Protein AF-A0A080WRQ9-F1 (afdb_monomer)

Radius of gyration: 44.51 Å; Cα contacts (8 Å, |Δi|>4): 758; chains: 1; bounding box: 118×125×126 Å

Mean predicted aligned error: 22.69 Å

Solvent-accessible surface area (backbone atoms only — not comparable to full-atom values): 68304 Å² total; per-residue (Å²): 140,79,86,86,85,89,83,88,90,82,88,86,89,88,89,89,88,82,85,90,79,91,79,90,80,87,90,83,82,89,80,86,91,87,88,89,84,88,87,89,84,90,87,89,88,88,89,77,93,72,87,77,78,77,75,82,75,71,57,71,76,83,90,91,85,88,91,85,85,83,87,82,91,84,86,85,83,87,85,88,84,89,88,87,90,87,88,72,85,83,75,80,85,82,83,87,87,83,85,89,82,91,80,91,83,88,85,82,88,82,83,91,81,89,83,85,88,80,84,86,80,88,85,86,77,90,75,75,84,78,48,72,66,52,53,64,72,72,66,78,92,77,78,93,78,82,87,83,91,79,86,76,79,85,72,81,74,74,77,70,76,75,76,79,74,75,72,73,89,63,84,69,71,79,78,73,95,69,80,88,74,80,81,74,82,76,85,72,78,91,69,92,74,78,66,94,84,64,57,63,49,99,86,68,48,50,68,97,60,84,78,90,78,85,78,47,83,76,65,51,81,44,76,61,36,70,75,71,52,72,74,89,78,73,87,64,68,103,52,81,90,56,77,65,57,74,74,48,48,61,46,68,72,34,81,61,45,60,53,51,55,50,49,54,51,51,50,51,52,53,54,49,53,61,71,72,48,89,77,79,78,85,84,83,71,76,54,49,72,38,90,58,58,66,73,58,41,54,49,50,51,52,46,60,26,40,84,85,56,57,62,81,69,52,53,66,53,39,64,50,89,67,47,61,37,60,39,52,53,55,29,56,82,51,66,31,46,61,73,55,44,52,50,49,50,54,45,49,50,57,49,50,53,56,48,57,63,64,67,82,52,57,70,72,59,40,49,54,52,45,57,45,48,37,47,57,44,34,52,22,53,49,60,40,50,52,50,46,71,67,46,77,86,51,91,61,32,69,59,53,34,54,49,49,54,52,46,52,52,47,39,53,75,70,63,69,39,48,62,68,64,50,51,56,46,51,56,46,51,62,58,69,45,53,80,78,55,39,56,62,51,64,64,51,44,69,84,45,39,72,76,36,56,72,40,60,72,49,23,26,54,48,47,50,43,53,33,50,53,44,42,50,48,66,74,64,50,84,75,61,80,50,47,70,59,46,52,52,48,26,52,51,50,43,53,43,43,74,76,43,52,77,25,70,64,40,41,87,55,40,87,74,37,48,64,40,56,56,71,39,59,65,91,84,41,71,69,59,49,50,54,50,49,54,50,52,52,52,30,55,60,46,29,75,69,49,80,82,75,79,83,83,72,101,80,73,87,74,75,61,48,70,62,51,46,51,60,59,67,76,42,87,79,52,72,86,41,55,69,61,49,49,52,56,57,67,71,40,90,60,56,71,61,57,52,48,48,53,50,49,49,65,39,28,41,82,95,57,81,75,68,28,47,30,38,36,48,41,51,41,52,48,55,40,42,74,65,75,44,69,57,56,65,46,53,53,48,50,29,60,71,48,35,86,53,71,58,90,58,39,61,47,46,38,48,30,50,28,56,23,44,68,65,72,63,41,62,63,65,62,50,56,53,52,41,58,75,66,64,68,68,49,53,66,96,49,97,85,66,77,68,39,44,64,60,47,44,70,55,19,47,48,65,74,92,56,57,66,72,60,52,54,48,52,51,55,47,36,48,48,39,68,43,63,62,71,54,55,62,43,52,52,46,54,53,55,51,49,51,36,69,79,33,59,89,64,40,83,82,87,77,82,94,68,91,79,82,81,79,93,64,86,80,63,51,71,80,53,43,45,22,55,44,45,60,46,48,52,48,53,48,51,32,52,53,50,45,53,51,52,43,58,56,57,78,71,60,94,73,94,76,90,83,71,66,72,80,69,57,60,89,47,58,70,59,52,53,52,55,49,49,53,36,61,52,57,62,43,61,71,58,45,50,50,48,49,54,64,50,35,74,60,88,50,48,69,45,50,18,55,50,37,44,50,50,50,77,44,37,65,36,36,31,30,53,43,38,45,62,66,43,52,52,41,43,50,55,42,46,72,51,47,72,77,78,57,91,77,50,62,64,33,45,50,29,50,39,64,42,32,71,76,39,84,87,34,58,66,60,38,52,50,42,54,54,49,51,64,43,51,62,47,52,46,52,57,66,33,73,44,93,74,57,81,61,52,76,80,68,69,51,65,74,42,82,57,40,66,63,54,47,53,52,55,69,45,39,73,64,88,75,50,74,65,62,49,48,55,54,48,53,53,40,49,44,35,44,66,63,67,71,49,74,45,89,68,54,60,54,56,37,26,50,52,51,42,55,54,33,72,78,42,53,65,64,43,45,52,50,50,53,53,49,56,52,49,53,55,48,40,77,86,56,69,68,49,55,69,44,46,48,26,28,39,35,56,60,71,42,52,68,72,46,54,56,48,50,55,52,47,56,51,60,50,27,74,73,70,74,51,80,73,51,58,59,60,68,57,52,54,52,41,57,38,40,60,67,66,76,48,91,69,66,94,87,58,82,75,64,62,52,84,78,85,85,132

Foldseek 3Di:
DDDDDDDDDDDDDDDDDDDDDDDDDDDDDDDDDDDDDDDDDDDDDDDDDDPCLDAQDQLQDDDDDDDDDDDDDDDDDDDDDDDDDDDPPPPPPDDDDDDDDDDDDDDDDDDDDDDDDDDDDDDDDDDDPDDLLNVVVPDDPDDDDDDDDDDDDDDDDDDDPPPPPPPVPDPPPPDDPDDDDDPDDPPDDDDDDDPPPFDADPVRDGPPDDDDDCPDPQNPPDPCCVVPNDDDPPPDPPQPVPDCCVVCVVLVVDPVSVVVVVVVVVVVVVVVVVVPDDPDDDPDDFQDEDADDVVVLVVLLLLQQDPVNDVVVSRNYHYPPCDQLNLVVSCLVNVGPLVSSVSNHVRVLSVVLVVLVPPPDDPVVSVVVNVVSQASNQVSLVVNLVVLLPPPPDDPSVVSNVSSLVNVLVCVVVVSHPVVVNLVVLLVCCLVDDLVSVVSSLVSCVSCVCVQQVDLVSLLSNLVSLLVSLLVLVVPCPHCPCVVVNLSSLVVNLVSCVVRVSSLLDLPCCVVRVVSNVVSDDPPDPVSVVSNVVSNVNSVVSNVVDPPPPPDDPDDDDDPQLVVLLVLLPDQFALVCLVVSLVVLVPTPDDPLRSLLSLQCSQLPPVDDDLLSLLLSLSSLQVVVVVVDPSQVSLLVNLVVCQPPDQNSRQRVLVSVQSCVSVVNYDLPVLLVVCVVVVQLAADPDPPDDRGSSLCSLLQHAPVPDDPVSVVSSCVSCVRNVHDPVVLVVLLLLVVVVCCVLCVLQADDDDPDDDDDDDPDDDQLQPHHNRSLNSNLSRSLVSNLVLLVVLVVVVPDDDDDPDPVNVSSAQDQVNVVVSLVSCVSNVPVSSLLSSLLSCLQGLDLSNLLVSLLSCLVSVSNCSSNSSNVVSLVSNLVSCVVNVVPDLPNLSVLVSSLSSLVVNVVNVVVNVVSVVVNVVSLVVLLVLLPDPVLPCLLVVQDQLDQCNLVSLSNNLSNPDQDDLVSLVVLLVLLLCCQQPVPPNHNADNLSSLVSLLSSCVNPVVSSSVVVLVVLVVQQQDPVHRQVLRRPQSNCLSVVDPPVSSVVSVVVVVVVCVVVVDPSGPPVVVVVVSNCVNVVVDDDDSNDDHPNNDDDDD

Structure (mmCIF, N/CA/C/O backbone):
data_AF-A0A080WRQ9-F1
#
_entry.id   AF-A0A080WRQ9-F1
#
loop_
_atom_site.group_PDB
_atom_site.id
_atom_site.type_symbol
_atom_site.label_atom_id
_atom_site.label_alt_id
_atom_site.label_comp_id
_atom_site.label_asym_id
_atom_site.label_entity_id
_atom_site.label_seq_id
_atom_site.pdbx_PDB_ins_code
_atom_site.Cartn_x
_atom_site.Cartn_y
_atom_site.Cartn_z
_atom_site.occupancy
_atom_site.B_iso_or_equiv
_atom_site.auth_seq_id
_atom_site.auth_comp_id
_atom_site.auth_asym_id
_atom_site.auth_atom_id
_atom_site.pdbx_PDB_model_num
ATOM 1 N N . MET A 1 1 ? -80.165 30.671 9.902 1.00 39.06 1 MET A N 1
ATOM 2 C CA . MET A 1 1 ? -79.116 30.221 10.841 1.00 39.06 1 MET A CA 1
ATOM 3 C C . MET A 1 1 ? -77.771 30.527 10.184 1.00 39.06 1 MET A C 1
ATOM 5 O O . MET A 1 1 ? -77.217 29.658 9.538 1.00 39.06 1 MET A O 1
ATOM 9 N N . SER A 1 2 ? -77.324 31.779 10.054 1.00 28.44 2 SER A N 1
ATOM 10 C CA . SER A 1 2 ? -77.250 32.904 11.016 1.00 28.44 2 SER A CA 1
ATOM 11 C C . SER A 1 2 ? -75.979 32.864 11.882 1.00 28.44 2 SER A C 1
ATOM 13 O O . SER A 1 2 ? -75.999 32.276 12.953 1.00 28.44 2 SER A O 1
ATOM 15 N N . ASN A 1 3 ? -74.897 33.466 11.361 1.00 25.62 3 ASN A N 1
ATOM 16 C CA . ASN A 1 3 ? -74.064 34.539 11.953 1.00 25.62 3 ASN A CA 1
ATOM 17 C C . ASN A 1 3 ? -74.148 34.849 13.476 1.00 25.62 3 ASN A C 1
ATOM 19 O O . ASN A 1 3 ? -75.252 34.818 14.016 1.00 25.62 3 ASN A O 1
ATOM 23 N N . PRO A 1 4 ? -73.115 35.510 14.068 1.00 55.19 4 PRO A N 1
ATOM 24 C CA . PRO A 1 4 ? -71.668 35.488 13.764 1.00 55.19 4 PRO A CA 1
ATOM 25 C C . PRO A 1 4 ? -70.787 35.523 15.064 1.00 55.19 4 PRO A C 1
ATOM 27 O O . PRO A 1 4 ? -70.920 34.629 15.890 1.00 55.19 4 PRO A O 1
ATOM 30 N N . TYR A 1 5 ? -69.956 36.574 15.244 1.00 29.72 5 TYR A N 1
ATOM 31 C CA . TYR A 1 5 ? -68.952 36.901 16.294 1.00 29.72 5 TYR A CA 1
ATOM 32 C C . TYR A 1 5 ? -67.557 36.243 16.124 1.00 29.72 5 TYR A C 1
ATOM 34 O O . TYR A 1 5 ? -67.466 35.022 16.114 1.00 29.72 5 TYR A O 1
ATOM 42 N N . SER A 1 6 ? -66.410 36.918 15.874 1.00 27.83 6 SER A N 1
ATOM 43 C CA . SER A 1 6 ? -65.862 38.287 16.141 1.00 27.83 6 SER A CA 1
ATOM 44 C C . SER A 1 6 ? -65.365 38.516 17.583 1.00 27.83 6 SER A C 1
ATOM 46 O O . SER A 1 6 ? -66.062 38.115 18.503 1.00 27.83 6 SER A O 1
ATOM 48 N N . GLN A 1 7 ? -64.253 39.211 17.894 1.00 28.53 7 GLN A N 1
ATOM 49 C CA . GLN A 1 7 ? -63.151 39.857 17.129 1.00 28.53 7 GLN A CA 1
ATOM 50 C C . GLN A 1 7 ? -61.988 40.207 18.124 1.00 28.53 7 GLN A C 1
ATOM 52 O O . GLN A 1 7 ? -62.226 40.153 19.330 1.00 28.53 7 GLN A O 1
ATOM 57 N N . PRO A 1 8 ? -60.761 40.589 17.689 1.00 55.78 8 PRO A N 1
ATOM 58 C CA . PRO A 1 8 ? -59.715 41.180 18.550 1.00 55.78 8 PRO A CA 1
ATOM 59 C C . PRO A 1 8 ? -59.870 42.716 18.680 1.00 55.78 8 PRO A C 1
ATOM 61 O O . PRO A 1 8 ? -60.610 43.312 17.893 1.00 55.78 8 PRO A O 1
ATOM 64 N N . PRO A 1 9 ? -59.207 43.380 19.653 1.00 45.25 9 PRO A N 1
ATOM 65 C CA . PRO A 1 9 ? -57.966 44.158 19.391 1.00 45.25 9 PRO A CA 1
ATOM 66 C C . PRO A 1 9 ? -56.971 44.060 20.594 1.00 45.25 9 PRO A C 1
ATOM 68 O O . PRO A 1 9 ? -57.134 43.145 21.393 1.00 45.25 9 PRO A O 1
ATOM 71 N N . THR A 1 10 ? -55.893 44.835 20.832 1.00 28.78 10 THR A N 1
ATOM 72 C CA . THR A 1 10 ? -55.289 46.123 20.364 1.00 28.78 10 THR A CA 1
ATOM 73 C C . THR A 1 10 ? -53.756 45.946 20.183 1.00 28.78 10 THR A C 1
ATOM 75 O O . THR A 1 10 ? -53.215 44.975 20.698 1.00 28.78 10 THR A O 1
ATOM 78 N N . GLY A 1 11 ? -52.969 46.742 19.434 1.00 30.08 11 GLY A N 1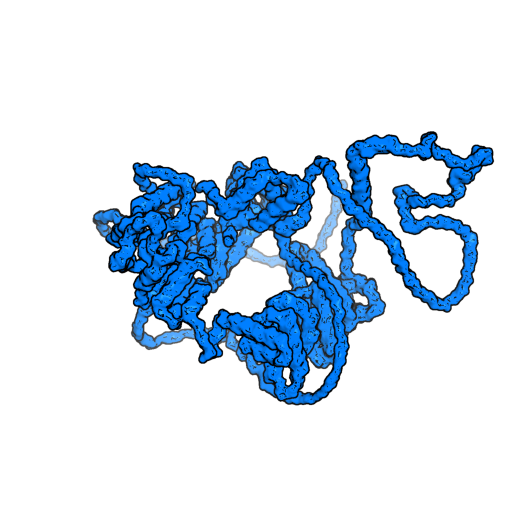
ATOM 79 C CA . GLY A 1 11 ? -52.784 48.215 19.454 1.00 30.08 11 GLY A CA 1
ATOM 80 C C . GLY A 1 11 ? -51.753 48.610 20.539 1.00 30.08 11 GLY A C 1
ATOM 81 O O . GLY A 1 11 ? -51.745 47.964 21.580 1.00 30.08 11 GLY A O 1
ATOM 82 N N . LEU A 1 12 ? -50.853 49.599 20.418 1.00 29.33 12 LEU A N 1
ATOM 83 C CA . LEU A 1 12 ? -50.520 50.668 19.439 1.00 29.33 12 LEU A CA 1
ATOM 84 C C . LEU A 1 12 ? -49.008 51.012 19.618 1.00 29.33 12 LEU A C 1
ATOM 86 O O . LEU A 1 12 ? -48.436 50.580 20.616 1.00 29.33 12 LEU A O 1
ATOM 90 N N . SER A 1 13 ? -48.277 51.775 18.791 1.00 29.11 13 SER A N 1
ATOM 91 C CA . SER A 1 13 ? -48.475 52.455 17.481 1.00 29.11 13 SER A CA 1
ATOM 92 C C . SER A 1 13 ? -47.164 52.258 16.649 1.00 29.11 13 SER A C 1
ATOM 94 O O . SER A 1 13 ? -46.719 51.115 16.628 1.00 29.11 13 SER A O 1
ATOM 96 N N . ASP A 1 14 ? -46.434 53.141 15.936 1.00 28.08 14 ASP A N 1
ATOM 97 C CA . ASP A 1 14 ? -46.464 54.545 15.429 1.00 28.08 14 ASP A CA 1
ATOM 98 C C . ASP A 1 14 ? -45.323 54.664 14.356 1.00 28.08 14 ASP A C 1
ATOM 100 O O . ASP A 1 14 ? -44.474 53.776 14.303 1.00 28.08 14 ASP A O 1
ATOM 104 N N . GLN A 1 15 ? -45.139 55.664 13.474 1.00 27.88 15 GLN A N 1
ATOM 105 C CA . GLN A 1 15 ? -45.910 56.865 13.100 1.00 27.88 15 GLN A CA 1
ATOM 106 C C . GLN A 1 15 ? -45.834 57.097 11.560 1.00 27.88 15 GLN A C 1
ATOM 108 O O . GLN A 1 15 ? -46.294 56.245 10.802 1.00 27.88 15 GLN A O 1
ATOM 113 N N . GLN A 1 16 ? -45.290 58.225 11.058 1.00 27.83 16 GLN A N 1
ATOM 114 C CA . GLN A 1 16 ? -45.298 58.619 9.630 1.00 27.83 16 GLN A CA 1
ATOM 115 C C . GLN A 1 16 ? -44.142 59.567 9.237 1.00 27.83 16 GLN A C 1
ATOM 117 O O . GLN A 1 16 ? -43.731 60.379 10.059 1.00 27.83 16 GLN A O 1
ATOM 122 N N . THR A 1 17 ? -43.700 59.525 7.963 1.00 27.78 17 THR A N 1
ATOM 123 C CA . THR A 1 17 ? -43.349 60.646 7.024 1.00 27.78 17 THR A CA 1
ATOM 124 C C . THR A 1 17 ? -42.394 60.158 5.903 1.00 27.78 17 THR A C 1
ATOM 126 O O . THR A 1 17 ? -41.741 59.138 6.077 1.00 27.78 17 THR A O 1
ATOM 129 N N . ALA A 1 18 ? -42.201 60.816 4.744 1.00 28.33 18 ALA A N 1
ATOM 130 C CA . ALA A 1 18 ? -43.126 61.521 3.834 1.00 28.33 18 ALA A CA 1
ATOM 131 C C . ALA A 1 18 ? -42.429 61.879 2.484 1.00 28.33 18 ALA A C 1
ATOM 133 O O . ALA A 1 18 ? -41.249 62.200 2.481 1.00 28.33 18 ALA A O 1
ATOM 134 N N . ARG A 1 19 ? -43.217 61.971 1.392 1.00 26.62 19 ARG A N 1
ATOM 135 C CA . ARG A 1 19 ? -42.998 62.759 0.140 1.00 26.62 19 ARG A CA 1
ATOM 136 C C . ARG A 1 19 ? -41.860 62.428 -0.870 1.00 26.62 19 ARG A C 1
ATOM 138 O O . ARG A 1 19 ? -40.691 62.610 -0.583 1.00 26.62 19 ARG A O 1
ATOM 145 N N . MET A 1 20 ? -42.309 62.284 -2.133 1.00 26.91 20 MET A N 1
ATOM 146 C CA . MET A 1 20 ? -41.792 62.922 -3.379 1.00 26.91 20 MET A CA 1
ATOM 147 C C . MET A 1 20 ? -40.433 62.490 -3.991 1.00 26.91 20 MET A C 1
ATOM 149 O O . MET A 1 20 ? -39.583 61.961 -3.295 1.00 26.91 20 MET A O 1
ATOM 153 N N . ALA A 1 21 ? -40.119 62.771 -5.273 1.00 27.70 21 ALA A N 1
ATOM 154 C CA . ALA A 1 21 ? -40.893 62.833 -6.543 1.00 27.70 21 ALA A CA 1
ATOM 155 C C . ALA A 1 21 ? -39.954 63.231 -7.720 1.00 27.70 21 ALA A C 1
ATOM 157 O O . ALA A 1 21 ? -39.051 64.021 -7.480 1.00 27.70 21 ALA A O 1
ATOM 158 N N . LEU A 1 22 ? -40.290 62.842 -8.973 1.00 26.38 22 LEU A N 1
ATOM 159 C CA . LEU A 1 22 ? -39.860 63.483 -10.254 1.00 26.38 22 LEU A CA 1
ATOM 160 C C . LEU A 1 22 ? -38.332 63.447 -10.583 1.00 26.38 22 LEU A C 1
ATOM 162 O O . LEU A 1 22 ? -37.514 63.288 -9.692 1.00 26.38 22 LEU A O 1
ATOM 166 N N . GLN A 1 23 ? -37.828 63.603 -11.822 1.00 26.77 23 GLN A N 1
ATOM 167 C CA . GLN A 1 23 ? -38.275 63.288 -13.203 1.00 26.77 23 GLN A CA 1
ATOM 168 C C . GLN A 1 23 ? -37.042 63.433 -14.151 1.00 26.77 23 GLN A C 1
ATOM 170 O O . GLN A 1 23 ? -36.026 63.952 -13.706 1.00 26.77 23 GLN A O 1
ATOM 175 N N . GLN A 1 24 ? -37.180 63.125 -15.459 1.00 27.77 24 GLN A N 1
ATOM 176 C CA . GLN A 1 24 ? -36.337 63.647 -16.576 1.00 27.77 24 GLN A CA 1
ATOM 177 C C . GLN A 1 24 ? -34.848 63.189 -16.634 1.00 27.77 24 GLN A C 1
ATOM 179 O O . GLN A 1 24 ? -34.302 62.723 -15.646 1.00 27.77 24 GLN A O 1
ATOM 184 N N . GLN A 1 25 ? -34.102 63.278 -17.753 1.00 27.67 25 GLN A N 1
ATOM 185 C CA . GLN A 1 25 ? -34.411 63.091 -19.193 1.00 27.67 25 GLN A CA 1
ATOM 186 C C . GLN A 1 25 ? -33.097 62.902 -20.001 1.00 27.67 25 GLN A C 1
ATOM 188 O O . GLN A 1 25 ? -32.136 63.603 -19.728 1.00 27.67 25 GLN A O 1
ATOM 193 N N . ALA A 1 26 ? -33.134 62.061 -21.050 1.00 25.92 26 ALA A N 1
ATOM 194 C CA . ALA A 1 26 ? -32.474 62.187 -22.375 1.00 25.92 26 ALA A CA 1
ATOM 195 C C . ALA A 1 26 ? -30.954 62.514 -22.566 1.00 25.92 26 ALA A C 1
ATOM 197 O O . ALA A 1 26 ? -30.270 63.061 -21.714 1.00 25.92 26 ALA A O 1
ATOM 198 N N . ARG A 1 27 ? -30.502 62.284 -23.820 1.00 25.47 27 ARG A N 1
ATOM 199 C CA . ARG A 1 27 ? -29.218 62.661 -24.482 1.00 25.47 27 ARG A CA 1
ATOM 200 C C . ARG A 1 27 ? -27.948 61.827 -24.185 1.00 25.47 27 ARG A C 1
ATOM 202 O O . ARG A 1 27 ? -27.846 61.218 -23.132 1.00 25.47 27 ARG A O 1
ATOM 209 N N . SER A 1 28 ? -26.887 61.874 -25.016 1.00 25.03 28 SER A N 1
ATOM 210 C CA . SER A 1 28 ? -26.746 61.466 -26.449 1.00 25.03 28 SER A CA 1
ATOM 211 C C . SER A 1 28 ? -25.374 61.881 -27.054 1.00 25.03 28 SER A C 1
ATOM 213 O O . SER A 1 28 ? -25.221 63.044 -27.424 1.00 25.03 28 SER A O 1
ATOM 215 N N . GLY A 1 29 ? -24.440 60.934 -27.260 1.00 25.92 29 GLY A N 1
ATOM 216 C CA . GLY A 1 29 ? -23.197 61.098 -28.064 1.00 25.92 29 GLY A CA 1
ATOM 217 C C . GLY A 1 29 ? -22.174 62.146 -27.567 1.00 25.92 29 GLY A C 1
ATOM 218 O O . GLY A 1 29 ? -22.387 62.720 -26.497 1.00 25.92 29 GLY A O 1
ATOM 219 N N . PRO A 1 30 ? -21.083 62.446 -28.322 1.00 42.56 30 PRO A N 1
ATOM 220 C CA . PRO A 1 30 ? -20.556 61.822 -29.558 1.00 42.56 30 PRO A CA 1
ATOM 221 C C . PRO A 1 30 ? -19.424 60.798 -29.205 1.00 42.56 30 PRO A C 1
ATOM 223 O O . PRO A 1 30 ? -19.633 60.073 -28.240 1.00 42.56 30 PRO A O 1
ATOM 226 N N . GLY A 1 31 ? -18.262 60.593 -29.867 1.00 27.52 31 GLY A N 1
ATOM 227 C CA . GLY A 1 31 ? -17.621 61.147 -31.082 1.00 27.52 31 GLY A CA 1
ATOM 228 C C . GLY A 1 31 ? -16.151 60.687 -31.268 1.00 27.52 31 GLY A C 1
ATOM 229 O O . GLY A 1 31 ? -15.573 60.157 -30.324 1.00 27.52 31 GLY A O 1
ATOM 230 N N . SER A 1 32 ? -15.553 60.977 -32.442 1.00 29.20 32 SER A N 1
ATOM 231 C CA . SER A 1 32 ? -14.121 60.833 -32.857 1.00 29.20 32 SER A CA 1
ATOM 232 C C . SER A 1 32 ? -13.502 59.408 -32.867 1.00 29.20 32 SER A C 1
ATOM 234 O O . SER A 1 32 ? -13.667 58.679 -31.898 1.00 29.20 32 SER A O 1
ATOM 236 N N . ASP A 1 33 ? -12.871 58.856 -33.925 1.00 28.33 33 ASP A N 1
ATOM 237 C CA . ASP A 1 33 ? -11.854 59.303 -34.934 1.00 28.33 33 ASP A CA 1
ATOM 238 C C . ASP A 1 33 ? -10.393 59.016 -34.483 1.00 28.33 33 ASP A C 1
ATOM 240 O O . ASP A 1 33 ? -10.115 59.102 -33.293 1.00 28.33 33 ASP A O 1
ATOM 244 N N . LEU A 1 34 ? -9.369 58.705 -35.308 1.00 30.78 34 LEU A N 1
ATOM 245 C CA . LEU A 1 34 ? -9.203 58.299 -36.730 1.00 30.78 34 LEU A CA 1
ATOM 246 C C . LEU A 1 34 ? -7.760 57.726 -36.915 1.00 30.78 34 LEU A C 1
ATOM 248 O O . LEU A 1 34 ? -6.870 58.092 -36.151 1.00 30.78 34 LEU A O 1
ATOM 252 N N . GLY A 1 35 ? -7.464 56.906 -37.943 1.00 27.98 35 GLY A N 1
ATOM 253 C CA . GLY A 1 35 ? -6.071 56.486 -38.252 1.00 27.98 35 GLY A CA 1
ATOM 254 C C . GLY A 1 35 ? -5.893 55.544 -39.464 1.00 27.98 35 GLY A C 1
ATOM 255 O O . GLY A 1 35 ? -6.737 54.686 -39.702 1.00 27.98 35 GLY A O 1
ATOM 256 N N . ARG A 1 36 ? -4.811 55.699 -40.256 1.00 29.94 36 ARG A N 1
ATOM 257 C CA . ARG A 1 36 ? -4.549 54.990 -41.542 1.00 29.94 36 ARG A CA 1
ATOM 258 C C . ARG A 1 36 ? -3.066 54.609 -41.761 1.00 29.94 36 ARG A C 1
ATOM 260 O O . ARG A 1 36 ? -2.188 55.359 -41.355 1.00 29.94 36 ARG A O 1
ATOM 267 N N . GLY A 1 37 ? -2.830 53.557 -42.563 1.00 26.06 37 GLY A N 1
ATOM 268 C CA . GLY A 1 37 ? -1.570 53.221 -43.276 1.00 26.06 37 GLY A CA 1
ATOM 269 C C . GLY A 1 37 ? -1.463 51.697 -43.507 1.00 26.06 37 GLY A C 1
ATOM 270 O O . GLY A 1 37 ? -1.531 50.971 -42.527 1.00 26.06 37 GLY A O 1
ATOM 271 N N . LEU A 1 38 ? -1.536 51.088 -44.707 1.00 29.30 38 LEU A N 1
ATOM 272 C CA . LEU A 1 38 ? -0.832 51.210 -46.014 1.00 29.30 38 LEU A CA 1
ATOM 273 C C . LEU A 1 38 ? 0.533 50.463 -46.084 1.00 29.30 38 LEU A C 1
ATOM 275 O O . LEU A 1 38 ? 1.377 50.655 -45.220 1.00 29.30 38 LEU A O 1
ATOM 279 N N . GLY A 1 39 ? 0.702 49.591 -47.104 1.00 26.23 39 GLY A N 1
ATOM 280 C CA . GLY A 1 39 ? 1.879 48.714 -47.378 1.00 26.23 39 GLY A CA 1
ATOM 281 C C . GLY A 1 39 ? 2.922 49.339 -48.337 1.00 26.23 39 GLY A C 1
ATOM 282 O O . GLY A 1 39 ? 3.039 50.564 -48.279 1.00 26.23 39 GLY A O 1
ATOM 283 N N . PRO A 1 40 ? 3.646 48.614 -49.248 1.00 45.97 40 PRO A N 1
ATOM 284 C CA . PRO A 1 40 ? 3.605 47.193 -49.712 1.00 45.97 40 PRO A CA 1
ATOM 285 C C . PRO A 1 40 ? 4.931 46.414 -49.391 1.00 45.97 40 PRO A C 1
ATOM 287 O O . PRO A 1 40 ? 5.686 46.891 -48.556 1.00 45.97 40 PRO A O 1
ATOM 290 N N . GLY A 1 41 ? 5.352 45.258 -49.960 1.00 29.48 41 GLY A N 1
ATOM 291 C CA . GLY A 1 41 ? 4.774 44.219 -50.858 1.00 29.48 41 GLY A CA 1
ATOM 292 C C . GLY A 1 41 ? 5.728 43.717 -51.991 1.00 29.48 41 GLY A C 1
ATOM 293 O O . GLY A 1 41 ? 6.581 44.481 -52.431 1.00 29.48 41 GLY A O 1
ATOM 294 N N . ARG A 1 42 ? 5.515 42.483 -52.522 1.00 30.88 42 ARG A N 1
ATOM 295 C CA . ARG A 1 42 ? 6.347 41.685 -53.503 1.00 30.88 42 ARG A CA 1
ATOM 296 C C . ARG A 1 42 ? 7.591 40.983 -52.893 1.00 30.88 42 ARG A C 1
ATOM 298 O O . ARG A 1 42 ? 8.006 41.382 -51.816 1.00 30.88 42 ARG A O 1
ATOM 305 N N . HIS A 1 43 ? 8.232 39.939 -53.460 1.00 29.47 43 HIS A N 1
ATOM 306 C CA . HIS A 1 43 ? 8.140 39.165 -54.735 1.00 29.47 43 HIS A CA 1
ATOM 307 C C . HIS A 1 43 ? 8.203 37.625 -54.445 1.00 29.47 43 HIS A C 1
ATOM 309 O O . HIS A 1 43 ? 8.252 37.246 -53.279 1.00 29.47 43 HIS A O 1
ATOM 315 N N . GLY A 1 44 ? 8.219 36.725 -55.452 1.00 26.81 44 GLY A N 1
ATOM 316 C CA . GLY A 1 44 ? 8.337 35.257 -55.247 1.00 26.81 44 GLY A CA 1
ATOM 317 C C . GLY A 1 44 ? 8.939 34.459 -56.427 1.00 26.81 44 GLY A C 1
ATOM 318 O O . GLY A 1 44 ? 9.104 35.017 -57.511 1.00 26.81 44 GLY A O 1
ATOM 319 N N . GLY A 1 45 ? 9.253 33.168 -56.207 1.00 27.94 45 GLY A N 1
ATOM 320 C CA . GLY A 1 45 ? 9.835 32.202 -57.170 1.00 27.94 45 GLY A CA 1
ATOM 321 C C . GLY A 1 45 ? 9.863 30.742 -56.627 1.00 27.94 45 GLY A C 1
ATOM 322 O O . GLY A 1 45 ? 9.559 30.579 -55.445 1.00 27.94 45 GLY A O 1
ATOM 323 N N . PRO A 1 46 ? 10.145 29.688 -57.441 1.00 40.34 46 PRO A N 1
ATOM 324 C CA . PRO A 1 46 ? 9.680 28.307 -57.161 1.00 40.34 46 PRO A CA 1
ATOM 325 C C . PRO A 1 46 ? 10.749 27.175 -57.081 1.00 40.34 46 PRO A C 1
ATOM 327 O O . PRO A 1 46 ? 11.885 27.356 -57.508 1.00 40.34 46 PRO A O 1
ATOM 330 N N . GLY A 1 47 ? 10.322 25.974 -56.633 1.00 23.94 47 GLY A N 1
ATOM 331 C CA . GLY A 1 47 ? 11.102 24.710 -56.524 1.00 23.94 47 GLY A CA 1
ATOM 332 C C . GLY A 1 47 ? 11.577 24.416 -55.085 1.00 23.94 47 GLY A C 1
ATOM 333 O O . GLY A 1 47 ? 11.843 25.359 -54.351 1.00 23.94 47 GLY A O 1
ATOM 334 N N . GLU A 1 48 ? 11.669 23.188 -54.552 1.00 26.02 48 GLU A N 1
ATOM 335 C CA . GLU A 1 48 ? 11.403 21.803 -55.017 1.00 26.02 48 GLU A CA 1
ATOM 336 C C . GLU A 1 48 ? 10.873 20.936 -53.830 1.00 26.02 48 GLU A C 1
ATOM 338 O O . GLU A 1 48 ? 10.968 21.370 -52.676 1.00 26.02 48 GLU A O 1
ATOM 343 N N . PRO A 1 49 ? 10.300 19.726 -54.040 1.00 29.52 49 PRO A N 1
ATOM 344 C CA . PRO A 1 49 ? 9.675 18.938 -52.967 1.00 29.52 49 PRO A CA 1
ATOM 345 C C . PRO A 1 49 ? 10.677 18.139 -52.104 1.00 29.52 49 PRO A C 1
ATOM 347 O O . PRO A 1 49 ? 10.856 16.934 -52.278 1.00 29.52 49 PRO A O 1
ATOM 350 N N . GLY A 1 50 ? 11.290 18.791 -51.113 1.00 25.61 50 GLY A N 1
ATOM 351 C CA . GLY A 1 50 ? 12.099 18.115 -50.089 1.00 25.61 50 GLY A CA 1
ATOM 352 C C . GLY A 1 50 ? 11.267 17.242 -49.133 1.00 25.61 50 GLY A C 1
ATOM 353 O O . GLY A 1 50 ? 10.248 17.682 -48.592 1.00 25.61 50 GLY A O 1
ATOM 354 N N . THR A 1 51 ? 11.715 16.009 -48.873 1.00 29.72 51 THR A N 1
ATOM 355 C CA . THR A 1 51 ? 11.072 15.063 -47.941 1.00 29.72 51 THR A CA 1
ATOM 356 C C . THR A 1 51 ? 11.280 15.471 -46.478 1.00 29.72 51 THR A C 1
ATOM 358 O O . THR A 1 51 ? 12.173 14.973 -45.791 1.00 29.72 51 THR A O 1
ATOM 361 N N . ASN A 1 52 ? 10.438 16.383 -45.993 1.00 26.84 52 ASN A N 1
ATOM 362 C CA . ASN A 1 52 ? 10.479 16.916 -44.628 1.00 26.84 52 ASN A CA 1
ATOM 363 C C . ASN A 1 52 ? 10.002 15.902 -43.564 1.00 26.84 52 ASN A C 1
ATOM 365 O O . ASN A 1 52 ? 8.909 16.037 -43.007 1.00 26.84 52 ASN A O 1
ATOM 369 N N . ALA A 1 53 ? 10.842 14.915 -43.240 1.00 30.56 53 ALA A N 1
ATOM 370 C CA . ALA A 1 53 ? 10.685 14.069 -42.055 1.00 30.56 53 ALA A CA 1
ATOM 371 C C . ALA A 1 53 ? 10.707 14.950 -40.789 1.00 30.56 53 ALA A C 1
ATOM 373 O O . ALA A 1 53 ? 11.746 15.494 -40.406 1.00 30.56 53 ALA A O 1
ATOM 374 N N . SER A 1 54 ? 9.547 15.161 -40.158 1.00 33.81 54 SER A N 1
ATOM 375 C CA . SER A 1 54 ? 9.441 16.151 -39.078 1.00 33.81 54 SER A CA 1
ATOM 376 C C . SER A 1 54 ? 10.082 15.624 -37.786 1.00 33.81 54 SER A C 1
ATOM 378 O O . SER A 1 54 ? 9.662 14.565 -37.305 1.00 33.81 54 SER A O 1
ATOM 380 N N . PRO A 1 55 ? 11.057 16.341 -37.194 1.00 40.78 55 PRO A N 1
ATOM 381 C CA . PRO A 1 55 ? 11.934 15.791 -36.165 1.00 40.78 55 PRO A CA 1
ATOM 382 C C . PRO A 1 55 ? 11.161 15.264 -34.954 1.00 40.78 55 PRO A C 1
ATOM 384 O O . PRO A 1 55 ? 10.206 15.891 -34.492 1.00 40.78 55 PRO A O 1
ATOM 387 N N . VAL A 1 56 ? 11.602 14.113 -34.428 1.00 43.75 56 VAL A N 1
ATOM 388 C CA . VAL A 1 56 ? 11.357 13.694 -33.031 1.00 43.75 56 VAL A CA 1
ATOM 389 C C . VAL A 1 56 ? 11.662 14.873 -32.106 1.00 43.75 56 VAL A C 1
ATOM 391 O O . VAL A 1 56 ? 12.711 15.503 -32.277 1.00 43.75 56 VAL A O 1
ATOM 394 N N . ILE A 1 57 ? 10.746 15.193 -31.188 1.00 45.47 57 ILE A N 1
ATOM 395 C CA . ILE A 1 57 ? 10.916 16.308 -30.253 1.00 45.47 57 ILE A CA 1
ATOM 396 C C . ILE A 1 57 ? 12.019 15.905 -29.273 1.00 45.47 57 ILE A C 1
ATOM 398 O O . ILE A 1 57 ? 11.959 14.836 -28.668 1.00 45.47 57 ILE A O 1
ATOM 402 N N . ASP A 1 58 ? 13.045 16.740 -29.106 1.00 43.41 58 ASP A N 1
ATOM 403 C CA . ASP A 1 58 ? 14.087 16.462 -28.116 1.00 43.41 58 ASP A CA 1
ATOM 404 C C . ASP A 1 58 ? 13.598 16.834 -26.708 1.00 43.41 58 ASP A C 1
ATOM 406 O O . ASP A 1 58 ? 13.978 17.851 -26.131 1.00 43.41 58 ASP A O 1
ATOM 410 N N . LEU A 1 59 ? 12.751 15.968 -26.140 1.00 41.09 59 LEU A N 1
ATOM 411 C CA . LEU A 1 59 ? 12.246 16.026 -24.760 1.00 41.09 59 LEU A CA 1
ATOM 412 C C . LEU A 1 59 ? 13.347 15.757 -23.705 1.00 41.09 59 LEU A C 1
ATOM 414 O O . LEU A 1 59 ? 13.066 15.260 -22.612 1.00 41.09 59 LEU A O 1
ATOM 418 N N . THR A 1 60 ? 14.618 16.003 -24.044 1.00 42.22 60 THR A N 1
ATOM 419 C CA . THR A 1 60 ? 15.782 15.704 -23.202 1.00 42.22 60 THR A CA 1
ATOM 420 C C . THR A 1 60 ? 16.787 16.860 -23.088 1.00 42.22 60 THR A C 1
ATOM 422 O O . THR A 1 60 ? 17.767 16.723 -22.349 1.00 42.22 60 THR A O 1
ATOM 425 N N . GLY A 1 61 ? 16.532 17.997 -23.754 1.00 39.22 61 GLY A N 1
ATOM 426 C CA . GLY A 1 61 ? 17.395 19.184 -23.776 1.00 39.22 61 GLY A CA 1
ATOM 427 C C . GLY A 1 61 ? 16.697 20.483 -23.355 1.00 39.22 61 GLY A C 1
ATOM 428 O O . GLY A 1 61 ? 16.402 21.323 -24.199 1.00 39.22 61 GLY A O 1
ATOM 429 N N . SER A 1 62 ? 16.485 20.673 -22.051 1.00 32.50 62 SER A N 1
ATOM 430 C CA . SER A 1 62 ? 16.096 21.962 -21.455 1.00 32.50 62 SER A CA 1
ATOM 431 C C . SER A 1 62 ? 16.642 22.098 -20.026 1.00 32.50 62 SER A C 1
ATOM 433 O O . SER A 1 62 ? 16.677 21.111 -19.286 1.00 32.50 62 SER A O 1
ATOM 435 N N . ASN A 1 63 ? 17.025 23.328 -19.659 1.00 35.69 63 ASN A N 1
ATOM 436 C CA . ASN A 1 63 ? 17.785 23.774 -18.471 1.00 35.69 63 ASN A CA 1
ATOM 437 C C . ASN A 1 63 ? 19.310 23.872 -18.672 1.00 35.69 63 ASN A C 1
ATOM 439 O O . ASN A 1 63 ? 20.077 23.281 -17.912 1.00 35.69 63 ASN A O 1
ATOM 443 N N . ASP A 1 64 ? 19.721 24.665 -19.664 1.00 32.06 64 ASP A N 1
ATOM 444 C CA . ASP A 1 64 ? 21.060 25.254 -19.764 1.00 32.06 64 ASP A CA 1
ATOM 445 C C . ASP A 1 64 ? 20.887 26.802 -19.726 1.00 32.06 64 ASP A C 1
ATOM 447 O O . ASP A 1 64 ? 20.759 27.443 -20.765 1.00 32.06 64 ASP A O 1
ATOM 451 N N . GLU A 1 65 ? 20.806 27.384 -18.521 1.00 34.78 65 GLU A N 1
ATOM 452 C CA . GLU A 1 65 ? 20.969 28.825 -18.230 1.00 34.78 65 GLU A CA 1
ATOM 453 C C . GLU A 1 65 ? 21.964 28.939 -17.062 1.00 34.78 65 GLU A C 1
ATOM 455 O O . GLU A 1 65 ? 21.615 28.543 -15.953 1.00 34.78 65 GLU A O 1
ATOM 460 N N . ASP A 1 66 ? 23.197 29.375 -17.351 1.00 33.38 66 ASP A N 1
ATOM 461 C CA . ASP A 1 66 ? 24.233 29.948 -16.459 1.00 33.38 66 ASP A CA 1
ATOM 462 C C . ASP A 1 66 ? 25.591 29.857 -17.202 1.00 33.38 66 ASP A C 1
ATOM 464 O O . ASP A 1 66 ? 26.041 28.743 -17.467 1.00 33.38 66 ASP A O 1
ATOM 468 N N . ASP A 1 67 ? 26.176 31.009 -17.583 1.00 29.12 67 ASP A N 1
ATOM 469 C CA . ASP A 1 67 ? 27.616 31.300 -17.849 1.00 29.12 67 ASP A CA 1
ATOM 470 C C . ASP A 1 67 ? 27.798 32.424 -18.911 1.00 29.12 67 ASP A C 1
ATOM 472 O O . ASP A 1 67 ? 27.989 32.152 -20.094 1.00 29.12 67 ASP A O 1
ATOM 476 N N . GLU A 1 68 ? 27.797 33.699 -18.489 1.00 32.09 68 GLU A N 1
ATOM 477 C CA . GLU A 1 68 ? 28.573 34.798 -19.114 1.00 32.09 68 GLU A CA 1
ATOM 478 C C . GLU A 1 68 ? 29.028 35.794 -18.021 1.00 32.09 68 GLU A C 1
ATOM 480 O O . GLU A 1 68 ? 28.418 35.885 -16.953 1.00 32.09 68 GLU A O 1
ATOM 485 N N . ASP A 1 69 ? 30.140 36.500 -18.259 1.00 31.03 69 ASP A N 1
ATOM 486 C CA . ASP A 1 69 ? 31.050 36.968 -17.200 1.00 31.03 69 ASP A CA 1
ATOM 487 C C . ASP A 1 69 ? 31.087 38.495 -16.936 1.00 31.03 69 ASP A C 1
ATOM 489 O O . ASP A 1 69 ? 31.028 39.314 -17.848 1.00 31.03 69 ASP A O 1
ATOM 493 N N . LEU A 1 70 ? 31.350 38.823 -15.661 1.00 29.77 70 LEU A N 1
ATOM 494 C CA . LEU A 1 70 ? 32.113 39.971 -15.116 1.00 29.77 70 LEU A CA 1
ATOM 495 C C . LEU A 1 70 ? 31.710 41.465 -15.322 1.00 29.77 70 LEU A C 1
ATOM 497 O O . LEU A 1 70 ? 31.470 41.975 -16.405 1.00 29.77 70 LEU A O 1
ATOM 501 N N . GLU A 1 71 ? 31.826 42.189 -14.192 1.00 26.06 71 GLU A N 1
ATOM 502 C CA . GLU A 1 71 ? 32.081 43.639 -13.992 1.00 26.06 71 GLU A CA 1
ATOM 503 C C . GLU A 1 71 ? 31.176 44.690 -14.692 1.00 26.06 71 GLU A C 1
ATOM 505 O O . GLU A 1 71 ? 31.291 45.005 -15.869 1.00 26.06 71 GLU A O 1
ATOM 510 N N . SER A 1 72 ? 30.395 45.498 -13.958 1.00 26.59 72 SER A N 1
ATOM 511 C CA . SER A 1 72 ? 30.964 46.552 -13.093 1.00 26.59 72 SER A CA 1
ATOM 512 C C . SER A 1 72 ? 29.897 47.440 -12.401 1.00 26.59 72 SER A C 1
ATOM 514 O O . SER A 1 72 ? 28.730 47.484 -12.781 1.00 26.59 72 SER A O 1
ATOM 516 N N . SER A 1 73 ? 30.355 48.253 -11.437 1.00 25.02 73 SER A N 1
ATOM 517 C CA . SER A 1 73 ? 29.668 49.405 -10.806 1.00 25.02 73 SER A CA 1
ATOM 518 C C . SER A 1 73 ? 28.551 49.164 -9.759 1.00 25.02 73 SER A C 1
ATOM 520 O O . SER A 1 73 ? 27.736 48.251 -9.806 1.00 25.02 73 SER A O 1
ATOM 522 N N . ARG A 1 74 ? 28.538 50.063 -8.766 1.00 25.81 74 ARG A N 1
ATOM 523 C CA . ARG A 1 74 ? 27.551 50.274 -7.685 1.00 25.81 74 ARG A CA 1
ATOM 524 C C . ARG A 1 74 ? 27.194 51.780 -7.694 1.00 25.81 74 ARG A C 1
ATOM 526 O O . ARG A 1 74 ? 27.996 52.554 -8.213 1.00 25.81 74 ARG A O 1
ATOM 533 N N . PRO A 1 75 ? 26.220 52.272 -6.901 1.00 44.28 75 PRO A N 1
ATOM 534 C CA . PRO A 1 75 ? 24.864 51.773 -6.623 1.00 44.28 75 PRO A CA 1
ATOM 535 C C . PRO A 1 75 ? 23.813 52.918 -6.706 1.00 44.28 75 PRO A C 1
ATOM 537 O O . PRO A 1 75 ? 24.176 54.093 -6.768 1.00 44.28 75 PRO A O 1
ATOM 540 N N . SER A 1 76 ? 22.510 52.646 -6.520 1.00 24.22 76 SER A N 1
ATOM 541 C CA . SER A 1 76 ? 21.590 53.711 -6.065 1.00 24.22 76 SER A CA 1
ATOM 542 C C . SER A 1 76 ? 20.405 53.262 -5.180 1.00 24.22 76 SER A C 1
ATOM 544 O O . SER A 1 76 ? 19.625 52.381 -5.504 1.00 24.22 76 SER A O 1
ATOM 546 N N . LYS A 1 77 ? 20.329 53.933 -4.019 1.00 26.44 77 LYS A N 1
ATOM 547 C CA . LYS A 1 77 ? 19.181 54.285 -3.150 1.00 26.44 77 LYS A CA 1
ATOM 548 C C . LYS A 1 77 ? 18.012 53.294 -2.924 1.00 26.44 77 LYS A C 1
ATOM 550 O O . LYS A 1 77 ? 17.172 53.049 -3.777 1.00 26.44 77 LYS A O 1
ATOM 555 N N . ARG A 1 78 ? 17.868 52.925 -1.641 1.00 25.81 78 ARG A N 1
ATOM 556 C CA . ARG A 1 78 ? 16.660 52.374 -0.989 1.00 25.81 78 ARG A CA 1
ATOM 557 C C . ARG A 1 78 ? 15.394 53.211 -1.235 1.00 25.81 78 ARG A C 1
ATOM 559 O O . ARG A 1 78 ? 15.470 54.438 -1.222 1.00 25.81 78 ARG A O 1
ATOM 566 N N . LEU A 1 79 ? 14.239 52.556 -1.096 1.00 26.05 79 LEU A N 1
ATOM 567 C CA . LEU A 1 79 ? 13.139 53.062 -0.260 1.00 26.05 79 LEU A CA 1
ATOM 568 C C . LEU A 1 79 ? 12.687 51.975 0.739 1.00 26.05 79 LEU A C 1
ATOM 570 O O . LEU A 1 79 ? 12.980 50.796 0.553 1.00 26.05 79 LEU A O 1
ATOM 574 N N . ARG A 1 80 ? 12.068 52.390 1.852 1.00 25.53 80 ARG A N 1
ATOM 575 C CA . ARG A 1 80 ? 11.589 51.529 2.957 1.00 25.53 80 ARG A CA 1
ATOM 576 C C . ARG A 1 80 ? 10.095 51.233 2.816 1.00 25.53 80 ARG A C 1
ATOM 578 O O . ARG A 1 80 ? 9.374 52.081 2.307 1.00 25.53 80 ARG A O 1
ATOM 585 N N . ILE A 1 81 ? 9.652 50.141 3.441 1.00 26.14 81 ILE A N 1
ATOM 586 C CA . ILE A 1 81 ? 8.449 50.070 4.296 1.00 26.14 81 ILE A CA 1
ATOM 587 C C . ILE A 1 81 ? 8.700 48.979 5.363 1.00 26.14 81 ILE A C 1
ATOM 589 O O . ILE A 1 81 ? 9.578 48.134 5.179 1.00 26.14 81 ILE A O 1
ATOM 593 N N . ASP A 1 82 ? 8.053 49.087 6.526 1.00 26.98 82 ASP A N 1
ATOM 594 C CA . ASP A 1 82 ? 8.549 48.507 7.785 1.00 26.98 82 ASP A CA 1
ATOM 595 C C . ASP A 1 82 ? 8.147 47.053 8.089 1.00 26.98 82 ASP A C 1
ATOM 597 O O . ASP A 1 82 ? 7.102 46.552 7.679 1.00 26.98 82 ASP A O 1
ATOM 601 N N . THR A 1 83 ? 8.969 46.409 8.925 1.00 27.62 83 THR A N 1
ATOM 602 C CA . THR A 1 83 ? 8.708 45.115 9.565 1.00 27.62 83 THR A CA 1
ATOM 603 C C . THR A 1 83 ? 8.358 45.289 11.048 1.00 27.62 83 THR A C 1
ATOM 605 O O . THR A 1 83 ? 9.063 45.974 11.789 1.00 27.62 83 THR A O 1
ATOM 608 N N . LYS A 1 84 ? 7.306 44.609 11.525 1.00 28.84 84 LYS A N 1
ATOM 609 C CA . LYS A 1 84 ? 7.057 44.352 12.958 1.00 28.84 84 LYS A CA 1
ATOM 610 C C . LYS A 1 84 ? 6.388 42.988 13.150 1.00 28.84 84 LYS A C 1
ATOM 612 O O . LYS A 1 84 ? 5.519 42.628 12.364 1.00 28.84 84 LYS A O 1
ATOM 617 N N . GLY A 1 85 ? 6.746 42.282 14.228 1.00 27.16 85 GLY A N 1
ATOM 618 C CA . GLY A 1 85 ? 6.006 41.107 14.715 1.00 27.16 85 GLY A CA 1
ATOM 619 C C . GLY A 1 85 ? 6.663 39.736 14.503 1.00 27.16 85 GLY A C 1
ATOM 620 O O . GLY A 1 85 ? 6.010 38.843 13.975 1.00 27.16 85 GLY A O 1
ATOM 621 N N . HIS A 1 86 ? 7.917 39.547 14.930 1.00 29.47 86 HIS A N 1
ATOM 622 C CA . HIS A 1 86 ? 8.570 38.231 15.076 1.00 29.47 86 HIS A CA 1
ATOM 623 C C . HIS A 1 86 ? 9.563 38.278 16.256 1.00 29.47 86 HIS A C 1
ATOM 625 O O . HIS A 1 86 ? 10.743 38.539 16.048 1.00 29.47 86 HIS A O 1
ATOM 631 N N . ASP A 1 87 ? 9.086 38.099 17.498 1.00 33.09 87 ASP A N 1
ATOM 632 C CA . ASP A 1 87 ? 9.944 38.262 18.696 1.00 33.09 87 ASP A CA 1
ATOM 633 C C . ASP A 1 87 ? 9.511 37.427 19.930 1.00 33.09 87 ASP A C 1
ATOM 635 O O . ASP A 1 87 ? 9.790 37.776 21.076 1.00 33.09 87 ASP A O 1
ATOM 639 N N . GLU A 1 88 ? 8.788 36.316 19.720 1.00 30.88 88 GLU A N 1
ATOM 640 C CA . GLU A 1 88 ? 8.206 35.513 20.821 1.00 30.88 88 GLU A CA 1
ATOM 641 C C . GLU A 1 88 ? 8.668 34.041 20.855 1.00 30.88 88 GLU A C 1
ATOM 643 O O . GLU A 1 88 ? 8.655 33.401 21.904 1.00 30.88 88 GLU A O 1
ATOM 648 N N . ILE A 1 89 ? 9.185 33.504 19.743 1.00 31.97 89 ILE A N 1
ATOM 649 C CA . ILE A 1 89 ? 9.603 32.089 19.638 1.00 31.97 89 ILE A CA 1
ATOM 650 C C . ILE A 1 89 ? 10.980 31.831 20.298 1.00 31.97 89 ILE A C 1
ATOM 652 O O . ILE A 1 89 ? 11.306 30.701 20.657 1.00 31.97 89 ILE A O 1
ATOM 656 N N . ALA A 1 90 ? 11.786 32.873 20.531 1.00 30.38 90 ALA A N 1
ATOM 657 C CA . ALA A 1 90 ? 13.172 32.744 20.994 1.00 30.38 90 ALA A CA 1
ATOM 658 C C . ALA A 1 90 ? 13.358 32.498 22.512 1.00 30.38 90 ALA A C 1
ATOM 660 O O . ALA A 1 90 ? 14.480 32.229 22.940 1.00 30.38 90 ALA A O 1
ATOM 661 N N . ARG A 1 91 ? 12.308 32.593 23.348 1.00 32.41 91 ARG A N 1
ATOM 662 C CA . ARG A 1 91 ? 12.456 32.595 24.826 1.00 32.41 91 ARG A CA 1
ATOM 663 C C . ARG A 1 91 ? 12.305 31.249 25.544 1.00 32.41 91 ARG A C 1
ATOM 665 O O . ARG A 1 91 ? 12.680 31.165 26.707 1.00 32.41 91 ARG A O 1
ATOM 672 N N . ILE A 1 92 ? 11.773 30.207 24.903 1.00 30.75 92 ILE A N 1
ATOM 673 C CA . ILE A 1 92 ? 11.350 28.977 25.613 1.00 30.75 92 ILE A CA 1
ATOM 674 C C . ILE A 1 92 ? 12.460 27.900 25.690 1.00 30.75 92 ILE A C 1
ATOM 676 O O . ILE A 1 92 ? 12.372 26.974 26.488 1.00 30.75 92 ILE A O 1
ATOM 680 N N . LEU A 1 93 ? 13.539 28.018 24.906 1.00 29.42 93 LEU A N 1
ATOM 681 C CA . LEU A 1 93 ? 14.485 26.912 24.667 1.00 29.42 93 LEU A CA 1
ATOM 682 C C . LEU A 1 93 ? 15.744 26.841 25.563 1.00 29.42 93 LEU A C 1
ATOM 684 O O . LEU A 1 93 ? 16.571 25.966 25.323 1.00 29.42 93 LEU A O 1
ATOM 688 N N . ASN A 1 94 ? 15.932 27.707 26.572 1.00 28.36 94 ASN A N 1
ATOM 689 C CA . ASN A 1 94 ? 17.183 27.738 27.363 1.00 28.36 94 ASN A CA 1
ATOM 690 C C . ASN A 1 94 ? 17.017 28.030 28.875 1.00 28.36 94 ASN A C 1
ATOM 692 O O . ASN A 1 94 ? 17.387 29.101 29.351 1.00 28.36 94 ASN A O 1
ATOM 696 N N . ALA A 1 95 ? 16.544 27.041 29.642 1.00 25.52 95 ALA A N 1
ATOM 697 C CA . ALA A 1 95 ? 16.840 26.849 31.074 1.00 25.52 95 ALA A CA 1
ATOM 698 C C . ALA A 1 95 ? 16.429 25.417 31.493 1.00 25.52 95 ALA A C 1
ATOM 700 O O . ALA A 1 95 ? 15.389 24.943 31.055 1.00 25.52 95 ALA A O 1
ATOM 701 N N . GLY A 1 96 ? 17.163 24.665 32.321 1.00 25.80 96 GLY A N 1
ATOM 702 C CA . GLY A 1 96 ? 18.500 24.876 32.887 1.00 25.80 96 GLY A CA 1
ATOM 703 C C . GLY A 1 96 ? 19.004 23.591 33.580 1.00 25.80 96 GLY A C 1
ATOM 704 O O . GLY A 1 96 ? 18.219 22.692 33.861 1.00 25.80 96 GLY A O 1
ATOM 705 N N . VAL A 1 97 ? 20.312 23.480 33.849 1.00 26.69 97 VAL A N 1
ATOM 706 C CA . VAL A 1 97 ? 20.950 22.284 34.452 1.00 26.69 97 VAL A CA 1
ATOM 707 C C . VAL A 1 97 ? 21.663 22.656 35.753 1.00 26.69 97 VAL A C 1
ATOM 709 O O . VAL A 1 97 ? 22.487 23.570 35.707 1.00 26.69 97 VAL A O 1
ATOM 712 N N . ARG A 1 98 ? 21.443 21.917 36.864 1.00 24.28 98 ARG A N 1
ATOM 713 C CA . ARG A 1 98 ? 22.397 21.771 37.999 1.00 24.28 98 ARG A CA 1
ATOM 714 C C . ARG A 1 98 ? 21.943 20.801 39.115 1.00 24.28 98 ARG A C 1
ATOM 716 O O . ARG A 1 98 ? 20.787 20.838 39.499 1.00 24.28 98 ARG A O 1
ATOM 723 N N . LEU A 1 99 ? 22.937 20.090 39.682 1.00 25.83 99 LEU A N 1
ATOM 724 C CA . LEU A 1 99 ? 23.022 19.434 41.018 1.00 25.83 99 LEU A CA 1
ATOM 725 C C . LEU A 1 99 ? 22.084 18.209 41.287 1.00 25.83 99 LEU A C 1
ATOM 727 O O . LEU A 1 99 ? 20.982 18.192 40.763 1.00 25.83 99 LEU A O 1
ATOM 731 N N . VAL A 1 100 ? 22.435 17.073 41.943 1.00 23.69 100 VAL A N 1
ATOM 732 C CA . VAL A 1 100 ? 23.461 16.655 42.962 1.00 23.69 100 VAL A CA 1
ATOM 733 C C . VAL A 1 100 ? 22.975 16.949 44.411 1.00 23.69 100 VAL A C 1
ATOM 735 O O . VAL A 1 100 ? 22.528 18.066 44.628 1.00 23.69 100 VAL A O 1
ATOM 738 N N . GLN A 1 101 ? 22.956 16.052 45.431 1.00 23.22 101 GLN A N 1
ATOM 739 C CA . GLN A 1 101 ? 23.803 14.877 45.792 1.00 23.22 101 GLN A CA 1
ATOM 740 C C . GLN A 1 101 ? 23.140 13.878 46.807 1.00 23.22 101 GLN A C 1
ATOM 742 O O . GLN A 1 101 ? 22.336 14.319 47.617 1.00 23.22 101 GLN A O 1
ATOM 747 N N . GLY A 1 102 ? 23.597 12.604 46.871 1.00 22.45 102 GLY A N 1
ATOM 748 C CA . GLY A 1 102 ? 23.450 11.652 48.022 1.00 22.45 102 GLY A CA 1
ATOM 749 C C . GLY A 1 102 ? 22.088 10.936 48.226 1.00 22.45 102 GLY A C 1
ATOM 750 O O . GLY A 1 102 ? 21.100 11.378 47.656 1.00 22.45 102 GLY A O 1
ATOM 751 N N . ALA A 1 103 ? 21.944 9.840 49.001 1.00 24.03 103 ALA A N 1
ATOM 752 C CA . ALA A 1 103 ? 22.881 8.825 49.550 1.00 24.03 103 ALA A CA 1
ATOM 753 C C . ALA A 1 103 ? 22.094 7.574 50.084 1.00 24.03 103 ALA A C 1
ATOM 755 O O . ALA A 1 103 ? 20.876 7.667 50.174 1.00 24.03 103 ALA A O 1
ATOM 756 N N . SER A 1 104 ? 22.786 6.452 50.390 1.00 23.20 104 SER A N 1
ATOM 757 C CA . SER A 1 104 ? 22.520 5.370 51.405 1.00 23.20 104 SER A CA 1
ATOM 758 C C . SER A 1 104 ? 21.085 5.037 51.910 1.00 23.20 104 SER A C 1
ATOM 760 O O . SER A 1 104 ? 20.354 5.950 52.275 1.00 23.20 104 SER A O 1
ATOM 762 N N . ASP A 1 105 ? 20.650 3.783 52.148 1.00 24.41 105 ASP A N 1
ATOM 763 C CA . ASP A 1 105 ? 21.295 2.445 52.080 1.00 24.41 105 ASP A CA 1
ATOM 764 C C . ASP A 1 105 ? 20.255 1.272 52.141 1.00 24.41 105 ASP A C 1
ATOM 766 O O . ASP A 1 105 ? 19.058 1.500 52.298 1.00 24.41 105 ASP A O 1
ATOM 770 N N . ASP A 1 106 ? 20.764 0.031 52.050 1.00 25.69 106 ASP A N 1
ATOM 771 C CA . ASP A 1 106 ? 20.298 -1.241 52.665 1.00 25.69 106 ASP A CA 1
ATOM 772 C C . ASP A 1 106 ? 19.142 -2.162 52.145 1.00 25.69 106 ASP A C 1
ATOM 774 O O . ASP A 1 106 ? 17.949 -1.889 52.216 1.00 25.69 106 ASP A O 1
ATOM 778 N N . VAL A 1 107 ? 19.585 -3.379 51.757 1.00 26.19 107 VAL A N 1
ATOM 779 C CA . VAL A 1 107 ? 19.207 -4.731 52.270 1.00 26.19 107 VAL A CA 1
ATOM 780 C C . VAL A 1 107 ? 17.806 -5.352 51.996 1.00 26.19 107 VAL A C 1
ATOM 782 O O . VAL A 1 107 ? 16.902 -5.331 52.819 1.00 26.19 107 VAL A O 1
ATOM 785 N N . ASN A 1 108 ? 17.765 -6.097 50.877 1.00 26.03 108 ASN A N 1
ATOM 786 C CA . ASN A 1 108 ? 17.625 -7.578 50.778 1.00 26.03 108 ASN A CA 1
ATOM 787 C C . ASN A 1 108 ? 16.282 -8.348 50.999 1.00 26.03 108 ASN A C 1
ATOM 789 O O . ASN A 1 108 ? 15.402 -7.940 51.740 1.00 26.03 108 ASN A O 1
ATOM 793 N N . ASP A 1 109 ? 16.238 -9.543 50.371 1.00 25.23 109 ASP A N 1
ATOM 794 C CA . ASP A 1 109 ? 15.281 -10.676 50.463 1.00 25.23 109 ASP A CA 1
ATOM 795 C C . ASP A 1 109 ? 13.786 -10.451 50.093 1.00 25.23 109 ASP A C 1
ATOM 797 O O . ASP A 1 109 ? 13.204 -9.398 50.306 1.00 25.23 109 ASP A O 1
ATOM 801 N N . GLY A 1 110 ? 13.069 -11.430 49.513 1.00 24.81 110 GLY A N 1
ATOM 802 C CA . GLY A 1 110 ? 13.534 -12.705 48.947 1.00 24.81 110 GLY A CA 1
ATOM 803 C C . GLY A 1 110 ? 12.413 -13.682 48.516 1.00 24.81 110 GLY A C 1
ATOM 804 O O . GLY A 1 110 ? 11.412 -13.825 49.204 1.00 24.81 110 GLY A O 1
ATOM 805 N N . LYS A 1 111 ? 12.656 -14.421 47.417 1.00 25.11 111 LYS A N 1
ATOM 806 C CA . LYS A 1 111 ? 12.042 -15.714 46.995 1.00 25.11 111 LYS A CA 1
ATOM 807 C C . LYS A 1 111 ? 10.547 -15.802 46.582 1.00 25.11 111 LYS A C 1
ATOM 809 O O . LYS A 1 111 ? 9.642 -15.905 47.395 1.00 25.11 111 LYS A O 1
ATOM 814 N N . ASN A 1 112 ? 10.367 -15.976 45.269 1.00 22.83 112 ASN A N 1
ATOM 815 C CA . ASN A 1 112 ? 9.749 -17.132 44.582 1.00 22.83 112 ASN A CA 1
ATOM 816 C C . ASN A 1 112 ? 8.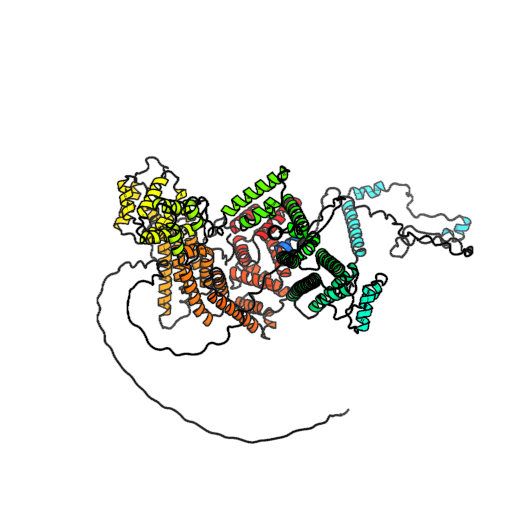432 -17.783 45.085 1.00 22.83 112 ASN A C 1
ATOM 818 O O . ASN A 1 112 ? 8.443 -18.551 46.041 1.00 22.83 112 ASN A O 1
ATOM 822 N N . ALA A 1 113 ? 7.396 -17.703 44.239 1.00 22.94 113 ALA A N 1
ATOM 823 C CA . ALA A 1 113 ? 6.577 -18.836 43.760 1.00 22.94 113 ALA A CA 1
ATOM 824 C C . ALA A 1 113 ? 5.995 -18.416 42.389 1.00 22.94 113 ALA A C 1
ATOM 826 O O . ALA A 1 113 ? 5.354 -17.375 42.291 1.00 22.94 113 ALA A O 1
ATOM 827 N N . GLU A 1 114 ? 6.510 -18.932 41.271 1.00 24.38 114 GLU A N 1
ATOM 828 C CA . GLU A 1 114 ? 6.042 -20.124 40.531 1.00 24.38 114 GLU A CA 1
ATOM 829 C C . GLU A 1 114 ? 4.667 -19.989 39.850 1.00 24.38 114 GLU A C 1
ATOM 831 O O . GLU A 1 114 ? 3.716 -19.428 40.385 1.00 24.38 114 GLU A O 1
ATOM 836 N N . VAL A 1 115 ? 4.604 -20.462 38.600 1.00 23.22 115 VAL A N 1
ATOM 837 C CA . VAL A 1 115 ? 3.551 -20.151 37.622 1.00 23.22 115 VAL A CA 1
ATOM 838 C C . VAL A 1 115 ? 2.817 -21.426 37.226 1.00 23.22 115 VAL A C 1
ATOM 840 O O . VAL A 1 115 ? 3.444 -22.384 36.781 1.00 23.22 115 VAL A O 1
ATOM 843 N N . THR A 1 116 ? 1.487 -21.412 37.304 1.00 23.25 116 THR A N 1
ATOM 844 C CA . THR A 1 116 ? 0.633 -22.406 36.643 1.00 23.25 116 THR A CA 1
ATOM 845 C C . THR A 1 116 ? 0.159 -21.889 35.287 1.00 23.25 116 THR A C 1
ATOM 847 O O . THR A 1 116 ? -0.332 -20.768 35.157 1.00 23.25 116 THR A O 1
ATOM 850 N N . ASP A 1 117 ? 0.349 -22.718 34.263 1.00 22.02 117 ASP A N 1
ATOM 851 C CA . ASP A 1 117 ? 0.103 -22.383 32.860 1.00 22.02 117 ASP A CA 1
ATOM 852 C C . ASP A 1 117 ? -1.394 -22.467 32.504 1.00 22.02 117 ASP A C 1
ATOM 854 O O . ASP A 1 117 ? -2.101 -23.355 32.991 1.00 22.02 117 ASP A O 1
ATOM 858 N N . GLN A 1 118 ? -1.893 -21.566 31.647 1.00 23.33 118 GLN A N 1
ATOM 859 C CA . GLN A 1 118 ? -3.269 -21.626 31.134 1.00 23.33 118 GLN A CA 1
ATOM 860 C C . GLN A 1 118 ? -3.400 -21.216 29.662 1.00 23.33 118 GLN A C 1
ATOM 862 O O . GLN A 1 118 ? -2.896 -20.194 29.197 1.00 23.33 118 GLN A O 1
ATOM 867 N N . ASN A 1 119 ? -4.159 -22.053 28.951 1.00 24.69 119 ASN A N 1
ATOM 868 C CA . ASN A 1 119 ? -4.308 -22.082 27.501 1.00 24.69 119 ASN A CA 1
ATOM 869 C C . ASN A 1 119 ? -4.818 -20.783 26.852 1.00 24.69 119 ASN A C 1
ATOM 871 O O . ASN A 1 119 ? -5.604 -20.019 27.407 1.00 24.69 119 ASN A O 1
ATOM 875 N N . ILE A 1 120 ? -4.409 -20.607 25.595 1.00 26.00 120 ILE A N 1
ATOM 876 C CA . ILE A 1 120 ? -4.721 -19.471 24.723 1.00 26.00 120 ILE A CA 1
ATOM 877 C C . ILE A 1 120 ? -6.150 -19.580 24.150 1.00 26.00 120 ILE A C 1
ATOM 879 O O . ILE A 1 120 ? -6.447 -20.562 23.470 1.00 26.00 120 ILE A O 1
ATOM 883 N N . PRO A 1 121 ? -6.999 -18.543 24.287 1.00 24.92 121 PRO A N 1
ATOM 884 C CA . PRO A 1 121 ? -8.161 -18.341 23.422 1.00 24.92 121 PRO A CA 1
ATOM 885 C C . PRO A 1 121 ? -7.778 -17.618 22.121 1.00 24.92 121 PRO A C 1
ATOM 887 O O . PRO A 1 121 ? -6.872 -16.779 22.096 1.00 24.92 121 PRO A O 1
ATOM 890 N N . PHE A 1 122 ? -8.499 -17.934 21.046 1.00 23.92 122 PHE A N 1
ATOM 891 C CA . PHE A 1 122 ? -8.336 -17.353 19.708 1.00 23.92 122 PHE A CA 1
ATOM 892 C C . PHE A 1 122 ? -8.667 -15.846 19.690 1.00 23.92 122 PHE A C 1
ATOM 894 O O . PHE A 1 122 ? -9.492 -15.384 20.477 1.00 23.92 122 PHE A O 1
ATOM 901 N N . VAL A 1 123 ? -8.049 -15.081 18.781 1.00 24.08 123 VAL A N 1
ATOM 902 C CA . VAL A 1 123 ? -8.315 -13.640 18.604 1.00 24.08 123 VAL A CA 1
ATOM 903 C C . VAL A 1 123 ? -8.977 -13.410 17.252 1.00 24.08 123 VAL A C 1
ATOM 905 O O . VAL A 1 123 ? -8.386 -13.701 16.214 1.00 24.08 123 VAL A O 1
ATOM 908 N N . GLU A 1 124 ? -10.183 -12.853 17.271 1.00 22.02 124 GLU A N 1
ATOM 909 C CA . GLU A 1 124 ? -10.886 -12.365 16.085 1.00 22.02 124 GLU A CA 1
ATOM 910 C C . GLU A 1 124 ? -10.682 -10.844 15.977 1.00 22.02 124 GLU A C 1
ATOM 912 O O . GLU A 1 124 ? -10.728 -10.133 16.982 1.00 22.02 124 GLU A O 1
ATOM 917 N N . ILE A 1 125 ? -10.373 -10.349 14.774 1.00 24.80 125 ILE A N 1
ATOM 918 C CA . ILE A 1 125 ? -10.037 -8.940 14.515 1.00 24.80 125 ILE A CA 1
ATOM 919 C C . ILE A 1 125 ? -11.116 -8.346 13.609 1.00 24.80 125 ILE A C 1
ATOM 921 O O . ILE A 1 125 ? -11.405 -8.898 12.546 1.00 24.80 125 ILE A O 1
ATOM 925 N N . GLU A 1 126 ? -11.699 -7.222 14.028 1.00 25.52 126 GLU A N 1
ATOM 926 C CA . GLU A 1 126 ? -12.770 -6.547 13.291 1.00 25.52 126 GLU A CA 1
ATOM 927 C C . GLU A 1 126 ? -12.300 -6.075 11.904 1.00 25.52 126 GLU A C 1
ATOM 929 O O . GLU A 1 126 ? -11.205 -5.528 11.741 1.00 25.52 126 GLU A O 1
ATOM 934 N N . ARG A 1 127 ? -13.138 -6.302 10.884 1.00 24.27 127 ARG A N 1
ATOM 935 C CA . ARG A 1 127 ? -12.851 -5.943 9.487 1.00 24.27 127 ARG A CA 1
ATOM 936 C C . ARG A 1 127 ? -13.339 -4.527 9.141 1.00 24.27 127 ARG A C 1
ATOM 938 O O . ARG A 1 127 ? -14.298 -4.049 9.749 1.00 24.27 127 ARG A O 1
ATOM 945 N N . PRO A 1 128 ? -12.744 -3.874 8.121 1.00 25.56 128 PRO A N 1
ATOM 946 C CA . PRO A 1 128 ? -13.370 -2.733 7.443 1.00 25.56 128 PRO A CA 1
ATOM 947 C C . PRO A 1 128 ? -14.764 -3.101 6.880 1.00 25.56 128 PRO A C 1
ATOM 949 O O . PRO A 1 128 ? -15.087 -4.288 6.787 1.00 25.56 128 PRO A O 1
ATOM 952 N N . PRO A 1 129 ? -15.610 -2.114 6.511 1.00 29.73 129 PRO A N 1
ATOM 953 C CA . PRO A 1 129 ? -16.972 -2.364 6.033 1.00 29.73 129 PRO A CA 1
ATOM 954 C C . PRO A 1 129 ? -17.021 -3.395 4.898 1.00 29.73 129 PRO A C 1
ATOM 956 O O . PRO A 1 129 ? -16.240 -3.326 3.951 1.00 29.73 129 PRO A O 1
ATOM 959 N N . ALA A 1 130 ? -17.959 -4.338 5.035 1.00 28.27 130 ALA A N 1
ATOM 960 C CA . ALA A 1 130 ? -18.034 -5.574 4.262 1.00 28.27 130 ALA A CA 1
ATOM 961 C C . ALA A 1 130 ? -17.920 -5.356 2.747 1.00 28.27 130 ALA A C 1
ATOM 963 O O . ALA A 1 130 ? -18.777 -4.729 2.122 1.00 28.27 130 ALA A O 1
ATOM 964 N N . SER A 1 131 ? -16.884 -5.949 2.163 1.00 38.59 131 SER A N 1
ATOM 965 C CA . SER A 1 131 ? -16.729 -6.065 0.721 1.00 38.59 131 SER A CA 1
ATOM 966 C C . SER A 1 131 ? -17.693 -7.113 0.145 1.00 38.59 131 SER A C 1
ATOM 968 O O . SER A 1 131 ? -18.221 -7.971 0.857 1.00 38.59 131 SER A O 1
ATOM 970 N N . PHE A 1 132 ? -17.832 -7.130 -1.181 1.00 39.78 132 PHE A N 1
ATOM 971 C CA . PHE A 1 132 ? -18.441 -8.234 -1.940 1.00 39.78 132 PHE A CA 1
ATOM 972 C C . PHE A 1 132 ? -17.863 -9.613 -1.534 1.00 39.78 132 PHE A C 1
ATOM 974 O O . PHE A 1 132 ? -18.569 -10.620 -1.487 1.00 39.78 132 PHE A O 1
ATOM 981 N N . GLN A 1 133 ? -16.576 -9.646 -1.165 1.00 40.72 133 GLN A N 1
ATOM 982 C CA . GLN A 1 133 ? -15.849 -10.826 -0.690 1.00 40.72 133 GLN A CA 1
ATOM 983 C C . GLN A 1 133 ? -16.299 -11.293 0.710 1.00 40.72 133 GLN A C 1
ATOM 985 O O . GLN A 1 133 ? -16.256 -12.488 0.998 1.00 40.72 133 GLN A O 1
ATOM 990 N N . ASP A 1 134 ? -16.765 -10.378 1.564 1.00 38.81 134 ASP A N 1
ATOM 991 C CA . ASP A 1 134 ? -17.320 -10.690 2.886 1.00 38.81 134 ASP A CA 1
ATOM 992 C C . ASP A 1 134 ? -18.767 -11.195 2.785 1.00 38.81 134 ASP A C 1
ATOM 994 O O . ASP A 1 134 ? -19.131 -12.149 3.471 1.00 38.81 134 ASP A O 1
ATOM 998 N N . GLN A 1 135 ? -19.587 -10.617 1.897 1.00 44.34 135 GLN A N 1
ATOM 999 C CA . GLN A 1 135 ? -20.970 -11.074 1.682 1.00 44.34 135 GLN A CA 1
ATOM 1000 C C . GLN A 1 135 ? -21.017 -12.514 1.144 1.00 44.34 135 GLN A C 1
ATOM 1002 O O . GLN A 1 135 ? -21.830 -13.322 1.602 1.00 44.34 135 GLN A O 1
ATOM 1007 N N . LEU A 1 136 ? -20.071 -12.876 0.268 1.00 44.25 136 LEU A N 1
ATOM 1008 C CA . LEU A 1 136 ? -19.871 -14.250 -0.203 1.00 44.25 136 LEU A CA 1
ATOM 1009 C C . LEU A 1 136 ? -19.676 -15.272 0.929 1.00 44.25 136 LEU A C 1
ATOM 1011 O O . LEU A 1 136 ? -20.023 -16.438 0.748 1.00 44.25 136 LEU A O 1
ATOM 1015 N N . ALA A 1 137 ? -19.156 -14.887 2.099 1.00 38.56 137 ALA A N 1
ATOM 1016 C CA . ALA A 1 137 ? -18.969 -15.818 3.213 1.00 38.56 137 ALA A CA 1
ATOM 1017 C C . ALA A 1 137 ? -20.294 -16.250 3.877 1.00 38.56 137 ALA A C 1
ATOM 1019 O O . ALA A 1 137 ? -20.368 -17.364 4.391 1.00 38.56 137 ALA A O 1
ATOM 1020 N N . TYR A 1 138 ? -21.332 -15.406 3.840 1.00 37.66 138 TYR A N 1
ATOM 1021 C CA . TYR A 1 138 ? -22.546 -15.560 4.657 1.00 37.66 138 TYR A CA 1
ATOM 1022 C C . TYR A 1 138 ? -23.801 -16.026 3.904 1.00 37.66 138 TYR A C 1
ATOM 1024 O O . TYR A 1 138 ? -24.804 -16.346 4.543 1.00 37.66 138 TYR A O 1
ATOM 1032 N N . ILE A 1 139 ? -23.775 -16.087 2.570 1.00 36.31 139 ILE A N 1
ATOM 1033 C CA . ILE A 1 139 ? -24.914 -16.569 1.777 1.00 36.31 139 ILE A CA 1
ATOM 1034 C C . ILE A 1 139 ? -24.892 -18.105 1.718 1.00 36.31 139 ILE A C 1
ATOM 1036 O O . ILE A 1 139 ? -23.921 -18.709 1.258 1.00 36.31 139 ILE A O 1
ATOM 1040 N N . SER A 1 140 ? -25.981 -18.730 2.173 1.00 30.98 140 SER A N 1
ATOM 1041 C CA . SER A 1 140 ? -26.253 -20.158 1.969 1.00 30.98 140 SER A CA 1
ATOM 1042 C C . SER A 1 140 ? -26.942 -20.352 0.618 1.00 30.98 140 SER A C 1
ATOM 1044 O O . SER A 1 140 ? -27.901 -19.641 0.313 1.00 30.98 140 SER A O 1
ATOM 1046 N N . VAL A 1 141 ? -26.464 -21.295 -0.194 1.00 36.03 141 VAL A N 1
ATOM 1047 C CA . VAL A 1 141 ? -26.989 -21.542 -1.546 1.00 36.03 141 VAL A CA 1
ATOM 1048 C C . VAL A 1 141 ? -28.170 -22.515 -1.476 1.00 36.03 141 VAL A C 1
ATOM 1050 O O . VAL A 1 141 ? -28.028 -23.695 -1.764 1.00 36.03 141 VAL A O 1
ATOM 1053 N N . ASP A 1 142 ? -29.340 -22.002 -1.087 1.00 28.38 142 ASP A N 1
ATOM 1054 C CA . ASP A 1 142 ? -30.631 -22.696 -1.217 1.00 28.38 142 ASP A CA 1
ATOM 1055 C C . ASP A 1 142 ? -31.455 -22.043 -2.341 1.00 28.38 142 ASP A C 1
ATOM 1057 O O . ASP A 1 142 ? -32.282 -21.155 -2.119 1.00 28.38 142 ASP A O 1
ATOM 1061 N N . GLY A 1 143 ? -31.209 -22.478 -3.580 1.00 27.50 143 GLY A N 1
ATOM 1062 C CA . GLY A 1 143 ? -32.112 -22.233 -4.706 1.00 27.50 143 GLY A CA 1
ATOM 1063 C C . GLY A 1 143 ? -33.262 -23.242 -4.671 1.00 27.50 143 GLY A C 1
ATOM 1064 O O . GLY A 1 143 ? -33.026 -24.445 -4.628 1.00 27.50 143 GLY A O 1
ATOM 1065 N N . GLY A 1 144 ? -34.512 -22.774 -4.657 1.00 28.89 144 GLY A N 1
ATOM 1066 C CA . GLY A 1 144 ? -35.671 -23.648 -4.451 1.00 28.89 144 GLY A CA 1
ATOM 1067 C C . GLY A 1 144 ? -35.947 -24.615 -5.612 1.00 28.89 144 GLY A C 1
ATOM 1068 O O . GLY A 1 144 ? -36.384 -24.186 -6.675 1.00 28.89 144 GLY A O 1
ATOM 1069 N N . GLY A 1 145 ? -35.793 -25.918 -5.361 1.00 23.59 145 GLY A N 1
ATOM 1070 C CA . GLY A 1 145 ? -36.224 -27.030 -6.221 1.00 23.59 145 GLY A CA 1
ATOM 1071 C C . GLY A 1 145 ? -36.780 -28.192 -5.383 1.00 23.59 145 GLY A C 1
ATOM 1072 O O . GLY A 1 145 ? -36.498 -28.283 -4.187 1.00 23.59 145 GLY A O 1
ATOM 1073 N N . GLN A 1 146 ? -37.616 -29.062 -5.964 1.00 27.53 146 GLN A N 1
ATOM 1074 C CA . GLN A 1 146 ? -38.319 -30.125 -5.224 1.00 27.53 146 GLN A CA 1
ATOM 1075 C C . GLN A 1 146 ? -37.895 -31.544 -5.643 1.00 27.53 146 GLN A C 1
ATOM 1077 O O . GLN A 1 146 ? -38.126 -31.929 -6.782 1.00 27.53 146 GLN A O 1
ATOM 1082 N N . GLN A 1 147 ? -37.457 -32.343 -4.653 1.00 25.19 147 GLN A N 1
ATOM 1083 C CA . GLN A 1 147 ? -37.308 -33.819 -4.677 1.00 25.19 147 GLN A CA 1
ATOM 1084 C C . GLN A 1 147 ? -36.244 -34.409 -5.645 1.00 25.19 147 GLN A C 1
ATOM 1086 O O . GLN A 1 147 ? -35.807 -33.711 -6.551 1.00 25.19 147 GLN A O 1
ATOM 1091 N N . PRO A 1 148 ? -35.841 -35.701 -5.505 1.00 27.64 148 PRO A N 1
ATOM 1092 C CA . PRO A 1 148 ? -36.088 -36.674 -4.424 1.00 27.64 148 PRO A CA 1
ATOM 1093 C C . PRO A 1 148 ? -34.801 -37.228 -3.749 1.00 27.64 148 PRO A C 1
ATOM 1095 O O . PRO A 1 148 ? -33.729 -37.270 -4.333 1.00 27.64 148 PRO A O 1
ATOM 1098 N N . GLN A 1 149 ? -34.909 -37.758 -2.521 1.00 31.39 149 GLN A N 1
ATOM 1099 C CA . GLN A 1 149 ? -33.768 -38.358 -1.797 1.00 31.39 149 GLN A CA 1
ATOM 1100 C C . GLN A 1 149 ? -33.428 -39.806 -2.205 1.00 31.39 149 GLN A C 1
ATOM 1102 O O . GLN A 1 149 ? -34.323 -40.665 -2.226 1.00 31.39 149 GLN A O 1
ATOM 1107 N N . SER A 1 150 ? -32.126 -40.113 -2.286 1.00 26.72 150 SER A N 1
ATOM 1108 C CA . SER A 1 150 ? -31.544 -41.466 -2.195 1.00 26.72 150 SER A CA 1
ATOM 1109 C C . SER A 1 150 ? -30.437 -41.546 -1.125 1.00 26.72 150 SER A C 1
ATOM 1111 O O . SER A 1 150 ? -29.349 -41.017 -1.309 1.00 26.72 150 SER A O 1
ATOM 1113 N N . SER A 1 151 ? -30.751 -42.214 -0.006 1.00 26.42 151 SER A N 1
ATOM 1114 C CA . SER A 1 151 ? -29.838 -42.813 0.995 1.00 26.42 151 SER A CA 1
ATOM 1115 C C . SER A 1 151 ? -28.433 -42.205 1.187 1.00 26.42 151 SER A C 1
ATOM 1117 O O . SER A 1 151 ? -27.455 -42.696 0.624 1.00 26.42 151 SER A O 1
ATOM 1119 N N . SER A 1 152 ? -28.311 -41.249 2.113 1.00 32.06 152 SER A N 1
ATOM 1120 C CA . SER A 1 152 ? -27.045 -40.998 2.815 1.00 32.06 152 SER A CA 1
ATOM 1121 C C . SER A 1 152 ? -26.750 -42.099 3.848 1.00 32.06 152 SER A C 1
ATOM 1123 O O . SER A 1 152 ? -27.637 -42.862 4.240 1.00 32.06 152 SER A O 1
ATOM 1125 N N . SER A 1 153 ? -25.519 -42.126 4.362 1.00 33.88 153 SER A N 1
ATOM 1126 C CA . SER A 1 153 ? -25.153 -42.853 5.585 1.00 33.88 153 SER A CA 1
ATOM 1127 C C . SER A 1 153 ? -26.016 -42.429 6.794 1.00 33.88 153 SER A C 1
ATOM 1129 O O . SER A 1 153 ? -26.608 -41.339 6.780 1.00 33.88 153 SER A O 1
ATOM 1131 N N . PRO A 1 154 ? -26.130 -43.270 7.846 1.00 32.19 154 PRO A N 1
ATOM 1132 C CA . PRO A 1 154 ? -26.920 -42.936 9.027 1.00 32.19 154 PRO A CA 1
ATOM 1133 C C . PRO A 1 154 ? -26.370 -41.682 9.713 1.00 32.19 154 PRO A C 1
ATOM 1135 O O . PRO A 1 154 ? -25.202 -41.626 10.098 1.00 32.19 154 PRO A O 1
ATOM 1138 N N . LEU A 1 155 ? -27.240 -40.684 9.878 1.00 38.19 155 LEU A N 1
ATOM 1139 C CA . LEU A 1 155 ? -26.929 -39.451 10.598 1.00 38.19 155 LEU A CA 1
ATOM 1140 C C . LEU A 1 155 ? -26.457 -39.765 12.029 1.00 38.19 155 LEU A C 1
ATOM 1142 O O . LEU A 1 155 ? -27.008 -40.675 12.660 1.00 38.19 155 LEU A O 1
ATOM 1146 N N . PRO A 1 156 ? -25.504 -38.992 12.587 1.00 38.88 156 PRO A N 1
ATOM 1147 C CA . PRO A 1 156 ? -25.198 -39.085 14.006 1.00 38.88 156 PRO A CA 1
ATOM 1148 C C . PRO A 1 156 ? -26.480 -38.823 14.802 1.00 38.88 156 PRO A C 1
ATOM 1150 O O . PRO A 1 156 ? -27.196 -37.851 14.544 1.00 38.88 156 PRO A O 1
ATOM 1153 N N . LEU A 1 157 ? -26.777 -39.707 15.759 1.00 34.91 157 LEU A N 1
ATOM 1154 C CA . LEU A 1 157 ? -27.943 -39.555 16.627 1.00 34.91 157 LEU A CA 1
ATOM 1155 C C . LEU A 1 157 ? -27.927 -38.157 17.264 1.00 34.91 157 LEU A C 1
ATOM 1157 O O . LEU A 1 157 ? -26.860 -37.717 17.709 1.00 34.91 157 LEU A O 1
ATOM 1161 N N . PRO A 1 158 ? -29.078 -37.461 17.349 1.00 38.31 158 PRO A N 1
ATOM 1162 C CA . PRO A 1 158 ? -29.127 -36.175 18.027 1.00 38.31 158 PRO A CA 1
ATOM 1163 C C . PRO A 1 158 ? -28.585 -36.358 19.450 1.00 38.31 158 PRO A C 1
ATOM 1165 O O . PRO A 1 158 ? -28.935 -37.356 20.096 1.00 38.31 158 PRO A O 1
ATOM 1168 N N . PRO A 1 159 ? -27.736 -35.440 19.953 1.00 41.94 159 PRO A N 1
ATOM 1169 C CA . PRO A 1 159 ? -27.203 -35.557 21.302 1.00 41.94 159 PRO A CA 1
ATOM 1170 C C . PRO A 1 159 ? -28.387 -35.702 22.252 1.00 41.94 159 PRO A C 1
ATOM 1172 O O . PRO A 1 159 ? -29.284 -34.852 22.246 1.00 41.94 159 PRO A O 1
ATOM 1175 N N . ARG A 1 160 ? -28.419 -36.814 23.009 1.00 35.09 160 ARG A N 1
ATOM 1176 C CA . ARG A 1 160 ? -29.518 -37.114 23.938 1.00 35.09 160 ARG A CA 1
ATOM 1177 C C . ARG A 1 160 ? -29.806 -35.838 24.733 1.00 35.09 160 ARG A C 1
ATOM 1179 O O . ARG A 1 160 ? -28.836 -35.262 25.242 1.00 35.09 160 ARG A O 1
ATOM 1186 N N . PRO A 1 161 ? -31.073 -35.379 24.832 1.00 33.19 161 PRO A N 1
ATOM 1187 C CA . PRO A 1 161 ? -31.386 -34.192 25.619 1.00 33.19 161 PRO A CA 1
ATOM 1188 C C . PRO A 1 161 ? -30.758 -34.406 26.989 1.00 33.19 161 PRO A C 1
ATOM 1190 O O . PRO A 1 161 ? -31.002 -35.454 27.594 1.00 33.19 161 PRO A O 1
ATOM 1193 N N . ARG A 1 162 ? -29.851 -33.500 27.395 1.00 32.38 162 ARG A N 1
ATOM 1194 C CA . ARG A 1 162 ? -29.024 -33.705 28.591 1.00 32.38 162 ARG A CA 1
ATOM 1195 C C . ARG A 1 162 ? -29.971 -34.084 29.716 1.00 32.38 162 ARG A C 1
ATOM 1197 O O . ARG A 1 162 ? -30.829 -33.278 30.071 1.00 32.38 162 ARG A O 1
ATOM 1204 N N . ARG A 1 163 ? -29.843 -35.321 30.219 1.00 32.50 163 ARG A N 1
ATOM 1205 C CA . ARG A 1 163 ? -30.612 -35.787 31.375 1.00 32.50 163 ARG A CA 1
ATOM 1206 C C . ARG A 1 163 ? -30.406 -34.710 32.425 1.00 32.50 163 ARG A C 1
ATOM 1208 O O . ARG A 1 163 ? -29.248 -34.408 32.714 1.00 32.50 163 ARG A O 1
ATOM 1215 N N . SER A 1 164 ? -31.486 -34.077 32.880 1.00 30.77 164 SER A N 1
ATOM 1216 C CA . SER A 1 164 ? -31.364 -32.994 33.847 1.00 30.77 164 SER A CA 1
ATOM 1217 C C . SER A 1 164 ? -30.725 -33.593 35.089 1.00 30.77 164 SER A C 1
ATOM 1219 O O . SER A 1 164 ? -31.376 -34.298 35.860 1.00 30.77 164 SER A O 1
ATOM 1221 N N . LEU A 1 165 ? -29.420 -33.366 35.242 1.00 34.47 165 LEU A N 1
ATOM 1222 C CA . LEU A 1 165 ? -28.815 -33.339 36.551 1.00 34.47 165 LEU A CA 1
ATOM 1223 C C . LEU A 1 165 ? -29.535 -32.188 37.227 1.00 34.47 165 LEU A C 1
ATOM 1225 O O . LEU A 1 165 ? -29.282 -31.025 36.911 1.00 34.47 165 LEU A O 1
ATOM 1229 N N . PHE A 1 166 ? -30.492 -32.542 38.081 1.00 35.66 166 PHE A N 1
ATOM 1230 C CA . PHE A 1 166 ? -31.077 -31.620 39.029 1.00 35.66 166 PHE A CA 1
ATOM 1231 C C . PHE A 1 166 ? -29.922 -31.122 39.894 1.00 35.66 166 PHE A C 1
ATOM 1233 O O . PHE A 1 166 ? -29.564 -31.745 40.892 1.00 35.66 166 PHE A O 1
ATOM 1240 N N . MET A 1 167 ? -29.304 -30.021 39.459 1.00 33.62 167 MET A N 1
ATOM 1241 C CA . MET A 1 167 ? -28.502 -29.177 40.325 1.00 33.62 167 MET A CA 1
ATOM 1242 C C . MET A 1 167 ? -29.418 -28.837 41.487 1.00 33.62 167 MET A C 1
ATOM 1244 O O . MET A 1 167 ? -30.412 -28.128 41.321 1.00 33.62 167 MET A O 1
ATOM 1248 N N . ARG A 1 168 ? -29.130 -29.447 42.638 1.00 36.59 168 ARG A N 1
ATOM 1249 C CA . ARG A 1 168 ? -29.846 -29.234 43.890 1.00 36.59 168 ARG A CA 1
ATOM 1250 C C . ARG A 1 168 ? -29.401 -27.882 44.431 1.00 36.59 168 ARG A C 1
ATOM 1252 O O . ARG A 1 168 ? -28.691 -27.807 45.426 1.00 36.59 168 ARG A O 1
ATOM 1259 N N . ASP A 1 169 ? -29.778 -26.826 43.713 1.00 34.84 169 ASP A N 1
ATOM 1260 C CA . ASP A 1 169 ? -29.336 -25.450 43.934 1.00 34.84 169 ASP A CA 1
ATOM 1261 C C . ASP A 1 169 ? -30.156 -24.813 45.067 1.00 34.84 169 ASP A C 1
ATOM 1263 O O . ASP A 1 169 ? -30.917 -23.860 44.916 1.00 34.84 169 ASP A O 1
ATOM 1267 N N . LYS A 1 170 ? -30.031 -25.473 46.217 1.00 34.91 170 LYS A N 1
ATOM 1268 C CA . LYS A 1 170 ? -30.395 -25.057 47.561 1.00 34.91 170 LYS A CA 1
ATOM 1269 C C . LYS A 1 170 ? -29.389 -25.728 48.494 1.00 34.91 170 LYS A C 1
ATOM 1271 O O . LYS A 1 170 ? -29.666 -26.752 49.117 1.00 34.91 170 LYS A O 1
ATOM 1276 N N . THR A 1 171 ? -28.218 -25.108 48.617 1.00 36.97 171 THR A N 1
ATOM 1277 C CA . THR A 1 171 ? -27.650 -24.951 49.955 1.00 36.97 171 THR A CA 1
ATOM 1278 C C . THR A 1 171 ? -28.581 -24.005 50.703 1.00 36.97 171 THR A C 1
ATOM 1280 O O . THR A 1 171 ? -28.392 -22.788 50.695 1.00 36.97 171 THR A O 1
ATOM 1283 N N . GLU A 1 172 ? -29.639 -24.556 51.293 1.00 35.44 172 GLU A N 1
ATOM 1284 C CA . GLU A 1 172 ? -30.241 -23.883 52.434 1.00 35.44 172 GLU A CA 1
ATOM 1285 C C . GLU A 1 172 ? -29.144 -23.796 53.491 1.00 35.44 172 GLU A C 1
ATOM 1287 O O . GLU A 1 172 ? -28.528 -24.799 53.855 1.00 35.44 172 GLU A O 1
ATOM 1292 N N . THR A 1 173 ? -28.833 -22.566 53.895 1.00 40.12 173 THR A N 1
ATOM 1293 C CA . THR A 1 173 ? -28.109 -22.318 55.136 1.00 40.12 173 THR A CA 1
ATOM 1294 C C . THR A 1 173 ? -28.814 -23.096 56.233 1.00 40.12 173 THR A C 1
ATOM 1296 O O . THR A 1 173 ? -30.048 -23.072 56.283 1.00 40.12 173 THR A O 1
ATOM 1299 N N . ALA A 1 174 ? -28.055 -23.772 57.097 1.00 34.75 174 ALA A N 1
ATOM 1300 C CA . ALA A 1 174 ? -28.639 -24.293 58.323 1.00 34.75 174 ALA A CA 1
ATOM 1301 C C . ALA A 1 174 ? -29.385 -23.136 59.014 1.00 34.75 174 ALA A C 1
ATOM 1303 O O . ALA A 1 174 ? -28.805 -22.046 59.102 1.00 34.75 174 ALA A O 1
ATOM 1304 N N . PRO A 1 175 ? -30.650 -23.316 59.431 1.00 39.28 175 PRO A N 1
ATOM 1305 C CA . PRO A 1 175 ? -31.212 -22.402 60.406 1.00 39.28 175 PRO A CA 1
ATOM 1306 C C . PRO A 1 175 ? -30.315 -22.463 61.646 1.00 39.28 175 PRO A C 1
ATOM 1308 O O . PRO A 1 175 ? -29.840 -23.537 62.022 1.00 39.28 175 PRO A O 1
ATOM 1311 N N . GLU A 1 176 ? -30.049 -21.307 62.241 1.00 42.12 176 GLU A N 1
ATOM 1312 C CA . GLU A 1 176 ? -29.581 -21.264 63.625 1.00 42.12 176 GLU A CA 1
ATOM 1313 C C . GLU A 1 176 ? -30.727 -21.794 64.515 1.00 42.12 176 GLU A C 1
ATOM 1315 O O . GLU A 1 176 ? -31.885 -21.779 64.087 1.00 42.12 176 GLU A O 1
ATOM 1320 N N . ASP A 1 177 ? -30.418 -22.333 65.699 1.00 41.91 177 ASP A N 1
ATOM 1321 C CA . ASP A 1 177 ? -31.401 -22.992 66.578 1.00 41.91 177 ASP A CA 1
ATOM 1322 C C . ASP A 1 177 ? -32.379 -21.982 67.230 1.00 41.91 177 ASP A C 1
ATOM 1324 O O . ASP A 1 177 ? -32.327 -21.727 68.434 1.00 41.91 177 ASP A O 1
ATOM 1328 N N . ASP A 1 178 ? -33.278 -21.409 66.426 1.00 44.28 178 ASP A N 1
ATOM 1329 C CA . ASP A 1 178 ? -34.480 -20.705 66.883 1.00 44.28 178 ASP A CA 1
ATOM 1330 C C . ASP A 1 178 ? -35.540 -21.707 67.392 1.00 44.28 178 ASP A C 1
ATOM 1332 O O . ASP A 1 178 ? -35.592 -22.875 66.993 1.00 44.28 178 ASP A O 1
ATOM 1336 N N . GLU A 1 179 ? -36.374 -21.248 68.326 1.00 44.38 179 GLU A N 1
ATOM 1337 C CA . GLU A 1 179 ? -37.123 -22.111 69.247 1.00 44.38 179 GLU A CA 1
ATOM 1338 C C . GLU A 1 179 ? -38.178 -23.027 68.588 1.00 44.38 179 GLU A C 1
ATOM 1340 O O . GLU A 1 179 ? -38.812 -22.712 67.580 1.00 44.38 179 GLU A O 1
ATOM 1345 N N . GLN A 1 180 ? -38.401 -24.191 69.207 1.00 43.38 180 GLN A N 1
ATOM 1346 C CA . GLN A 1 180 ? -39.266 -25.254 68.689 1.00 43.38 180 GLN A CA 1
ATOM 1347 C C . GLN A 1 180 ? -40.764 -24.904 68.784 1.00 43.38 180 GLN A C 1
ATOM 1349 O O . GLN A 1 180 ? -41.443 -25.274 69.746 1.00 43.38 180 GLN A O 1
ATOM 1354 N N . GLU A 1 181 ? -41.318 -24.264 67.749 1.00 46.62 181 GLU A N 1
ATOM 1355 C CA . GLU A 1 181 ? -42.773 -24.207 67.569 1.00 46.62 181 GLU A CA 1
ATOM 1356 C C . GLU A 1 181 ? -43.367 -25.623 67.432 1.00 46.62 181 GLU A C 1
ATOM 1358 O O . GLU A 1 181 ? -42.887 -26.473 66.675 1.00 46.62 181 GLU A O 1
ATOM 1363 N N . TYR A 1 182 ? -44.451 -25.882 68.169 1.00 46.59 182 TYR A N 1
ATOM 1364 C CA . TYR A 1 182 ? -45.143 -27.170 68.161 1.00 46.59 182 TYR A CA 1
ATOM 1365 C C . TYR A 1 182 ? -45.798 -27.426 66.794 1.00 46.59 182 TYR A C 1
ATOM 1367 O O . TYR A 1 182 ? -46.857 -26.878 66.485 1.00 46.59 182 TYR A O 1
ATOM 1375 N N . MET A 1 183 ? -45.200 -28.318 65.999 1.00 51.06 183 MET A N 1
ATOM 1376 C CA . MET A 1 183 ? -45.762 -28.810 64.736 1.00 51.06 183 MET A CA 1
ATOM 1377 C C . MET A 1 183 ? -47.142 -29.449 64.950 1.00 51.06 183 MET A C 1
ATOM 1379 O O . MET A 1 183 ? -47.261 -30.609 65.350 1.00 51.06 183 MET A O 1
ATOM 1383 N N . ALA A 1 184 ? -48.200 -28.692 64.655 1.00 58.47 184 ALA A N 1
ATOM 1384 C CA . ALA A 1 184 ? -49.566 -29.191 64.669 1.00 58.47 184 ALA A CA 1
ATOM 1385 C C . ALA A 1 184 ? -49.750 -30.267 63.585 1.00 58.47 184 ALA A C 1
ATOM 1387 O O . ALA A 1 184 ? -49.482 -30.033 62.404 1.00 58.47 184 ALA A O 1
ATOM 1388 N N . VAL A 1 185 ? -50.231 -31.449 63.981 1.00 56.62 185 VAL A N 1
ATOM 1389 C CA . VAL A 1 185 ? -50.472 -32.569 63.061 1.00 56.62 185 VAL A CA 1
ATOM 1390 C C . VAL A 1 185 ? -51.560 -32.181 62.059 1.00 56.62 185 VAL A C 1
ATOM 1392 O O . VAL A 1 185 ? -52.734 -32.080 62.415 1.00 56.62 185 VAL A O 1
ATOM 1395 N N . GLN A 1 186 ? -51.181 -31.976 60.795 1.00 57.44 186 GLN A N 1
ATOM 1396 C CA . GLN A 1 186 ? -52.138 -31.715 59.722 1.00 57.44 186 GLN A CA 1
ATOM 1397 C C . GLN A 1 186 ? -52.975 -32.972 59.456 1.00 57.44 186 GLN A C 1
ATOM 1399 O O . GLN A 1 186 ? -52.481 -33.975 58.948 1.00 57.44 186 GLN A O 1
ATOM 1404 N N . THR A 1 187 ? -54.263 -32.909 59.788 1.00 61.12 187 THR A N 1
ATOM 1405 C CA . THR A 1 187 ? -55.238 -34.000 59.612 1.00 61.12 187 THR A CA 1
ATOM 1406 C C . THR A 1 187 ? -55.817 -34.084 58.193 1.00 61.12 187 THR A C 1
ATOM 1408 O O . THR A 1 187 ? -56.747 -34.850 57.941 1.00 61.12 187 THR A O 1
ATOM 1411 N N . THR A 1 188 ? -55.280 -33.312 57.246 1.00 62.12 188 THR A N 1
ATOM 1412 C CA . THR A 1 188 ? -55.660 -33.356 55.829 1.00 62.12 188 THR A CA 1
ATOM 1413 C C . THR A 1 188 ? -55.176 -34.655 55.172 1.00 62.12 188 THR A C 1
ATOM 1415 O O . THR A 1 188 ? -53.973 -34.923 55.204 1.00 62.12 188 THR A O 1
ATOM 1418 N N . PRO A 1 189 ? -56.059 -35.458 54.545 1.00 62.38 189 PRO A N 1
ATOM 1419 C CA . PRO A 1 189 ? -55.663 -36.718 53.923 1.00 62.38 189 PRO A CA 1
ATOM 1420 C C . PRO A 1 189 ? -54.707 -36.493 52.744 1.00 62.38 189 PRO A C 1
ATOM 1422 O O . PRO A 1 189 ? -54.900 -35.591 51.924 1.00 62.38 189 PRO A O 1
ATOM 1425 N N . TYR A 1 190 ? -53.681 -37.344 52.649 1.00 66.12 190 TYR A N 1
ATOM 1426 C CA . TYR A 1 190 ? -52.672 -37.270 51.594 1.00 66.12 190 TYR A CA 1
ATOM 1427 C C . TYR A 1 190 ? -53.316 -37.415 50.210 1.00 66.12 190 TYR A C 1
ATOM 1429 O O . TYR A 1 190 ? -53.821 -38.476 49.846 1.00 66.12 190 TYR A O 1
ATOM 1437 N N . THR A 1 191 ? -53.285 -36.331 49.438 1.00 66.94 191 THR A N 1
ATOM 1438 C CA . THR A 1 191 ? -53.821 -36.268 48.075 1.00 66.94 191 THR A CA 1
ATOM 1439 C C . THR A 1 191 ? -52.652 -36.286 47.094 1.00 66.94 191 THR A C 1
ATOM 1441 O O . THR A 1 191 ? -51.682 -35.556 47.287 1.00 66.94 191 THR A O 1
ATOM 1444 N N . MET A 1 192 ? -52.709 -37.114 46.046 1.00 73.00 192 MET A N 1
ATOM 1445 C CA . MET A 1 192 ? -51.583 -37.266 45.117 1.00 73.00 192 MET A CA 1
ATOM 1446 C C . MET A 1 192 ? -51.374 -35.995 44.274 1.00 73.00 192 MET A C 1
ATOM 1448 O O . MET A 1 192 ? -52.122 -35.719 43.333 1.00 73.00 192 MET A O 1
ATOM 1452 N N . GLU A 1 193 ? -50.349 -35.214 44.614 1.00 72.38 193 GLU A N 1
ATOM 1453 C CA . GLU A 1 193 ? -50.079 -33.931 43.967 1.00 72.38 193 GLU A CA 1
ATOM 1454 C C . GLU A 1 193 ? -49.568 -34.068 42.524 1.00 72.38 193 GLU A C 1
ATOM 1456 O O . GLU A 1 193 ? -48.807 -34.968 42.168 1.00 72.38 193 GLU A O 1
ATOM 1461 N N . LYS A 1 194 ? -49.964 -33.107 41.683 1.00 77.62 194 LYS A N 1
ATOM 1462 C CA . LYS A 1 194 ? -49.545 -33.000 40.280 1.00 77.62 194 LYS A CA 1
ATOM 1463 C C . LYS A 1 194 ? -48.092 -32.503 40.213 1.00 77.62 194 LYS A C 1
ATOM 1465 O O . LYS A 1 194 ? -47.851 -31.371 40.636 1.00 77.62 194 LYS A O 1
ATOM 1470 N N . PRO A 1 195 ? -47.126 -33.258 39.648 1.00 78.50 195 PRO A N 1
ATOM 1471 C CA . PRO A 1 195 ? -45.726 -32.837 39.652 1.00 78.50 195 PRO A CA 1
ATOM 1472 C C . PRO A 1 195 ? -45.530 -31.500 38.923 1.00 78.50 195 PRO A C 1
ATOM 1474 O O . PRO A 1 195 ? -45.895 -31.358 37.756 1.00 78.50 195 PRO A O 1
ATOM 1477 N N . ALA A 1 196 ? -44.918 -30.517 39.591 1.00 73.12 196 ALA A N 1
ATOM 1478 C CA . ALA A 1 196 ? -44.869 -29.125 39.120 1.00 73.12 196 ALA A CA 1
ATOM 1479 C C . ALA A 1 196 ? -44.187 -28.920 37.748 1.00 73.12 196 ALA A C 1
ATOM 1481 O O . ALA A 1 196 ? -44.447 -27.927 37.071 1.00 73.12 196 ALA A O 1
ATOM 1482 N N . ALA A 1 197 ? -43.333 -29.860 37.328 1.00 74.06 197 ALA A N 1
ATOM 1483 C CA . ALA A 1 197 ? -42.630 -29.852 36.043 1.00 74.06 197 ALA A CA 1
ATOM 1484 C C . ALA A 1 197 ? -43.245 -30.793 34.980 1.00 74.06 197 ALA A C 1
ATOM 1486 O O . ALA A 1 197 ? -42.632 -31.007 33.933 1.00 74.06 197 ALA A O 1
ATOM 1487 N N . ALA A 1 198 ? -44.414 -31.391 35.238 1.00 79.19 198 ALA A N 1
ATOM 1488 C CA . ALA A 1 198 ? -45.020 -32.361 34.329 1.00 79.19 198 ALA A CA 1
ATOM 1489 C C . ALA A 1 198 ? -45.486 -31.718 33.009 1.00 79.19 198 ALA A C 1
ATOM 1491 O O . ALA A 1 198 ? -46.059 -30.625 32.985 1.00 79.19 198 ALA A O 1
ATOM 1492 N N . ALA A 1 199 ? -45.250 -32.420 31.898 1.00 77.50 199 ALA A N 1
ATOM 1493 C CA . ALA A 1 199 ? -45.650 -31.963 30.573 1.00 77.50 199 ALA A CA 1
ATOM 1494 C C . ALA A 1 199 ? -47.178 -31.997 30.425 1.00 77.50 199 ALA A C 1
ATOM 1496 O O . ALA A 1 199 ? -47.822 -32.982 30.785 1.00 77.50 199 ALA A O 1
ATOM 1497 N N . ARG A 1 200 ? -47.751 -30.929 29.862 1.00 81.94 200 ARG A N 1
ATOM 1498 C CA . ARG A 1 200 ? -49.188 -30.835 29.579 1.00 81.94 200 ARG A CA 1
ATOM 1499 C C . ARG A 1 200 ? -49.470 -31.021 28.095 1.00 81.94 200 ARG A C 1
ATOM 1501 O O . ARG A 1 200 ? -48.718 -30.536 27.248 1.00 81.94 200 ARG A O 1
ATOM 1508 N N . LEU A 1 201 ? -50.569 -31.702 27.810 1.00 81.50 201 LEU A N 1
ATOM 1509 C CA . LEU A 1 201 ? -51.178 -31.805 26.490 1.00 81.50 201 LEU A CA 1
ATOM 1510 C C . LEU A 1 201 ? -51.986 -30.528 26.180 1.00 81.50 201 LEU A C 1
ATOM 1512 O O . LEU A 1 201 ? -52.124 -29.634 27.019 1.00 81.50 201 LEU A O 1
ATOM 1516 N N . ALA A 1 202 ? -52.480 -30.401 24.945 1.00 76.38 202 ALA A N 1
ATOM 1517 C CA . ALA A 1 202 ? -53.138 -29.177 24.463 1.00 76.38 202 ALA A CA 1
ATOM 1518 C C . ALA A 1 202 ? -54.476 -28.861 25.170 1.00 76.38 202 ALA A C 1
ATOM 1520 O O . ALA A 1 202 ? -54.929 -27.720 25.156 1.00 76.38 202 ALA A O 1
ATOM 1521 N N . ASP A 1 203 ? -55.070 -29.864 25.809 1.00 79.38 203 ASP A N 1
ATOM 1522 C CA . ASP A 1 203 ? -56.279 -29.826 26.639 1.00 79.38 203 ASP A CA 1
ATOM 1523 C C . ASP A 1 203 ? -55.989 -29.545 28.134 1.00 79.38 203 ASP A C 1
ATOM 1525 O O . ASP A 1 203 ? -56.897 -29.566 28.959 1.00 79.38 203 ASP A O 1
ATOM 1529 N N . ASN A 1 204 ? -54.729 -29.261 28.493 1.00 74.50 204 ASN A N 1
ATOM 1530 C CA . ASN A 1 204 ? -54.206 -29.179 29.865 1.00 74.50 204 ASN A CA 1
ATOM 1531 C C . ASN A 1 204 ? -54.243 -30.485 30.685 1.00 74.50 204 ASN A C 1
ATOM 1533 O O . ASN A 1 204 ? -53.904 -30.443 31.874 1.00 74.50 204 ASN A O 1
ATOM 1537 N N . THR A 1 205 ? -54.555 -31.643 30.091 1.00 82.56 205 THR A N 1
ATOM 1538 C CA . THR A 1 205 ? -54.279 -32.930 30.749 1.00 82.56 205 THR A CA 1
ATOM 1539 C C . THR A 1 205 ? -52.769 -33.104 30.933 1.00 82.56 205 THR A C 1
ATOM 1541 O O . THR A 1 205 ? -51.957 -32.526 30.200 1.00 82.56 205 THR A O 1
ATOM 1544 N N . ILE A 1 206 ? -52.368 -33.844 31.967 1.00 83.69 206 ILE A N 1
ATOM 1545 C CA . ILE A 1 206 ? -50.955 -34.114 32.234 1.00 83.69 206 ILE A CA 1
ATOM 1546 C C . ILE A 1 206 ? -50.591 -35.417 31.535 1.00 83.69 206 ILE A C 1
ATOM 1548 O O . ILE A 1 206 ? -51.260 -36.432 31.713 1.00 83.69 206 ILE A O 1
ATOM 1552 N N . LEU A 1 207 ? -49.523 -35.377 30.740 1.00 83.38 207 LEU A N 1
ATOM 1553 C CA . LEU A 1 207 ? -49.034 -36.546 30.025 1.00 83.38 207 LEU A CA 1
ATOM 1554 C C . LEU A 1 207 ? -48.638 -37.640 31.027 1.00 83.38 207 LEU A C 1
ATOM 1556 O O . LEU A 1 207 ? -47.789 -37.403 31.884 1.00 83.38 207 LEU A O 1
ATOM 1560 N N . ASP A 1 208 ? -49.232 -38.824 30.868 1.00 80.81 208 ASP A N 1
ATOM 1561 C CA . ASP A 1 208 ? -48.935 -40.031 31.654 1.00 80.81 208 ASP A CA 1
ATOM 1562 C C . ASP A 1 208 ? -49.211 -39.895 33.172 1.00 80.81 208 ASP A C 1
ATOM 1564 O O . ASP A 1 208 ? -48.541 -40.508 34.001 1.00 80.81 208 ASP A O 1
ATOM 1568 N N . PHE A 1 209 ? -50.199 -39.073 33.563 1.00 83.25 209 PHE A N 1
ATOM 1569 C CA . PHE A 1 209 ? -50.585 -38.888 34.969 1.00 83.25 209 PHE A CA 1
ATOM 1570 C C . PHE A 1 209 ? -52.109 -38.817 35.156 1.00 83.25 209 PHE A C 1
ATOM 1572 O O . PHE A 1 209 ? -52.732 -37.765 34.986 1.00 83.25 209 PHE A O 1
ATOM 1579 N N . HIS A 1 210 ? -52.688 -39.946 35.568 1.00 78.75 210 HIS A N 1
ATOM 1580 C CA . HIS A 1 210 ? -54.119 -40.127 35.821 1.00 78.75 210 HIS A CA 1
ATOM 1581 C C . HIS A 1 210 ? -54.328 -40.578 37.282 1.00 78.75 210 HIS A C 1
ATOM 1583 O O . HIS A 1 210 ? -54.338 -41.777 37.553 1.00 78.75 210 HIS A O 1
ATOM 1589 N N . PRO A 1 211 ? -54.406 -39.646 38.251 1.00 81.69 211 PRO A N 1
ATOM 1590 C CA . PRO A 1 211 ? -54.691 -39.988 39.641 1.00 81.69 211 PRO A CA 1
ATOM 1591 C C . PRO A 1 211 ? -56.178 -40.328 39.803 1.00 81.69 211 PRO A C 1
ATOM 1593 O O . PRO A 1 211 ? -57.022 -39.695 39.166 1.00 81.69 211 PRO A O 1
ATOM 1596 N N . TRP A 1 212 ? -56.506 -41.262 40.699 1.00 76.75 212 TRP A N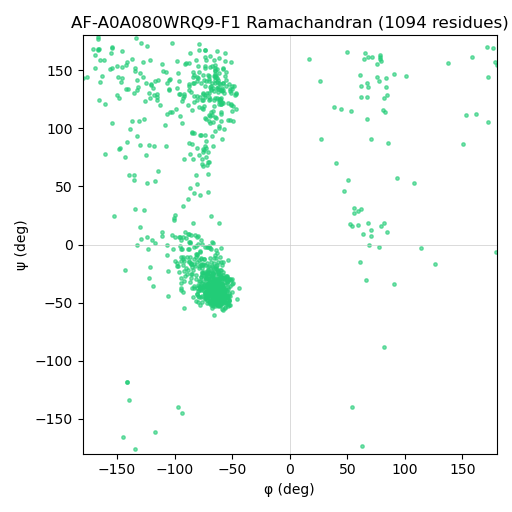 1
ATOM 1597 C CA . TRP A 1 212 ? -57.898 -41.548 41.057 1.00 76.75 212 TRP A CA 1
ATOM 1598 C C . TRP A 1 212 ? -58.572 -40.311 41.678 1.00 76.75 212 TRP A C 1
ATOM 1600 O O . TRP A 1 212 ? -57.956 -39.581 42.459 1.00 76.75 212 TRP A O 1
ATOM 1610 N N . THR A 1 213 ? -59.833 -40.062 41.311 1.00 72.25 213 THR A N 1
ATOM 1611 C CA . THR A 1 213 ? -60.587 -38.846 41.686 1.00 72.25 213 THR A CA 1
ATOM 1612 C C . THR A 1 213 ? -61.972 -39.111 42.283 1.00 72.25 213 THR A C 1
ATOM 1614 O O . THR A 1 213 ? -62.710 -38.152 42.511 1.00 72.25 213 THR A O 1
ATOM 1617 N N . GLY A 1 214 ? -62.359 -40.373 42.506 1.00 74.56 214 GLY A N 1
ATOM 1618 C CA . GLY A 1 214 ? -63.683 -40.746 43.030 1.00 74.56 214 GLY A CA 1
ATOM 1619 C C . GLY A 1 214 ? -64.861 -40.537 42.066 1.00 74.56 214 GLY A C 1
ATOM 1620 O O . GLY A 1 214 ? -66.010 -40.666 42.472 1.00 74.56 214 GLY A O 1
ATOM 1621 N N . ASN A 1 215 ? -64.576 -40.182 40.809 1.00 74.75 215 ASN A N 1
ATOM 1622 C CA . ASN A 1 215 ? -65.535 -40.065 39.704 1.00 74.75 215 ASN A CA 1
ATOM 1623 C C . ASN A 1 215 ? -65.078 -40.897 38.484 1.00 74.75 215 ASN A C 1
ATOM 1625 O O . ASN A 1 215 ? -65.291 -40.501 37.337 1.00 74.75 215 ASN A O 1
ATOM 1629 N N . HIS A 1 216 ? -64.356 -41.993 38.715 1.00 77.69 216 HIS A N 1
ATOM 1630 C CA . HIS A 1 216 ? -63.919 -42.917 37.669 1.00 77.69 216 HIS A CA 1
ATOM 1631 C C . HIS A 1 216 ? -65.054 -43.904 37.300 1.00 77.69 216 HIS A C 1
ATOM 1633 O O . HIS A 1 216 ? -65.998 -44.072 38.077 1.00 77.69 216 HIS A O 1
ATOM 1639 N N . PRO A 1 217 ? -65.042 -44.542 36.110 1.00 75.81 217 PRO A N 1
ATOM 1640 C CA . PRO A 1 217 ? -66.142 -45.413 35.678 1.00 75.81 217 PRO A CA 1
ATOM 1641 C C . PRO A 1 217 ? -66.333 -46.667 36.552 1.00 75.81 217 PRO A C 1
ATOM 1643 O O . PRO A 1 217 ? -67.437 -47.209 36.581 1.00 75.81 217 PRO A O 1
ATOM 1646 N N . GLU A 1 218 ? -65.311 -47.098 37.293 1.00 76.00 218 GLU A N 1
ATOM 1647 C CA . GLU A 1 218 ? -65.401 -48.131 38.329 1.00 76.00 218 GLU A CA 1
ATOM 1648 C C . GLU A 1 218 ? -66.115 -47.664 39.611 1.00 76.00 218 GLU A C 1
ATOM 1650 O O . GLU A 1 218 ? -66.776 -48.476 40.260 1.00 76.00 218 GLU A O 1
ATOM 1655 N N . ASP A 1 219 ? -66.056 -46.368 39.946 1.00 78.56 219 ASP A N 1
ATOM 1656 C CA . ASP A 1 219 ? -66.752 -45.783 41.106 1.00 78.56 219 ASP A CA 1
ATOM 1657 C C . ASP A 1 219 ? -68.277 -45.677 40.860 1.00 78.56 219 ASP A C 1
ATOM 1659 O O . ASP A 1 219 ? -69.075 -45.530 41.790 1.00 78.56 219 ASP A O 1
ATOM 1663 N N . ALA A 1 220 ? -68.709 -45.756 39.595 1.00 78.75 220 ALA A N 1
ATOM 1664 C CA . ALA A 1 220 ? -70.107 -45.656 39.192 1.00 78.75 220 ALA A CA 1
ATOM 1665 C C . ALA A 1 220 ? -70.879 -46.961 39.481 1.00 78.75 220 ALA A C 1
ATOM 1667 O O . ALA A 1 220 ? -70.928 -47.884 38.659 1.00 78.75 220 ALA A O 1
ATOM 1668 N N . LEU A 1 221 ? -71.538 -47.012 40.644 1.00 76.38 221 LEU A N 1
ATOM 1669 C CA . LEU A 1 221 ? -72.377 -48.123 41.128 1.00 76.38 221 LEU A CA 1
ATOM 1670 C C . LEU A 1 221 ? -73.718 -48.267 40.372 1.00 76.38 221 LEU A C 1
ATOM 1672 O O . LEU A 1 221 ? -74.804 -48.194 40.946 1.00 76.38 221 LEU A O 1
ATOM 1676 N N . ASN A 1 222 ? -73.638 -48.503 39.065 1.00 78.94 222 ASN A N 1
ATOM 1677 C CA . ASN A 1 222 ? -74.760 -48.919 38.230 1.00 78.94 222 ASN A CA 1
ATOM 1678 C C . ASN A 1 222 ? -75.149 -50.382 38.517 1.00 78.94 222 ASN A C 1
ATOM 1680 O O . ASN A 1 222 ? -74.335 -51.187 38.966 1.00 78.94 222 ASN A O 1
ATOM 1684 N N . GLU A 1 223 ? -76.381 -50.778 38.179 1.00 79.38 223 GLU A N 1
ATOM 1685 C CA . GLU A 1 223 ? -76.869 -52.146 38.432 1.00 79.38 223 GLU A CA 1
ATOM 1686 C C . GLU A 1 223 ? -75.977 -53.235 37.800 1.00 79.38 223 GLU A C 1
ATOM 1688 O O . GLU A 1 223 ? -75.786 -54.300 38.388 1.00 79.38 223 GLU A O 1
ATOM 1693 N N . GLN A 1 224 ? -75.385 -52.965 36.631 1.00 76.62 224 GLN A N 1
ATOM 1694 C CA . GLN A 1 224 ? -74.454 -53.887 35.975 1.00 76.62 224 GLN A CA 1
ATOM 1695 C C . GLN A 1 224 ? -73.121 -54.012 36.727 1.00 76.62 224 GLN A C 1
ATOM 1697 O O . GLN A 1 224 ? -72.707 -55.133 37.010 1.00 76.62 224 GLN A O 1
ATOM 1702 N N . THR A 1 225 ? -72.473 -52.903 37.100 1.00 79.12 225 THR A N 1
ATOM 1703 C CA . THR A 1 225 ? -71.185 -52.935 37.820 1.00 79.12 225 THR A CA 1
ATOM 1704 C C . THR A 1 225 ? -71.342 -53.518 39.224 1.00 79.12 225 THR A C 1
ATOM 1706 O O . THR A 1 225 ? -70.511 -54.319 39.644 1.00 79.12 225 THR A O 1
ATOM 1709 N N . ALA A 1 226 ? -72.453 -53.231 39.908 1.00 80.31 226 ALA A N 1
ATOM 1710 C CA . ALA A 1 226 ? -72.762 -53.796 41.222 1.00 80.31 226 ALA A CA 1
ATOM 1711 C C . ALA A 1 226 ? -73.080 -55.308 41.197 1.00 80.31 226 ALA A C 1
ATOM 1713 O O . ALA A 1 226 ? -72.780 -56.004 42.165 1.00 80.31 226 ALA A O 1
ATOM 1714 N N . LYS A 1 227 ? -73.681 -55.838 40.116 1.00 81.94 227 LYS A N 1
ATOM 1715 C CA . LYS A 1 227 ? -74.049 -57.269 40.005 1.00 81.94 227 LYS A CA 1
ATOM 1716 C C . LYS A 1 227 ? -73.028 -58.143 39.269 1.00 81.94 227 LYS A C 1
ATOM 1718 O O . LYS A 1 227 ? -73.052 -59.356 39.453 1.00 81.94 227 LYS A O 1
ATOM 1723 N N . GLN A 1 228 ? -72.190 -57.566 38.407 1.00 78.94 228 GLN A N 1
ATOM 1724 C CA . GLN A 1 228 ? -71.268 -58.304 37.525 1.00 78.94 228 GLN A CA 1
ATOM 1725 C C . GLN A 1 228 ? -69.795 -57.897 37.701 1.00 78.94 228 GLN A C 1
ATOM 1727 O O . GLN A 1 228 ? -68.923 -58.506 37.084 1.00 78.94 228 GLN A O 1
ATOM 1732 N N . GLY A 1 229 ? -69.515 -56.896 38.543 1.00 78.62 229 GLY A N 1
ATOM 1733 C CA . GLY A 1 229 ? -68.201 -56.271 38.673 1.00 78.62 229 GLY A CA 1
ATOM 1734 C C . GLY A 1 229 ? -67.914 -55.265 37.554 1.00 78.62 229 GLY A C 1
ATOM 1735 O O . GLY A 1 229 ? -68.498 -55.319 36.469 1.00 78.62 229 GLY A O 1
ATOM 1736 N N . PHE A 1 230 ? -66.991 -54.338 37.812 1.00 79.75 230 PHE A N 1
ATOM 1737 C CA . PHE A 1 230 ? -66.385 -53.523 36.762 1.00 79.75 230 PHE A CA 1
ATOM 1738 C C . PHE A 1 230 ? -65.168 -54.250 36.175 1.00 79.75 230 PHE A C 1
ATOM 1740 O O . PHE A 1 230 ? -64.346 -54.796 36.909 1.00 79.75 230 PHE A O 1
ATOM 1747 N N . TYR A 1 231 ? -65.049 -54.239 34.850 1.00 78.12 231 TYR A N 1
ATOM 1748 C CA . TYR A 1 231 ? -63.869 -54.682 34.113 1.00 78.12 231 TYR A CA 1
ATOM 1749 C C . TYR A 1 231 ? -63.736 -53.829 32.854 1.00 78.12 231 TYR A C 1
ATOM 1751 O O . TYR A 1 231 ? -64.739 -53.526 32.201 1.00 78.12 231 TYR A O 1
ATOM 1759 N N . ASP A 1 232 ? -62.508 -53.441 32.511 1.00 71.75 232 ASP A N 1
ATOM 1760 C CA . ASP A 1 232 ? -62.273 -52.602 31.340 1.00 71.75 232 ASP A CA 1
ATOM 1761 C C . ASP A 1 232 ? -62.537 -53.399 30.053 1.00 71.75 232 ASP A C 1
ATOM 1763 O O . ASP A 1 232 ? -61.831 -54.352 29.712 1.00 71.75 232 ASP A O 1
ATOM 1767 N N . ARG A 1 233 ? -63.599 -53.021 29.336 1.00 67.88 233 ARG A N 1
ATOM 1768 C CA . ARG A 1 233 ? -63.946 -53.587 28.030 1.00 67.88 233 ARG A CA 1
ATOM 1769 C C . ARG A 1 233 ? -63.155 -52.876 26.942 1.00 67.88 233 ARG A C 1
ATOM 1771 O O . ARG A 1 233 ? -63.717 -52.115 26.151 1.00 67.88 233 ARG A O 1
ATOM 1778 N N . ILE A 1 234 ? -61.863 -53.184 26.885 1.00 61.25 234 ILE A N 1
ATOM 1779 C CA . ILE A 1 234 ? -60.946 -52.743 25.834 1.00 61.25 234 ILE A CA 1
ATOM 1780 C C . ILE A 1 234 ? -61.553 -53.092 24.461 1.00 61.25 234 ILE A C 1
ATOM 1782 O O . ILE A 1 234 ? -61.581 -54.252 24.056 1.00 61.25 234 ILE A O 1
ATOM 1786 N N . GLN A 1 235 ? -62.042 -52.087 23.721 1.00 59.62 235 GLN A N 1
ATOM 1787 C CA . GLN A 1 235 ? -62.650 -52.262 22.388 1.00 59.62 235 GLN A CA 1
ATOM 1788 C C . GLN A 1 235 ? -61.600 -52.449 21.276 1.00 59.62 235 GLN A C 1
ATOM 1790 O O . GLN A 1 235 ? -61.704 -51.881 20.187 1.00 59.62 235 GLN A O 1
ATOM 1795 N N . LEU A 1 236 ? -60.571 -53.251 21.540 1.00 58.16 236 LEU A N 1
ATOM 1796 C CA . LEU A 1 236 ? -59.703 -53.769 20.491 1.00 58.16 236 LEU A CA 1
ATOM 1797 C C . LEU A 1 236 ? -60.394 -54.954 19.804 1.00 58.16 236 LEU A C 1
ATOM 1799 O O . LEU A 1 236 ? -61.250 -55.634 20.373 1.00 58.16 236 LEU A O 1
ATOM 1803 N N . SER A 1 237 ? -60.040 -55.199 18.543 1.00 59.66 237 SER A N 1
ATOM 1804 C CA . SER A 1 237 ? -60.474 -56.411 17.847 1.00 59.66 237 SER A CA 1
ATOM 1805 C C . SER A 1 237 ? -59.929 -57.659 18.561 1.00 59.66 237 SER A C 1
ATOM 1807 O O . SER A 1 237 ? -58.963 -57.566 19.314 1.00 59.66 237 SER A O 1
ATOM 1809 N N . GLN A 1 238 ? -60.534 -58.829 18.308 1.00 62.38 238 GLN A N 1
ATOM 1810 C CA . GLN A 1 238 ? -60.350 -60.117 19.023 1.00 62.38 238 GLN A CA 1
ATOM 1811 C C . GLN A 1 238 ? -58.923 -60.733 18.990 1.00 62.38 238 GLN A C 1
ATOM 1813 O O . GLN A 1 238 ? -58.749 -61.930 19.187 1.00 62.38 238 GLN A O 1
ATOM 1818 N N . ASN A 1 239 ? -57.904 -59.936 18.683 1.00 69.25 239 ASN A N 1
ATOM 1819 C CA . ASN A 1 239 ? -56.541 -60.307 18.334 1.00 69.25 239 ASN A CA 1
ATOM 1820 C C . ASN A 1 239 ? -55.506 -59.433 19.077 1.00 69.25 239 ASN A C 1
ATOM 1822 O O . ASN A 1 239 ? -54.432 -59.176 18.540 1.00 69.25 239 ASN A O 1
ATOM 1826 N N . GLU A 1 240 ? -55.806 -58.956 20.291 1.00 72.62 240 GLU A N 1
ATOM 1827 C CA . GLU A 1 240 ? -54.917 -58.077 21.083 1.00 72.62 240 GLU A CA 1
ATOM 1828 C C . GLU A 1 240 ? -53.500 -58.646 21.298 1.00 72.62 240 GLU A C 1
ATOM 1830 O O . GLU A 1 240 ? -52.519 -57.906 21.319 1.00 72.62 240 GLU A O 1
ATOM 1835 N N . SER A 1 241 ? -53.386 -59.973 21.393 1.00 79.19 241 SER A N 1
ATOM 1836 C CA . SER A 1 241 ? -52.141 -60.714 21.600 1.00 79.19 241 SER A CA 1
ATOM 1837 C C . SER A 1 241 ? -51.408 -61.074 20.299 1.00 79.19 241 SER A C 1
ATOM 1839 O O . SER A 1 241 ? -50.305 -61.624 20.342 1.00 79.19 241 SER A O 1
ATOM 1841 N N . ASN A 1 242 ? -51.983 -60.765 19.131 1.00 79.62 242 ASN A N 1
ATOM 1842 C CA . ASN A 1 242 ? -51.376 -61.065 17.836 1.00 79.62 242 ASN A CA 1
ATOM 1843 C C . ASN A 1 242 ? -50.371 -59.990 17.402 1.00 79.62 242 ASN A C 1
ATOM 1845 O O . ASN A 1 242 ? -50.550 -58.789 17.592 1.00 79.62 242 ASN A O 1
ATOM 1849 N N . THR A 1 243 ? -49.297 -60.422 16.738 1.00 80.62 243 THR A N 1
ATOM 1850 C CA . THR A 1 243 ? -48.269 -59.497 16.254 1.00 80.62 243 THR A CA 1
ATOM 1851 C C . THR A 1 243 ? -48.764 -58.658 15.071 1.00 80.62 243 THR A C 1
ATOM 1853 O O . THR A 1 243 ? -49.197 -59.187 14.050 1.00 80.62 243 THR A O 1
ATOM 1856 N N . ALA A 1 244 ? -48.582 -57.335 15.142 1.00 82.44 244 ALA A N 1
ATOM 1857 C CA . ALA A 1 244 ? -48.837 -56.411 14.029 1.00 82.44 244 ALA A CA 1
ATOM 1858 C C . ALA A 1 244 ? -47.870 -56.578 12.830 1.00 82.44 244 ALA A C 1
ATOM 1860 O O . ALA A 1 244 ? -47.944 -55.823 11.856 1.00 82.44 244 ALA A O 1
ATOM 1861 N N . ARG A 1 245 ? -46.945 -57.554 12.878 1.00 83.25 245 ARG A N 1
ATOM 1862 C CA . ARG A 1 245 ? -45.937 -57.804 11.838 1.00 83.25 245 ARG A CA 1
ATOM 1863 C C . ARG A 1 245 ? -46.533 -57.961 10.429 1.00 83.25 245 ARG A C 1
ATOM 1865 O O . ARG A 1 245 ? -45.998 -57.292 9.549 1.00 83.25 245 ARG A O 1
ATOM 1872 N N . PRO A 1 246 ? -47.589 -58.761 10.163 1.00 81.88 246 PRO A N 1
ATOM 1873 C CA . PRO A 1 246 ? -48.130 -58.904 8.809 1.00 81.88 246 PRO A CA 1
ATOM 1874 C C . PRO A 1 246 ? -48.644 -57.570 8.254 1.00 81.88 246 PRO A C 1
ATOM 1876 O O . PRO A 1 246 ? -48.280 -57.186 7.144 1.00 81.88 246 PRO A O 1
ATOM 1879 N N . SER A 1 247 ? -49.402 -56.828 9.067 1.00 80.12 247 SER A N 1
ATOM 1880 C CA . SER A 1 247 ? -49.989 -55.533 8.712 1.00 80.12 247 SER A CA 1
ATOM 1881 C C . SER A 1 247 ? -48.922 -54.482 8.396 1.00 80.12 247 SER A C 1
ATOM 1883 O O . SER A 1 247 ? -49.013 -53.782 7.392 1.00 80.12 247 SER A O 1
ATOM 1885 N N . LEU A 1 248 ? -47.872 -54.387 9.219 1.00 82.31 248 LEU A N 1
ATOM 1886 C CA . LEU A 1 248 ? -46.826 -53.371 9.058 1.00 82.31 248 LEU A CA 1
ATOM 1887 C C . LEU A 1 248 ? -45.767 -53.733 8.003 1.00 82.31 248 LEU A C 1
ATOM 1889 O O . LEU A 1 248 ? -45.157 -52.836 7.419 1.00 82.31 248 LEU A O 1
ATOM 1893 N N . TYR A 1 249 ? -45.537 -55.020 7.721 1.00 84.62 249 TYR A N 1
ATOM 1894 C CA . TYR A 1 249 ? -44.475 -55.459 6.805 1.00 84.62 249 TYR A CA 1
ATOM 1895 C C . TYR A 1 249 ? -44.660 -54.927 5.374 1.00 84.62 249 TYR A C 1
ATOM 1897 O O . TYR A 1 249 ? -43.679 -54.554 4.728 1.00 84.62 249 TYR A O 1
ATOM 1905 N N . ALA A 1 250 ? -45.905 -54.795 4.902 1.00 80.31 250 ALA A N 1
ATOM 1906 C CA . ALA A 1 250 ? -46.209 -54.173 3.612 1.00 80.31 250 ALA A CA 1
ATOM 1907 C C . ALA A 1 250 ? -45.777 -52.692 3.552 1.00 80.31 250 ALA A C 1
ATOM 1909 O O . ALA A 1 250 ? -45.205 -52.250 2.553 1.00 80.31 250 ALA A O 1
ATOM 1910 N N . HIS A 1 251 ? -45.981 -51.937 4.637 1.00 80.00 251 HIS A N 1
ATOM 1911 C CA . HIS A 1 251 ? -45.592 -50.526 4.726 1.00 80.00 251 HIS A CA 1
ATOM 1912 C C . HIS A 1 251 ? -44.072 -50.335 4.837 1.00 80.00 251 HIS A C 1
ATOM 1914 O O . HIS A 1 251 ? -43.547 -49.380 4.269 1.00 80.00 251 HIS A O 1
ATOM 1920 N N . PHE A 1 252 ? -43.356 -51.250 5.502 1.00 79.62 252 PHE A N 1
ATOM 1921 C CA . PHE A 1 252 ? -41.887 -51.224 5.558 1.00 79.62 252 PHE A CA 1
ATOM 1922 C C . PHE A 1 252 ? -41.217 -51.690 4.258 1.00 79.62 252 PHE A C 1
ATOM 1924 O O . PHE A 1 252 ? -40.146 -51.190 3.919 1.00 79.62 252 PHE A O 1
ATOM 1931 N N . LYS A 1 253 ? -41.838 -52.609 3.504 1.00 81.00 253 LYS A N 1
ATOM 1932 C CA . LYS A 1 253 ? -41.352 -53.030 2.177 1.00 81.00 253 LYS A CA 1
ATOM 1933 C C . LYS A 1 253 ? -41.534 -51.936 1.110 1.00 81.00 253 LYS A C 1
ATOM 1935 O O . LYS A 1 253 ? -40.830 -51.942 0.104 1.00 81.00 253 LYS A O 1
ATOM 1940 N N . ASN A 1 254 ? -42.453 -50.991 1.321 1.00 81.56 254 ASN A N 1
ATOM 1941 C CA . ASN A 1 254 ? -42.639 -49.835 0.447 1.00 81.56 254 ASN A CA 1
ATOM 1942 C C . ASN A 1 254 ? -41.567 -48.754 0.735 1.00 81.56 254 ASN A C 1
ATOM 1944 O O . ASN A 1 254 ? -41.560 -48.190 1.834 1.00 81.56 254 ASN A O 1
ATOM 1948 N N . PRO A 1 255 ? -40.703 -48.381 -0.235 1.00 74.88 255 PRO A N 1
ATOM 1949 C CA . PRO A 1 255 ? -39.617 -47.419 -0.013 1.00 74.88 255 PRO A CA 1
ATOM 1950 C C . PRO A 1 255 ? -40.095 -46.006 0.364 1.00 74.88 255 PRO A C 1
ATOM 1952 O O . PRO A 1 255 ? -39.316 -45.223 0.910 1.00 74.88 255 PRO A O 1
ATOM 1955 N N . ASN A 1 256 ? -41.365 -45.669 0.116 1.00 81.56 256 ASN A N 1
ATOM 1956 C CA . ASN A 1 256 ? -41.943 -44.380 0.498 1.00 81.56 256 ASN A CA 1
ATOM 1957 C C . ASN A 1 256 ? -42.462 -44.354 1.948 1.00 81.56 256 ASN A C 1
ATOM 1959 O O . ASN A 1 256 ? -42.570 -43.270 2.519 1.00 81.56 256 ASN A O 1
ATOM 1963 N N . GLY A 1 257 ? -42.723 -45.508 2.580 1.00 84.50 257 GLY A N 1
ATOM 1964 C CA . GLY A 1 257 ? -43.235 -45.572 3.958 1.00 84.50 257 GLY A CA 1
ATOM 1965 C C . GLY A 1 257 ? -42.255 -44.986 4.980 1.00 84.50 257 GLY A C 1
ATOM 1966 O O . GLY A 1 257 ? -42.615 -44.122 5.782 1.00 84.50 257 GLY A O 1
ATOM 1967 N N . LEU A 1 258 ? -40.980 -45.375 4.885 1.00 82.62 258 LEU A N 1
ATOM 1968 C CA . LEU A 1 258 ? -39.903 -44.832 5.722 1.00 82.62 258 LEU A CA 1
ATOM 1969 C C . LEU A 1 258 ? -39.652 -43.335 5.458 1.00 82.62 258 LEU A C 1
ATOM 1971 O O . LEU A 1 258 ? -39.429 -42.574 6.402 1.00 82.62 258 LEU A O 1
ATOM 1975 N N . LYS A 1 259 ? -39.744 -42.890 4.195 1.00 85.69 259 LYS A N 1
ATOM 1976 C CA . LYS A 1 259 ? -39.594 -41.470 3.822 1.00 85.69 259 LYS A CA 1
ATOM 1977 C C . LYS A 1 259 ? -40.722 -40.608 4.404 1.00 85.69 259 LYS A C 1
ATOM 1979 O O . LYS A 1 259 ? -40.447 -39.532 4.932 1.00 85.69 259 LYS A O 1
ATOM 1984 N N . ALA A 1 260 ? -41.966 -41.092 4.381 1.00 87.06 260 ALA A N 1
ATOM 1985 C CA . ALA A 1 260 ? -43.112 -40.397 4.967 1.00 87.06 260 ALA A CA 1
ATOM 1986 C C . ALA A 1 260 ? -42.977 -40.236 6.493 1.00 87.06 260 ALA A C 1
ATOM 1988 O O . ALA A 1 260 ? -43.142 -39.130 7.011 1.00 87.06 260 ALA A O 1
ATOM 1989 N N . LEU A 1 261 ? -42.599 -41.303 7.209 1.00 88.38 261 LEU A N 1
ATOM 1990 C CA . LEU A 1 261 ? -42.369 -41.257 8.659 1.00 88.38 261 LEU A CA 1
ATOM 1991 C C . LEU A 1 261 ? -41.241 -40.275 9.019 1.00 88.38 261 LEU A C 1
ATOM 1993 O O . LEU A 1 261 ? -41.401 -39.450 9.920 1.00 88.38 261 LEU A O 1
ATOM 1997 N N . SER A 1 262 ? -40.133 -40.306 8.269 1.00 89.44 262 SER A N 1
ATOM 1998 C CA . SER A 1 262 ? -39.023 -39.356 8.420 1.00 89.44 262 SER A CA 1
ATOM 1999 C C . SER A 1 262 ? -39.476 -37.900 8.232 1.00 89.44 262 SER A C 1
ATOM 2001 O O . SER A 1 262 ? -39.166 -37.046 9.066 1.00 89.44 262 SER A O 1
ATOM 2003 N N . HIS A 1 263 ? -40.278 -37.620 7.198 1.00 91.12 263 HIS A N 1
ATOM 2004 C CA . HIS A 1 263 ? -40.805 -36.280 6.929 1.00 91.12 263 HIS A CA 1
ATOM 2005 C C . HIS A 1 263 ? -41.720 -35.768 8.053 1.00 91.12 263 HIS A C 1
ATOM 2007 O O . HIS A 1 263 ? -41.553 -34.635 8.508 1.00 91.12 263 HIS A O 1
ATOM 2013 N N . ILE A 1 264 ? -42.644 -36.601 8.550 1.00 94.06 264 ILE A N 1
ATOM 2014 C CA . ILE A 1 264 ? -43.540 -36.247 9.665 1.00 94.06 264 ILE A CA 1
ATOM 2015 C C . ILE A 1 264 ? -42.728 -35.924 10.927 1.00 94.06 264 ILE A C 1
ATOM 2017 O O . ILE A 1 264 ? -42.969 -34.904 11.579 1.00 94.06 264 ILE A O 1
ATOM 2021 N N . PHE A 1 265 ? -41.719 -36.740 11.247 1.00 94.12 265 PHE A N 1
ATOM 2022 C CA . PHE A 1 265 ? -40.868 -36.513 12.416 1.00 94.12 265 PHE A CA 1
ATOM 2023 C C . PHE A 1 265 ? -40.028 -35.231 12.274 1.00 94.12 265 PHE A C 1
ATOM 2025 O O . PHE A 1 265 ? -39.950 -34.433 13.209 1.00 94.12 265 PHE A O 1
ATOM 2032 N N . ALA A 1 266 ? -39.468 -34.968 11.089 1.00 91.88 266 ALA A N 1
ATOM 2033 C CA . ALA A 1 266 ? -38.747 -33.729 10.794 1.00 91.88 266 ALA A CA 1
ATOM 2034 C C . ALA A 1 266 ? -39.651 -32.482 10.893 1.00 91.88 266 ALA A C 1
ATOM 2036 O O . ALA A 1 266 ? -39.244 -31.469 11.467 1.00 91.88 266 ALA A O 1
ATOM 2037 N N . ALA A 1 267 ? -40.893 -32.556 10.404 1.00 93.19 267 ALA A N 1
ATOM 2038 C CA . ALA A 1 267 ? -41.875 -31.479 10.520 1.00 93.19 267 ALA A CA 1
ATOM 2039 C C . ALA A 1 267 ? -42.256 -31.199 11.987 1.00 93.19 267 ALA A C 1
ATOM 2041 O O . ALA A 1 267 ? -42.282 -30.038 12.409 1.00 93.19 267 ALA A O 1
ATOM 2042 N N . ALA A 1 268 ? -42.471 -32.248 12.790 1.00 93.31 268 ALA A N 1
ATOM 2043 C CA . ALA A 1 268 ? -42.737 -32.131 14.223 1.00 93.31 268 ALA A CA 1
ATOM 2044 C C . ALA A 1 268 ? -41.551 -31.504 14.982 1.00 93.31 268 ALA A C 1
ATOM 2046 O O . ALA A 1 268 ? -41.742 -30.578 15.775 1.00 93.31 268 ALA A O 1
ATOM 2047 N N . LEU A 1 269 ? -40.316 -31.935 14.691 1.00 91.94 269 LEU A N 1
ATOM 2048 C CA . LEU A 1 269 ? -39.096 -31.345 15.253 1.00 91.94 269 LEU A CA 1
ATOM 2049 C C . LEU A 1 269 ? -38.951 -29.860 14.884 1.00 91.94 269 LEU A C 1
ATOM 2051 O O . LEU A 1 269 ? -38.686 -29.044 15.769 1.00 91.94 269 LEU A O 1
ATOM 2055 N N . LYS A 1 270 ? -39.184 -29.493 13.616 1.00 88.94 270 LYS A N 1
ATOM 2056 C CA . LYS A 1 270 ? -39.127 -28.104 13.128 1.00 88.94 270 LYS A CA 1
ATOM 2057 C C . LYS A 1 270 ? -40.176 -27.217 13.809 1.00 88.94 270 LYS A C 1
ATOM 2059 O O . LYS A 1 270 ? -39.852 -26.111 14.241 1.00 88.94 270 LYS A O 1
ATOM 2064 N N . ARG A 1 271 ? -41.414 -27.707 13.975 1.00 88.00 271 ARG A N 1
ATOM 2065 C CA . ARG A 1 271 ? -42.486 -26.983 14.684 1.00 88.00 271 ARG A CA 1
ATOM 2066 C C . ARG A 1 271 ? -42.169 -26.814 16.172 1.00 88.00 271 ARG A C 1
ATOM 2068 O O . ARG A 1 271 ? -42.309 -25.708 16.688 1.00 88.00 271 ARG A O 1
ATOM 2075 N N . ARG A 1 272 ? -41.663 -27.862 16.837 1.00 87.12 272 ARG A N 1
ATOM 2076 C CA . ARG A 1 272 ? -41.196 -27.786 18.233 1.00 87.12 272 ARG A CA 1
ATOM 2077 C C . ARG A 1 272 ? -40.086 -26.748 18.388 1.00 87.12 272 ARG A C 1
ATOM 2079 O O . ARG A 1 272 ? -40.195 -25.886 19.250 1.00 87.12 272 ARG A O 1
ATOM 2086 N N . GLN A 1 273 ? -39.064 -26.787 17.529 1.00 86.75 273 GLN A N 1
ATOM 2087 C CA . GLN A 1 273 ? -37.942 -25.845 17.565 1.00 86.75 273 GLN A CA 1
ATOM 2088 C C . GLN A 1 273 ? -38.408 -24.388 17.421 1.00 86.75 273 GLN A C 1
ATOM 2090 O O . GLN A 1 273 ? -37.944 -23.529 18.171 1.00 86.75 273 GLN A O 1
ATOM 2095 N N . ALA A 1 274 ? -39.347 -24.121 16.505 1.00 84.25 274 ALA A N 1
ATOM 2096 C CA . ALA A 1 274 ? -39.931 -22.795 16.313 1.00 84.25 274 ALA A CA 1
ATOM 2097 C C . ALA A 1 274 ? -40.678 -22.291 17.562 1.00 84.25 274 ALA A C 1
ATOM 2099 O O . ALA A 1 274 ? -40.523 -21.130 17.927 1.00 84.25 274 ALA A O 1
ATOM 2100 N N . MET A 1 275 ? -41.427 -23.164 18.245 1.00 81.38 275 MET A N 1
ATOM 2101 C CA . MET A 1 275 ? -42.153 -22.832 19.481 1.00 81.38 275 MET A CA 1
ATOM 2102 C C . MET A 1 275 ? -41.232 -22.659 20.699 1.00 81.38 275 MET A C 1
ATOM 2104 O O . MET A 1 275 ? -41.509 -21.831 21.559 1.00 81.38 275 MET A O 1
ATOM 2108 N N . THR A 1 276 ? -40.120 -23.399 20.777 1.00 79.38 276 THR A N 1
ATOM 2109 C CA . THR A 1 276 ? -39.143 -23.285 21.881 1.00 79.38 276 THR A CA 1
ATOM 2110 C C . THR A 1 276 ? -38.148 -22.131 21.726 1.00 79.38 276 THR A C 1
ATOM 2112 O O . THR A 1 276 ? -37.354 -21.883 22.632 1.00 79.38 276 THR A O 1
ATOM 2115 N N . LYS A 1 277 ? -38.127 -21.442 20.579 1.00 82.62 277 LYS A N 1
ATOM 2116 C CA . LYS A 1 277 ? -37.197 -20.334 20.336 1.00 82.62 277 LYS A CA 1
ATOM 2117 C C . LYS A 1 277 ? -37.727 -19.060 20.995 1.00 82.62 277 LYS A C 1
ATOM 2119 O O . LYS A 1 277 ? -38.845 -18.642 20.721 1.00 82.62 277 LYS A O 1
ATOM 2124 N N . VAL A 1 278 ? -36.900 -18.400 21.806 1.00 81.19 278 VAL A N 1
ATOM 2125 C CA . VAL A 1 278 ? -37.214 -17.070 22.353 1.00 81.19 278 VAL A CA 1
ATOM 2126 C C . VAL A 1 278 ? -37.295 -16.068 21.193 1.00 81.19 278 VAL A C 1
ATOM 2128 O O . VAL A 1 278 ? -36.288 -15.771 20.553 1.00 81.19 278 VAL A O 1
ATOM 2131 N N . THR A 1 279 ? -38.507 -15.599 20.890 1.00 69.94 279 THR A N 1
ATOM 2132 C CA . THR A 1 279 ? -38.820 -14.683 19.780 1.00 69.94 279 THR A CA 1
ATOM 2133 C C . THR A 1 279 ? -38.795 -13.174 20.076 1.00 69.94 279 THR A C 1
ATOM 2135 O O . THR A 1 279 ? -38.577 -12.437 19.113 1.00 69.94 279 THR A O 1
ATOM 2138 N N . PRO A 1 280 ? -39.024 -12.644 21.300 1.00 76.31 280 PRO A N 1
ATOM 2139 C CA . PRO A 1 280 ? -39.110 -11.196 21.486 1.00 76.31 280 PRO A CA 1
ATOM 2140 C C . PRO A 1 280 ? -37.748 -10.501 21.373 1.00 76.31 280 PRO A C 1
ATOM 2142 O O . PRO A 1 280 ? -36.735 -10.969 21.894 1.00 76.31 280 PRO A O 1
ATOM 2145 N N . ASN A 1 281 ? -37.750 -9.324 20.744 1.00 71.81 281 ASN A N 1
ATOM 2146 C CA . ASN A 1 281 ? -36.594 -8.430 20.693 1.00 71.81 281 ASN A CA 1
ATOM 2147 C C . ASN A 1 281 ? -36.184 -7.968 22.103 1.00 71.81 281 ASN A C 1
ATOM 2149 O O . ASN A 1 281 ? -37.030 -7.765 22.975 1.00 71.81 281 ASN A O 1
ATOM 2153 N N . SER A 1 282 ? -34.882 -7.749 22.316 1.00 76.19 282 SER A N 1
ATOM 2154 C CA . SER A 1 282 ? -34.350 -7.361 23.628 1.00 76.19 282 SER A CA 1
ATOM 2155 C C . SER A 1 282 ? -34.950 -6.044 24.134 1.00 76.19 282 SER A C 1
ATOM 2157 O O . SER A 1 282 ? -34.787 -4.985 23.527 1.00 76.19 282 SER A O 1
ATOM 2159 N N . THR A 1 283 ? -35.594 -6.102 25.298 1.00 79.81 283 THR A N 1
ATOM 2160 C CA . THR A 1 283 ? -36.178 -4.944 25.992 1.00 79.81 283 THR A CA 1
ATOM 2161 C C . THR A 1 283 ? -35.141 -4.120 26.770 1.00 79.81 283 THR A C 1
ATOM 2163 O O . THR A 1 283 ? -35.492 -3.111 27.386 1.00 79.81 283 THR A O 1
ATOM 2166 N N . PHE A 1 284 ? -33.860 -4.515 26.744 1.00 80.69 284 PHE A N 1
ATOM 2167 C CA . PHE A 1 284 ? -32.807 -3.925 27.568 1.00 80.69 284 PHE A CA 1
ATOM 2168 C C . PHE A 1 284 ? -32.503 -2.456 27.217 1.00 80.69 284 PHE A C 1
ATOM 2170 O O . PHE A 1 284 ? -32.039 -2.102 26.124 1.00 80.69 284 PHE A O 1
ATOM 2177 N N . LYS A 1 285 ? -32.696 -1.584 28.210 1.00 81.06 285 LYS A N 1
ATOM 2178 C CA . LYS A 1 285 ? -32.327 -0.165 28.182 1.00 81.06 285 LYS A CA 1
ATOM 2179 C C . LYS A 1 285 ? -31.313 0.088 29.310 1.00 81.06 285 LYS A C 1
ATOM 2181 O O . LYS A 1 285 ? -31.543 -0.394 30.418 1.00 81.06 285 LYS A O 1
ATOM 2186 N N . PRO A 1 286 ? -30.207 0.815 29.062 1.00 82.56 286 PRO A N 1
ATOM 2187 C CA . PRO A 1 286 ? -29.279 1.190 30.124 1.00 82.56 286 PRO A CA 1
ATOM 2188 C C . PRO A 1 286 ? -29.964 2.148 31.116 1.00 82.56 286 PRO A C 1
ATOM 2190 O O . PRO A 1 286 ? -30.929 2.819 30.734 1.00 82.56 286 PRO A O 1
ATOM 2193 N N . PRO A 1 287 ? -29.459 2.258 32.360 1.00 87.75 287 PRO A N 1
ATOM 2194 C CA . PRO A 1 287 ? -29.967 3.208 33.346 1.00 87.75 287 PRO A CA 1
ATOM 2195 C C . PRO A 1 287 ? -30.080 4.635 32.782 1.00 87.75 287 PRO A C 1
ATOM 2197 O O . PRO A 1 287 ? -29.131 5.106 32.142 1.00 87.75 287 PRO A O 1
ATOM 2200 N N . PRO A 1 288 ? -31.202 5.344 33.001 1.00 86.88 288 PRO A N 1
ATOM 2201 C CA . PRO A 1 288 ? -31.371 6.705 32.509 1.00 86.88 288 PRO A CA 1
ATOM 2202 C C . PRO A 1 288 ? -30.464 7.679 33.270 1.00 86.88 288 PRO A C 1
ATOM 2204 O O . PRO A 1 288 ? -30.312 7.591 34.493 1.00 86.88 288 PRO A O 1
ATOM 2207 N N . ARG A 1 289 ? -29.893 8.649 32.546 1.00 88.06 289 ARG A N 1
ATOM 2208 C CA . ARG A 1 289 ? -29.188 9.785 33.155 1.00 88.06 289 ARG A CA 1
ATOM 2209 C C . ARG A 1 289 ? -30.196 10.861 33.557 1.00 88.06 289 ARG A C 1
ATOM 2211 O O . ARG A 1 289 ? -30.989 11.289 32.724 1.00 88.06 289 ARG A O 1
ATOM 2218 N N . VAL A 1 290 ? -30.146 11.301 34.811 1.00 87.69 290 VAL A N 1
ATOM 2219 C CA . VAL A 1 290 ? -31.079 12.269 35.408 1.00 87.69 290 VAL A CA 1
ATOM 2220 C C . VAL A 1 290 ? -30.302 13.441 36.002 1.00 87.69 290 VAL A C 1
ATOM 2222 O O . VAL A 1 290 ? -29.252 13.262 36.623 1.00 87.69 290 VAL A O 1
ATOM 2225 N N . THR A 1 291 ? -30.806 14.658 35.818 1.00 86.56 291 THR A N 1
ATOM 2226 C CA . THR A 1 291 ? -30.281 15.864 36.465 1.00 86.56 291 THR A CA 1
ATOM 2227 C C . THR A 1 291 ? -30.571 15.820 37.966 1.00 86.56 291 THR A C 1
ATOM 2229 O O . THR A 1 291 ? -31.714 15.912 38.404 1.00 86.56 291 THR A O 1
ATOM 2232 N N . LEU A 1 292 ? -29.518 15.660 38.769 1.00 86.75 292 LEU A N 1
ATOM 2233 C CA . LEU A 1 292 ? -29.584 15.679 40.231 1.00 86.75 292 LEU A CA 1
ATOM 2234 C C . LEU A 1 292 ? -28.824 16.893 40.767 1.00 86.75 292 LEU A C 1
ATOM 2236 O O . LEU A 1 292 ? -27.742 17.212 40.258 1.00 86.75 292 LEU A O 1
ATOM 2240 N N . THR A 1 293 ? -29.367 17.518 41.815 1.00 89.88 293 THR A N 1
ATOM 2241 C CA . THR A 1 293 ? -28.667 18.546 42.600 1.00 89.88 293 THR A CA 1
ATOM 2242 C C . THR A 1 293 ? -27.369 17.986 43.172 1.00 89.88 293 THR A C 1
ATOM 2244 O O . THR A 1 293 ? -27.267 16.785 43.434 1.00 89.88 293 THR A O 1
ATOM 2247 N N . ASP A 1 294 ? -26.370 18.839 43.375 1.00 87.12 294 ASP A N 1
ATOM 2248 C CA . ASP A 1 294 ? -25.016 18.395 43.714 1.00 87.12 294 ASP A CA 1
ATOM 2249 C C . ASP A 1 294 ? -24.971 17.613 45.033 1.00 87.12 294 ASP A C 1
ATOM 2251 O O . ASP A 1 294 ? -24.402 16.528 45.063 1.00 87.12 294 ASP A O 1
ATOM 2255 N N . ASN A 1 295 ? -25.729 18.019 46.059 1.00 90.50 295 ASN A N 1
ATOM 2256 C CA . ASN A 1 295 ? -25.877 17.247 47.304 1.00 90.50 295 ASN A CA 1
ATOM 2257 C C . ASN A 1 295 ? -26.412 15.816 47.068 1.00 90.50 295 ASN A C 1
ATOM 2259 O O . ASN A 1 295 ? -25.966 14.870 47.719 1.00 90.50 295 ASN A O 1
ATOM 2263 N N . LYS A 1 296 ? -27.349 15.630 46.123 1.00 90.31 296 LYS A N 1
ATOM 2264 C CA . LYS A 1 296 ? -27.887 14.305 45.756 1.00 90.31 296 LYS A CA 1
ATOM 2265 C C . LYS A 1 296 ? -26.905 13.508 44.891 1.00 90.31 296 LYS A C 1
ATOM 2267 O O . LYS A 1 296 ? -26.841 12.290 45.025 1.00 90.31 296 LYS A O 1
ATOM 2272 N N . ARG A 1 297 ? -26.121 14.177 44.039 1.00 89.81 297 ARG A N 1
ATOM 2273 C CA . ARG A 1 297 ? -25.038 13.578 43.236 1.00 89.81 297 ARG A CA 1
ATOM 2274 C C . ARG A 1 297 ? -23.896 13.075 44.121 1.00 89.81 297 ARG A C 1
ATOM 2276 O O . ARG A 1 297 ? -23.444 11.948 43.951 1.00 89.81 297 ARG A O 1
ATOM 2283 N N . GLU A 1 298 ? -23.497 13.876 45.101 1.00 90.44 298 GLU A N 1
ATOM 2284 C CA . GLU A 1 298 ? -22.471 13.557 46.094 1.00 90.44 298 GLU A CA 1
ATOM 2285 C C . GLU A 1 298 ? -22.879 12.401 47.010 1.00 90.44 298 GLU A C 1
ATOM 2287 O O . GLU A 1 298 ? -22.080 11.497 47.257 1.00 90.44 298 GLU A O 1
ATOM 2292 N N . ALA A 1 299 ? -24.135 12.378 47.466 1.00 91.31 299 ALA A N 1
ATOM 2293 C CA . ALA A 1 299 ? -24.680 11.234 48.195 1.00 91.31 299 ALA A CA 1
ATOM 2294 C C . ALA A 1 299 ? -24.700 9.960 47.328 1.00 91.31 299 ALA A C 1
ATOM 2296 O O . ALA A 1 299 ? -24.249 8.913 47.778 1.00 91.31 299 ALA A O 1
ATOM 2297 N N . TRP A 1 300 ? -25.138 10.053 46.066 1.00 94.12 300 TRP A N 1
ATOM 2298 C CA . TRP A 1 300 ? -25.162 8.919 45.132 1.00 94.12 300 TRP A CA 1
ATOM 2299 C C . TRP A 1 300 ? -23.760 8.354 44.844 1.00 94.12 300 TRP A C 1
ATOM 2301 O O . TRP A 1 300 ? -23.597 7.141 44.738 1.00 94.12 300 TRP A O 1
ATOM 2311 N N . LEU A 1 301 ? -22.731 9.206 44.762 1.00 92.62 301 LEU A N 1
ATOM 2312 C CA . LEU A 1 301 ? -21.340 8.767 44.598 1.00 92.62 301 LEU A CA 1
ATOM 2313 C C . LEU A 1 301 ? -20.789 8.070 45.852 1.00 92.62 301 LEU A C 1
ATOM 2315 O O . LEU A 1 301 ? -20.065 7.084 45.719 1.00 92.62 301 LEU A O 1
ATOM 2319 N N . ARG A 1 302 ? -21.172 8.515 47.057 1.00 92.25 302 ARG A N 1
ATOM 2320 C CA . ARG A 1 302 ? -20.845 7.816 48.315 1.00 92.25 302 ARG A CA 1
ATOM 2321 C C . ARG A 1 302 ? -21.572 6.471 48.441 1.00 92.25 302 ARG A C 1
ATOM 2323 O O . ARG A 1 302 ? -20.941 5.479 48.798 1.00 92.25 302 ARG A O 1
ATOM 2330 N N . ASP A 1 303 ? -22.846 6.401 48.056 1.00 93.31 303 ASP A N 1
ATOM 2331 C CA . ASP A 1 303 ? -23.582 5.134 47.926 1.00 93.31 303 ASP A CA 1
ATOM 2332 C C . ASP A 1 303 ? -22.912 4.186 46.905 1.00 93.31 303 ASP A C 1
ATOM 2334 O O . ASP A 1 303 ? -22.862 2.975 47.122 1.00 93.31 303 ASP A O 1
ATOM 2338 N N . LEU A 1 304 ? -22.383 4.712 45.789 1.00 93.38 304 LEU A N 1
ATOM 2339 C CA . LEU A 1 304 ? -21.687 3.905 44.782 1.00 93.38 304 LEU A CA 1
ATOM 2340 C C . LEU A 1 304 ? -20.332 3.388 45.286 1.00 93.38 304 LEU A C 1
ATOM 2342 O O . LEU A 1 304 ? -19.980 2.251 44.965 1.00 93.38 304 LEU A O 1
ATOM 2346 N N . ALA A 1 305 ? -19.600 4.168 46.084 1.00 93.62 305 ALA A N 1
ATOM 2347 C CA . ALA A 1 305 ? -18.374 3.710 46.735 1.00 93.62 305 ALA A CA 1
ATOM 2348 C C . ALA A 1 305 ? -18.642 2.549 47.710 1.00 93.62 305 ALA A C 1
ATOM 2350 O O . ALA A 1 305 ? -17.931 1.547 47.682 1.00 93.62 305 ALA A O 1
ATOM 2351 N N . ASN A 1 306 ? -19.702 2.645 48.520 1.00 92.88 306 ASN A N 1
ATOM 2352 C CA . ASN A 1 306 ? -20.015 1.674 49.569 1.00 92.88 306 ASN A CA 1
ATOM 2353 C C . ASN A 1 306 ? -20.412 0.281 49.010 1.00 92.88 306 ASN A C 1
ATOM 2355 O O . ASN A 1 306 ? -21.482 0.152 48.399 1.00 92.88 306 ASN A O 1
ATOM 2359 N N . PRO A 1 307 ? -19.625 -0.790 49.260 1.00 89.75 307 PRO A N 1
ATOM 2360 C CA . PRO A 1 307 ? -19.907 -2.132 48.750 1.00 89.75 307 PRO A CA 1
ATOM 2361 C C . PRO A 1 307 ? -21.252 -2.730 49.184 1.00 89.75 307 PRO A C 1
ATOM 2363 O O . PRO A 1 307 ? -21.799 -3.537 48.429 1.00 89.75 307 PRO A O 1
ATOM 2366 N N . SER A 1 308 ? -21.810 -2.333 50.336 1.00 90.75 308 SER A N 1
ATOM 2367 C CA . SER A 1 308 ? -23.068 -2.900 50.851 1.00 90.75 308 SER A CA 1
ATOM 2368 C C . SER A 1 308 ? -24.322 -2.381 50.139 1.00 90.75 308 SER A C 1
ATOM 2370 O O . SER A 1 308 ? -25.355 -3.048 50.151 1.00 90.75 308 SER A O 1
ATOM 2372 N N . VAL A 1 309 ? -24.254 -1.228 49.460 1.00 91.88 309 VAL A N 1
ATOM 2373 C CA . VAL A 1 309 ? -25.400 -0.681 48.715 1.00 91.88 309 VAL A CA 1
ATOM 2374 C C . VAL A 1 309 ? -25.572 -1.457 47.400 1.00 91.88 309 VAL A C 1
ATOM 2376 O O . VAL A 1 309 ? -24.673 -1.413 46.557 1.00 91.88 309 VAL A O 1
ATOM 2379 N N . PRO A 1 310 ? -26.697 -2.157 47.157 1.00 90.06 310 PRO A N 1
ATOM 2380 C CA . PRO A 1 310 ? -26.839 -3.017 45.984 1.00 90.06 310 PRO A CA 1
ATOM 2381 C C . PRO A 1 310 ? -27.024 -2.208 44.694 1.00 90.06 310 PRO A C 1
ATOM 2383 O O . PRO A 1 310 ? -27.862 -1.306 44.624 1.00 90.06 310 PRO A O 1
ATOM 2386 N N . LEU A 1 311 ? -26.329 -2.596 43.616 1.00 87.94 311 LEU A N 1
ATOM 2387 C CA . LEU A 1 311 ? -26.403 -1.904 42.318 1.00 87.94 311 LEU A CA 1
ATOM 2388 C C . LEU A 1 311 ? -27.834 -1.786 41.762 1.00 87.94 311 LEU A C 1
ATOM 2390 O O . LEU A 1 311 ? -28.121 -0.809 41.082 1.00 87.94 311 LEU A O 1
ATOM 2394 N N . ARG A 1 312 ? -28.760 -2.698 42.105 1.00 87.75 312 ARG A N 1
ATOM 2395 C CA . ARG A 1 312 ? -30.191 -2.621 41.727 1.00 87.75 312 ARG A CA 1
ATOM 2396 C C . ARG A 1 312 ? -30.888 -1.339 42.228 1.00 87.75 312 ARG A C 1
ATOM 2398 O O . ARG A 1 312 ? -31.844 -0.883 41.602 1.00 87.75 312 ARG A O 1
ATOM 2405 N N . ARG A 1 313 ? -30.432 -0.751 43.344 1.00 88.50 313 ARG A N 1
ATOM 2406 C CA . ARG A 1 313 ? -30.910 0.550 43.858 1.00 88.50 313 ARG A CA 1
ATOM 2407 C C . ARG A 1 313 ? -30.369 1.699 43.004 1.00 88.50 313 ARG A C 1
ATOM 2409 O O . ARG A 1 313 ? -31.140 2.559 42.588 1.00 88.50 313 ARG A O 1
ATOM 2416 N N . LEU A 1 314 ? -29.070 1.675 42.705 1.00 87.56 314 LEU A N 1
ATOM 2417 C CA . LEU A 1 314 ? -28.359 2.740 41.984 1.00 87.56 314 LEU A CA 1
ATOM 2418 C C . LEU A 1 314 ? -28.621 2.730 40.471 1.00 87.56 314 LEU A C 1
ATOM 2420 O O . LEU A 1 314 ? -28.631 3.781 39.841 1.00 87.56 314 LEU A O 1
ATOM 2424 N N . SER A 1 315 ? -28.925 1.573 39.881 1.00 87.06 315 SER A N 1
ATOM 2425 C CA . SER A 1 315 ? -29.243 1.427 38.456 1.00 87.06 315 SER A CA 1
ATOM 2426 C C . SER A 1 315 ? -30.601 2.014 38.049 1.00 87.06 315 SER A C 1
ATOM 2428 O O . SER A 1 315 ? -30.957 1.950 36.874 1.00 87.06 315 SER A O 1
ATOM 2430 N N . ARG A 1 316 ? -31.382 2.558 38.994 1.00 87.31 316 ARG A N 1
ATOM 2431 C CA . ARG A 1 316 ? -32.644 3.260 38.706 1.00 87.31 316 ARG A CA 1
ATOM 2432 C C . ARG A 1 316 ? -32.402 4.640 38.090 1.00 87.31 316 ARG A C 1
ATOM 2434 O O . ARG A 1 316 ? -33.144 5.036 37.197 1.00 87.31 316 ARG A O 1
ATOM 2441 N N . THR A 1 317 ? -31.367 5.350 38.539 1.00 87.69 317 THR A N 1
ATOM 2442 C CA . THR A 1 317 ? -31.010 6.702 38.082 1.00 87.69 317 THR A CA 1
ATOM 2443 C C . THR A 1 317 ? -29.502 6.920 38.195 1.00 87.69 317 THR A C 1
ATOM 2445 O O . THR A 1 317 ? -28.921 6.718 39.258 1.00 87.69 317 THR A O 1
ATOM 2448 N N . ILE A 1 318 ? -28.860 7.370 37.113 1.00 90.94 318 ILE A N 1
ATOM 2449 C CA . ILE A 1 318 ? -27.446 7.785 37.115 1.00 90.94 318 ILE A CA 1
ATOM 2450 C C . ILE A 1 318 ? -27.376 9.319 37.027 1.00 90.94 318 ILE A C 1
ATOM 2452 O O . ILE A 1 318 ? -28.132 9.901 36.246 1.00 90.94 318 ILE A O 1
ATOM 2456 N N . PRO A 1 319 ? -26.490 10.013 37.765 1.00 89.88 319 PRO A N 1
ATOM 2457 C CA . PRO A 1 319 ? -26.382 11.462 37.662 1.00 89.88 319 PRO A CA 1
ATOM 2458 C C . PRO A 1 319 ? -25.934 11.943 36.271 1.00 89.88 319 PRO A C 1
ATOM 2460 O O . PRO A 1 319 ? -25.031 11.389 35.635 1.00 89.88 319 PRO A O 1
ATOM 2463 N N . HIS A 1 320 ? -26.536 13.033 35.801 1.00 86.88 320 HIS A N 1
ATOM 2464 C CA . HIS A 1 320 ? -26.013 13.802 34.674 1.00 86.88 320 HIS A CA 1
ATOM 2465 C C . HIS A 1 320 ? -24.769 14.623 35.082 1.00 86.88 320 HIS A C 1
ATOM 2467 O O . HIS A 1 320 ? -24.522 14.850 36.265 1.00 86.88 320 HIS A O 1
ATOM 2473 N N . GLY A 1 321 ? -23.976 15.067 34.101 1.00 82.44 321 GLY A N 1
ATOM 2474 C CA . GLY A 1 321 ? -22.785 15.913 34.297 1.00 82.44 321 GLY A CA 1
ATOM 2475 C C . GLY A 1 321 ? -21.466 15.152 34.487 1.00 82.44 321 GLY A C 1
ATOM 2476 O O . GLY A 1 321 ? -20.441 15.588 33.974 1.00 82.44 321 GLY A O 1
ATOM 2477 N N . ILE A 1 322 ? -21.487 13.981 35.130 1.00 88.25 322 ILE A N 1
ATOM 2478 C CA . ILE A 1 322 ? -20.292 13.144 35.343 1.00 88.25 322 ILE A CA 1
ATOM 2479 C C . ILE A 1 322 ? -19.876 12.474 34.017 1.00 88.25 322 ILE A C 1
ATOM 2481 O O . ILE A 1 322 ? -20.586 11.590 33.537 1.00 88.25 322 ILE A O 1
ATOM 2485 N N . ARG A 1 323 ? -18.762 12.889 33.398 1.00 89.88 323 ARG A N 1
ATOM 2486 C CA . ARG A 1 323 ? -18.247 12.337 32.123 1.00 89.88 323 ARG A CA 1
ATOM 2487 C C . ARG A 1 323 ? -16.733 12.541 31.971 1.00 89.88 323 ARG A C 1
ATOM 2489 O O . ARG A 1 323 ? -16.174 13.399 32.649 1.00 89.88 323 ARG A O 1
ATOM 2496 N N . GLY A 1 324 ? -16.104 11.834 31.027 1.00 91.00 324 GLY A N 1
ATOM 2497 C CA . GLY A 1 324 ? -14.689 12.033 30.668 1.00 91.00 324 GLY A CA 1
ATOM 2498 C C . GLY A 1 324 ? -13.756 11.935 31.879 1.00 91.00 324 GLY A C 1
ATOM 2499 O O . GLY A 1 324 ? -13.998 11.112 32.763 1.00 91.00 324 GLY A O 1
ATOM 2500 N N . LYS A 1 325 ? -12.738 12.806 31.952 1.00 93.19 325 LYS A N 1
ATOM 2501 C CA . LYS A 1 325 ? -11.785 12.846 33.075 1.00 93.19 325 LYS A CA 1
ATOM 2502 C C . LYS A 1 325 ? -12.491 12.967 34.437 1.00 93.19 325 LYS A C 1
ATOM 2504 O O . LYS A 1 325 ? -12.238 12.153 35.315 1.00 93.19 325 LYS A O 1
ATOM 2509 N N . ILE A 1 326 ? -13.490 13.851 34.548 1.00 93.31 326 ILE A N 1
ATOM 2510 C CA . ILE A 1 326 ? -14.259 14.113 35.784 1.00 93.31 326 ILE A CA 1
ATOM 2511 C C . ILE A 1 326 ? -14.928 12.841 36.342 1.00 93.31 326 ILE A C 1
ATOM 2513 O O . ILE A 1 326 ? -15.109 12.712 37.551 1.00 93.31 326 ILE A O 1
ATOM 2517 N N . LEU A 1 327 ? -15.293 11.877 35.485 1.00 94.38 327 LEU A N 1
ATOM 2518 C CA . LEU A 1 327 ? -15.816 10.578 35.929 1.00 94.38 327 LEU A CA 1
ATOM 2519 C C . LEU A 1 327 ? -14.747 9.765 36.665 1.00 94.38 327 LEU A C 1
ATOM 2521 O O . LEU A 1 327 ? -15.045 9.158 37.690 1.00 94.38 327 LEU A O 1
ATOM 2525 N N . LEU A 1 328 ? -13.520 9.768 36.149 1.00 95.81 328 LEU A N 1
ATOM 2526 C CA . LEU A 1 328 ? -12.373 9.050 36.698 1.00 95.81 328 LEU A CA 1
ATOM 2527 C C . LEU A 1 328 ? -11.855 9.747 37.963 1.00 95.81 328 LEU A C 1
ATOM 2529 O O . LEU A 1 328 ? -11.667 9.077 38.975 1.00 95.81 328 LEU A O 1
ATOM 2533 N N . ASP A 1 329 ? -11.758 11.081 37.942 1.00 93.62 329 ASP A N 1
ATOM 2534 C CA . ASP A 1 329 ? -11.413 11.916 39.102 1.00 93.62 329 ASP A CA 1
ATOM 2535 C C . ASP A 1 329 ? -12.376 11.649 40.282 1.00 93.62 329 ASP A C 1
ATOM 2537 O O . ASP A 1 329 ? -11.943 11.451 41.416 1.00 93.62 329 ASP A O 1
ATOM 2541 N N . GLN A 1 330 ? -13.688 11.553 40.020 1.00 93.38 330 GLN A N 1
ATOM 2542 C CA . GLN A 1 330 ? -14.703 11.219 41.034 1.00 93.38 330 GLN A CA 1
ATOM 2543 C C . GLN A 1 330 ? -14.716 9.737 41.445 1.00 93.38 330 GLN A C 1
ATOM 2545 O O . GLN A 1 330 ? -15.175 9.423 42.542 1.00 93.38 330 GLN A O 1
ATOM 2550 N N . CYS A 1 331 ? -14.232 8.815 40.605 1.00 94.81 331 CYS A N 1
ATOM 2551 C CA . CYS A 1 331 ? -14.038 7.418 41.011 1.00 94.81 331 CYS A CA 1
ATOM 2552 C C . CYS A 1 331 ? -12.837 7.278 41.957 1.00 94.81 331 CYS A C 1
ATOM 2554 O O . CYS A 1 331 ? -12.935 6.566 42.955 1.00 94.81 331 CYS A O 1
ATOM 2556 N N . LEU A 1 332 ? -11.753 8.003 41.666 1.00 93.50 332 LEU A N 1
ATOM 2557 C CA . LEU A 1 332 ? -10.546 8.086 42.481 1.00 93.50 332 LEU A CA 1
ATOM 2558 C C . LEU A 1 332 ? -10.822 8.773 43.827 1.00 93.50 332 LEU A C 1
ATOM 2560 O O . LEU A 1 332 ? -10.734 8.131 44.867 1.00 93.50 332 LEU A O 1
ATOM 2564 N N . GLY A 1 333 ? -11.270 10.033 43.823 1.00 91.00 333 GLY A N 1
ATOM 2565 C CA . GLY A 1 333 ? -11.501 10.834 45.038 1.00 91.00 333 GLY A CA 1
ATOM 2566 C C . GLY A 1 333 ? -12.641 10.351 45.952 1.00 91.00 333 GLY A C 1
ATOM 2567 O O . GLY A 1 333 ? -12.933 10.980 46.968 1.00 91.00 333 GLY A O 1
ATOM 2568 N N . LYS A 1 334 ? -13.312 9.249 45.597 1.00 92.69 334 LYS A N 1
ATOM 2569 C CA . LYS A 1 334 ? -14.314 8.550 46.421 1.00 92.69 334 LYS A CA 1
ATOM 2570 C C . LYS A 1 334 ? -13.963 7.069 46.644 1.00 92.69 334 LYS A C 1
ATOM 2572 O O . LYS A 1 334 ? -14.792 6.344 47.187 1.00 92.69 334 LYS A O 1
ATOM 2577 N N . ASN A 1 335 ? -12.781 6.615 46.211 1.00 91.88 335 ASN A N 1
ATOM 2578 C CA . ASN A 1 335 ? -12.302 5.228 46.280 1.00 91.88 335 ASN A CA 1
ATOM 2579 C C . ASN A 1 335 ? -13.337 4.185 45.804 1.00 91.88 335 ASN A C 1
ATOM 2581 O O . ASN A 1 335 ? -13.573 3.156 46.440 1.00 91.88 335 ASN A O 1
ATOM 2585 N N . ILE A 1 336 ? -13.984 4.450 44.663 1.00 95.25 336 ILE A N 1
ATOM 2586 C CA . ILE A 1 336 ? -15.074 3.610 44.147 1.00 95.25 336 ILE A CA 1
ATOM 2587 C C . ILE A 1 336 ? -14.520 2.251 43.681 1.00 95.25 336 ILE A C 1
ATOM 2589 O O . ILE A 1 336 ? -13.650 2.231 42.808 1.00 95.25 336 ILE A O 1
ATOM 2593 N N . PRO A 1 337 ? -15.033 1.100 44.163 1.00 95.06 337 PRO A N 1
ATOM 2594 C CA . PRO A 1 337 ? -14.535 -0.217 43.766 1.00 95.06 337 PRO A CA 1
ATOM 2595 C C . PRO A 1 337 ? -14.485 -0.401 42.242 1.00 95.06 337 PRO A C 1
ATOM 2597 O O . PRO A 1 337 ? -15.464 -0.129 41.548 1.00 95.06 337 PRO A O 1
ATOM 2600 N N . ILE A 1 338 ? -13.363 -0.903 41.712 1.00 94.38 338 ILE A N 1
ATOM 2601 C CA . ILE A 1 338 ? -13.043 -0.880 40.267 1.00 94.38 338 ILE A CA 1
ATOM 2602 C C . ILE A 1 338 ? -14.168 -1.467 39.390 1.00 94.38 338 ILE A C 1
ATOM 2604 O O . ILE A 1 338 ? -14.524 -0.878 38.373 1.00 94.38 338 ILE A O 1
ATOM 2608 N N . GLY A 1 339 ? -14.802 -2.575 39.797 1.00 93.06 339 GLY A N 1
ATOM 2609 C CA . GLY A 1 339 ? -15.939 -3.153 39.061 1.00 93.06 339 GLY A CA 1
ATOM 2610 C C . GLY A 1 339 ? -17.161 -2.223 38.962 1.00 93.06 339 GLY A C 1
ATOM 2611 O O . GLY A 1 339 ? -17.850 -2.207 37.942 1.00 93.06 339 GLY A O 1
ATOM 2612 N N . ARG A 1 340 ? -17.398 -1.390 39.984 1.00 94.44 340 ARG A N 1
ATOM 2613 C CA . ARG A 1 340 ? -18.452 -0.361 39.997 1.00 94.44 340 ARG A CA 1
ATOM 2614 C C . ARG A 1 340 ? -18.068 0.862 39.162 1.00 94.44 340 ARG A C 1
ATOM 2616 O O . ARG A 1 340 ? -18.928 1.399 38.467 1.00 94.44 340 ARG A O 1
ATOM 2623 N N . ALA A 1 341 ? -16.793 1.256 39.164 1.00 94.75 341 ALA A N 1
ATOM 2624 C CA . ALA A 1 341 ? -16.274 2.309 38.287 1.00 94.75 341 ALA A CA 1
ATOM 2625 C C . ALA A 1 341 ? -16.393 1.917 36.798 1.00 94.75 341 ALA A C 1
ATOM 2627 O O . ALA A 1 341 ? -16.880 2.704 35.987 1.00 94.75 341 ALA A O 1
ATOM 2628 N N . ILE A 1 342 ? -16.063 0.668 36.443 1.00 95.06 342 ILE A N 1
ATOM 2629 C CA . ILE A 1 342 ? -16.255 0.119 35.086 1.00 95.06 342 ILE A CA 1
ATOM 2630 C C . ILE A 1 342 ? -17.745 0.068 34.720 1.00 95.06 342 ILE A C 1
ATOM 2632 O O . ILE A 1 342 ? -18.114 0.456 33.611 1.00 95.06 342 ILE A O 1
ATOM 2636 N N . TRP A 1 343 ? -18.619 -0.366 35.636 1.00 93.56 343 TRP A N 1
ATOM 2637 C CA . TRP A 1 343 ? -20.072 -0.336 35.423 1.00 93.56 343 TRP A CA 1
ATOM 2638 C C . TRP A 1 343 ? -20.584 1.087 35.148 1.00 93.56 343 TRP A C 1
ATOM 2640 O O . TRP A 1 343 ? -21.342 1.285 34.195 1.00 93.56 343 TRP A O 1
ATOM 2650 N N . LEU A 1 344 ? -20.132 2.081 35.921 1.00 93.06 344 LEU A N 1
ATOM 2651 C CA . LEU A 1 344 ? -20.474 3.489 35.714 1.00 93.06 344 LEU A CA 1
ATOM 2652 C C . LEU A 1 344 ? -19.976 3.993 34.351 1.00 93.06 344 LEU A C 1
ATOM 2654 O O . LEU A 1 344 ? -20.764 4.568 33.601 1.00 93.06 344 LEU A O 1
ATOM 2658 N N . ALA A 1 345 ? -18.715 3.727 33.995 1.00 93.69 345 ALA A N 1
ATOM 2659 C CA . ALA A 1 345 ? -18.141 4.112 32.706 1.00 93.69 345 ALA A CA 1
ATOM 2660 C C . ALA A 1 345 ? -18.917 3.495 31.526 1.00 93.69 345 ALA A C 1
ATOM 2662 O O . ALA A 1 345 ? -19.344 4.223 30.626 1.00 93.69 345 ALA A O 1
ATOM 2663 N N . LYS A 1 346 ? -19.205 2.182 31.569 1.00 92.94 346 LYS A N 1
ATOM 2664 C CA . LYS A 1 346 ? -20.034 1.493 30.561 1.00 92.94 346 LYS A CA 1
ATOM 2665 C C . LYS A 1 346 ? -21.442 2.101 30.470 1.00 92.94 346 LYS A C 1
ATOM 2667 O O . LYS A 1 346 ? -21.940 2.315 29.366 1.00 92.94 346 LYS A O 1
ATOM 2672 N N . CYS A 1 347 ? -22.080 2.435 31.595 1.00 91.31 347 CYS A N 1
ATOM 2673 C CA . CYS A 1 347 ? -23.421 3.033 31.595 1.00 91.31 347 CYS A CA 1
ATOM 2674 C C . CYS A 1 347 ? -23.447 4.490 31.098 1.00 91.31 347 CYS A C 1
ATOM 2676 O O . CYS A 1 347 ? -24.410 4.886 30.434 1.00 91.31 347 CYS A O 1
ATOM 2678 N N . VAL A 1 348 ? -22.418 5.291 31.390 1.00 91.38 348 VAL A N 1
ATOM 2679 C CA . VAL A 1 348 ? -22.290 6.671 30.891 1.00 91.38 348 VAL A CA 1
ATOM 2680 C C . VAL A 1 348 ? -22.011 6.669 29.389 1.00 91.38 348 VAL A C 1
ATOM 2682 O O . VAL A 1 348 ? -22.773 7.289 28.645 1.00 91.38 348 VAL A O 1
ATOM 2685 N N . GLY A 1 349 ? -21.024 5.895 28.926 1.00 90.19 349 GLY A N 1
ATOM 2686 C CA . GLY A 1 349 ? -20.691 5.776 27.503 1.00 90.19 349 GLY A CA 1
ATOM 2687 C C . GLY A 1 349 ? -21.848 5.239 26.660 1.00 90.19 349 GLY A C 1
ATOM 2688 O O . GLY A 1 349 ? -22.217 5.847 25.656 1.00 90.19 349 GLY A O 1
ATOM 2689 N N . ALA A 1 350 ? -22.531 4.182 27.115 1.00 89.75 350 ALA A N 1
ATOM 2690 C CA . ALA A 1 350 ? -23.710 3.652 26.426 1.00 89.75 350 ALA A CA 1
ATOM 2691 C C . ALA A 1 350 ? -24.862 4.671 26.317 1.00 89.75 350 ALA A C 1
ATOM 2693 O O . ALA A 1 350 ? -25.639 4.619 25.362 1.00 89.75 350 ALA A O 1
ATOM 2694 N N . ASN A 1 351 ? -24.987 5.609 27.263 1.00 88.88 351 ASN A N 1
ATOM 2695 C CA . ASN A 1 351 ? -25.958 6.702 27.177 1.00 88.88 351 ASN A CA 1
ATOM 2696 C C . ASN A 1 351 ? -25.514 7.812 26.211 1.00 88.88 351 ASN A C 1
ATOM 2698 O O . ASN A 1 351 ? -26.360 8.344 25.493 1.00 88.88 351 ASN A O 1
ATOM 2702 N N . GLU A 1 352 ? -24.222 8.147 26.168 1.00 87.56 352 GLU A N 1
ATOM 2703 C CA . GLU A 1 352 ? -23.661 9.176 25.277 1.00 87.56 352 GLU A CA 1
ATOM 2704 C C . GLU A 1 352 ? -23.670 8.718 23.808 1.00 87.56 352 GLU A C 1
ATOM 2706 O O . GLU A 1 352 ? -24.215 9.417 22.954 1.00 87.56 352 GLU A O 1
ATOM 2711 N N . ILE A 1 353 ? -23.244 7.484 23.523 1.00 86.31 353 ILE A N 1
ATOM 2712 C CA . ILE A 1 353 ? -23.374 6.850 22.199 1.00 86.31 353 ILE A CA 1
ATOM 2713 C C . ILE A 1 353 ? -24.847 6.806 21.752 1.00 86.31 353 ILE A C 1
ATOM 2715 O O . ILE A 1 353 ? -25.182 7.184 20.624 1.00 86.31 353 ILE A O 1
ATOM 2719 N N . ARG A 1 354 ? -25.771 6.418 22.648 1.00 82.94 354 ARG A N 1
ATOM 2720 C CA . ARG A 1 354 ? -27.219 6.463 22.370 1.00 82.94 354 ARG A CA 1
ATOM 2721 C C . ARG A 1 354 ? -27.763 7.887 22.229 1.00 82.94 354 ARG A C 1
ATOM 2723 O O . ARG A 1 354 ? -28.875 8.029 21.729 1.00 82.94 354 ARG A O 1
ATOM 2730 N N . ALA A 1 355 ? -27.078 8.930 22.697 1.00 80.56 355 ALA A N 1
ATOM 2731 C CA . ALA A 1 355 ? -27.489 10.319 22.493 1.00 80.56 355 ALA A CA 1
ATOM 2732 C C . ALA A 1 355 ? -27.098 10.806 21.090 1.00 80.56 355 ALA A C 1
ATOM 2734 O O . ALA A 1 355 ? -27.949 11.360 20.397 1.00 80.56 355 ALA A O 1
ATOM 2735 N N . PHE A 1 356 ? -25.879 10.505 20.624 1.00 73.81 356 PHE A N 1
ATOM 2736 C CA . PHE A 1 356 ? -25.462 10.793 19.245 1.00 73.81 356 PHE A CA 1
ATOM 2737 C C . PHE A 1 356 ? -26.382 10.106 18.226 1.00 73.81 356 PHE A C 1
ATOM 2739 O O . PHE A 1 356 ? -26.953 10.772 17.365 1.00 73.81 356 PHE A O 1
ATOM 2746 N N . LYS A 1 357 ? -26.648 8.804 18.407 1.00 71.19 357 LYS A N 1
ATOM 2747 C CA . LYS A 1 357 ? -27.537 8.013 17.531 1.00 71.19 357 LYS A CA 1
ATOM 2748 C C . LYS A 1 357 ? -29.008 8.473 17.527 1.00 71.19 357 LYS A C 1
ATOM 2750 O O . LYS A 1 357 ? -29.766 8.044 16.666 1.00 71.19 357 LYS A O 1
ATOM 2755 N N . ARG A 1 358 ? -29.430 9.348 18.453 1.00 70.19 358 ARG A N 1
ATOM 2756 C CA . ARG A 1 358 ? -30.786 9.938 18.489 1.00 70.19 358 ARG A CA 1
ATOM 2757 C C . ARG A 1 358 ? -30.908 11.284 17.768 1.00 70.19 358 ARG A C 1
ATOM 2759 O O . ARG A 1 358 ? -32.029 11.740 17.571 1.00 70.19 358 ARG A O 1
ATOM 2766 N N . LYS A 1 359 ? -29.810 11.930 17.359 1.00 62.75 359 LYS A N 1
ATOM 2767 C CA . LYS A 1 359 ? -29.834 13.290 16.782 1.00 62.75 359 LYS A CA 1
ATOM 2768 C C . LYS A 1 359 ? -30.036 13.306 15.253 1.00 62.75 359 LYS A C 1
ATOM 2770 O O . LYS A 1 359 ? -29.387 14.077 14.552 1.00 62.75 359 LYS A O 1
ATOM 2775 N N . GLY A 1 360 ? -30.891 12.415 14.738 1.00 53.62 360 GLY A N 1
ATOM 2776 C CA . GLY A 1 360 ? -31.262 12.327 13.313 1.00 53.62 360 GLY A CA 1
ATOM 2777 C C . GLY A 1 360 ? -30.107 12.067 12.334 1.00 53.62 360 GLY A C 1
ATOM 2778 O O . GLY A 1 360 ? -30.237 12.336 11.147 1.00 53.62 360 GLY A O 1
ATOM 2779 N N . THR A 1 361 ? -28.949 11.614 12.819 1.00 58.22 361 THR A N 1
ATOM 2780 C CA . THR A 1 361 ? -27.705 11.597 12.037 1.00 58.22 361 THR A CA 1
ATOM 2781 C C . THR A 1 361 ? -27.571 10.305 11.224 1.00 58.22 361 THR A C 1
ATOM 2783 O O . THR A 1 361 ? -27.756 9.217 11.770 1.00 58.22 361 THR A O 1
ATOM 2786 N N . ALA A 1 362 ? -27.222 10.415 9.936 1.00 62.00 362 ALA A N 1
ATOM 2787 C CA . ALA A 1 362 ? -27.086 9.275 9.023 1.00 62.00 362 ALA A CA 1
ATOM 2788 C C . ALA A 1 362 ? -26.105 8.201 9.540 1.00 62.00 362 ALA A C 1
ATOM 2790 O O . ALA A 1 362 ? -25.118 8.516 10.206 1.00 62.00 362 ALA A O 1
ATOM 2791 N N . ALA A 1 363 ? -26.357 6.928 9.213 1.00 62.00 363 ALA A N 1
ATOM 2792 C CA . ALA A 1 363 ? -25.695 5.776 9.841 1.00 62.00 363 ALA A CA 1
ATOM 2793 C C . ALA A 1 363 ? -24.154 5.773 9.725 1.00 62.00 363 ALA A C 1
ATOM 2795 O O . ALA A 1 363 ? -23.464 5.406 10.676 1.00 62.00 363 ALA A O 1
ATOM 2796 N N . THR A 1 364 ? -23.608 6.234 8.597 1.00 62.28 364 THR A N 1
ATOM 2797 C CA . THR A 1 364 ? -22.160 6.408 8.380 1.00 62.28 364 THR A CA 1
ATOM 2798 C C . THR A 1 364 ? -21.555 7.439 9.336 1.00 62.28 364 THR A C 1
ATOM 2800 O O . THR A 1 364 ? -20.546 7.175 9.989 1.00 62.28 364 THR A O 1
ATOM 2803 N N . ILE A 1 365 ? -22.216 8.587 9.496 1.00 63.16 365 ILE A N 1
ATOM 2804 C CA . ILE A 1 365 ? -21.816 9.653 10.424 1.00 63.16 365 ILE A CA 1
ATOM 2805 C C . ILE A 1 365 ? -21.990 9.187 11.878 1.00 63.16 365 ILE A C 1
ATOM 2807 O O . ILE A 1 365 ? -21.140 9.462 12.721 1.00 63.16 365 ILE A O 1
ATOM 2811 N N . ALA A 1 366 ? -23.051 8.433 12.180 1.00 63.84 366 ALA A N 1
ATOM 2812 C CA . ALA A 1 366 ? -23.292 7.867 13.505 1.00 63.84 366 ALA A CA 1
ATOM 2813 C C . ALA A 1 366 ? -22.201 6.865 13.935 1.00 63.84 366 ALA A C 1
ATOM 2815 O O . ALA A 1 366 ? -21.841 6.842 15.111 1.00 63.84 366 ALA A O 1
ATOM 2816 N N . SER A 1 367 ? -21.643 6.095 12.992 1.00 67.50 367 SER A N 1
ATOM 2817 C CA . SER A 1 367 ? -20.455 5.257 13.215 1.00 67.50 367 SER A CA 1
ATOM 2818 C C . SER A 1 367 ? -19.208 6.112 13.484 1.00 67.50 367 SER A C 1
ATOM 2820 O O . SER A 1 367 ? -18.543 5.942 14.505 1.00 67.50 367 SER A O 1
ATOM 2822 N N . GLY A 1 368 ? -18.952 7.133 12.655 1.00 76.56 368 GLY A N 1
ATOM 2823 C CA . GLY A 1 368 ? -17.838 8.069 12.869 1.00 76.56 368 GLY A CA 1
ATOM 2824 C C . GLY A 1 368 ? -17.897 8.817 14.212 1.00 76.56 368 GLY A C 1
ATOM 2825 O O . GLY A 1 368 ? -16.860 9.060 14.830 1.00 76.56 368 GLY A O 1
ATOM 2826 N N . LEU A 1 369 ? -19.098 9.134 14.708 1.00 78.94 369 LEU A N 1
ATOM 2827 C CA . LEU A 1 369 ? -19.317 9.720 16.036 1.00 78.94 369 LEU A CA 1
ATOM 2828 C C . LEU A 1 369 ? -19.033 8.736 17.183 1.00 78.94 369 LEU A C 1
ATOM 2830 O O . LEU A 1 369 ? -18.591 9.163 18.248 1.00 78.94 369 LEU A O 1
ATOM 2834 N N . GLU A 1 370 ? -19.245 7.436 16.979 1.00 84.44 370 GLU A N 1
ATOM 2835 C CA . GLU A 1 370 ? -18.907 6.389 17.948 1.00 84.44 370 GLU A CA 1
ATOM 2836 C C . GLU A 1 370 ? -17.388 6.173 18.012 1.00 84.44 370 GLU A C 1
ATOM 2838 O O . GLU A 1 370 ? -16.814 6.232 19.099 1.00 84.44 370 GLU A O 1
ATOM 2843 N N . THR A 1 371 ? -16.705 6.079 16.862 1.00 85.56 371 THR A N 1
ATOM 2844 C CA . THR A 1 371 ? -15.229 6.068 16.806 1.00 85.56 371 THR A CA 1
ATOM 2845 C C . THR A 1 371 ? -14.629 7.335 17.419 1.00 85.56 371 THR A C 1
ATOM 2847 O O . THR A 1 371 ? -13.629 7.259 18.136 1.00 85.56 371 THR A O 1
ATOM 2850 N N . LYS A 1 372 ? -15.241 8.507 17.185 1.00 88.00 372 LYS A N 1
ATOM 2851 C CA . LYS A 1 372 ? -14.827 9.752 17.840 1.00 88.00 372 LYS A CA 1
ATOM 2852 C C . LYS A 1 372 ? -14.994 9.666 19.358 1.00 88.00 372 LYS A C 1
ATOM 2854 O O . LYS A 1 372 ? -14.047 9.984 20.066 1.00 88.00 372 LYS A O 1
ATOM 2859 N N . TRP A 1 373 ? -16.144 9.211 19.861 1.00 90.69 373 TRP A N 1
ATOM 2860 C CA . TRP A 1 373 ? -16.368 9.090 21.306 1.00 90.69 373 TRP A CA 1
ATOM 2861 C C . TRP A 1 373 ? -15.339 8.166 21.971 1.00 90.69 373 TRP A C 1
ATOM 2863 O O . TRP A 1 373 ? -14.807 8.526 23.016 1.00 90.69 373 TRP A O 1
ATOM 2873 N N . VAL A 1 374 ? -14.984 7.032 21.350 1.00 92.00 374 VAL A N 1
ATOM 2874 C CA . VAL A 1 374 ? -13.937 6.134 21.878 1.00 92.00 374 VAL A CA 1
ATOM 2875 C C . VAL A 1 374 ? -12.578 6.843 21.957 1.00 92.00 374 VAL A C 1
ATOM 2877 O O . VAL A 1 374 ? -11.856 6.662 22.937 1.00 92.00 374 VAL A O 1
ATOM 2880 N N . LYS A 1 375 ? -12.235 7.698 20.985 1.00 91.75 375 LYS A N 1
ATOM 2881 C CA . LYS A 1 375 ? -10.989 8.486 20.999 1.00 91.75 375 LYS A CA 1
ATOM 2882 C C . LYS A 1 375 ? -11.013 9.618 22.029 1.00 91.75 375 LYS A C 1
ATOM 2884 O O . LYS A 1 375 ? -10.070 9.727 22.807 1.00 91.75 375 LYS A O 1
ATOM 2889 N N . ASP A 1 376 ? -12.100 10.384 22.109 1.00 92.38 376 ASP A N 1
ATOM 2890 C CA . ASP A 1 376 ? -12.299 11.443 23.113 1.00 92.38 376 ASP A CA 1
ATOM 2891 C C . ASP A 1 376 ? -12.279 10.863 24.552 1.00 92.38 376 ASP A C 1
ATOM 2893 O O . ASP A 1 376 ? -11.719 11.456 25.482 1.00 92.38 376 ASP A O 1
ATOM 2897 N N . TRP A 1 377 ? -12.845 9.665 24.743 1.00 95.00 377 TRP A N 1
ATOM 2898 C CA . TRP A 1 377 ? -12.794 8.907 25.997 1.00 95.00 377 TRP A CA 1
ATOM 2899 C C . TRP A 1 377 ? -11.390 8.361 26.296 1.00 95.00 377 TRP A C 1
ATOM 2901 O O . TRP A 1 377 ? -10.910 8.503 27.419 1.00 95.00 377 TRP A O 1
ATOM 2911 N N . THR A 1 378 ? -10.690 7.810 25.301 1.00 96.31 378 THR A N 1
ATOM 2912 C CA . THR A 1 378 ? -9.306 7.333 25.475 1.00 96.31 378 THR A CA 1
ATOM 2913 C C . THR A 1 378 ? -8.381 8.488 25.869 1.00 96.31 378 THR A C 1
ATOM 2915 O O . THR A 1 378 ? -7.645 8.360 26.843 1.00 96.31 378 THR A O 1
ATOM 2918 N N . GLY A 1 379 ? -8.499 9.651 25.218 1.00 95.69 379 GLY A N 1
ATOM 2919 C CA . GLY A 1 379 ? -7.789 10.876 25.606 1.00 95.69 379 GLY A CA 1
ATOM 2920 C C . GLY A 1 379 ? -8.135 11.359 27.020 1.00 95.69 379 GLY A C 1
ATOM 2921 O O . GLY A 1 379 ? -7.252 11.775 27.767 1.00 95.69 379 GLY A O 1
ATOM 2922 N N . SER A 1 380 ? -9.397 11.221 27.443 1.00 95.56 380 SER A N 1
ATOM 2923 C CA . SER A 1 380 ? -9.810 11.513 28.826 1.00 95.56 380 SER A CA 1
ATOM 2924 C C . SER A 1 380 ? -9.131 10.597 29.855 1.00 95.56 380 SER A C 1
ATOM 2926 O O . SER A 1 380 ? -8.787 11.048 30.945 1.00 95.56 380 SER A O 1
ATOM 2928 N N . VAL A 1 381 ? -8.924 9.318 29.518 1.00 95.94 381 VAL A N 1
ATOM 2929 C CA . VAL A 1 381 ? -8.228 8.336 30.370 1.00 95.94 381 VAL A CA 1
ATOM 2930 C C . VAL A 1 381 ? -6.717 8.592 30.399 1.00 95.94 381 VAL A C 1
ATOM 2932 O O . VAL A 1 381 ? -6.102 8.448 31.453 1.00 95.94 381 VAL A O 1
ATOM 2935 N N . GLN A 1 382 ? -6.129 9.041 29.288 1.00 94.69 382 GLN A N 1
ATOM 2936 C CA . GLN A 1 382 ? -4.724 9.463 29.209 1.00 94.69 382 GLN A CA 1
ATOM 2937 C C . GLN A 1 382 ? -4.457 10.683 30.111 1.00 94.69 382 GLN A C 1
ATOM 2939 O O . GLN A 1 382 ? -3.610 10.612 30.997 1.00 94.69 382 GLN A O 1
ATOM 2944 N N . GLN A 1 383 ? -5.264 11.744 29.982 1.00 94.00 383 GLN A N 1
ATOM 2945 C CA . GLN A 1 383 ? -5.180 12.971 30.797 1.00 94.00 383 GLN A CA 1
ATOM 2946 C C . GLN A 1 383 ? -5.528 12.766 32.283 1.00 94.00 383 GLN A C 1
ATOM 2948 O O . GLN A 1 383 ? -5.135 13.561 33.146 1.00 94.00 383 GLN A O 1
ATOM 2953 N N . PHE A 1 384 ? -6.311 11.731 32.602 1.00 94.94 384 PHE A N 1
ATOM 2954 C CA . PHE A 1 384 ? -6.499 11.270 33.976 1.00 94.94 384 PHE A CA 1
ATOM 2955 C C . PHE A 1 384 ? -5.197 10.668 34.510 1.00 94.94 384 PHE A C 1
ATOM 2957 O O . PHE A 1 384 ? -4.685 11.132 35.526 1.00 94.94 384 PHE A O 1
ATOM 2964 N N . LEU A 1 385 ? -4.635 9.690 33.794 1.00 92.38 385 LEU A N 1
ATOM 2965 C CA . LEU A 1 385 ? -3.460 8.953 34.249 1.00 92.38 385 LEU A CA 1
ATOM 2966 C C . LEU A 1 385 ? -2.212 9.839 34.338 1.00 92.38 385 LEU A C 1
ATOM 2968 O O . LEU A 1 385 ? -1.498 9.755 35.327 1.00 92.38 385 LEU A O 1
ATOM 2972 N N . GLU A 1 386 ? -1.986 10.730 33.370 1.00 90.62 386 GLU A N 1
ATOM 2973 C CA . GLU A 1 386 ? -0.921 11.745 33.430 1.00 90.62 386 GLU A CA 1
ATOM 2974 C C . GLU A 1 386 ? -1.048 12.641 34.661 1.00 90.62 386 GLU A C 1
ATOM 2976 O O . GLU A 1 386 ? -0.064 12.826 35.369 1.00 90.62 386 GLU A O 1
ATOM 2981 N N . GLY A 1 387 ? -2.253 13.140 34.960 1.00 89.62 387 GLY A N 1
ATOM 2982 C CA . GLY A 1 387 ? -2.475 13.992 36.129 1.00 89.62 387 GLY A CA 1
ATOM 2983 C C . GLY A 1 387 ? -2.156 13.281 37.446 1.00 89.62 387 GLY A C 1
ATOM 2984 O O . GLY A 1 387 ? -1.436 13.831 38.270 1.00 89.62 387 GLY A O 1
ATOM 2985 N N . VAL A 1 388 ? -2.631 12.042 37.616 1.00 89.94 388 VAL A N 1
ATOM 2986 C CA . VAL A 1 388 ? -2.404 11.253 38.844 1.00 89.94 388 VAL A CA 1
ATOM 2987 C C . VAL A 1 388 ? -0.954 10.751 38.950 1.00 89.94 388 VAL A C 1
ATOM 2989 O O . VAL A 1 388 ? -0.424 10.588 40.047 1.00 89.94 388 VAL A O 1
ATOM 2992 N N . VAL A 1 389 ? -0.278 10.522 37.818 1.00 87.25 389 VAL A N 1
ATOM 2993 C CA . VAL A 1 389 ? 1.153 10.173 37.788 1.00 87.25 389 VAL A CA 1
ATOM 2994 C C . VAL A 1 389 ? 2.047 11.390 38.055 1.00 87.25 389 VAL A C 1
ATOM 2996 O O . VAL A 1 389 ? 3.154 11.188 38.529 1.00 87.25 389 VAL A O 1
ATOM 2999 N N . GLN A 1 390 ? 1.589 12.623 37.803 1.00 84.88 390 GLN A N 1
ATOM 3000 C CA . GLN A 1 390 ? 2.327 13.867 38.090 1.00 84.88 390 GLN A CA 1
ATOM 3001 C C . GLN A 1 390 ? 2.060 14.440 39.497 1.00 84.88 390 GLN A C 1
ATOM 3003 O O . GLN A 1 390 ? 2.863 15.224 40.001 1.00 84.88 390 GLN A O 1
ATOM 3008 N N . SER A 1 391 ? 0.952 14.072 40.147 1.00 81.56 391 SER A N 1
ATOM 3009 C CA . SER A 1 391 ? 0.631 14.494 41.516 1.00 81.56 391 SER A CA 1
ATOM 3010 C C . SER A 1 391 ? 1.434 13.690 42.551 1.00 81.56 391 SER A C 1
ATOM 3012 O O . SER A 1 391 ? 1.031 12.593 42.946 1.00 81.56 391 SER A O 1
ATOM 3014 N N . HIS A 1 392 ? 2.577 14.230 42.983 1.00 67.38 392 HIS A N 1
ATOM 3015 C CA . HIS A 1 392 ? 3.468 13.613 43.985 1.00 67.38 392 HIS A CA 1
ATOM 3016 C C . HIS A 1 392 ? 3.315 14.177 45.403 1.00 67.38 392 HIS A C 1
ATOM 3018 O O . HIS A 1 392 ? 3.827 13.592 46.354 1.00 67.38 392 HIS A O 1
ATOM 3024 N N . GLU A 1 393 ? 2.638 15.316 45.541 1.00 62.34 393 GLU A N 1
ATOM 3025 C CA . GLU A 1 393 ? 2.563 16.090 46.788 1.00 62.34 393 GLU A CA 1
ATOM 3026 C C . GLU A 1 393 ? 1.314 15.748 47.627 1.00 62.34 393 GLU A C 1
ATOM 3028 O O . GLU A 1 393 ? 1.224 16.120 48.795 1.00 62.34 393 GLU A O 1
ATOM 3033 N N . ASP A 1 394 ? 0.366 14.995 47.057 1.00 67.88 394 ASP A N 1
ATOM 3034 C CA . ASP A 1 394 ? -0.885 14.611 47.713 1.00 67.88 394 ASP A CA 1
ATOM 3035 C C . ASP A 1 394 ? -0.707 13.476 48.736 1.00 67.88 394 ASP A C 1
ATOM 3037 O O . ASP A 1 394 ? -0.052 12.456 48.490 1.00 67.88 394 ASP A O 1
ATOM 3041 N N . ALA A 1 395 ? -1.395 13.593 49.874 1.00 72.69 395 ALA A N 1
ATOM 3042 C CA . ALA A 1 395 ? -1.491 12.513 50.850 1.00 72.69 395 ALA A CA 1
ATOM 3043 C C . ALA A 1 395 ? -2.126 11.259 50.214 1.00 72.69 395 ALA A C 1
ATOM 3045 O O . ALA A 1 395 ? -3.215 11.315 49.642 1.00 72.69 395 ALA A O 1
ATOM 3046 N N . GLY A 1 396 ? -1.441 10.115 50.313 1.00 80.69 396 GLY A N 1
ATOM 3047 C CA . GLY A 1 396 ? -1.894 8.858 49.706 1.00 80.69 396 GLY A CA 1
ATOM 3048 C C . GLY A 1 396 ? -1.626 8.722 48.199 1.00 80.69 396 GLY A C 1
ATOM 3049 O O . GLY A 1 396 ? -2.196 7.829 47.574 1.00 80.69 396 GLY A O 1
ATOM 3050 N N . TRP A 1 397 ? -0.752 9.545 47.596 1.00 84.12 397 TRP A N 1
ATOM 3051 C CA . TRP A 1 397 ? -0.451 9.494 46.151 1.00 84.12 397 TRP A CA 1
ATOM 3052 C C . TRP A 1 397 ? -0.115 8.088 45.614 1.00 84.12 397 TRP A C 1
ATOM 3054 O O . TRP A 1 397 ? -0.507 7.760 44.495 1.00 84.12 397 TRP A O 1
ATOM 3064 N N . ILE A 1 398 ? 0.536 7.226 46.408 1.00 87.06 398 ILE A N 1
ATOM 3065 C CA . ILE A 1 398 ? 0.849 5.832 46.034 1.00 87.06 398 ILE A CA 1
ATOM 3066 C C . ILE A 1 398 ? -0.434 5.018 45.818 1.00 87.06 398 ILE A C 1
ATOM 3068 O O . ILE A 1 398 ? -0.559 4.314 44.815 1.00 87.06 398 ILE A O 1
ATOM 3072 N N . GLU A 1 399 ? -1.404 5.125 46.730 1.00 89.69 399 GLU A N 1
ATOM 3073 C CA . GLU A 1 399 ? -2.697 4.441 46.614 1.00 89.69 399 GLU A CA 1
ATOM 3074 C C . GLU A 1 399 ? -3.504 5.005 45.445 1.00 89.69 399 GLU A C 1
ATOM 3076 O O . GLU A 1 399 ? -4.082 4.241 44.669 1.00 89.69 399 GLU A O 1
ATOM 3081 N N . ASN A 1 400 ? -3.462 6.327 45.257 1.00 90.56 400 ASN A N 1
ATOM 3082 C CA . ASN A 1 400 ? -4.130 7.012 44.154 1.00 90.56 400 ASN A CA 1
ATOM 3083 C C . ASN A 1 400 ? -3.580 6.571 42.786 1.00 90.56 400 ASN A C 1
ATOM 3085 O O . ASN A 1 400 ? -4.350 6.223 41.887 1.00 90.56 400 ASN A O 1
ATOM 3089 N N . GLN A 1 401 ? -2.253 6.501 42.636 1.00 89.69 401 GLN A N 1
ATOM 3090 C CA . GLN A 1 401 ? -1.603 5.969 41.438 1.00 89.69 401 GLN A CA 1
ATOM 3091 C C . GLN A 1 401 ? -1.909 4.480 41.256 1.00 89.69 401 GLN A C 1
ATOM 3093 O O . GLN A 1 401 ? -2.326 4.073 40.172 1.00 89.69 401 GLN A O 1
ATOM 3098 N N . ALA A 1 402 ? -1.795 3.657 42.302 1.00 90.50 402 ALA A N 1
ATOM 3099 C CA . ALA A 1 402 ? -2.122 2.234 42.223 1.00 90.50 402 ALA A CA 1
ATOM 3100 C C . ALA A 1 402 ? -3.586 1.996 41.806 1.00 90.50 402 ALA A C 1
ATOM 3102 O O . ALA A 1 402 ? -3.856 1.125 40.976 1.00 90.50 402 ALA A O 1
ATOM 3103 N N . TYR A 1 403 ? -4.531 2.789 42.320 1.00 93.25 403 TYR A N 1
ATOM 3104 C CA . TYR A 1 403 ? -5.929 2.779 41.896 1.00 93.25 403 TYR A CA 1
ATOM 3105 C C . TYR A 1 403 ? -6.067 3.173 40.421 1.00 93.25 403 TYR A C 1
ATOM 3107 O O . TYR A 1 403 ? -6.665 2.428 39.641 1.00 93.25 403 TYR A O 1
ATOM 3115 N N . ALA A 1 404 ? -5.480 4.302 40.017 1.00 93.25 404 ALA A N 1
ATOM 3116 C CA . ALA A 1 404 ? -5.593 4.833 38.663 1.00 93.25 404 ALA A CA 1
ATOM 3117 C C . ALA A 1 404 ? -4.997 3.879 37.611 1.00 93.25 404 ALA A C 1
ATOM 3119 O O . ALA A 1 404 ? -5.650 3.604 36.603 1.00 93.25 404 ALA A O 1
ATOM 3120 N N . MET A 1 405 ? -3.822 3.292 37.876 1.00 91.19 405 MET A N 1
ATOM 3121 C CA . MET A 1 405 ? -3.192 2.299 36.997 1.00 91.19 405 MET A CA 1
ATOM 3122 C C . MET A 1 405 ? -3.985 0.981 36.933 1.00 91.19 405 MET A C 1
ATOM 3124 O O . MET A 1 405 ? -4.080 0.366 35.868 1.00 91.19 405 MET A O 1
ATOM 3128 N N . ARG A 1 406 ? -4.597 0.534 38.042 1.00 92.88 406 ARG A N 1
ATOM 3129 C CA . ARG A 1 406 ? -5.473 -0.657 38.050 1.00 92.88 406 ARG A CA 1
ATOM 3130 C C . ARG A 1 406 ? -6.784 -0.401 37.305 1.00 92.88 406 ARG A C 1
ATOM 3132 O O . ARG A 1 406 ? -7.264 -1.295 36.606 1.00 92.88 406 ARG A O 1
ATOM 3139 N N . LEU A 1 407 ? -7.354 0.800 37.422 1.00 94.50 407 LEU A N 1
ATOM 3140 C CA . LEU A 1 407 ? -8.561 1.201 36.703 1.00 94.50 407 LEU A CA 1
ATOM 3141 C C . LEU A 1 407 ? -8.295 1.316 35.196 1.00 94.50 407 LEU A C 1
ATOM 3143 O O . LEU A 1 407 ? -9.016 0.693 34.419 1.00 94.50 407 LEU A O 1
ATOM 3147 N N . SER A 1 408 ? -7.244 2.027 34.772 1.00 93.94 408 SER A N 1
ATOM 3148 C CA . SER A 1 408 ? -6.890 2.162 33.350 1.00 93.94 408 SER A CA 1
ATOM 3149 C C . SER A 1 408 ? -6.505 0.818 32.720 1.00 93.94 408 SER A C 1
ATOM 3151 O O . SER A 1 408 ? -6.999 0.483 31.642 1.00 93.94 408 SER A O 1
ATOM 3153 N N . GLY A 1 409 ? -5.750 -0.018 33.442 1.00 93.50 409 GLY A N 1
ATOM 3154 C CA . GLY A 1 409 ? -5.447 -1.392 33.044 1.00 93.50 409 GLY A CA 1
ATOM 3155 C C . GLY A 1 409 ? -6.701 -2.253 32.853 1.00 93.50 409 GLY A C 1
ATOM 3156 O O . GLY A 1 409 ? -6.798 -2.987 31.869 1.00 93.50 409 GLY A O 1
ATOM 3157 N N . ARG A 1 410 ? -7.715 -2.134 33.725 1.00 94.06 410 ARG A N 1
ATOM 3158 C CA . ARG A 1 410 ? -9.002 -2.815 33.503 1.00 94.06 410 ARG A CA 1
ATOM 3159 C C . ARG A 1 410 ? -9.807 -2.216 32.353 1.00 94.06 410 ARG A C 1
ATOM 3161 O O . ARG A 1 410 ? -10.384 -2.994 31.607 1.00 94.06 410 ARG A O 1
ATOM 3168 N N . LEU A 1 411 ? -9.838 -0.895 32.161 1.00 94.88 411 LEU A N 1
ATOM 3169 C CA . LEU A 1 411 ? -10.509 -0.282 31.003 1.00 94.88 411 LEU A CA 1
ATOM 3170 C C . LEU A 1 411 ? -9.905 -0.782 29.675 1.00 94.88 411 LEU A C 1
ATOM 3172 O O . LEU A 1 411 ? -10.648 -1.084 28.743 1.00 94.88 411 LEU A O 1
ATOM 3176 N N . PHE A 1 412 ? -8.580 -0.945 29.615 1.00 94.56 412 PHE A N 1
ATOM 3177 C CA . PHE A 1 412 ? -7.874 -1.527 28.470 1.00 94.56 412 PHE A CA 1
ATOM 3178 C C . PHE A 1 412 ? -8.250 -3.000 28.224 1.00 94.56 412 PHE A C 1
ATOM 3180 O O . PHE A 1 412 ? -8.595 -3.373 27.100 1.00 94.56 412 PHE A O 1
ATOM 3187 N N . LEU A 1 413 ? -8.218 -3.831 29.276 1.00 91.94 413 LEU A N 1
ATOM 3188 C CA . LEU A 1 413 ? -8.551 -5.263 29.201 1.00 91.94 413 LEU A CA 1
ATOM 3189 C C . LEU A 1 413 ? -10.034 -5.522 28.877 1.00 91.94 413 LEU A C 1
ATOM 3191 O O . LEU A 1 413 ? -10.353 -6.516 28.237 1.00 91.94 413 LEU A O 1
ATOM 3195 N N . GLU A 1 414 ? -10.933 -4.619 29.274 1.00 91.44 414 GLU A N 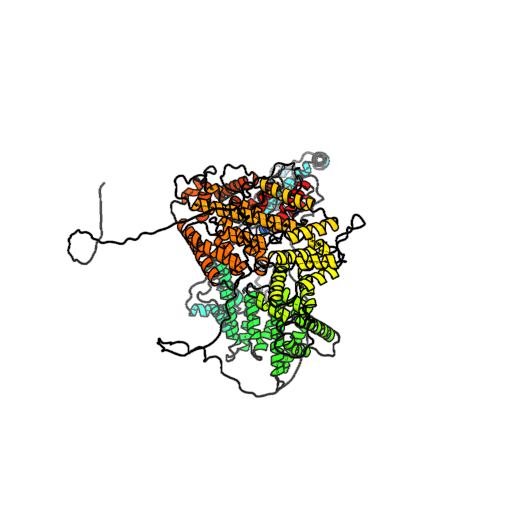1
ATOM 3196 C CA . GLU A 1 414 ? -12.368 -4.643 28.941 1.00 91.44 414 GLU A CA 1
ATOM 3197 C C . GLU A 1 414 ? -12.675 -4.092 27.530 1.00 91.44 414 GLU A C 1
ATOM 3199 O O . GLU A 1 414 ? -13.845 -3.910 27.199 1.00 91.44 414 GLU A O 1
ATOM 3204 N N . GLN A 1 415 ? -11.647 -3.786 26.721 1.00 91.94 415 GLN A N 1
ATOM 3205 C CA . GLN A 1 415 ? -11.753 -3.185 25.380 1.00 91.94 415 GLN A CA 1
ATOM 3206 C C . GLN A 1 415 ? -12.541 -1.856 25.344 1.00 91.94 415 GLN A C 1
ATOM 3208 O O . GLN A 1 415 ? -13.169 -1.511 24.349 1.00 91.94 415 GLN A O 1
ATOM 3213 N N . LEU A 1 416 ? -12.482 -1.067 26.425 1.00 91.62 416 LEU A N 1
ATOM 3214 C CA . LEU A 1 416 ? -13.159 0.235 26.536 1.00 91.62 416 LEU A CA 1
ATOM 3215 C C . LEU A 1 416 ? -12.301 1.423 26.069 1.00 91.62 416 LEU A C 1
ATOM 3217 O O . LEU A 1 416 ? -12.661 2.567 26.339 1.00 91.62 416 LEU A O 1
ATOM 3221 N N . LEU A 1 417 ? -11.166 1.168 25.416 1.00 93.94 417 LEU A N 1
ATOM 3222 C CA . LEU A 1 417 ? -10.202 2.163 24.935 1.00 93.94 417 LEU A CA 1
ATOM 3223 C C . LEU A 1 417 ? -9.789 1.829 23.497 1.00 93.94 417 LEU A C 1
ATOM 3225 O O . LEU A 1 417 ? -9.730 0.653 23.132 1.00 93.94 417 LEU A O 1
ATOM 3229 N N . ASP A 1 418 ? -9.409 2.843 22.718 1.00 94.12 418 ASP A N 1
ATOM 3230 C CA . ASP A 1 418 ? -8.651 2.654 21.476 1.00 94.12 418 ASP A CA 1
ATOM 3231 C C . ASP A 1 418 ? -7.278 2.067 21.848 1.00 94.12 418 ASP A C 1
ATOM 3233 O O . ASP A 1 418 ? -6.379 2.787 22.291 1.00 94.12 418 ASP A O 1
ATOM 3237 N N . GLN A 1 419 ? -7.134 0.739 21.748 1.00 91.38 419 GLN A N 1
ATOM 3238 C CA . GLN A 1 419 ? -5.919 0.040 22.185 1.00 91.38 419 GLN A CA 1
ATOM 3239 C C . GLN A 1 419 ? -4.676 0.514 21.427 1.00 91.38 419 GLN A C 1
ATOM 3241 O O . GLN A 1 419 ? -3.583 0.540 21.989 1.00 91.38 419 GLN A O 1
ATOM 3246 N N . ASP A 1 420 ? -4.832 0.911 20.168 1.00 90.94 420 ASP A N 1
ATOM 3247 C CA . ASP A 1 420 ? -3.727 1.298 19.304 1.00 90.94 420 ASP A CA 1
ATOM 3248 C C . ASP A 1 420 ? -3.223 2.704 19.644 1.00 90.94 420 ASP A C 1
ATOM 3250 O O . ASP A 1 420 ? -2.013 2.894 19.810 1.00 90.94 420 ASP A O 1
ATOM 3254 N N . ALA A 1 421 ? -4.136 3.659 19.844 1.00 91.81 421 ALA A N 1
ATOM 3255 C CA . ALA A 1 421 ? -3.803 4.992 20.341 1.00 91.81 421 ALA A CA 1
ATOM 3256 C C . ALA A 1 421 ? -3.269 4.954 21.784 1.00 91.81 421 ALA A C 1
ATOM 3258 O O . ALA A 1 421 ? -2.314 5.662 22.111 1.00 91.81 421 ALA A O 1
ATOM 3259 N N . TYR A 1 422 ? -3.843 4.108 22.646 1.00 94.56 422 TYR A N 1
ATOM 3260 C CA . TYR A 1 422 ? -3.438 3.994 24.047 1.00 94.56 422 TYR A CA 1
ATOM 3261 C C . TYR A 1 422 ? -2.044 3.369 24.213 1.00 94.56 422 TYR A C 1
ATOM 3263 O O . TYR A 1 422 ? -1.242 3.879 24.991 1.00 94.56 422 TYR A O 1
ATOM 3271 N N . LEU A 1 423 ? -1.702 2.318 23.458 1.00 93.75 423 LEU A N 1
ATOM 3272 C CA . LEU A 1 423 ? -0.363 1.712 23.522 1.00 93.75 423 LEU A CA 1
ATOM 3273 C C . LEU A 1 423 ? 0.724 2.604 22.904 1.00 93.75 423 LEU A C 1
ATOM 3275 O O . LEU A 1 423 ? 1.844 2.637 23.412 1.00 93.75 423 LEU A O 1
ATOM 3279 N N . GLU A 1 424 ? 0.417 3.334 21.827 1.00 93.12 424 GLU A N 1
ATOM 3280 C CA . GLU A 1 424 ? 1.360 4.286 21.221 1.00 93.12 424 GLU A CA 1
ATOM 3281 C C . GLU A 1 424 ? 1.636 5.473 22.163 1.00 93.12 424 GLU A C 1
ATOM 3283 O O . GLU A 1 424 ? 2.790 5.875 22.323 1.00 93.12 424 GLU A O 1
ATOM 3288 N N . TRP A 1 425 ? 0.603 5.971 22.856 1.00 94.69 425 TRP A N 1
ATOM 3289 C CA . TRP A 1 425 ? 0.740 6.952 23.938 1.00 94.69 425 TRP A CA 1
ATOM 3290 C C . TRP A 1 425 ? 1.559 6.407 25.114 1.00 94.69 425 TRP A C 1
ATOM 3292 O O . TRP A 1 425 ? 2.525 7.049 25.510 1.00 94.69 425 TRP A O 1
ATOM 3302 N N . PHE A 1 426 ? 1.262 5.201 25.613 1.00 93.88 426 PHE A N 1
ATOM 3303 C CA . PHE A 1 426 ? 2.002 4.582 26.723 1.00 93.88 426 PHE A CA 1
ATOM 3304 C C . PHE A 1 426 ? 3.502 4.449 26.406 1.00 93.88 426 PHE A C 1
ATOM 3306 O O . PHE A 1 426 ? 4.349 4.737 27.251 1.00 93.88 426 PHE A O 1
ATOM 3313 N N . LEU A 1 427 ? 3.854 4.072 25.168 1.00 93.81 427 LEU A N 1
ATOM 3314 C CA . LEU A 1 427 ? 5.247 4.051 24.701 1.00 93.81 427 LEU A CA 1
ATOM 3315 C C . LEU A 1 427 ? 5.852 5.456 24.538 1.00 93.81 427 LEU A C 1
ATOM 3317 O O . LEU A 1 427 ? 7.066 5.606 24.654 1.00 93.81 427 LEU A O 1
ATOM 3321 N N . GLY A 1 428 ? 5.037 6.478 24.270 1.00 93.06 428 GLY A N 1
ATOM 3322 C CA . GLY A 1 428 ? 5.433 7.885 24.335 1.00 93.06 428 GLY A CA 1
ATOM 3323 C C . GLY A 1 428 ? 5.780 8.315 25.762 1.00 93.06 428 GLY A C 1
ATOM 3324 O O . GLY A 1 428 ? 6.892 8.782 25.997 1.00 93.06 428 GLY A O 1
ATOM 3325 N N . SER A 1 429 ? 4.885 8.080 26.721 1.00 91.00 429 SER A N 1
ATOM 3326 C CA . SER A 1 429 ? 5.062 8.453 28.131 1.00 91.00 429 SER A CA 1
ATOM 3327 C C . SER A 1 429 ? 6.224 7.702 28.793 1.00 91.00 429 SER A C 1
ATOM 3329 O O . SER A 1 429 ? 7.030 8.319 29.486 1.00 91.00 429 SER A O 1
ATOM 3331 N N . LEU A 1 430 ? 6.406 6.409 28.490 1.00 91.38 430 LEU A N 1
ATOM 3332 C CA . LEU A 1 430 ? 7.577 5.617 28.902 1.00 91.38 430 LEU A CA 1
ATOM 3333 C C . LEU A 1 430 ? 8.901 6.157 28.317 1.00 91.38 430 LEU A C 1
ATOM 3335 O O . LEU A 1 430 ? 9.954 6.049 28.945 1.00 91.38 430 LEU A O 1
ATOM 3339 N N . HIS A 1 431 ? 8.872 6.740 27.115 1.00 91.19 431 HIS A N 1
ATOM 3340 C CA . HIS A 1 431 ? 10.045 7.381 26.517 1.00 91.19 431 HIS A CA 1
ATOM 3341 C C . HIS A 1 431 ? 10.302 8.777 27.107 1.00 91.19 431 HIS A C 1
ATOM 3343 O O . HIS A 1 431 ? 11.456 9.141 27.333 1.00 91.19 431 HIS A O 1
ATOM 3349 N N . ALA A 1 432 ? 9.251 9.529 27.436 1.00 89.44 432 ALA A N 1
ATOM 3350 C CA . ALA A 1 432 ? 9.348 10.851 28.052 1.00 89.44 432 ALA A CA 1
ATOM 3351 C C . ALA A 1 432 ? 9.702 10.820 29.554 1.00 89.44 432 ALA A C 1
ATOM 3353 O O . ALA A 1 432 ? 10.261 11.789 30.056 1.00 89.44 432 ALA A O 1
ATOM 3354 N N . SER A 1 433 ? 9.420 9.731 30.281 1.00 89.75 433 SER A N 1
ATOM 3355 C CA . SER A 1 433 ? 9.524 9.703 31.749 1.00 89.75 433 SER A CA 1
ATOM 3356 C C . SER A 1 433 ? 10.948 9.888 32.294 1.00 89.75 433 SER A C 1
ATOM 3358 O O . SER A 1 433 ? 11.903 9.283 31.796 1.00 89.75 433 SER A O 1
ATOM 3360 N N . ASN A 1 434 ? 11.082 10.623 33.400 1.00 86.31 434 ASN A N 1
ATOM 3361 C CA . ASN A 1 434 ? 12.309 10.650 34.208 1.00 86.31 434 ASN A CA 1
ATOM 3362 C C . ASN A 1 434 ? 12.611 9.263 34.817 1.00 86.31 434 ASN A C 1
ATOM 3364 O O . ASN A 1 434 ? 11.747 8.383 34.797 1.00 86.31 434 ASN A O 1
ATOM 3368 N N . LEU A 1 435 ? 13.826 9.045 35.345 1.00 83.88 435 LEU A N 1
ATOM 3369 C CA . LEU A 1 435 ? 14.211 7.757 35.952 1.00 83.88 435 LEU A CA 1
ATOM 3370 C C . LEU A 1 435 ? 13.331 7.389 37.155 1.00 83.88 435 LEU A C 1
ATOM 3372 O O . LEU A 1 435 ? 13.018 6.219 37.348 1.00 83.88 435 LEU A O 1
ATOM 3376 N N . ASP A 1 436 ? 12.886 8.386 37.909 1.00 80.56 436 ASP A N 1
ATOM 3377 C CA . ASP A 1 436 ? 12.075 8.220 39.118 1.00 80.56 436 ASP A CA 1
ATOM 3378 C C . ASP A 1 436 ? 10.690 7.663 38.746 1.00 80.56 436 ASP A C 1
ATOM 3380 O O . ASP A 1 436 ? 10.236 6.640 39.261 1.00 80.56 436 ASP A O 1
ATOM 3384 N N . MET A 1 437 ? 10.069 8.263 37.724 1.00 82.94 437 MET A N 1
ATOM 3385 C CA . MET A 1 437 ? 8.761 7.847 37.201 1.00 82.94 437 MET A CA 1
ATOM 3386 C C . MET A 1 437 ? 8.836 6.593 36.329 1.00 82.94 437 MET A C 1
ATOM 3388 O O . MET A 1 437 ? 7.823 5.921 36.120 1.00 82.94 437 MET A O 1
ATOM 3392 N N . LEU A 1 438 ? 10.025 6.230 35.839 1.00 86.69 438 LEU A N 1
ATOM 3393 C CA . LEU A 1 438 ? 10.230 5.025 35.041 1.00 86.69 438 LEU A CA 1
ATOM 3394 C C . LEU A 1 438 ? 9.801 3.766 35.809 1.00 86.69 438 LEU A C 1
ATOM 3396 O O . LEU A 1 438 ? 9.250 2.856 35.199 1.00 86.69 438 LEU A O 1
ATOM 3400 N N . LEU A 1 439 ? 9.960 3.719 37.138 1.00 82.75 439 LEU A N 1
ATOM 3401 C CA . LEU A 1 439 ? 9.485 2.597 37.960 1.00 82.75 439 LEU A CA 1
ATOM 3402 C C . LEU A 1 439 ? 7.954 2.423 37.927 1.00 82.75 439 LEU A C 1
ATOM 3404 O O . LEU A 1 439 ? 7.480 1.285 37.918 1.00 82.75 439 LEU A O 1
ATOM 3408 N N . VAL A 1 440 ? 7.183 3.513 37.842 1.00 84.94 440 VAL A N 1
ATOM 3409 C CA . VAL A 1 440 ? 5.709 3.481 37.748 1.00 84.94 440 VAL A CA 1
ATOM 3410 C C . VAL A 1 440 ? 5.264 2.934 36.385 1.00 84.94 440 VAL A C 1
ATOM 3412 O O . VAL A 1 440 ? 4.396 2.061 36.295 1.00 84.94 440 VAL A O 1
ATOM 3415 N N . TRP A 1 441 ? 5.914 3.360 35.301 1.00 88.69 441 TRP A N 1
ATOM 3416 C CA . TRP A 1 441 ? 5.641 2.823 33.963 1.00 88.69 441 TRP A CA 1
ATOM 3417 C C . TRP A 1 441 ? 6.146 1.370 33.801 1.00 88.69 441 TRP A C 1
ATOM 3419 O O . TRP A 1 441 ? 5.472 0.541 33.187 1.00 88.69 441 TRP A O 1
ATOM 3429 N N . LEU A 1 442 ? 7.276 1.002 34.420 1.00 88.56 442 LEU A N 1
ATOM 3430 C CA . LEU A 1 442 ? 7.818 -0.369 34.435 1.00 88.56 442 LEU A CA 1
ATOM 3431 C C . LEU A 1 442 ? 7.075 -1.340 35.369 1.00 88.56 442 LEU A C 1
ATOM 3433 O O . LEU A 1 442 ? 7.251 -2.553 35.237 1.00 88.56 442 LEU A O 1
ATOM 3437 N N . SER A 1 443 ? 6.266 -0.868 36.320 1.00 84.88 443 SER A N 1
ATOM 3438 C CA . SER A 1 443 ? 5.369 -1.748 37.085 1.00 84.88 443 SER A CA 1
ATOM 3439 C C . SER A 1 443 ? 4.118 -2.108 36.279 1.00 84.88 443 SER A C 1
ATOM 3441 O O . SER A 1 443 ? 3.608 -3.222 36.382 1.00 84.88 443 SER A O 1
ATOM 3443 N N . THR A 1 444 ? 3.665 -1.201 35.412 1.00 85.44 444 THR A N 1
ATOM 3444 C CA . THR A 1 444 ? 2.400 -1.327 34.674 1.00 85.44 444 THR A CA 1
ATOM 3445 C C . THR A 1 444 ? 2.550 -1.883 33.263 1.00 85.44 444 THR A C 1
ATOM 3447 O O . THR A 1 444 ? 1.594 -2.448 32.733 1.00 85.44 444 THR A O 1
ATOM 3450 N N . ILE A 1 445 ? 3.758 -1.854 32.689 1.00 90.06 445 ILE A N 1
ATOM 3451 C CA . ILE A 1 445 ? 4.067 -2.494 31.401 1.00 90.06 445 ILE A CA 1
ATOM 3452 C C . ILE A 1 445 ? 3.674 -3.982 31.348 1.00 90.06 445 ILE A C 1
ATOM 3454 O O . ILE A 1 445 ? 3.292 -4.472 30.287 1.00 90.06 445 ILE A O 1
ATOM 3458 N N . GLY A 1 446 ? 3.694 -4.690 32.486 1.00 87.12 446 GLY A N 1
ATOM 3459 C CA . GLY A 1 446 ? 3.275 -6.092 32.585 1.00 87.12 446 GLY A CA 1
ATOM 3460 C C . GLY A 1 446 ? 1.818 -6.328 32.166 1.00 87.12 446 GLY A C 1
ATOM 3461 O O . GLY A 1 446 ? 1.530 -7.323 31.507 1.00 87.12 446 GLY A O 1
ATOM 3462 N N . VAL A 1 447 ? 0.917 -5.378 32.451 1.00 88.19 447 VAL A N 1
ATOM 3463 C CA . VAL A 1 447 ? -0.507 -5.437 32.054 1.00 88.19 447 VAL A CA 1
ATOM 3464 C C . VAL A 1 447 ? -0.663 -5.390 30.531 1.00 88.19 447 VAL A C 1
ATOM 3466 O O . VAL A 1 447 ? -1.559 -6.015 29.970 1.00 88.19 447 VAL A O 1
ATOM 3469 N N . TYR A 1 448 ? 0.234 -4.671 29.856 1.00 91.50 448 TYR A N 1
ATOM 3470 C CA . TYR A 1 448 ? 0.187 -4.419 28.415 1.00 91.50 448 TYR A CA 1
ATOM 3471 C C . TYR A 1 448 ? 1.144 -5.316 27.611 1.00 91.50 448 TYR A C 1
ATOM 3473 O O . TYR A 1 448 ? 1.143 -5.266 26.380 1.00 91.50 448 TYR A O 1
ATOM 3481 N N . TRP A 1 449 ? 1.951 -6.150 28.282 1.00 91.19 449 TRP A N 1
ATOM 3482 C CA . TRP A 1 449 ? 3.103 -6.853 27.704 1.00 91.19 449 TRP A CA 1
ATOM 3483 C C . TRP A 1 449 ? 2.757 -7.643 26.440 1.00 91.19 449 TRP A C 1
ATOM 3485 O O . TRP A 1 449 ? 3.359 -7.416 25.393 1.00 91.19 449 TRP A O 1
ATOM 3495 N N . LYS A 1 450 ? 1.723 -8.494 26.500 1.00 89.88 450 LYS A N 1
ATOM 3496 C CA . LYS A 1 450 ? 1.270 -9.327 25.371 1.00 89.88 450 LYS A CA 1
ATOM 3497 C C . LYS A 1 450 ? 0.872 -8.497 24.141 1.00 89.88 450 LYS A C 1
ATOM 3499 O O . LYS A 1 450 ? 1.151 -8.904 23.017 1.00 89.88 450 LYS A O 1
ATOM 3504 N N . ASN A 1 451 ? 0.258 -7.329 24.340 1.00 89.31 451 ASN A N 1
ATOM 3505 C CA . ASN A 1 451 ? -0.210 -6.451 23.261 1.00 89.31 451 ASN A CA 1
ATOM 3506 C C . ASN A 1 451 ? 0.910 -5.531 22.730 1.00 89.31 451 ASN A C 1
ATOM 3508 O O . ASN A 1 451 ? 0.834 -5.050 21.597 1.00 89.31 451 ASN A O 1
ATOM 3512 N N . LEU A 1 452 ? 1.959 -5.297 23.528 1.00 89.81 452 LEU A N 1
ATOM 3513 C CA . LEU A 1 452 ? 3.175 -4.589 23.117 1.00 89.81 452 LEU A CA 1
ATOM 3514 C C . LEU A 1 452 ? 4.133 -5.494 22.326 1.00 89.81 452 LEU A C 1
ATOM 3516 O O . LEU A 1 452 ? 4.723 -5.034 21.347 1.00 89.81 452 LEU A O 1
ATOM 3520 N N . THR A 1 453 ? 4.291 -6.763 22.719 1.00 89.38 453 THR A N 1
ATOM 3521 C CA . THR A 1 453 ? 5.227 -7.699 22.071 1.00 89.38 453 THR A CA 1
ATOM 3522 C C . THR A 1 453 ? 4.655 -8.406 20.842 1.00 89.38 453 THR A C 1
ATOM 3524 O O . THR A 1 453 ? 5.432 -8.749 19.951 1.00 89.38 453 THR A O 1
ATOM 3527 N N . SER A 1 454 ? 3.329 -8.570 20.734 1.00 86.19 454 SER A N 1
ATOM 3528 C CA . SER A 1 454 ? 2.674 -9.222 19.584 1.00 86.19 454 SER A CA 1
ATOM 3529 C C . SER A 1 454 ? 2.998 -8.562 18.238 1.00 86.19 454 SER A C 1
ATOM 3531 O O . SER A 1 454 ? 3.193 -9.247 17.234 1.00 86.19 454 SER A O 1
ATOM 3533 N N . TYR A 1 455 ? 3.105 -7.230 18.208 1.00 85.06 455 TYR A N 1
ATOM 3534 C CA . TYR A 1 455 ? 3.405 -6.470 16.999 1.00 85.06 455 TYR A CA 1
ATOM 3535 C C . TYR A 1 455 ? 4.864 -6.020 16.956 1.00 85.06 455 TYR A C 1
ATOM 3537 O O . TYR A 1 455 ? 5.274 -5.114 17.682 1.00 85.06 455 TYR A O 1
ATOM 3545 N N . ARG A 1 456 ? 5.624 -6.552 15.987 1.00 83.31 456 ARG A N 1
ATOM 3546 C CA . ARG A 1 456 ? 7.037 -6.213 15.715 1.00 83.31 456 ARG A CA 1
ATOM 3547 C C . ARG A 1 456 ? 7.345 -4.706 15.745 1.00 83.31 456 ARG A C 1
ATOM 3549 O O . ARG A 1 456 ? 8.414 -4.329 16.213 1.00 83.31 456 ARG A O 1
ATOM 3556 N N . LYS A 1 457 ? 6.440 -3.838 15.267 1.00 87.50 457 LYS A N 1
ATOM 3557 C CA . LYS A 1 457 ? 6.614 -2.369 15.304 1.00 87.50 457 LYS A CA 1
ATOM 3558 C C . LYS A 1 457 ? 6.631 -1.823 16.743 1.00 87.50 457 LYS A C 1
ATOM 3560 O O . LYS A 1 457 ? 7.517 -1.038 17.073 1.00 87.50 457 LYS A O 1
ATOM 3565 N N . ARG A 1 458 ? 5.691 -2.261 17.591 1.00 89.06 458 ARG A N 1
ATOM 3566 C CA . ARG A 1 458 ? 5.578 -1.857 19.007 1.00 89.06 458 ARG A CA 1
ATOM 3567 C C . ARG A 1 458 ? 6.698 -2.473 19.837 1.00 89.06 458 ARG A C 1
ATOM 3569 O O . ARG A 1 458 ? 7.416 -1.736 20.506 1.00 89.06 458 ARG A O 1
ATOM 3576 N N . GLY A 1 459 ? 6.939 -3.776 19.680 1.00 90.69 459 GLY A N 1
ATOM 3577 C CA . GLY A 1 459 ? 8.039 -4.481 20.340 1.00 90.69 459 GLY A CA 1
ATOM 3578 C C . GLY A 1 459 ? 9.410 -3.870 20.028 1.00 90.69 459 GLY A C 1
ATOM 3579 O O . GLY A 1 459 ? 10.221 -3.691 20.933 1.00 90.69 459 GLY A O 1
ATOM 3580 N N . ARG A 1 460 ? 9.651 -3.450 18.776 1.00 90.94 460 ARG A N 1
ATOM 3581 C CA . ARG A 1 460 ? 10.871 -2.723 18.391 1.00 90.94 460 ARG A CA 1
ATOM 3582 C C . ARG A 1 460 ? 10.988 -1.361 19.088 1.00 90.94 460 ARG A C 1
ATOM 3584 O O . ARG A 1 460 ? 12.042 -1.064 19.643 1.00 90.94 460 ARG A O 1
ATOM 3591 N N . ARG A 1 461 ? 9.931 -0.537 19.073 1.00 91.19 461 ARG A N 1
ATOM 3592 C CA . ARG A 1 461 ? 9.926 0.784 19.739 1.00 91.19 461 ARG A CA 1
ATOM 3593 C C . ARG A 1 461 ? 10.173 0.652 21.244 1.00 91.19 461 ARG A C 1
ATOM 3595 O O . ARG A 1 461 ? 10.971 1.406 21.799 1.00 91.19 461 ARG A O 1
ATOM 3602 N N . LEU A 1 462 ? 9.536 -0.336 21.871 1.00 93.56 462 LEU A N 1
ATOM 3603 C CA . LEU A 1 462 ? 9.745 -0.681 23.272 1.00 93.56 462 LEU A CA 1
ATOM 3604 C C . LEU A 1 462 ? 11.200 -1.092 23.542 1.00 93.56 462 LEU A C 1
ATOM 3606 O O . LEU A 1 462 ? 11.813 -0.560 24.461 1.00 93.56 462 LEU A O 1
ATOM 3610 N N . ALA A 1 463 ? 11.772 -1.980 22.722 1.00 92.00 463 ALA A N 1
ATOM 3611 C CA . ALA A 1 463 ? 13.166 -2.405 22.849 1.00 92.00 463 ALA A CA 1
ATOM 3612 C C . ALA A 1 463 ? 14.145 -1.220 22.761 1.00 92.00 463 ALA A C 1
ATOM 3614 O O . ALA A 1 463 ? 15.053 -1.128 23.581 1.00 92.00 463 ALA A O 1
ATOM 3615 N N . GLN A 1 464 ? 13.928 -0.286 21.823 1.00 92.12 464 GLN A N 1
ATOM 3616 C CA . GLN A 1 464 ? 14.717 0.951 21.727 1.00 92.12 464 GLN A CA 1
ATOM 3617 C C . GLN A 1 464 ? 14.575 1.796 23.000 1.00 92.12 464 GLN A C 1
ATOM 3619 O O . GLN A 1 464 ? 15.572 2.092 23.644 1.00 92.12 464 GLN A O 1
ATOM 3624 N N . THR A 1 465 ? 13.344 2.078 23.441 1.00 92.25 465 THR A N 1
ATOM 3625 C CA . THR A 1 465 ? 13.089 2.918 24.627 1.00 92.25 465 THR A CA 1
ATOM 3626 C C . THR A 1 465 ? 13.670 2.324 25.915 1.00 92.25 465 THR A C 1
ATOM 3628 O O . THR A 1 465 ? 14.248 3.054 26.716 1.00 92.25 465 THR A O 1
ATOM 3631 N N . LEU A 1 466 ? 13.582 1.006 26.112 1.00 92.12 466 LEU A N 1
ATOM 3632 C CA . LEU A 1 466 ? 14.202 0.327 27.255 1.00 92.12 466 LEU A CA 1
ATOM 3633 C C . LEU A 1 466 ? 15.736 0.410 27.210 1.00 92.12 466 LEU A C 1
ATOM 3635 O O . LEU A 1 466 ? 16.363 0.632 28.244 1.00 92.12 466 LEU A O 1
ATOM 3639 N N . LEU A 1 467 ? 16.340 0.269 26.025 1.00 91.75 467 LEU A N 1
ATOM 3640 C CA . LEU A 1 467 ? 17.788 0.396 25.838 1.00 91.75 467 LEU A CA 1
ATOM 3641 C C . LEU A 1 467 ? 18.276 1.841 26.001 1.00 91.75 467 LEU A C 1
ATOM 3643 O O . LEU A 1 467 ? 19.344 2.043 26.574 1.00 91.75 467 LEU A O 1
ATOM 3647 N N . ASP A 1 468 ? 17.493 2.834 25.576 1.00 90.88 468 ASP A N 1
ATOM 3648 C CA . ASP A 1 468 ? 17.772 4.257 25.795 1.00 90.88 468 ASP A CA 1
ATOM 3649 C C . ASP A 1 468 ? 17.719 4.612 27.285 1.00 90.88 468 ASP A C 1
ATOM 3651 O O . ASP A 1 468 ? 18.643 5.235 27.809 1.00 90.88 468 ASP A O 1
ATOM 3655 N N . LYS A 1 469 ? 16.679 4.164 28.005 1.00 90.56 469 LYS A N 1
ATOM 3656 C CA . LYS A 1 469 ? 16.572 4.378 29.456 1.00 90.56 469 LYS A CA 1
ATOM 3657 C C . LYS A 1 469 ? 17.659 3.633 30.233 1.00 90.56 469 LYS A C 1
ATOM 3659 O O . LYS A 1 469 ? 18.189 4.195 31.188 1.00 90.56 469 LYS A O 1
ATOM 3664 N N . LEU A 1 470 ? 18.054 2.428 29.807 1.00 89.50 470 LEU A N 1
ATOM 3665 C CA . LEU A 1 470 ? 19.199 1.718 30.387 1.00 89.50 470 LEU A CA 1
ATOM 3666 C C . LEU A 1 470 ? 20.520 2.455 30.121 1.00 89.50 470 LEU A C 1
ATOM 3668 O O . LEU A 1 470 ? 21.301 2.641 31.049 1.00 89.50 470 LEU A O 1
ATOM 3672 N N . ALA A 1 471 ? 20.771 2.909 28.889 1.00 88.88 471 ALA A N 1
ATOM 3673 C CA . ALA A 1 471 ? 21.967 3.681 28.551 1.00 88.88 471 ALA A CA 1
ATOM 3674 C C . ALA A 1 471 ? 22.041 4.992 29.352 1.00 88.88 471 ALA A C 1
ATOM 3676 O O . ALA A 1 471 ? 23.102 5.352 29.860 1.00 88.88 471 ALA A O 1
ATOM 3677 N N . TRP A 1 472 ? 20.909 5.683 29.515 1.00 88.38 472 TRP A N 1
ATOM 3678 C CA . TRP A 1 472 ? 20.814 6.888 30.335 1.00 88.38 472 TRP A CA 1
ATOM 3679 C C . TRP A 1 472 ? 21.083 6.595 31.817 1.00 88.38 472 TRP A C 1
ATOM 3681 O O . TRP A 1 472 ? 21.938 7.250 32.409 1.00 88.38 472 TRP A O 1
ATOM 3691 N N . ALA A 1 473 ? 20.444 5.571 32.392 1.00 85.94 473 ALA A N 1
ATOM 3692 C CA . ALA A 1 473 ? 20.674 5.165 33.778 1.00 85.94 473 ALA A CA 1
ATOM 3693 C C . ALA A 1 473 ? 22.145 4.785 34.032 1.00 85.94 473 ALA A C 1
ATOM 3695 O O . ALA A 1 473 ? 22.742 5.283 34.983 1.00 85.94 473 ALA A O 1
ATOM 3696 N N . LEU A 1 474 ? 22.762 3.988 33.149 1.00 85.31 474 LEU A N 1
ATOM 3697 C CA . LEU A 1 474 ? 24.183 3.618 33.229 1.00 85.31 474 LEU A CA 1
ATOM 3698 C C . LEU A 1 474 ? 25.121 4.840 33.180 1.00 85.31 474 LEU A C 1
ATOM 3700 O O . LEU A 1 474 ? 26.120 4.860 33.891 1.00 85.31 474 LEU A O 1
ATOM 3704 N N . ASN A 1 475 ? 24.795 5.868 32.389 1.00 84.69 475 ASN A N 1
ATOM 3705 C CA . ASN A 1 475 ? 25.591 7.100 32.295 1.00 84.69 475 ASN A CA 1
ATOM 3706 C C . ASN A 1 475 ? 25.394 8.057 33.492 1.00 84.69 475 ASN A C 1
ATOM 3708 O O . ASN A 1 475 ? 26.289 8.848 33.799 1.00 84.69 475 ASN A O 1
ATOM 3712 N N . VAL A 1 476 ? 24.229 8.025 34.149 1.00 83.62 476 VAL A N 1
ATOM 3713 C CA . VAL A 1 476 ? 23.885 8.904 35.287 1.00 83.62 476 VAL A CA 1
ATOM 3714 C C . VAL A 1 476 ? 24.302 8.305 36.637 1.00 83.62 476 VAL A C 1
ATOM 3716 O O . VAL A 1 476 ? 24.558 9.055 37.579 1.00 83.62 476 VAL A O 1
ATOM 3719 N N . ASN A 1 477 ? 24.416 6.977 36.742 1.00 77.31 477 ASN A N 1
ATOM 3720 C CA . ASN A 1 477 ? 24.670 6.234 37.981 1.00 77.31 477 ASN A CA 1
ATOM 3721 C C . ASN A 1 477 ? 26.092 6.417 38.557 1.00 77.31 477 ASN A C 1
ATOM 3723 O O . ASN A 1 477 ? 26.914 5.505 38.552 1.00 77.31 477 ASN A O 1
ATOM 3727 N N . ARG A 1 478 ? 26.374 7.609 39.093 1.00 64.44 478 ARG A N 1
ATOM 3728 C CA . ARG A 1 478 ? 27.637 7.955 39.771 1.00 64.44 478 ARG A CA 1
ATOM 3729 C C . ARG A 1 478 ? 27.698 7.524 41.242 1.00 64.44 478 ARG A C 1
ATOM 3731 O O . ARG A 1 478 ? 28.765 7.597 41.837 1.00 64.44 478 ARG A O 1
ATOM 3738 N N . SER A 1 479 ? 26.567 7.136 41.831 1.00 62.06 479 SER A N 1
ATOM 3739 C CA . SER A 1 479 ? 26.394 6.943 43.281 1.00 62.06 479 SER A CA 1
ATOM 3740 C C . SER A 1 479 ? 25.764 5.598 43.665 1.00 62.06 479 SER A C 1
ATOM 3742 O O . SER A 1 479 ? 25.294 5.455 44.786 1.00 62.06 479 SER A O 1
ATOM 3744 N N . ALA A 1 480 ? 25.710 4.628 42.745 1.00 75.00 480 ALA A N 1
ATOM 3745 C CA . ALA A 1 480 ? 25.105 3.296 42.910 1.00 75.00 480 ALA A CA 1
ATOM 3746 C C . ALA A 1 480 ? 23.587 3.242 43.216 1.00 75.00 480 ALA A C 1
ATOM 3748 O O . ALA A 1 480 ? 22.981 2.191 43.015 1.00 75.00 480 ALA A O 1
ATOM 3749 N N . VAL A 1 481 ? 22.943 4.349 43.609 1.00 77.31 481 VAL A N 1
ATOM 3750 C CA . VAL A 1 481 ? 21.501 4.436 43.939 1.00 77.31 481 VAL A CA 1
ATOM 3751 C C . VAL A 1 481 ? 20.594 3.900 42.818 1.00 77.31 481 VAL A C 1
ATOM 3753 O O . VAL A 1 481 ? 19.545 3.323 43.087 1.00 77.31 481 VAL A O 1
ATOM 3756 N N . LEU A 1 482 ? 21.001 4.023 41.548 1.00 79.81 482 LEU A N 1
ATOM 3757 C CA . LEU A 1 482 ? 20.214 3.543 40.404 1.00 79.81 482 LEU A CA 1
ATOM 3758 C C . LEU A 1 482 ? 20.392 2.040 40.114 1.00 79.81 482 LEU A C 1
ATOM 3760 O O . LEU A 1 482 ? 19.734 1.520 39.211 1.00 79.81 482 LEU A O 1
ATOM 3764 N N . ASN A 1 483 ? 21.239 1.320 40.860 1.00 84.31 483 ASN A N 1
ATOM 3765 C CA . ASN A 1 483 ? 21.503 -0.106 40.639 1.00 84.31 483 ASN A CA 1
ATOM 3766 C C . ASN A 1 483 ? 20.231 -0.982 40.620 1.00 84.31 483 ASN A C 1
ATOM 3768 O O . ASN A 1 483 ? 20.124 -1.789 39.696 1.00 84.31 483 ASN A O 1
ATOM 3772 N N . PRO A 1 484 ? 19.236 -0.834 41.525 1.00 86.50 484 PRO A N 1
ATOM 3773 C CA . PRO A 1 484 ? 18.014 -1.649 41.488 1.00 86.50 484 PRO A CA 1
ATOM 3774 C C . PRO A 1 484 ? 17.150 -1.404 40.239 1.00 86.50 484 PRO A C 1
ATOM 3776 O O . PRO A 1 484 ? 16.522 -2.324 39.713 1.00 86.50 484 PRO A O 1
ATOM 3779 N N . LEU A 1 485 ? 17.139 -0.170 39.721 1.00 85.94 485 LEU A N 1
ATOM 3780 C CA . LEU A 1 485 ? 16.468 0.169 38.463 1.00 85.94 485 LEU A CA 1
ATOM 3781 C C . LEU A 1 485 ? 17.232 -0.406 37.260 1.00 85.94 485 LEU A C 1
ATOM 3783 O O . LEU A 1 485 ? 16.618 -0.949 36.343 1.00 85.94 485 LEU A O 1
ATOM 3787 N N . ILE A 1 486 ? 18.565 -0.337 37.280 1.00 87.94 486 ILE A N 1
ATOM 3788 C CA . ILE A 1 486 ? 19.434 -0.883 36.232 1.00 87.94 486 ILE A CA 1
ATOM 3789 C C . ILE A 1 486 ? 19.308 -2.411 36.157 1.00 87.94 486 ILE A C 1
ATOM 3791 O O . ILE A 1 486 ? 19.086 -2.932 35.066 1.00 87.94 486 ILE A O 1
ATOM 3795 N N . THR A 1 487 ? 19.344 -3.137 37.279 1.00 88.25 487 THR A N 1
ATOM 3796 C CA . THR A 1 487 ? 19.183 -4.605 37.290 1.00 88.25 487 THR A CA 1
ATOM 3797 C C . THR A 1 487 ? 17.771 -5.041 36.898 1.00 88.25 487 THR A C 1
ATOM 3799 O O . THR A 1 487 ? 17.613 -6.031 36.173 1.00 88.25 487 THR A O 1
ATOM 3802 N N . ARG A 1 488 ? 16.733 -4.280 37.274 1.00 88.06 488 ARG A N 1
ATOM 3803 C CA . ARG A 1 488 ? 15.353 -4.482 36.795 1.00 88.06 488 ARG A CA 1
ATOM 3804 C C . ARG A 1 488 ? 15.210 -4.228 35.289 1.00 88.06 488 ARG A C 1
ATOM 3806 O O . ARG A 1 488 ? 14.531 -4.995 34.611 1.00 88.06 488 ARG A O 1
ATOM 3813 N N . LEU A 1 489 ? 15.877 -3.211 34.739 1.00 89.69 489 LEU A N 1
ATOM 3814 C CA . LEU A 1 489 ? 15.926 -2.964 33.292 1.00 89.69 489 LEU A CA 1
ATOM 3815 C C . LEU A 1 489 ? 16.691 -4.073 32.558 1.00 89.69 489 LEU A C 1
ATOM 3817 O O . LEU A 1 489 ? 16.174 -4.626 31.592 1.00 89.69 489 LEU A O 1
ATOM 3821 N N . GLN A 1 490 ? 17.886 -4.443 33.028 1.00 90.62 490 GLN A N 1
ATOM 3822 C CA . GLN A 1 490 ? 18.711 -5.504 32.439 1.00 90.62 490 GLN A CA 1
ATOM 3823 C C . GLN A 1 490 ? 17.981 -6.851 32.428 1.00 90.62 490 GLN A C 1
ATOM 3825 O O . GLN A 1 490 ? 17.986 -7.526 31.403 1.00 90.62 490 GLN A O 1
ATOM 3830 N N . SER A 1 491 ? 17.329 -7.242 33.528 1.00 89.06 491 SER A N 1
ATOM 3831 C CA . SER A 1 491 ? 16.579 -8.507 33.608 1.00 89.06 491 SER A CA 1
ATOM 3832 C C . SER A 1 491 ? 15.331 -8.512 32.718 1.00 89.06 491 SER A C 1
ATOM 3834 O O . SER A 1 491 ? 15.097 -9.496 32.013 1.00 89.06 491 SER A O 1
ATOM 3836 N N . LEU A 1 492 ? 14.578 -7.407 32.663 1.00 89.38 492 LEU A N 1
ATOM 3837 C CA . LEU A 1 492 ? 13.440 -7.256 31.752 1.00 89.38 492 LEU A CA 1
ATOM 3838 C C . LEU A 1 492 ? 13.892 -7.310 30.285 1.00 89.38 492 LEU A C 1
ATOM 3840 O O . LEU A 1 492 ? 13.297 -8.033 29.490 1.00 89.38 492 LEU A O 1
ATOM 3844 N N . ILE A 1 493 ? 14.971 -6.608 29.925 1.00 91.19 493 ILE A N 1
ATOM 3845 C CA . ILE A 1 493 ? 15.551 -6.634 28.575 1.00 91.19 493 ILE A CA 1
ATOM 3846 C C . ILE A 1 493 ? 16.063 -8.039 28.225 1.00 91.19 493 ILE A C 1
ATOM 3848 O O . ILE A 1 493 ? 15.774 -8.524 27.135 1.00 91.19 493 ILE A O 1
ATOM 3852 N N . ARG A 1 494 ? 16.748 -8.732 29.143 1.00 88.69 494 ARG A N 1
ATOM 3853 C CA . ARG A 1 494 ? 17.228 -10.114 28.958 1.00 88.69 494 ARG A CA 1
ATOM 3854 C C . ARG A 1 494 ? 16.074 -11.073 28.664 1.00 88.69 494 ARG A C 1
ATOM 3856 O O . ARG A 1 494 ? 16.106 -11.760 27.646 1.00 88.69 494 ARG A O 1
ATOM 3863 N N . SER A 1 495 ? 15.023 -11.036 29.487 1.00 88.50 495 SER A N 1
ATOM 3864 C CA . SER A 1 495 ? 13.780 -11.797 29.283 1.00 88.50 495 SER A CA 1
ATOM 3865 C C . SER A 1 495 ? 13.083 -11.445 27.958 1.00 88.50 495 SER A C 1
ATOM 3867 O O . SER A 1 495 ? 12.582 -12.317 27.244 1.00 88.50 495 SER A O 1
ATOM 3869 N N . PHE A 1 496 ? 13.101 -10.169 27.564 1.00 90.56 496 PHE A N 1
ATOM 3870 C CA . PHE A 1 496 ? 12.517 -9.722 26.300 1.00 90.56 496 PHE A CA 1
ATOM 3871 C C . PHE A 1 496 ? 13.325 -10.197 25.078 1.00 90.56 496 PHE A C 1
ATOM 3873 O O . PHE A 1 496 ? 12.730 -10.552 24.061 1.00 90.56 496 PHE A O 1
ATOM 3880 N N . ILE A 1 497 ? 14.658 -10.259 25.167 1.00 88.19 497 ILE A N 1
ATOM 3881 C CA . ILE A 1 497 ? 15.527 -10.758 24.089 1.00 88.19 497 ILE A CA 1
ATOM 3882 C C . ILE A 1 497 ? 15.396 -12.272 23.927 1.00 88.19 497 ILE A C 1
ATOM 3884 O O . ILE A 1 497 ? 15.331 -12.734 22.792 1.00 88.19 497 ILE A O 1
ATOM 3888 N N . THR A 1 498 ? 15.330 -13.046 25.014 1.00 85.00 498 THR A N 1
ATOM 3889 C CA . THR A 1 498 ? 15.126 -14.502 24.921 1.00 85.00 498 THR A CA 1
ATOM 3890 C C . THR A 1 498 ? 13.733 -14.844 24.392 1.00 85.00 498 THR A C 1
ATOM 3892 O O . THR A 1 498 ? 13.612 -15.697 23.516 1.00 85.00 498 THR A O 1
ATOM 3895 N N . SER A 1 499 ? 12.691 -14.136 24.845 1.00 86.38 499 SER A N 1
ATOM 3896 C CA . SER A 1 499 ? 11.305 -14.375 24.409 1.00 86.38 499 SER A CA 1
ATOM 3897 C C . SER A 1 499 ? 11.007 -13.869 22.989 1.00 86.38 499 SER A C 1
ATOM 3899 O O . SER A 1 499 ? 10.277 -14.511 22.237 1.00 86.38 499 SER A O 1
ATOM 3901 N N . TYR A 1 500 ? 11.539 -12.700 22.611 1.00 88.25 500 TYR A N 1
ATOM 3902 C CA . TYR A 1 500 ? 11.206 -11.999 21.363 1.00 88.25 500 TYR A CA 1
ATOM 3903 C C . TYR A 1 500 ? 12.453 -11.371 20.694 1.00 88.25 500 TYR A C 1
ATOM 3905 O O . TYR A 1 500 ? 12.478 -10.159 20.435 1.00 88.25 500 TYR A O 1
ATOM 3913 N N . PRO A 1 501 ? 13.480 -12.164 20.319 1.00 85.88 501 PRO A N 1
ATOM 3914 C CA . PRO A 1 501 ? 14.746 -11.648 19.771 1.00 85.88 501 PRO A CA 1
ATOM 3915 C C . PRO A 1 501 ? 14.561 -10.855 18.468 1.00 85.88 501 PRO A C 1
ATOM 3917 O O . PRO A 1 501 ? 15.379 -10.009 18.105 1.00 85.88 501 PRO A O 1
ATOM 3920 N N . SER A 1 502 ? 13.455 -11.089 17.757 1.00 84.06 502 SER A N 1
ATOM 3921 C CA . SER A 1 502 ? 13.111 -10.382 16.527 1.00 84.06 502 SER A CA 1
ATOM 3922 C C . SER A 1 502 ? 12.843 -8.882 16.745 1.00 84.06 502 SER A C 1
ATOM 3924 O O . SER A 1 502 ? 13.116 -8.097 15.830 1.00 84.06 502 SER A O 1
ATOM 3926 N N . SER A 1 503 ? 12.370 -8.464 17.927 1.00 89.38 503 SER A N 1
ATOM 3927 C CA . SER A 1 503 ? 12.114 -7.055 18.284 1.00 89.38 503 SER A CA 1
ATOM 3928 C C . SER A 1 503 ? 13.395 -6.223 18.356 1.00 89.38 503 SER A C 1
ATOM 3930 O O . SER A 1 503 ? 13.399 -5.052 17.983 1.00 89.38 503 SER A O 1
ATOM 3932 N N . PHE A 1 504 ? 14.505 -6.848 18.746 1.00 88.62 504 PHE A N 1
ATOM 3933 C CA . PHE A 1 504 ? 15.815 -6.217 18.927 1.00 88.62 504 PHE A CA 1
ATOM 3934 C C . PHE A 1 504 ? 16.625 -6.101 17.623 1.00 88.62 504 PHE A C 1
ATOM 3936 O O . PHE A 1 504 ? 17.834 -5.875 17.648 1.00 88.62 504 PHE A O 1
ATOM 3943 N N . ILE A 1 505 ? 15.970 -6.204 16.461 1.00 87.69 505 ILE A N 1
ATOM 3944 C CA . ILE A 1 505 ? 16.598 -5.969 15.155 1.00 87.69 505 ILE A CA 1
ATOM 3945 C C . ILE A 1 505 ? 16.562 -4.464 14.836 1.00 87.69 505 ILE A C 1
ATOM 3947 O O . ILE A 1 505 ? 15.548 -3.948 14.357 1.00 87.69 505 ILE A O 1
ATOM 3951 N N . LEU A 1 506 ? 17.666 -3.761 15.123 1.00 84.69 506 LEU A N 1
ATOM 3952 C CA . LEU A 1 506 ? 17.724 -2.292 15.255 1.00 84.69 506 LEU A CA 1
ATOM 3953 C C . LEU A 1 506 ? 18.753 -1.608 14.321 1.00 84.69 506 LEU A C 1
ATOM 3955 O O . LEU A 1 506 ? 19.565 -0.819 14.794 1.00 84.69 506 LEU A O 1
ATOM 3959 N N . PRO A 1 507 ? 18.736 -1.839 12.992 1.00 78.94 507 PRO A N 1
ATOM 3960 C CA . PRO A 1 507 ? 19.832 -1.459 12.083 1.00 78.94 507 PRO A CA 1
ATOM 3961 C C . PRO A 1 507 ? 20.106 0.048 11.920 1.00 78.94 507 PRO A C 1
ATOM 3963 O O . PRO A 1 507 ? 21.091 0.406 11.284 1.00 78.94 507 PRO A O 1
ATOM 3966 N N . LEU A 1 508 ? 19.248 0.931 12.447 1.00 77.06 508 LEU A N 1
ATOM 3967 C CA . LEU A 1 508 ? 19.447 2.388 12.388 1.00 77.06 508 LEU A CA 1
ATOM 3968 C C . LEU A 1 508 ? 20.131 2.946 13.646 1.00 77.06 508 LEU A C 1
ATOM 3970 O O . LEU A 1 508 ? 20.978 3.821 13.539 1.00 77.06 508 LEU A O 1
ATOM 3974 N N . THR A 1 509 ? 19.786 2.430 14.830 1.00 81.44 509 THR A N 1
ATOM 3975 C CA . THR A 1 509 ? 20.274 2.921 16.136 1.00 81.44 509 THR A CA 1
ATOM 3976 C C . THR A 1 509 ? 21.215 1.928 16.829 1.00 81.44 509 THR A C 1
ATOM 3978 O O . THR A 1 509 ? 21.565 2.084 17.998 1.00 81.44 509 THR A O 1
ATOM 3981 N N . TRP A 1 510 ? 21.649 0.886 16.112 1.00 86.38 510 TRP A N 1
ATOM 3982 C CA . TRP A 1 510 ? 22.445 -0.213 16.660 1.00 86.38 510 TRP A CA 1
ATOM 3983 C C . TRP A 1 510 ? 23.723 0.251 17.374 1.00 86.38 510 TRP A C 1
ATOM 3985 O O . TRP A 1 510 ? 24.002 -0.203 18.481 1.00 86.38 510 TRP A O 1
ATOM 3995 N N . SER A 1 511 ? 24.463 1.193 16.784 1.00 80.00 511 SER A N 1
ATOM 3996 C CA . SER A 1 511 ? 25.707 1.737 17.348 1.00 80.00 511 SER A CA 1
ATOM 3997 C C . SER A 1 511 ? 25.518 2.431 18.702 1.00 80.00 511 SER A C 1
ATOM 3999 O O . SER A 1 511 ? 26.427 2.404 19.530 1.00 80.00 511 SER A O 1
ATOM 4001 N N . GLN A 1 512 ? 24.342 3.018 18.946 1.00 83.75 512 GLN A N 1
ATOM 4002 C CA . GLN A 1 512 ? 23.994 3.669 20.210 1.00 83.75 512 GLN A CA 1
ATOM 4003 C C . GLN A 1 512 ? 23.664 2.622 21.280 1.00 83.75 512 GLN A C 1
ATOM 4005 O O . GLN A 1 512 ? 24.211 2.655 22.382 1.00 83.75 512 GLN A O 1
ATOM 4010 N N . HIS A 1 513 ? 22.800 1.658 20.950 1.00 84.06 513 HIS A N 1
ATOM 4011 C CA . HIS A 1 513 ? 22.286 0.711 21.939 1.00 84.06 513 HIS A CA 1
ATOM 4012 C C . HIS A 1 513 ? 23.185 -0.517 22.179 1.00 84.06 513 HIS A C 1
ATOM 4014 O O . HIS A 1 513 ? 23.005 -1.189 23.194 1.00 84.06 513 HIS A O 1
ATOM 4020 N N . GLN A 1 514 ? 24.141 -0.836 21.290 1.00 85.38 514 GLN A N 1
ATOM 4021 C CA . GLN A 1 514 ? 24.975 -2.047 21.392 1.00 85.38 514 GLN A CA 1
ATOM 4022 C C . GLN A 1 514 ? 25.644 -2.182 22.769 1.00 85.38 514 GLN A C 1
ATOM 4024 O O . GLN A 1 514 ? 25.608 -3.266 23.345 1.00 85.38 514 GLN A O 1
ATOM 4029 N N . LYS A 1 515 ? 26.201 -1.090 23.317 1.00 84.12 515 LYS A N 1
ATOM 4030 C CA . LYS A 1 515 ? 26.873 -1.092 24.631 1.00 84.12 515 LYS A CA 1
ATOM 4031 C C . LYS A 1 515 ? 25.911 -1.422 25.780 1.00 84.12 515 LYS A C 1
ATOM 4033 O O . LYS A 1 515 ? 26.237 -2.248 26.631 1.00 84.12 515 LYS A O 1
ATOM 4038 N N . ALA A 1 516 ? 24.722 -0.815 25.778 1.00 83.75 516 ALA A N 1
ATOM 4039 C CA . ALA A 1 516 ? 23.687 -1.075 26.779 1.00 83.75 516 ALA A CA 1
ATOM 4040 C C . ALA A 1 516 ? 23.157 -2.515 26.678 1.00 83.75 516 ALA A C 1
ATOM 4042 O O . ALA A 1 516 ? 22.996 -3.174 27.699 1.00 83.75 516 ALA A O 1
ATOM 4043 N N . LEU A 1 517 ? 22.981 -3.033 25.456 1.00 85.69 517 LEU A N 1
ATOM 4044 C CA . LEU A 1 517 ? 22.569 -4.417 25.217 1.00 85.69 517 LEU A CA 1
ATOM 4045 C C . LEU A 1 517 ? 23.624 -5.424 25.707 1.00 85.69 517 LEU A C 1
ATOM 4047 O O . LEU A 1 517 ? 23.271 -6.395 26.369 1.00 85.69 517 LEU A O 1
ATOM 4051 N N . THR A 1 518 ? 24.916 -5.197 25.436 1.00 84.25 518 THR A N 1
ATOM 4052 C CA . THR A 1 518 ? 25.987 -6.061 25.969 1.00 84.25 518 THR A CA 1
ATOM 4053 C C . THR A 1 518 ? 26.050 -6.025 27.494 1.00 84.25 518 THR A C 1
ATOM 4055 O O . THR A 1 518 ? 26.296 -7.056 28.108 1.00 84.25 518 THR A O 1
ATOM 4058 N N . ALA A 1 519 ? 25.738 -4.883 28.116 1.00 82.69 519 ALA A N 1
ATOM 4059 C CA . ALA A 1 519 ? 25.645 -4.756 29.568 1.00 82.69 519 ALA A CA 1
ATOM 4060 C C . ALA A 1 519 ? 24.408 -5.450 30.184 1.00 82.69 519 ALA A C 1
ATOM 4062 O O . ALA A 1 519 ? 24.260 -5.432 31.403 1.00 82.69 519 ALA A O 1
ATOM 4063 N N . CYS A 1 520 ? 23.508 -6.058 29.397 1.00 79.75 520 CYS A N 1
ATOM 4064 C CA . CYS A 1 520 ? 22.387 -6.849 29.922 1.00 79.75 520 CYS A CA 1
ATOM 4065 C C . CYS A 1 520 ? 22.735 -8.316 30.215 1.00 79.75 520 CYS A C 1
ATOM 4067 O O . CYS A 1 520 ? 21.958 -8.978 30.907 1.00 79.75 520 CYS A O 1
ATOM 4069 N N . PHE A 1 521 ? 23.847 -8.842 29.698 1.00 77.44 521 PHE A N 1
ATOM 4070 C CA . PHE A 1 521 ? 24.160 -10.274 29.723 1.00 77.44 521 PHE A CA 1
ATOM 4071 C C . PHE A 1 521 ? 25.417 -10.577 30.532 1.00 77.44 521 PHE A C 1
ATOM 4073 O O . PHE A 1 521 ? 26.413 -9.862 30.438 1.00 77.44 521 PHE A O 1
ATOM 4080 N N . ASN A 1 522 ? 25.384 -11.678 31.282 1.00 67.31 522 ASN A N 1
ATOM 4081 C CA . ASN A 1 522 ? 26.546 -12.161 32.017 1.00 67.31 522 ASN A CA 1
ATOM 4082 C C . ASN A 1 522 ? 27.318 -13.151 31.137 1.00 67.31 522 ASN A C 1
ATOM 4084 O O . ASN A 1 522 ? 26.749 -14.115 30.627 1.00 67.31 522 ASN A O 1
ATOM 4088 N N . THR A 1 523 ? 28.631 -12.961 30.999 1.00 64.25 523 THR A N 1
ATOM 4089 C CA . THR A 1 523 ? 29.505 -13.778 30.130 1.00 64.25 523 THR A CA 1
ATOM 4090 C C . THR A 1 523 ? 29.614 -15.254 30.551 1.00 64.25 523 THR A C 1
ATOM 4092 O O . THR A 1 523 ? 30.253 -16.045 29.865 1.00 64.25 523 THR A O 1
ATOM 4095 N N . THR A 1 524 ? 29.008 -15.635 31.678 1.00 64.00 524 THR A N 1
ATOM 4096 C CA . THR A 1 524 ? 29.063 -16.971 32.284 1.00 64.00 524 THR A CA 1
ATOM 4097 C C . THR A 1 524 ? 28.067 -17.978 31.700 1.00 64.00 524 THR A C 1
ATOM 4099 O O . THR A 1 524 ? 28.250 -19.174 31.906 1.00 64.00 524 THR A O 1
ATOM 4102 N N . VAL A 1 525 ? 27.026 -17.540 30.976 1.00 77.56 525 VAL A N 1
ATOM 4103 C CA . VAL A 1 525 ? 25.980 -18.436 30.441 1.00 77.56 525 VAL A CA 1
ATOM 4104 C C . VAL A 1 525 ? 26.143 -18.615 28.921 1.00 77.56 525 VAL A C 1
ATOM 4106 O O . VAL A 1 525 ? 25.890 -17.670 28.170 1.00 77.56 525 VAL A O 1
ATOM 4109 N N . PRO A 1 526 ? 26.512 -19.814 28.418 1.00 75.06 526 PRO A N 1
ATOM 4110 C CA . PRO A 1 526 ? 26.863 -20.007 27.005 1.00 75.06 526 PRO A CA 1
ATOM 4111 C C . PRO A 1 526 ? 25.678 -19.851 26.039 1.00 75.06 526 PRO A C 1
ATOM 4113 O O . PRO A 1 526 ? 25.863 -19.466 24.886 1.00 75.06 526 PRO A O 1
ATOM 4116 N N . LEU A 1 527 ? 24.446 -20.110 26.494 1.00 75.62 527 LEU A N 1
ATOM 4117 C CA . LEU A 1 527 ? 23.243 -19.901 25.682 1.00 75.62 527 LEU A CA 1
ATOM 4118 C C . LEU A 1 527 ? 22.940 -18.405 25.487 1.00 75.62 527 LEU A C 1
ATOM 4120 O O . LEU A 1 527 ? 22.595 -17.979 24.385 1.00 75.62 527 LEU A O 1
ATOM 4124 N N . GLU A 1 528 ? 23.112 -17.597 26.536 1.00 75.31 528 GLU A N 1
ATOM 4125 C CA . GLU A 1 528 ? 22.905 -16.147 26.474 1.00 75.31 528 GLU A CA 1
ATOM 4126 C C . GLU A 1 528 ? 23.950 -15.469 25.584 1.00 75.31 528 GLU A C 1
ATOM 4128 O O . GLU A 1 528 ? 23.595 -14.655 24.728 1.00 75.31 528 GLU A O 1
ATOM 4133 N N . THR A 1 529 ? 25.227 -15.845 25.718 1.00 77.44 529 THR A N 1
ATOM 4134 C CA . THR A 1 529 ? 26.297 -15.304 24.869 1.00 77.44 529 THR A CA 1
ATOM 4135 C C . THR A 1 529 ? 26.130 -15.715 23.404 1.00 77.44 529 THR A C 1
ATOM 4137 O O . THR A 1 529 ? 26.376 -14.889 22.525 1.00 77.44 529 THR A O 1
ATOM 4140 N N . ALA A 1 530 ? 25.623 -16.920 23.113 1.00 81.56 530 ALA A N 1
ATOM 4141 C CA . ALA A 1 530 ? 25.290 -17.343 21.751 1.00 81.56 530 ALA A CA 1
ATOM 4142 C C . ALA A 1 530 ? 24.138 -16.522 21.135 1.00 81.56 530 ALA A C 1
ATOM 4144 O O . ALA A 1 530 ? 24.265 -16.046 20.003 1.00 81.56 530 ALA A O 1
ATOM 4145 N N . ILE A 1 531 ? 23.039 -16.305 21.871 1.00 81.19 531 ILE A N 1
ATOM 4146 C CA . ILE A 1 531 ? 21.908 -15.468 21.420 1.00 81.19 531 ILE A CA 1
ATOM 4147 C C . ILE A 1 531 ? 22.379 -14.028 21.175 1.00 81.19 531 ILE A C 1
ATOM 4149 O O . ILE A 1 531 ? 22.104 -13.452 20.118 1.00 81.19 531 ILE A O 1
ATOM 4153 N N . LEU A 1 532 ? 23.144 -13.464 22.115 1.00 82.88 532 LEU A N 1
ATOM 4154 C CA . LEU A 1 532 ? 23.729 -12.131 22.003 1.00 82.88 532 LEU A CA 1
ATOM 4155 C C . LEU A 1 532 ? 24.653 -12.021 20.780 1.00 82.88 532 LEU A C 1
ATOM 4157 O O . LEU A 1 532 ? 24.504 -11.089 19.991 1.00 82.88 532 LEU A O 1
ATOM 4161 N N . ALA A 1 533 ? 25.560 -12.979 20.568 1.00 83.81 533 ALA A N 1
ATOM 4162 C CA . ALA A 1 533 ? 26.487 -12.979 19.436 1.00 83.81 533 ALA A CA 1
ATOM 4163 C C . ALA A 1 533 ? 25.760 -13.058 18.082 1.00 83.81 533 ALA A C 1
ATOM 4165 O O . ALA A 1 533 ? 26.072 -12.286 17.172 1.00 83.81 533 ALA A O 1
ATOM 4166 N N . GLN A 1 534 ? 24.747 -13.924 17.952 1.00 84.75 534 GLN A N 1
ATOM 4167 C CA . GLN A 1 534 ? 23.914 -13.993 16.746 1.00 84.75 534 GLN A CA 1
ATOM 4168 C C . GLN A 1 534 ? 23.174 -12.674 16.485 1.00 84.75 534 GLN A C 1
ATOM 4170 O O . GLN A 1 534 ? 23.078 -12.232 15.337 1.00 84.75 534 GLN A O 1
ATOM 4175 N N . LEU A 1 535 ? 22.669 -12.023 17.536 1.00 85.81 535 LEU A N 1
ATOM 4176 C CA . LEU A 1 535 ? 21.930 -10.769 17.427 1.00 85.81 535 LEU A CA 1
ATOM 4177 C C . LEU A 1 535 ? 22.846 -9.589 17.071 1.00 85.81 535 LEU A C 1
ATOM 4179 O O . LEU A 1 535 ? 22.512 -8.816 16.170 1.00 85.81 535 LEU A O 1
ATOM 4183 N N . ILE A 1 536 ? 24.032 -9.508 17.686 1.00 85.25 536 ILE A N 1
ATOM 4184 C CA . ILE A 1 536 ? 25.098 -8.563 17.323 1.00 85.25 536 ILE A CA 1
ATOM 4185 C C . ILE A 1 536 ? 25.494 -8.761 15.856 1.00 85.25 536 ILE A C 1
ATOM 4187 O O . ILE A 1 536 ? 25.485 -7.798 15.091 1.00 85.25 536 ILE A O 1
ATOM 4191 N N . ALA A 1 537 ? 25.781 -9.993 15.425 1.00 84.81 537 ALA A N 1
ATOM 4192 C CA . ALA A 1 537 ? 26.171 -10.287 14.046 1.00 84.81 537 ALA A CA 1
ATOM 4193 C C . ALA A 1 537 ? 25.058 -9.940 13.039 1.00 84.81 537 ALA A C 1
ATOM 4195 O O . ALA A 1 537 ? 25.321 -9.331 11.997 1.00 84.81 537 ALA A O 1
ATOM 4196 N N . ARG A 1 538 ? 23.797 -10.263 13.361 1.00 84.19 538 ARG A N 1
ATOM 4197 C CA . ARG A 1 538 ? 22.629 -9.935 12.529 1.00 84.19 538 ARG A CA 1
ATOM 4198 C C . ARG A 1 538 ? 22.424 -8.426 12.411 1.00 84.19 538 ARG A C 1
ATOM 4200 O O . ARG A 1 538 ? 22.208 -7.943 11.299 1.00 84.19 538 ARG A O 1
ATOM 4207 N N . ASN A 1 539 ? 22.525 -7.681 13.510 1.00 84.12 539 ASN A N 1
ATOM 4208 C CA . ASN A 1 539 ? 22.388 -6.227 13.490 1.00 84.12 539 ASN A CA 1
ATOM 4209 C C . ASN A 1 539 ? 23.578 -5.539 12.829 1.00 84.12 539 ASN A C 1
ATOM 4211 O O . ASN A 1 539 ? 23.357 -4.637 12.028 1.00 84.12 539 ASN A O 1
ATOM 4215 N N . ALA A 1 540 ? 24.812 -5.988 13.055 1.00 80.44 540 ALA A N 1
ATOM 4216 C CA . ALA A 1 540 ? 25.984 -5.477 12.350 1.00 80.44 540 ALA A CA 1
ATOM 4217 C C . ALA A 1 540 ? 25.861 -5.691 10.830 1.00 80.44 540 ALA A C 1
ATOM 4219 O O . ALA A 1 540 ? 26.108 -4.766 10.057 1.00 80.44 540 ALA A O 1
ATOM 4220 N N . ARG A 1 541 ? 25.396 -6.871 10.387 1.00 78.12 541 ARG A N 1
ATOM 4221 C CA . ARG A 1 541 ? 25.140 -7.163 8.965 1.00 78.12 541 ARG A CA 1
ATOM 4222 C C . ARG A 1 541 ? 24.062 -6.258 8.362 1.00 78.12 541 ARG A C 1
ATOM 4224 O O . ARG A 1 541 ? 24.235 -5.797 7.242 1.00 78.12 541 ARG A O 1
ATOM 4231 N N . LEU A 1 542 ? 22.973 -5.992 9.087 1.00 73.69 542 LEU A N 1
ATOM 4232 C CA . LEU A 1 542 ? 21.877 -5.141 8.606 1.00 73.69 542 LEU A CA 1
ATOM 4233 C C . LEU A 1 542 ? 22.196 -3.637 8.700 1.00 73.69 542 LEU A C 1
ATOM 4235 O O . LEU A 1 542 ? 21.762 -2.873 7.845 1.00 73.69 542 LEU A O 1
ATOM 4239 N N . SER A 1 543 ? 22.996 -3.206 9.678 1.00 66.12 543 SER A N 1
ATOM 4240 C CA . SER A 1 543 ? 23.416 -1.801 9.827 1.00 66.12 543 SER A CA 1
ATOM 4241 C C . SER A 1 543 ? 24.318 -1.359 8.671 1.00 66.12 543 SER A C 1
ATOM 4243 O O . SER A 1 543 ? 24.181 -0.242 8.189 1.00 66.12 543 SER A O 1
ATOM 4245 N N . ARG A 1 544 ? 25.155 -2.265 8.132 1.00 53.88 544 ARG A N 1
ATOM 4246 C CA . ARG A 1 544 ? 25.960 -2.038 6.909 1.00 53.88 544 ARG A CA 1
ATOM 4247 C C . ARG A 1 544 ? 25.127 -1.727 5.654 1.00 53.88 544 ARG A C 1
ATOM 4249 O O . ARG A 1 544 ? 25.690 -1.277 4.655 1.00 53.88 544 ARG A O 1
ATOM 4256 N N . ILE A 1 545 ? 23.815 -1.980 5.679 1.00 51.28 545 ILE A N 1
ATOM 4257 C CA . ILE A 1 545 ? 22.885 -1.712 4.571 1.00 51.28 545 ILE A CA 1
ATOM 4258 C C . ILE A 1 545 ? 22.261 -0.306 4.700 1.00 51.28 545 ILE A C 1
ATOM 4260 O O . ILE A 1 545 ? 21.878 0.277 3.689 1.00 51.28 545 ILE A O 1
ATOM 4264 N N . SER A 1 546 ? 22.217 0.277 5.906 1.00 42.69 546 SER A N 1
ATOM 4265 C CA . SER A 1 546 ? 21.647 1.613 6.139 1.00 42.69 546 SER A CA 1
ATOM 4266 C C . SER A 1 546 ? 22.424 2.715 5.396 1.00 42.69 546 SER A C 1
ATOM 4268 O O . SER A 1 546 ? 23.652 2.745 5.484 1.00 42.69 546 SER A O 1
ATOM 4270 N N . PRO A 1 547 ? 21.747 3.659 4.711 1.00 46.22 547 PRO A N 1
ATOM 4271 C CA . PRO A 1 547 ? 22.405 4.794 4.062 1.00 46.22 547 PRO A CA 1
ATOM 4272 C C . PRO A 1 547 ? 22.737 5.952 5.026 1.00 46.22 547 PRO A C 1
ATOM 4274 O O . PRO A 1 547 ? 23.439 6.880 4.640 1.00 46.22 547 PRO A O 1
ATOM 4277 N N . GLN A 1 548 ? 22.233 5.940 6.267 1.00 42.28 548 GLN A N 1
ATOM 4278 C CA . GLN A 1 548 ? 22.255 7.121 7.149 1.00 42.28 548 GLN A CA 1
ATOM 4279 C C . GLN A 1 548 ? 23.546 7.304 7.966 1.00 42.28 548 GLN A C 1
ATOM 4281 O O . GLN A 1 548 ? 23.801 8.395 8.467 1.00 42.28 548 GLN A O 1
ATOM 4286 N N . SER A 1 549 ? 24.385 6.275 8.101 1.00 39.31 549 SER A N 1
ATOM 4287 C CA . SER A 1 549 ? 25.610 6.319 8.920 1.00 39.31 549 SER A CA 1
ATOM 4288 C C . SER A 1 549 ? 26.846 6.886 8.200 1.00 39.31 549 SER A C 1
ATOM 4290 O O . SER A 1 549 ? 27.943 6.825 8.744 1.00 39.31 549 SER A O 1
ATOM 4292 N N . ALA A 1 550 ? 26.695 7.435 6.990 1.00 41.31 550 ALA A N 1
ATOM 4293 C CA . ALA A 1 550 ? 27.807 7.815 6.112 1.00 41.31 550 ALA A CA 1
ATOM 4294 C C . ALA A 1 550 ? 28.534 9.132 6.469 1.00 41.31 550 ALA A C 1
ATOM 4296 O O . ALA A 1 550 ? 29.528 9.454 5.828 1.00 41.31 550 ALA A O 1
ATOM 4297 N N . ILE A 1 551 ? 28.047 9.911 7.445 1.00 44.72 551 ILE A N 1
ATOM 4298 C CA . ILE A 1 551 ? 28.504 11.301 7.658 1.00 44.72 551 ILE A CA 1
ATOM 4299 C C . ILE A 1 551 ? 29.626 11.426 8.710 1.00 44.72 551 ILE A C 1
ATOM 4301 O O . ILE A 1 551 ? 30.485 12.285 8.560 1.00 44.72 551 ILE A O 1
ATOM 4305 N N . ASN A 1 552 ? 29.653 10.590 9.761 1.00 36.44 552 ASN A N 1
ATOM 4306 C CA . ASN A 1 552 ? 30.451 10.860 10.975 1.00 36.44 552 ASN A CA 1
ATOM 4307 C C . ASN A 1 552 ? 31.264 9.659 11.523 1.00 36.44 552 ASN A C 1
ATOM 4309 O O . ASN A 1 552 ? 31.143 9.323 12.701 1.00 36.44 552 ASN A O 1
ATOM 4313 N N . SER A 1 553 ? 32.132 9.037 10.712 1.00 30.38 553 SER A N 1
ATOM 4314 C CA . SER A 1 553 ? 33.373 8.401 11.216 1.00 30.38 553 SER A CA 1
ATOM 4315 C C . SER A 1 553 ? 34.383 8.067 10.095 1.00 30.38 553 SER A C 1
ATOM 4317 O O . SER A 1 553 ? 34.057 7.314 9.177 1.00 30.38 553 SER A O 1
ATOM 4319 N N . PRO A 1 554 ? 35.642 8.545 10.160 1.00 44.28 554 PRO A N 1
ATOM 4320 C CA . PRO A 1 554 ? 36.652 8.296 9.126 1.00 44.28 554 PRO A CA 1
ATOM 4321 C C . PRO A 1 554 ? 37.418 6.975 9.350 1.00 44.28 554 PRO A C 1
ATOM 4323 O O . PRO A 1 554 ? 38.646 6.962 9.344 1.00 44.28 554 PRO A O 1
ATOM 4326 N N . GLN A 1 555 ? 36.719 5.857 9.605 1.00 46.41 555 GLN A N 1
ATOM 4327 C CA . GLN A 1 555 ? 37.366 4.546 9.805 1.00 46.41 555 GLN A CA 1
ATOM 4328 C C . GLN A 1 555 ? 36.418 3.343 9.603 1.00 46.41 555 GLN A C 1
ATOM 4330 O O . GLN A 1 555 ? 35.964 2.699 10.546 1.00 46.41 555 GLN A O 1
ATOM 4335 N N . SER A 1 556 ? 36.138 2.993 8.344 1.00 37.19 556 SER A N 1
ATOM 4336 C CA . SER A 1 556 ? 35.766 1.619 7.963 1.00 37.19 556 SER A CA 1
ATOM 4337 C C . SER A 1 556 ? 36.075 1.362 6.485 1.00 37.19 556 SER A C 1
ATOM 4339 O O . SER A 1 556 ? 36.087 2.295 5.684 1.00 37.19 556 SER A O 1
ATOM 4341 N N . ILE A 1 557 ? 36.363 0.106 6.131 1.00 48.56 557 ILE A N 1
ATOM 4342 C CA . ILE A 1 557 ? 36.732 -0.292 4.763 1.00 48.56 557 ILE A CA 1
ATOM 4343 C C . ILE A 1 557 ? 35.540 -0.012 3.823 1.00 48.56 557 ILE A C 1
ATOM 4345 O O . ILE A 1 557 ? 34.436 -0.489 4.112 1.00 48.56 557 ILE A O 1
ATOM 4349 N N . PRO A 1 558 ? 35.720 0.742 2.721 1.00 51.22 558 PRO A N 1
ATOM 4350 C CA . PRO A 1 558 ? 34.616 1.107 1.839 1.00 51.22 558 PRO A CA 1
ATOM 4351 C C . PRO A 1 558 ? 34.002 -0.122 1.156 1.00 51.22 558 PRO A C 1
ATOM 4353 O O . PRO A 1 558 ? 34.690 -1.097 0.848 1.00 51.22 558 PRO A O 1
ATOM 4356 N N . ARG A 1 559 ? 32.696 -0.057 0.851 1.00 59.41 559 ARG A N 1
ATOM 4357 C CA . ARG A 1 559 ? 32.067 -0.999 -0.095 1.00 59.41 559 ARG A CA 1
ATOM 4358 C C . ARG A 1 559 ? 32.841 -0.934 -1.425 1.00 59.41 559 ARG A C 1
ATOM 4360 O O . ARG A 1 559 ? 33.186 0.179 -1.829 1.00 59.41 559 ARG A O 1
ATOM 4367 N N . PRO A 1 560 ? 33.072 -2.047 -2.142 1.00 73.50 560 PRO A N 1
ATOM 4368 C CA . PRO A 1 560 ? 33.736 -1.988 -3.442 1.00 73.50 560 PRO A CA 1
ATOM 4369 C C . PRO A 1 560 ? 32.934 -1.088 -4.394 1.00 73.50 560 PRO A C 1
ATOM 4371 O O . PRO A 1 560 ? 31.705 -1.181 -4.464 1.00 73.50 560 PRO A O 1
ATOM 4374 N N . ALA A 1 561 ? 33.625 -0.205 -5.113 1.00 74.50 561 ALA A N 1
ATOM 4375 C CA . ALA A 1 561 ? 33.007 0.871 -5.882 1.00 74.50 561 ALA A CA 1
ATOM 4376 C C . ALA A 1 561 ? 31.902 0.449 -6.886 1.00 74.50 561 ALA A C 1
ATOM 4378 O O . ALA A 1 561 ? 30.893 1.157 -6.928 1.00 74.50 561 ALA A O 1
ATOM 4379 N N . PRO A 1 562 ? 31.951 -0.698 -7.608 1.00 76.00 562 PRO A N 1
ATOM 4380 C CA . PRO A 1 562 ? 30.834 -1.082 -8.481 1.00 76.00 562 PRO A CA 1
ATOM 4381 C C . PRO A 1 562 ? 29.549 -1.419 -7.699 1.00 76.00 562 PRO A C 1
ATOM 4383 O O . PRO A 1 562 ? 28.450 -1.172 -8.187 1.00 76.00 562 PRO A O 1
ATOM 4386 N N . GLN A 1 563 ? 29.645 -1.894 -6.449 1.00 80.88 563 GLN A N 1
ATOM 4387 C CA . GLN A 1 563 ? 28.462 -2.072 -5.592 1.00 80.88 563 GLN A CA 1
ATOM 4388 C C . GLN A 1 563 ? 27.905 -0.731 -5.095 1.00 80.88 563 GLN A C 1
ATOM 4390 O O . GLN A 1 563 ? 26.699 -0.617 -4.875 1.00 80.88 563 GLN A O 1
ATOM 4395 N N . GLN A 1 564 ? 28.757 0.291 -4.936 1.00 81.56 564 GLN A N 1
ATOM 4396 C CA . GLN A 1 564 ? 28.294 1.652 -4.651 1.00 81.56 564 GLN A CA 1
ATOM 4397 C C . GLN A 1 564 ? 27.532 2.221 -5.852 1.00 81.56 564 GLN A C 1
ATOM 4399 O O . GLN A 1 564 ? 26.403 2.677 -5.674 1.00 81.56 564 GLN A O 1
ATOM 4404 N N . LEU A 1 565 ? 28.092 2.096 -7.062 1.00 86.06 565 LEU A N 1
ATOM 4405 C CA . LEU A 1 565 ? 27.458 2.494 -8.322 1.00 86.06 565 LEU A CA 1
ATOM 4406 C C . LEU A 1 565 ? 26.077 1.854 -8.490 1.00 86.06 565 LEU A C 1
ATOM 4408 O O . LEU A 1 565 ? 25.092 2.567 -8.653 1.00 86.06 565 LEU A O 1
ATOM 4412 N N . ILE A 1 566 ? 25.985 0.529 -8.362 1.00 86.56 566 ILE A N 1
ATOM 4413 C CA . ILE A 1 566 ? 24.709 -0.195 -8.443 1.00 86.56 566 ILE A CA 1
ATOM 4414 C C . ILE A 1 566 ? 23.705 0.338 -7.406 1.00 86.56 566 ILE A C 1
ATOM 4416 O O . ILE A 1 566 ? 22.547 0.558 -7.742 1.00 86.56 566 ILE A O 1
ATOM 4420 N N . SER A 1 567 ? 24.138 0.640 -6.174 1.00 84.88 567 SER A N 1
ATOM 4421 C CA . SER A 1 567 ? 23.250 1.215 -5.148 1.00 84.88 567 SER A CA 1
ATOM 4422 C C . SER A 1 567 ? 22.840 2.680 -5.381 1.00 84.88 567 SER A C 1
ATOM 4424 O O . SER A 1 567 ? 21.876 3.132 -4.766 1.00 84.88 567 SER A O 1
ATOM 4426 N N . LEU A 1 568 ? 23.536 3.416 -6.258 1.00 85.00 568 LEU A N 1
ATOM 4427 C CA . LEU A 1 568 ? 23.109 4.733 -6.746 1.00 85.00 568 LEU A CA 1
ATOM 4428 C C . LEU A 1 568 ? 22.120 4.608 -7.914 1.00 85.00 568 LEU A C 1
ATOM 4430 O O . LEU A 1 568 ? 21.184 5.397 -7.994 1.00 85.00 568 LEU A O 1
ATOM 4434 N N . LEU A 1 569 ? 22.314 3.624 -8.797 1.00 85.56 569 LEU A N 1
ATOM 4435 C CA . LEU A 1 569 ? 21.445 3.366 -9.951 1.00 85.56 569 LEU A CA 1
ATOM 4436 C C . LEU A 1 569 ? 20.105 2.722 -9.546 1.00 85.56 569 LEU A C 1
ATOM 4438 O O . LEU A 1 569 ? 19.070 3.057 -10.110 1.00 85.56 569 LEU A O 1
ATOM 4442 N N . ASP A 1 570 ? 20.103 1.858 -8.526 1.00 84.94 570 ASP A N 1
ATOM 4443 C CA . ASP A 1 570 ? 18.889 1.259 -7.941 1.00 84.94 570 ASP A CA 1
ATOM 4444 C C . ASP A 1 570 ? 18.068 2.250 -7.077 1.00 84.94 570 ASP A C 1
ATOM 4446 O O . ASP A 1 570 ? 17.021 1.885 -6.536 1.00 84.94 570 ASP A O 1
ATOM 4450 N N . ALA A 1 571 ? 18.522 3.499 -6.908 1.00 81.44 571 ALA A N 1
ATOM 4451 C CA . ALA A 1 571 ? 17.790 4.527 -6.169 1.00 81.44 571 ALA A CA 1
ATOM 4452 C C . ALA A 1 571 ? 16.682 5.169 -7.035 1.00 81.44 571 ALA A C 1
ATOM 4454 O O . ALA A 1 571 ? 16.884 5.386 -8.232 1.00 81.44 571 ALA A O 1
ATOM 4455 N N . PRO A 1 572 ? 15.517 5.534 -6.460 1.00 66.00 572 PRO A N 1
ATOM 4456 C CA . PRO A 1 572 ? 14.415 6.115 -7.226 1.00 66.00 572 PRO A CA 1
ATOM 4457 C C . PRO A 1 572 ? 14.824 7.444 -7.876 1.00 66.00 572 PRO A C 1
ATOM 4459 O O . PRO A 1 572 ? 15.197 8.403 -7.194 1.00 66.00 572 PRO A O 1
ATOM 4462 N N . CYS A 1 573 ? 14.744 7.506 -9.207 1.00 65.00 573 CYS A N 1
ATOM 4463 C CA . CYS A 1 573 ? 15.141 8.677 -9.981 1.00 65.00 573 CYS A CA 1
ATOM 4464 C C . CYS A 1 573 ? 14.163 9.844 -9.773 1.00 65.00 573 CYS A C 1
ATOM 4466 O O . CYS A 1 573 ? 13.066 9.856 -10.327 1.00 65.00 573 CYS A O 1
ATOM 4468 N N . ALA A 1 574 ? 14.576 10.863 -9.017 1.00 64.88 574 ALA A N 1
ATOM 4469 C CA . ALA A 1 574 ? 13.879 12.147 -8.996 1.00 64.88 574 ALA A CA 1
ATOM 4470 C C . ALA A 1 574 ? 14.053 12.861 -10.350 1.00 64.88 574 ALA A C 1
ATOM 4472 O O . ALA A 1 574 ? 15.171 12.921 -10.863 1.00 64.88 574 ALA A O 1
ATOM 4473 N N . SER A 1 575 ? 12.978 13.453 -10.888 1.00 60.47 575 SER A N 1
ATOM 4474 C CA . SER A 1 575 ? 12.954 14.114 -12.212 1.00 60.47 575 SER A CA 1
ATOM 4475 C C . SER A 1 575 ? 14.147 15.044 -12.459 1.00 60.47 575 SER A C 1
ATOM 4477 O O . SER A 1 575 ? 14.836 14.936 -13.474 1.00 60.47 575 SER A O 1
ATOM 4479 N N . ASN A 1 576 ? 14.457 15.891 -11.475 1.00 61.53 576 ASN A N 1
ATOM 4480 C CA . ASN A 1 576 ? 15.496 16.916 -11.585 1.00 61.53 576 ASN A CA 1
ATOM 4481 C C . ASN A 1 576 ? 16.850 16.438 -11.005 1.00 61.53 576 ASN A C 1
ATOM 4483 O O . ASN A 1 576 ? 17.796 17.211 -10.895 1.00 61.53 576 ASN A O 1
ATOM 4487 N N . GLY A 1 577 ? 16.956 15.163 -10.608 1.00 70.06 577 GLY A N 1
ATOM 4488 C CA . GLY A 1 577 ? 18.125 14.591 -9.929 1.00 70.06 577 GLY A CA 1
ATOM 4489 C C . GLY A 1 577 ? 19.209 14.021 -10.850 1.00 70.06 577 GLY A C 1
ATOM 4490 O O . GLY A 1 577 ? 20.299 13.709 -10.372 1.00 70.06 577 GLY A O 1
ATOM 4491 N N . PHE A 1 578 ? 18.949 13.883 -12.155 1.00 80.56 578 PHE A N 1
ATOM 4492 C CA . PHE A 1 578 ? 19.866 13.225 -13.097 1.00 80.56 578 PHE A CA 1
ATOM 4493 C C . PHE A 1 578 ? 21.272 13.851 -13.207 1.00 80.56 578 PHE A C 1
ATOM 4495 O O . PHE A 1 578 ? 22.234 13.081 -13.212 1.00 80.56 578 PHE A O 1
ATOM 4502 N N . PRO A 1 579 ? 21.458 15.189 -13.231 1.00 81.56 579 PRO A N 1
ATOM 4503 C CA . PRO A 1 579 ? 22.800 15.784 -13.236 1.00 81.56 579 PRO A CA 1
ATOM 4504 C C . PRO A 1 579 ? 23.599 15.439 -11.970 1.00 81.56 579 PRO A C 1
ATOM 4506 O O . PRO A 1 579 ? 24.772 15.075 -12.045 1.00 81.56 579 PRO A O 1
ATOM 4509 N N . LEU A 1 580 ? 22.938 15.465 -10.806 1.00 83.12 580 LEU A N 1
ATOM 4510 C CA . LEU A 1 580 ? 23.534 15.101 -9.519 1.00 83.12 580 LEU A CA 1
ATOM 4511 C C . LEU A 1 580 ? 23.845 13.598 -9.428 1.00 83.12 580 LEU A C 1
ATOM 4513 O O . LEU A 1 580 ? 24.842 13.220 -8.817 1.00 83.12 580 LEU A O 1
ATOM 4517 N N . LEU A 1 581 ? 23.021 12.738 -10.036 1.00 86.50 581 LEU A N 1
ATOM 4518 C CA . LEU A 1 581 ? 23.300 11.304 -10.159 1.00 86.50 581 LEU A CA 1
ATOM 4519 C C . LEU A 1 581 ? 24.535 11.063 -11.040 1.00 86.50 581 LEU A C 1
ATOM 4521 O O . LEU A 1 581 ? 25.455 10.376 -10.606 1.00 86.50 581 LEU A O 1
ATOM 4525 N N . ALA A 1 582 ? 24.602 11.690 -12.219 1.00 86.00 582 ALA A N 1
ATOM 4526 C CA . ALA A 1 582 ? 25.741 11.576 -13.131 1.00 86.00 582 ALA A CA 1
ATOM 4527 C C . ALA A 1 582 ? 27.064 12.002 -12.470 1.00 86.00 582 ALA A C 1
ATOM 4529 O O . ALA A 1 582 ? 28.063 11.295 -12.604 1.00 86.00 582 ALA A O 1
ATOM 4530 N N . ALA A 1 583 ? 27.054 13.105 -11.712 1.00 85.44 583 ALA A N 1
ATOM 4531 C CA . ALA A 1 583 ? 28.206 13.565 -10.937 1.00 85.44 583 ALA A CA 1
ATOM 4532 C C . ALA A 1 583 ? 28.581 12.593 -9.802 1.00 85.44 583 ALA A C 1
ATOM 4534 O O . ALA A 1 583 ? 29.754 12.272 -9.632 1.00 85.44 583 ALA A O 1
ATOM 4535 N N . LYS A 1 584 ? 27.601 12.060 -9.055 1.00 86.12 584 LYS A N 1
ATOM 4536 C CA . LYS A 1 584 ? 27.847 11.063 -7.993 1.00 86.12 584 LYS A CA 1
ATOM 4537 C C . LYS A 1 584 ? 28.413 9.746 -8.521 1.00 86.12 584 LYS A C 1
ATOM 4539 O O . LYS A 1 584 ? 29.210 9.128 -7.827 1.00 86.12 584 LYS A O 1
ATOM 4544 N N . CYS A 1 585 ? 28.026 9.327 -9.723 1.00 88.06 585 CYS A N 1
ATOM 4545 C CA . CYS A 1 585 ? 28.594 8.152 -10.382 1.00 88.06 585 CYS A CA 1
ATOM 4546 C C . CYS A 1 585 ? 30.060 8.371 -10.794 1.00 88.06 585 CYS A C 1
ATOM 4548 O O . CYS A 1 585 ? 30.870 7.470 -10.597 1.00 88.06 585 CYS A O 1
ATOM 4550 N N . LEU A 1 586 ? 30.408 9.560 -11.307 1.00 87.12 586 LEU A N 1
ATOM 4551 C CA . LEU A 1 586 ? 31.792 9.933 -11.649 1.00 87.12 586 LEU A CA 1
ATOM 4552 C C . LEU A 1 586 ? 32.678 10.178 -10.414 1.00 87.12 586 LEU A C 1
ATOM 4554 O O . LEU A 1 586 ? 33.887 10.000 -10.486 1.00 87.12 586 LEU A O 1
ATOM 4558 N N . ALA A 1 587 ? 32.091 10.548 -9.273 1.00 86.38 587 ALA A N 1
ATOM 4559 C CA . ALA A 1 587 ? 32.804 10.730 -8.006 1.00 86.38 587 ALA A CA 1
ATOM 4560 C C . ALA A 1 587 ? 33.182 9.408 -7.297 1.00 86.38 587 ALA A C 1
ATOM 4562 O O . ALA A 1 587 ? 33.756 9.436 -6.207 1.00 86.38 587 ALA A O 1
ATOM 4563 N N . LEU A 1 588 ? 32.849 8.247 -7.875 1.00 86.94 588 LEU A N 1
ATOM 4564 C CA . LEU A 1 588 ? 33.303 6.946 -7.382 1.00 86.94 588 LEU A CA 1
ATOM 4565 C C . LEU A 1 588 ? 34.716 6.630 -7.904 1.00 86.94 588 LEU A C 1
ATOM 4567 O O . LEU A 1 588 ? 35.013 6.935 -9.056 1.00 86.94 588 LEU A O 1
ATOM 4571 N N . PRO A 1 589 ? 35.570 5.942 -7.121 1.00 81.62 589 PRO A N 1
ATOM 4572 C CA . PRO A 1 589 ? 36.869 5.472 -7.596 1.00 81.62 589 PRO A CA 1
ATOM 4573 C C . PRO A 1 589 ? 36.686 4.264 -8.534 1.00 81.62 589 PRO A C 1
ATOM 4575 O O . PRO A 1 589 ? 36.771 3.109 -8.112 1.00 81.62 589 PRO A O 1
ATOM 4578 N N . LEU A 1 590 ? 36.370 4.553 -9.799 1.00 84.31 590 LEU A N 1
ATOM 4579 C CA . LEU A 1 590 ? 36.150 3.612 -10.900 1.00 84.31 590 LEU A CA 1
ATOM 4580 C C . LEU A 1 590 ? 36.761 4.169 -12.189 1.00 84.31 590 LEU A C 1
ATOM 4582 O O . LEU A 1 590 ? 36.490 5.311 -12.556 1.00 84.31 590 LEU A O 1
ATOM 4586 N N . ASP A 1 591 ? 37.493 3.341 -12.933 1.00 87.25 591 ASP A N 1
ATOM 4587 C CA . ASP A 1 591 ? 37.903 3.687 -14.297 1.00 87.25 591 ASP A CA 1
ATOM 4588 C C . ASP A 1 591 ? 36.665 3.841 -15.189 1.00 87.25 591 ASP A C 1
ATOM 4590 O O . ASP A 1 591 ? 35.733 3.034 -15.088 1.00 87.25 591 ASP A O 1
ATOM 4594 N N . HIS A 1 592 ? 36.673 4.789 -16.134 1.00 89.31 592 HIS A N 1
ATOM 4595 C CA . HIS A 1 592 ? 35.544 5.030 -17.050 1.00 89.31 592 HIS A CA 1
ATOM 4596 C C . HIS A 1 592 ? 35.066 3.756 -17.778 1.00 89.31 592 HIS A C 1
ATOM 4598 O O . HIS A 1 592 ? 33.861 3.550 -17.930 1.00 89.31 592 HIS A O 1
ATOM 4604 N N . ARG A 1 593 ? 35.986 2.842 -18.131 1.00 88.56 593 ARG A N 1
ATOM 4605 C CA . ARG A 1 593 ? 35.656 1.518 -18.689 1.00 88.56 593 ARG A CA 1
ATOM 4606 C C . ARG A 1 593 ? 34.805 0.680 -17.733 1.00 88.56 593 ARG A C 1
ATOM 4608 O O . ARG A 1 593 ? 33.810 0.104 -18.156 1.00 88.56 593 ARG A O 1
ATOM 4615 N N . THR A 1 594 ? 35.184 0.613 -16.455 1.00 88.50 594 THR A N 1
ATOM 4616 C CA . THR A 1 594 ? 34.462 -0.174 -15.438 1.00 88.50 594 THR A CA 1
ATOM 4617 C C . THR A 1 594 ? 33.117 0.457 -15.082 1.00 88.50 594 THR A C 1
ATOM 4619 O O . THR A 1 594 ? 32.114 -0.247 -15.024 1.00 88.50 594 THR A O 1
ATOM 4622 N N . LEU A 1 595 ? 33.072 1.788 -14.956 1.00 91.88 595 LEU A N 1
ATOM 4623 C CA . LEU A 1 595 ? 31.853 2.575 -14.767 1.00 91.88 595 LEU A CA 1
ATOM 4624 C C . LEU A 1 595 ? 30.817 2.277 -15.865 1.00 91.88 595 LEU A C 1
ATOM 4626 O O . LEU A 1 595 ? 29.662 1.973 -15.567 1.00 91.88 595 LEU A O 1
ATOM 4630 N N . ILE A 1 596 ? 31.239 2.326 -17.133 1.00 91.75 596 ILE A N 1
ATOM 4631 C CA . ILE A 1 596 ? 30.360 2.095 -18.284 1.00 91.75 596 ILE A CA 1
ATOM 4632 C C . ILE A 1 596 ? 30.004 0.610 -18.426 1.00 91.75 596 ILE A C 1
ATOM 4634 O O . ILE A 1 596 ? 28.830 0.307 -18.625 1.00 91.75 596 ILE A O 1
ATOM 4638 N N . HIS A 1 597 ? 30.943 -0.325 -18.237 1.00 91.06 597 HIS A N 1
ATOM 4639 C CA . HIS A 1 597 ? 30.640 -1.763 -18.250 1.00 91.06 597 HIS A CA 1
ATOM 4640 C C . HIS A 1 597 ? 29.573 -2.126 -17.203 1.00 91.06 597 HIS A C 1
ATOM 4642 O O . HIS A 1 597 ? 28.594 -2.796 -17.529 1.00 91.06 597 HIS A O 1
ATOM 4648 N N . THR A 1 598 ? 29.708 -1.658 -15.957 1.00 90.44 598 THR A N 1
ATOM 4649 C CA . THR A 1 598 ? 28.715 -1.926 -14.902 1.00 90.44 598 THR A CA 1
ATOM 4650 C C . THR A 1 598 ? 27.371 -1.234 -15.175 1.00 90.44 598 THR A C 1
ATOM 4652 O O . THR A 1 598 ? 26.330 -1.794 -14.834 1.00 90.44 598 THR A O 1
ATOM 4655 N N . LEU A 1 599 ? 27.346 -0.065 -15.831 1.00 91.88 599 LEU A N 1
ATOM 4656 C CA . LEU A 1 599 ? 26.094 0.576 -16.263 1.00 91.88 599 LEU A CA 1
ATOM 4657 C C . LEU A 1 599 ? 25.379 -0.226 -17.369 1.00 91.88 599 LEU A C 1
ATOM 4659 O O . LEU A 1 599 ? 24.152 -0.364 -17.337 1.00 91.88 599 LEU A O 1
ATOM 4663 N N . LEU A 1 600 ? 26.134 -0.766 -18.332 1.00 90.69 600 LEU A N 1
ATOM 4664 C CA . LEU A 1 600 ? 25.604 -1.618 -19.399 1.00 90.69 600 LEU A CA 1
ATOM 4665 C C . LEU A 1 600 ? 25.034 -2.917 -18.813 1.00 90.69 600 LEU A C 1
ATOM 4667 O O . LEU A 1 600 ? 23.864 -3.218 -19.049 1.00 90.69 600 LEU A O 1
ATOM 4671 N N . GLU A 1 601 ? 25.793 -3.602 -17.955 1.00 89.31 601 GLU A N 1
ATOM 4672 C CA . GLU A 1 601 ? 25.358 -4.796 -17.215 1.00 89.31 601 GLU A CA 1
ATOM 4673 C C . GLU A 1 601 ? 24.104 -4.536 -16.355 1.00 89.31 601 GLU A C 1
ATOM 4675 O O . GLU A 1 601 ? 23.164 -5.332 -16.352 1.00 89.31 601 GLU A O 1
ATOM 4680 N N . TRP A 1 602 ? 24.027 -3.393 -15.666 1.00 90.25 602 TRP A N 1
ATOM 4681 C CA . TRP A 1 602 ? 22.848 -3.008 -14.880 1.00 90.25 602 TRP A CA 1
ATOM 4682 C C . TRP A 1 602 ? 21.597 -2.767 -15.748 1.00 90.25 602 TRP A C 1
ATOM 4684 O O . TRP A 1 602 ? 20.477 -3.061 -15.313 1.00 90.25 602 TRP A O 1
ATOM 4694 N N . SER A 1 603 ? 21.766 -2.295 -16.988 1.00 89.56 603 SER A N 1
ATOM 4695 C CA . SER A 1 603 ? 20.664 -2.135 -17.948 1.00 89.56 603 SER A CA 1
ATOM 4696 C C . SER A 1 603 ? 20.232 -3.454 -18.609 1.00 89.56 603 SER A C 1
ATOM 4698 O O . SER A 1 603 ? 19.033 -3.675 -18.800 1.00 89.56 603 SER A O 1
ATOM 4700 N N . SER A 1 604 ? 21.172 -4.363 -18.898 1.00 86.56 604 SER A N 1
ATOM 4701 C CA . SER A 1 604 ? 20.888 -5.643 -19.560 1.00 86.56 604 SER A CA 1
ATOM 4702 C C . SER A 1 604 ? 20.465 -6.763 -18.612 1.00 86.56 604 SER A C 1
ATOM 4704 O O . SER A 1 604 ? 19.741 -7.663 -19.029 1.00 86.56 604 SER A O 1
ATOM 4706 N N . THR A 1 605 ? 20.855 -6.714 -17.333 1.00 84.25 605 THR A N 1
ATOM 4707 C CA . THR A 1 605 ? 20.638 -7.836 -16.411 1.00 84.25 605 THR A CA 1
ATOM 4708 C C . THR A 1 605 ? 19.152 -8.222 -16.261 1.00 84.25 605 THR A C 1
ATOM 4710 O O . THR A 1 605 ? 18.316 -7.342 -15.997 1.00 84.25 605 THR A O 1
ATOM 4713 N N . PRO A 1 606 ? 18.809 -9.527 -16.362 1.00 79.19 606 PRO A N 1
ATOM 4714 C CA . PRO A 1 606 ? 17.448 -10.032 -16.167 1.00 79.19 606 PRO A CA 1
ATOM 4715 C C . PRO A 1 606 ? 17.045 -10.110 -14.686 1.00 79.19 606 PRO A C 1
ATOM 4717 O O . PRO A 1 606 ? 15.872 -10.282 -14.373 1.00 79.19 606 PRO A O 1
ATOM 4720 N N . PHE A 1 607 ? 17.992 -9.954 -13.751 1.00 79.88 607 PHE A N 1
ATOM 4721 C CA . PHE A 1 607 ? 17.723 -9.970 -12.305 1.00 79.88 6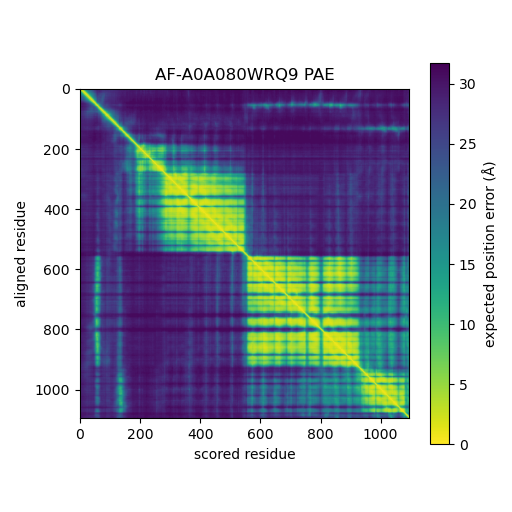07 PHE A CA 1
ATOM 4722 C C . PHE A 1 607 ? 17.106 -8.659 -11.776 1.00 79.88 607 PHE A C 1
ATOM 4724 O O . PHE A 1 607 ? 16.901 -8.507 -10.572 1.00 79.88 607 PHE A O 1
ATOM 4731 N N . ARG A 1 608 ? 16.819 -7.702 -12.666 1.00 79.25 608 ARG A N 1
ATOM 4732 C CA . ARG A 1 608 ? 16.097 -6.451 -12.401 1.00 79.25 608 ARG A CA 1
ATOM 4733 C C . ARG A 1 608 ? 14.990 -6.289 -13.440 1.00 79.25 608 ARG A C 1
ATOM 4735 O O . ARG A 1 608 ? 15.154 -6.694 -14.587 1.00 79.25 608 ARG A O 1
ATOM 4742 N N . TYR A 1 609 ? 13.884 -5.665 -13.045 1.00 79.19 609 TYR A N 1
ATOM 4743 C CA . TYR A 1 609 ? 12.741 -5.384 -13.917 1.00 79.19 609 TYR A CA 1
ATOM 4744 C C . TYR A 1 609 ? 12.723 -3.914 -14.377 1.00 79.19 609 TYR A C 1
ATOM 4746 O O . TYR A 1 609 ? 13.534 -3.100 -13.936 1.00 79.19 609 TYR A O 1
ATOM 4754 N N . GLY A 1 610 ? 11.801 -3.585 -15.286 1.00 81.38 610 GLY A N 1
ATOM 4755 C CA . GLY A 1 610 ? 11.554 -2.221 -15.762 1.00 81.38 610 GLY A CA 1
ATOM 4756 C C . GLY A 1 610 ? 12.490 -1.746 -16.882 1.00 81.38 610 GLY A C 1
ATOM 4757 O O . GLY A 1 610 ? 13.711 -1.913 -16.820 1.00 81.38 610 GLY A O 1
ATOM 4758 N N . CYS A 1 611 ? 11.891 -1.108 -17.893 1.00 85.38 611 CYS A N 1
ATOM 4759 C CA . CYS A 1 611 ? 12.556 -0.487 -19.045 1.00 85.38 611 CYS A CA 1
ATOM 4760 C C . CYS A 1 611 ? 13.181 0.886 -18.730 1.00 85.38 611 CYS A C 1
ATOM 4762 O O . CYS A 1 611 ? 14.110 1.301 -19.416 1.00 85.38 611 CYS A O 1
ATOM 4764 N N . ALA A 1 612 ? 12.754 1.564 -17.655 1.00 89.38 612 ALA A N 1
ATOM 4765 C CA . ALA A 1 612 ? 13.303 2.854 -17.214 1.00 89.38 612 ALA A CA 1
ATOM 4766 C C . ALA A 1 612 ? 14.842 2.866 -17.076 1.00 89.38 612 ALA A C 1
ATOM 4768 O O . ALA A 1 612 ? 15.476 3.889 -17.329 1.00 89.38 612 ALA A O 1
ATOM 4769 N N . ARG A 1 613 ? 15.450 1.715 -16.749 1.00 90.50 613 ARG A N 1
ATOM 4770 C CA . ARG A 1 613 ? 16.911 1.519 -16.697 1.00 90.50 613 ARG A CA 1
ATOM 4771 C C . ARG A 1 613 ? 17.606 1.848 -18.021 1.00 90.50 613 ARG A C 1
ATOM 4773 O O . ARG A 1 613 ? 18.672 2.448 -18.010 1.00 90.50 613 ARG A O 1
ATOM 4780 N N . ILE A 1 614 ? 16.990 1.492 -19.148 1.00 91.50 614 ILE A N 1
ATOM 4781 C CA . ILE A 1 614 ? 17.520 1.706 -20.502 1.00 91.50 614 ILE A CA 1
ATOM 4782 C C . ILE A 1 614 ? 17.623 3.213 -20.764 1.00 91.50 614 ILE A C 1
ATOM 4784 O O . ILE A 1 614 ? 18.696 3.732 -21.064 1.00 91.50 614 ILE A O 1
ATOM 4788 N N . TYR A 1 615 ? 16.532 3.942 -20.530 1.00 92.06 615 TYR A N 1
ATOM 4789 C CA . TYR A 1 615 ? 16.475 5.397 -20.680 1.00 92.06 615 TYR A CA 1
ATOM 4790 C C . TYR A 1 615 ? 17.385 6.140 -19.692 1.00 92.06 615 TYR A C 1
ATOM 4792 O O . TYR A 1 615 ? 18.035 7.116 -20.070 1.00 92.06 615 TYR A O 1
ATOM 4800 N N . ALA A 1 616 ? 17.500 5.650 -18.454 1.00 91.38 616 ALA A N 1
ATOM 4801 C CA . ALA A 1 616 ? 18.412 6.199 -17.455 1.00 91.38 616 ALA A CA 1
ATOM 4802 C C . ALA A 1 616 ? 19.879 6.033 -17.885 1.00 91.38 616 ALA A C 1
ATOM 4804 O O . ALA A 1 616 ? 20.625 7.014 -17.886 1.00 91.38 616 ALA A O 1
ATOM 4805 N N . SER A 1 617 ? 20.279 4.838 -18.336 1.00 92.25 617 SER A N 1
ATOM 4806 C CA . SER A 1 617 ? 21.613 4.595 -18.899 1.00 92.25 617 SER A CA 1
ATOM 4807 C C . SER A 1 617 ? 21.877 5.457 -20.135 1.00 92.25 617 SER A C 1
ATOM 4809 O O . SER A 1 617 ? 22.953 6.043 -20.242 1.00 92.25 617 SER A O 1
ATOM 4811 N N . ALA A 1 618 ? 20.894 5.624 -21.027 1.00 92.69 618 ALA A N 1
ATOM 4812 C CA . ALA A 1 618 ? 21.014 6.500 -22.193 1.00 92.69 618 ALA A CA 1
ATOM 4813 C C . ALA A 1 618 ? 21.230 7.968 -21.785 1.00 92.69 618 ALA A C 1
ATOM 4815 O O . ALA A 1 618 ? 22.054 8.667 -22.370 1.00 92.69 618 ALA A O 1
ATOM 4816 N N . ARG A 1 619 ? 20.520 8.465 -20.765 1.00 90.19 619 ARG A N 1
ATOM 4817 C CA . ARG A 1 619 ? 20.671 9.842 -20.260 1.00 90.19 619 ARG A CA 1
ATOM 4818 C C . ARG A 1 619 ? 22.009 10.058 -19.537 1.00 90.19 619 ARG A C 1
ATOM 4820 O O . ARG A 1 619 ? 22.617 11.114 -19.710 1.00 90.19 619 ARG A O 1
ATOM 4827 N N . LEU A 1 620 ? 22.500 9.059 -18.799 1.00 91.62 620 LEU A N 1
ATOM 4828 C CA . LEU A 1 620 ? 23.820 9.086 -18.152 1.00 91.62 620 LEU A CA 1
ATOM 4829 C C . LEU A 1 620 ? 24.963 9.084 -19.176 1.00 91.62 620 LEU A C 1
ATOM 4831 O O . LEU A 1 620 ? 25.787 9.996 -19.155 1.00 91.62 620 LEU A O 1
ATOM 4835 N N . LEU A 1 621 ? 24.969 8.133 -20.118 1.00 92.81 621 LEU A N 1
ATOM 4836 C CA . LEU A 1 621 ? 25.987 8.045 -21.175 1.00 92.81 621 LEU A CA 1
ATOM 4837 C C . LEU A 1 621 ? 26.045 9.331 -22.010 1.00 92.81 621 LEU A C 1
ATOM 4839 O O . LEU A 1 621 ? 27.132 9.821 -22.302 1.00 92.81 621 LEU A O 1
ATOM 4843 N N . ARG A 1 622 ? 24.897 9.956 -22.302 1.00 91.12 622 ARG A N 1
ATOM 4844 C CA . ARG A 1 622 ? 24.846 11.261 -22.984 1.00 91.12 622 ARG A CA 1
ATOM 4845 C C . ARG A 1 622 ? 25.495 12.394 -22.193 1.00 91.12 622 ARG A C 1
ATOM 4847 O O . ARG A 1 622 ? 26.252 13.173 -22.773 1.00 91.12 622 ARG A O 1
ATOM 4854 N N . ARG A 1 623 ? 25.257 12.490 -20.878 1.00 89.19 623 ARG A N 1
ATOM 4855 C CA . ARG A 1 623 ? 25.926 13.503 -20.039 1.00 89.19 623 ARG A CA 1
ATOM 4856 C C . ARG A 1 623 ? 27.428 13.222 -19.920 1.00 89.19 623 ARG A C 1
ATOM 4858 O O . ARG A 1 623 ? 28.203 14.168 -19.943 1.00 89.19 623 ARG A O 1
ATOM 4865 N N . TRP A 1 624 ? 27.847 11.958 -19.858 1.00 91.75 624 TRP A N 1
ATOM 4866 C CA . TRP A 1 624 ? 29.265 11.574 -19.819 1.00 91.75 624 TRP A CA 1
ATOM 4867 C C . TRP A 1 624 ? 29.994 11.816 -21.149 1.00 91.75 624 TRP A C 1
ATOM 4869 O O . TRP A 1 624 ? 31.119 12.307 -21.131 1.00 91.75 624 TRP A O 1
ATOM 4879 N N . ARG A 1 625 ? 29.346 11.596 -22.302 1.00 90.00 625 ARG A N 1
ATOM 4880 C CA . ARG A 1 625 ? 29.911 11.950 -23.616 1.00 90.00 625 ARG A CA 1
ATOM 4881 C C . ARG A 1 625 ? 30.028 13.470 -23.812 1.00 90.00 625 ARG A C 1
ATOM 4883 O O . ARG A 1 625 ? 31.007 13.921 -24.400 1.00 90.00 625 ARG A O 1
ATOM 4890 N N . LYS A 1 626 ? 29.097 14.274 -23.266 1.00 88.69 626 LYS A N 1
ATOM 4891 C CA . LYS A 1 626 ? 29.264 15.745 -23.165 1.00 88.69 626 LYS A CA 1
ATOM 4892 C C . LYS A 1 626 ? 30.472 16.143 -22.290 1.00 88.69 626 LYS A C 1
ATOM 4894 O O . LYS A 1 626 ? 31.059 17.189 -22.528 1.00 88.69 626 LYS A O 1
ATOM 4899 N N . LEU A 1 627 ? 30.874 15.304 -21.331 1.00 88.31 627 LEU A N 1
ATOM 4900 C CA . LEU A 1 627 ? 32.074 15.457 -20.490 1.00 88.31 627 LEU A CA 1
ATOM 4901 C C . LEU A 1 627 ? 33.306 14.725 -21.078 1.00 88.31 627 LEU A C 1
ATOM 4903 O O . LEU A 1 627 ? 34.114 14.182 -20.332 1.00 88.31 627 LEU A O 1
ATOM 4907 N N . SER A 1 628 ? 33.402 14.666 -22.413 1.00 87.62 628 SER A N 1
ATOM 4908 C CA . SER A 1 628 ? 34.506 14.094 -23.213 1.00 87.62 628 SER A CA 1
ATOM 4909 C C . SER A 1 628 ? 34.931 12.639 -22.930 1.00 87.62 628 SER A C 1
ATOM 4911 O O . SER A 1 628 ? 35.964 12.194 -23.431 1.00 87.62 628 SER A O 1
ATOM 4913 N N . ILE A 1 629 ? 34.114 11.846 -22.226 1.00 89.50 629 ILE A N 1
ATOM 4914 C CA . ILE A 1 629 ? 34.352 10.405 -22.039 1.00 89.50 629 ILE A CA 1
ATOM 4915 C C . ILE A 1 629 ? 33.997 9.644 -23.331 1.00 89.50 629 ILE A C 1
ATOM 4917 O O . ILE A 1 629 ? 32.894 9.803 -23.859 1.00 89.50 629 ILE A O 1
ATOM 4921 N N . ASP A 1 630 ? 34.898 8.782 -23.827 1.00 88.50 630 ASP A N 1
ATOM 4922 C CA . ASP A 1 630 ? 34.655 7.941 -25.014 1.00 88.50 630 ASP A CA 1
ATOM 4923 C C . ASP A 1 630 ? 33.720 6.763 -24.685 1.00 88.50 630 ASP A C 1
ATOM 4925 O O . ASP A 1 630 ? 34.128 5.622 -24.450 1.00 88.50 630 ASP A O 1
ATOM 4929 N N . THR A 1 631 ? 32.422 7.062 -24.646 1.00 91.19 631 THR A N 1
ATOM 4930 C CA . THR A 1 631 ? 31.356 6.072 -24.463 1.00 91.19 631 THR A CA 1
ATOM 4931 C C . THR A 1 631 ? 31.343 5.016 -25.559 1.00 91.19 631 THR A C 1
ATOM 4933 O O . THR A 1 631 ? 31.034 3.860 -25.279 1.00 91.19 631 THR A O 1
ATOM 4936 N N . ASP A 1 632 ? 31.685 5.394 -26.791 1.00 90.50 632 ASP A N 1
ATOM 4937 C CA . ASP A 1 632 ? 31.546 4.539 -27.967 1.00 90.50 632 ASP A CA 1
ATOM 4938 C C . ASP A 1 632 ? 32.569 3.398 -27.902 1.00 90.50 632 ASP A C 1
ATOM 4940 O O . ASP A 1 632 ? 32.192 2.228 -27.989 1.00 90.50 632 ASP A O 1
ATOM 4944 N N . ALA A 1 633 ? 33.843 3.708 -27.634 1.00 90.94 633 ALA A N 1
ATOM 4945 C CA . ALA A 1 633 ? 34.884 2.695 -27.450 1.00 90.94 633 ALA A CA 1
ATOM 4946 C C . ALA A 1 633 ? 34.564 1.722 -26.297 1.00 90.94 633 ALA A C 1
ATOM 4948 O O . ALA A 1 633 ? 34.797 0.514 -26.412 1.00 90.94 633 ALA A O 1
ATOM 4949 N N . HIS A 1 634 ? 33.988 2.218 -25.197 1.00 92.12 634 HIS A N 1
ATOM 4950 C CA . HIS A 1 634 ? 33.614 1.378 -24.059 1.00 92.12 634 HIS A CA 1
ATOM 4951 C C . HIS A 1 634 ? 32.409 0.464 -24.354 1.00 92.12 634 HIS A C 1
ATOM 4953 O O . HIS A 1 634 ? 32.468 -0.724 -24.025 1.00 92.12 634 HIS A O 1
ATOM 4959 N N . ILE A 1 635 ? 31.375 0.955 -25.050 1.00 91.94 635 ILE A N 1
ATOM 4960 C CA . ILE A 1 635 ? 30.243 0.137 -25.531 1.00 91.94 635 ILE A CA 1
ATOM 4961 C C . ILE A 1 635 ? 30.734 -0.971 -26.475 1.00 91.94 635 ILE A C 1
ATOM 4963 O O . ILE A 1 635 ? 30.354 -2.132 -26.318 1.00 91.94 635 ILE A O 1
ATOM 4967 N N . LEU A 1 636 ? 31.631 -0.645 -27.412 1.00 90.94 636 LEU A N 1
ATOM 4968 C CA . LEU A 1 636 ? 32.199 -1.622 -28.344 1.00 90.94 636 LEU A CA 1
ATOM 4969 C C . LEU A 1 636 ? 33.042 -2.693 -27.630 1.00 90.94 636 LEU A C 1
ATOM 4971 O O . LEU A 1 636 ? 32.958 -3.871 -27.982 1.00 90.94 636 LEU A O 1
ATOM 4975 N N . SER A 1 637 ? 33.795 -2.327 -26.582 1.00 89.19 637 SER A N 1
ATOM 4976 C CA . SER A 1 637 ? 34.520 -3.311 -25.762 1.00 89.19 637 SER A CA 1
ATOM 4977 C C . SER A 1 637 ? 33.578 -4.278 -25.027 1.00 89.19 637 SER A C 1
ATOM 4979 O O . SER A 1 637 ? 33.786 -5.488 -25.084 1.00 89.19 637 SER A O 1
ATOM 4981 N N . PHE A 1 638 ? 32.478 -3.778 -24.451 1.00 89.62 638 PHE A N 1
ATOM 4982 C CA . PHE A 1 638 ? 31.463 -4.601 -23.783 1.00 89.62 638 PHE A CA 1
ATOM 4983 C C . PHE A 1 638 ? 30.789 -5.606 -24.737 1.00 89.62 638 PHE A C 1
ATOM 4985 O O . PHE A 1 638 ? 30.620 -6.773 -24.377 1.00 89.62 638 PHE A O 1
ATOM 4992 N N . LEU A 1 639 ? 30.441 -5.193 -25.962 1.00 87.75 639 LEU A N 1
ATOM 4993 C CA . LEU A 1 639 ? 29.848 -6.089 -26.968 1.00 87.75 639 LEU A CA 1
ATOM 4994 C C . LEU A 1 639 ? 30.845 -7.154 -27.452 1.00 87.75 639 LEU A C 1
ATOM 4996 O O . LEU A 1 639 ? 30.480 -8.321 -27.601 1.00 87.75 639 LEU A O 1
ATOM 5000 N N . ALA A 1 640 ? 32.116 -6.784 -27.633 1.00 84.75 640 ALA A N 1
ATOM 5001 C CA . ALA A 1 640 ? 33.174 -7.730 -27.983 1.00 84.75 640 ALA A CA 1
ATOM 5002 C C . ALA A 1 640 ? 33.413 -8.782 -26.885 1.00 84.75 640 ALA A C 1
ATOM 5004 O O . ALA A 1 640 ? 33.587 -9.961 -27.194 1.00 84.75 640 ALA A O 1
ATOM 5005 N N . GLU A 1 641 ? 33.410 -8.375 -25.614 1.00 83.25 641 GLU A N 1
ATOM 5006 C CA . GLU A 1 641 ? 33.637 -9.255 -24.461 1.00 83.25 641 GLU A CA 1
ATOM 5007 C C . GLU A 1 641 ? 32.467 -10.229 -24.232 1.00 83.25 641 GLU A C 1
ATOM 5009 O O . GLU A 1 641 ? 32.691 -11.409 -23.956 1.00 83.25 641 GLU A O 1
ATOM 5014 N N . ASN A 1 642 ? 31.225 -9.776 -24.439 1.00 76.38 642 ASN A N 1
ATOM 5015 C CA . ASN A 1 642 ? 30.016 -10.587 -24.248 1.00 76.38 642 ASN A CA 1
ATOM 5016 C C . ASN A 1 642 ? 29.597 -11.420 -25.476 1.00 76.38 642 ASN A C 1
ATOM 5018 O O . ASN A 1 642 ? 28.626 -12.169 -25.400 1.00 76.38 642 ASN A O 1
ATOM 5022 N N . SER A 1 643 ? 30.364 -11.377 -26.571 1.00 67.75 643 SER A N 1
ATOM 5023 C CA . SER A 1 643 ? 30.142 -12.131 -27.823 1.00 67.75 643 SER A CA 1
ATOM 5024 C C . SER A 1 643 ? 29.989 -13.658 -27.679 1.00 67.75 643 SER A C 1
ATOM 5026 O O . SER A 1 643 ? 29.553 -14.314 -28.624 1.00 67.75 643 SER A O 1
ATOM 5028 N N . LYS A 1 644 ? 30.333 -14.225 -26.515 1.00 62.47 644 LYS A N 1
ATOM 5029 C CA . LYS A 1 644 ? 30.245 -15.662 -26.190 1.00 62.47 644 LYS A CA 1
ATOM 5030 C C . LYS A 1 644 ? 28.931 -16.083 -25.520 1.00 62.47 644 LYS A C 1
ATOM 5032 O O . LYS A 1 644 ? 28.689 -17.282 -25.395 1.00 62.47 644 LYS A O 1
ATOM 5037 N N . TYR A 1 645 ? 28.113 -15.138 -25.059 1.00 58.53 645 TYR A N 1
ATOM 5038 C CA . TYR A 1 645 ? 26.827 -15.420 -24.417 1.00 58.53 645 TYR A CA 1
ATOM 5039 C C . TYR A 1 645 ? 25.682 -15.283 -25.427 1.00 58.53 645 TYR A C 1
ATOM 5041 O O . TYR A 1 645 ? 25.760 -14.505 -26.376 1.00 58.53 645 TYR A O 1
ATOM 5049 N N . SER A 1 646 ? 24.621 -16.076 -25.262 1.00 53.59 646 SER A N 1
ATOM 5050 C CA . SER A 1 646 ? 23.538 -16.143 -26.247 1.00 53.59 646 SER A CA 1
ATOM 5051 C C . SER A 1 646 ? 22.756 -14.825 -26.329 1.00 53.59 646 SER A C 1
ATOM 5053 O O . SER A 1 646 ? 22.379 -14.241 -25.313 1.00 53.59 646 SER A O 1
ATOM 5055 N N . ALA A 1 647 ? 22.487 -14.371 -27.561 1.00 52.47 647 ALA A N 1
ATOM 5056 C CA . ALA A 1 647 ? 22.054 -13.001 -27.871 1.00 52.47 647 ALA A CA 1
ATOM 5057 C C . ALA A 1 647 ? 20.848 -12.481 -27.057 1.00 52.47 647 ALA A C 1
ATOM 5059 O O . ALA A 1 647 ? 20.803 -11.296 -26.737 1.00 52.47 647 ALA A O 1
ATOM 5060 N N . ARG A 1 648 ? 19.936 -13.373 -26.634 1.00 53.91 648 ARG A N 1
ATOM 5061 C CA . ARG A 1 648 ? 18.741 -13.082 -25.810 1.00 53.91 648 ARG A CA 1
ATOM 5062 C C . ARG A 1 648 ? 19.025 -12.464 -24.426 1.00 53.91 648 ARG A C 1
ATOM 5064 O O . ARG A 1 648 ? 18.089 -12.190 -23.683 1.00 53.91 648 ARG A O 1
ATOM 5071 N N . GLN A 1 649 ? 20.288 -12.286 -24.032 1.00 63.19 649 GLN A N 1
ATOM 5072 C CA . GLN A 1 649 ? 20.666 -11.557 -22.811 1.00 63.19 649 GLN A CA 1
ATOM 5073 C C . GLN A 1 649 ? 20.995 -10.070 -23.055 1.00 63.19 649 GLN A C 1
ATOM 5075 O O . GLN A 1 649 ? 21.254 -9.344 -22.096 1.00 63.19 649 GLN A O 1
ATOM 5080 N N . LEU A 1 650 ? 20.995 -9.599 -24.311 1.00 81.06 650 LEU A N 1
ATOM 5081 C CA . LEU A 1 650 ? 21.468 -8.257 -24.683 1.00 81.06 650 LEU A CA 1
ATOM 5082 C C . LEU A 1 650 ? 20.411 -7.348 -25.335 1.00 81.06 650 LEU A C 1
ATOM 5084 O O . LEU A 1 650 ? 20.727 -6.202 -25.644 1.00 81.06 650 LEU A O 1
ATOM 5088 N N . ASP A 1 651 ? 19.152 -7.775 -25.452 1.00 85.38 651 ASP A N 1
ATOM 5089 C CA . ASP A 1 651 ? 18.071 -7.000 -26.096 1.00 85.38 651 ASP A CA 1
ATOM 5090 C C . ASP A 1 651 ? 17.906 -5.574 -25.525 1.00 85.38 651 ASP A C 1
ATOM 5092 O O . ASP A 1 651 ? 17.726 -4.610 -26.273 1.00 85.38 651 ASP A O 1
ATOM 5096 N N . ASN A 1 652 ? 18.059 -5.412 -24.205 1.00 88.31 652 ASN A N 1
ATOM 5097 C CA . ASN A 1 652 ? 18.060 -4.107 -23.526 1.00 88.31 652 ASN A CA 1
ATOM 5098 C C . ASN A 1 652 ? 19.302 -3.253 -23.849 1.00 88.31 652 ASN A C 1
ATOM 5100 O O . ASN A 1 652 ? 19.217 -2.027 -23.860 1.00 88.31 652 ASN A O 1
ATOM 5104 N N . ALA A 1 653 ? 20.459 -3.877 -24.095 1.00 89.44 653 ALA A N 1
ATOM 5105 C CA . ALA A 1 653 ? 21.675 -3.177 -24.508 1.00 89.44 653 ALA A CA 1
ATOM 5106 C C . ALA A 1 653 ? 21.574 -2.727 -25.975 1.00 89.44 653 ALA A C 1
ATOM 5108 O O . ALA A 1 653 ? 21.986 -1.617 -26.306 1.00 89.44 653 ALA A O 1
ATOM 5109 N N . TYR A 1 654 ? 20.947 -3.527 -26.842 1.00 91.06 654 TYR A N 1
ATOM 5110 C CA . TYR A 1 654 ? 20.622 -3.109 -28.206 1.00 91.06 654 TYR A CA 1
ATOM 5111 C C . TYR A 1 654 ? 19.573 -1.985 -28.230 1.00 91.06 654 TYR A C 1
ATOM 5113 O O . TYR A 1 654 ? 19.730 -1.032 -28.992 1.00 91.06 654 TYR A O 1
ATOM 5121 N N . HIS A 1 655 ? 18.559 -2.027 -27.353 1.00 91.38 655 HIS A N 1
ATOM 5122 C CA . HIS A 1 655 ? 17.622 -0.909 -27.155 1.00 91.38 655 HIS A CA 1
ATOM 5123 C C . HIS A 1 655 ? 18.359 0.363 -26.709 1.00 91.38 655 HIS A C 1
ATOM 5125 O O . HIS A 1 655 ? 18.175 1.425 -27.300 1.00 91.38 655 HIS A O 1
ATOM 5131 N N . LEU A 1 656 ? 19.257 0.249 -25.725 1.00 92.88 656 LEU A N 1
ATOM 5132 C CA . LEU A 1 656 ? 20.091 1.354 -25.247 1.00 92.88 656 LEU A CA 1
ATOM 5133 C C . LEU A 1 656 ? 20.926 1.977 -26.377 1.00 92.88 656 LEU A C 1
ATOM 5135 O O . LEU A 1 656 ? 20.940 3.199 -26.517 1.00 92.88 656 LEU A O 1
ATOM 5139 N N . VAL A 1 657 ? 21.578 1.166 -27.217 1.00 92.94 657 VAL A N 1
ATOM 5140 C CA . VAL A 1 657 ? 22.322 1.691 -28.374 1.00 92.94 657 VAL A CA 1
ATOM 5141 C C . VAL A 1 657 ? 21.379 2.308 -29.414 1.00 92.94 657 VAL A C 1
ATOM 5143 O O . VAL A 1 657 ? 21.699 3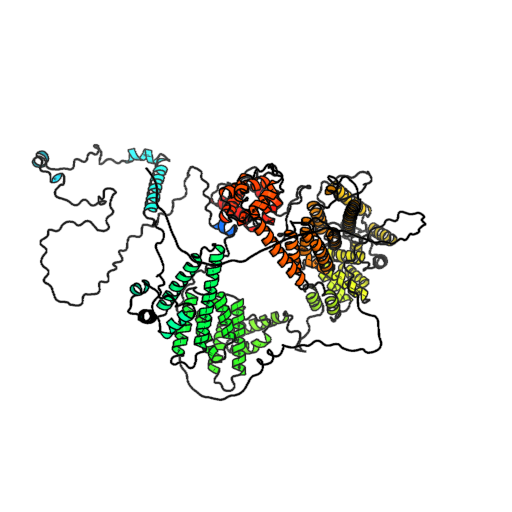.373 -29.930 1.00 92.94 657 VAL A O 1
ATOM 5146 N N . SER A 1 658 ? 20.196 1.739 -29.668 1.00 92.12 658 SER A N 1
ATOM 5147 C CA . SER A 1 658 ? 19.183 2.343 -30.552 1.00 92.12 658 SER A CA 1
ATOM 5148 C C . SER A 1 658 ? 18.767 3.748 -30.084 1.00 92.12 658 SER A C 1
ATOM 5150 O O . SER A 1 658 ? 18.757 4.684 -30.885 1.00 92.12 658 SER A O 1
ATOM 5152 N N . GLU A 1 659 ? 18.511 3.945 -28.785 1.00 91.75 659 GLU A N 1
ATOM 5153 C CA . GLU A 1 659 ? 18.202 5.274 -28.227 1.00 91.75 659 GLU A CA 1
ATOM 5154 C C . GLU A 1 659 ? 19.401 6.237 -28.299 1.00 91.75 659 GLU A C 1
ATOM 5156 O O . GLU A 1 659 ? 19.228 7.432 -28.560 1.00 91.75 659 GLU A O 1
ATOM 5161 N N . LEU A 1 660 ? 20.634 5.741 -28.135 1.00 92.25 660 LEU A N 1
ATOM 5162 C CA . LEU A 1 660 ? 21.840 6.549 -28.341 1.00 92.25 660 LEU A CA 1
ATOM 5163 C C . LEU A 1 660 ? 22.023 6.941 -29.816 1.00 92.25 660 LEU A C 1
ATOM 5165 O O . LEU A 1 660 ? 22.368 8.086 -30.086 1.00 92.25 660 LEU A O 1
ATOM 5169 N N . VAL A 1 661 ? 21.743 6.063 -30.782 1.00 92.19 661 VAL A N 1
ATOM 5170 C CA . VAL A 1 661 ? 21.795 6.398 -32.220 1.00 92.19 661 VAL A CA 1
ATOM 5171 C C . VAL A 1 661 ? 20.731 7.437 -32.576 1.00 92.19 661 VAL A C 1
ATOM 5173 O O . VAL A 1 661 ? 21.054 8.460 -33.181 1.00 92.19 661 VAL A O 1
ATOM 5176 N N . ARG A 1 662 ? 19.486 7.234 -32.125 1.00 88.06 662 ARG A N 1
ATOM 5177 C CA . ARG A 1 662 ? 18.351 8.151 -32.339 1.00 88.06 662 ARG A CA 1
ATOM 5178 C C . ARG A 1 662 ? 18.614 9.566 -31.802 1.00 88.06 662 ARG A C 1
ATOM 5180 O O . ARG A 1 662 ? 18.103 10.539 -32.352 1.00 88.06 662 ARG A O 1
ATOM 5187 N N . SER A 1 663 ? 19.442 9.681 -30.763 1.00 87.69 663 SER A N 1
ATOM 5188 C CA . SER A 1 663 ? 19.883 10.942 -30.151 1.00 87.69 663 SER A CA 1
ATOM 5189 C C . SER A 1 663 ? 21.296 11.387 -30.581 1.00 87.69 663 SER A C 1
ATOM 5191 O O . SER A 1 663 ? 21.940 12.152 -29.863 1.00 87.69 663 SER A O 1
ATOM 5193 N N . HIS A 1 664 ? 21.812 10.896 -31.721 1.00 88.00 664 HIS A N 1
ATOM 5194 C CA . HIS A 1 664 ? 23.157 11.179 -32.281 1.00 88.00 664 HIS A CA 1
ATOM 5195 C C . HIS A 1 664 ? 24.338 10.945 -31.310 1.00 88.00 664 HIS A C 1
ATOM 5197 O O . HIS A 1 664 ? 25.474 11.392 -31.502 1.00 88.00 664 HIS A O 1
ATOM 5203 N N . SER A 1 665 ? 24.064 10.196 -30.251 1.00 89.38 665 SER A N 1
ATOM 5204 C CA . SER A 1 665 ? 24.890 10.023 -29.069 1.00 89.38 665 SER A CA 1
ATOM 5205 C C . SER A 1 665 ? 25.786 8.783 -29.120 1.00 89.38 665 SER A C 1
ATOM 5207 O O . SER A 1 665 ? 26.637 8.652 -28.248 1.00 89.38 665 SER A O 1
ATOM 5209 N N . PHE A 1 666 ? 25.711 7.983 -30.189 1.00 92.12 666 PHE A N 1
ATOM 5210 C CA . PHE A 1 666 ? 26.653 6.906 -30.529 1.00 92.12 666 PHE A CA 1
ATOM 5211 C C . PHE A 1 666 ? 27.093 7.004 -32.002 1.00 92.12 666 PHE A C 1
ATOM 5213 O O . PHE A 1 666 ? 26.257 7.219 -32.884 1.00 92.12 666 PHE A O 1
ATOM 5220 N N . SER A 1 667 ? 28.389 6.852 -32.295 1.00 91.56 667 SER A N 1
ATOM 5221 C CA . SER A 1 667 ? 28.921 6.909 -33.664 1.00 91.56 667 SER A CA 1
ATOM 5222 C C . SER A 1 667 ? 28.794 5.569 -34.400 1.00 91.56 667 SER A C 1
ATOM 5224 O O . SER A 1 667 ? 29.664 4.700 -34.322 1.00 91.56 667 SER A O 1
ATOM 5226 N N . VAL A 1 668 ? 27.727 5.425 -35.194 1.00 92.12 668 VAL A N 1
ATOM 5227 C CA . VAL A 1 668 ? 27.529 4.235 -36.045 1.00 92.12 668 VAL A CA 1
ATOM 5228 C C . VAL A 1 668 ? 28.665 4.060 -37.060 1.00 92.12 668 VAL A C 1
ATOM 5230 O O . VAL A 1 668 ? 29.093 2.934 -37.276 1.00 92.12 668 VAL A O 1
ATOM 5233 N N . GLY A 1 669 ? 29.217 5.143 -37.622 1.00 90.38 669 GLY A N 1
ATOM 5234 C CA . GLY A 1 669 ? 30.359 5.073 -38.548 1.00 90.38 669 GLY A CA 1
ATOM 5235 C C . GLY A 1 669 ? 31.568 4.353 -37.938 1.00 90.38 669 GLY A C 1
ATOM 5236 O O . GLY A 1 669 ? 31.986 3.320 -38.461 1.00 90.38 669 GLY A O 1
ATOM 5237 N N . LYS A 1 670 ? 32.030 4.811 -36.761 1.00 90.44 670 LYS A N 1
ATOM 5238 C CA . LYS A 1 670 ? 33.114 4.159 -36.002 1.00 90.44 670 LYS A CA 1
ATOM 5239 C C . LYS A 1 670 ? 32.823 2.684 -35.713 1.00 90.44 670 LYS A C 1
ATOM 5241 O O . LYS A 1 670 ? 33.733 1.863 -35.760 1.00 90.44 670 LYS A O 1
ATOM 5246 N N . TYR A 1 671 ? 31.572 2.339 -35.398 1.00 93.62 671 TYR A N 1
ATOM 5247 C CA . TYR A 1 671 ? 31.167 0.952 -35.161 1.00 93.62 671 TYR A CA 1
ATOM 5248 C C . TYR A 1 671 ? 31.319 0.081 -36.417 1.00 93.62 671 TYR A C 1
ATOM 5250 O O . TYR A 1 671 ? 31.926 -0.987 -36.331 1.00 93.62 671 TYR A O 1
ATOM 5258 N N . LEU A 1 672 ? 30.834 0.530 -37.581 1.00 92.25 672 LEU A N 1
ATOM 5259 C CA . LEU A 1 672 ? 30.965 -0.230 -38.832 1.00 92.25 672 LEU A CA 1
ATOM 5260 C C . LEU A 1 672 ? 32.442 -0.369 -39.250 1.00 92.25 672 LEU A C 1
ATOM 5262 O O . LEU A 1 672 ? 32.868 -1.458 -39.633 1.00 92.25 672 LEU A O 1
ATOM 5266 N N . GLU A 1 673 ? 33.241 0.694 -39.112 1.00 90.81 673 GLU A N 1
ATOM 5267 C CA . GLU A 1 673 ? 34.696 0.681 -39.338 1.00 90.81 673 GLU A CA 1
ATOM 5268 C C . GLU A 1 673 ? 35.414 -0.333 -38.434 1.00 90.81 673 GLU A C 1
ATOM 5270 O O . GLU A 1 673 ? 36.168 -1.179 -38.913 1.00 90.81 673 GLU A O 1
ATOM 5275 N N . TRP A 1 674 ? 35.133 -0.299 -37.130 1.00 91.94 674 TRP A N 1
ATOM 5276 C CA . TRP A 1 674 ? 35.681 -1.218 -36.130 1.00 91.94 674 TRP A CA 1
ATOM 5277 C C . TRP A 1 674 ? 35.275 -2.678 -36.389 1.00 91.94 674 TRP A C 1
ATOM 5279 O O . TRP A 1 674 ? 36.100 -3.585 -36.255 1.00 91.94 674 TRP A O 1
ATOM 5289 N N . LEU A 1 675 ? 34.032 -2.917 -36.819 1.00 89.25 675 LEU A N 1
ATOM 5290 C CA . LEU A 1 675 ? 33.521 -4.252 -37.140 1.00 89.25 675 LEU A CA 1
ATOM 5291 C C . LEU A 1 675 ? 34.184 -4.831 -38.404 1.00 89.25 675 LEU A C 1
ATOM 5293 O O . LEU A 1 675 ? 34.505 -6.023 -38.444 1.00 89.25 675 LEU A O 1
ATOM 5297 N N . MET A 1 676 ? 34.454 -3.981 -39.405 1.00 88.12 676 MET A N 1
ATOM 5298 C CA . MET A 1 676 ? 35.247 -4.337 -40.587 1.00 88.12 676 MET A CA 1
ATOM 5299 C C . MET A 1 676 ? 36.711 -4.614 -40.228 1.00 88.12 676 MET A C 1
ATOM 5301 O O . MET A 1 676 ? 37.236 -5.656 -40.616 1.00 88.12 676 MET A O 1
ATOM 5305 N N . ALA A 1 677 ? 37.352 -3.742 -39.443 1.00 86.75 677 ALA A N 1
ATOM 5306 C CA . ALA A 1 677 ? 38.748 -3.895 -39.023 1.00 86.75 677 ALA A CA 1
ATOM 5307 C C . ALA A 1 677 ? 38.995 -5.168 -38.188 1.00 86.75 677 ALA A C 1
ATOM 5309 O O . ALA A 1 677 ? 40.076 -5.750 -38.247 1.00 86.75 677 ALA A O 1
ATOM 5310 N N . ARG A 1 678 ? 37.982 -5.637 -37.444 1.00 83.12 678 ARG A N 1
ATOM 5311 C CA . ARG A 1 678 ? 38.003 -6.917 -36.710 1.00 83.12 678 ARG A CA 1
ATOM 5312 C C . ARG A 1 678 ? 37.802 -8.153 -37.592 1.00 83.12 678 ARG A C 1
ATOM 5314 O O . ARG A 1 678 ? 38.055 -9.260 -37.122 1.00 83.12 678 ARG A O 1
ATOM 5321 N N . GLY A 1 679 ? 37.294 -8.009 -38.819 1.00 80.94 679 GLY A N 1
ATOM 5322 C CA . GLY A 1 679 ? 36.892 -9.147 -39.657 1.00 80.94 679 GLY A CA 1
ATOM 5323 C C . GLY A 1 679 ? 35.803 -10.025 -39.017 1.00 80.94 679 GLY A C 1
ATOM 5324 O O . GLY A 1 679 ? 35.769 -11.236 -39.261 1.00 80.94 679 GLY A O 1
ATOM 5325 N N . ALA A 1 680 ? 34.958 -9.424 -38.167 1.00 76.75 680 ALA A N 1
ATOM 5326 C CA . ALA A 1 680 ? 33.922 -10.110 -37.388 1.00 76.75 680 ALA A CA 1
ATOM 5327 C C . ALA A 1 680 ? 32.696 -10.494 -38.235 1.00 76.75 680 ALA A C 1
ATOM 5329 O O . ALA A 1 680 ? 32.014 -11.472 -37.941 1.00 76.75 680 ALA A O 1
ATOM 5330 N N . VAL A 1 681 ? 32.440 -9.751 -39.316 1.00 77.19 681 VAL A N 1
ATOM 5331 C CA . VAL A 1 681 ? 31.361 -10.033 -40.271 1.00 77.19 681 VAL A CA 1
ATOM 5332 C C . VAL A 1 681 ? 31.740 -11.234 -41.137 1.00 77.19 681 VAL A C 1
ATOM 5334 O O . VAL A 1 681 ? 32.421 -11.093 -42.154 1.00 77.19 681 VAL A O 1
ATOM 5337 N N . ARG A 1 682 ? 31.293 -12.421 -40.725 1.00 70.12 682 ARG A N 1
ATOM 5338 C CA . ARG A 1 682 ? 31.415 -13.677 -41.473 1.00 70.12 682 ARG A CA 1
ATOM 5339 C C . ARG A 1 682 ? 30.042 -14.329 -41.588 1.00 70.12 682 ARG A C 1
ATOM 5341 O O . ARG A 1 682 ? 29.258 -14.271 -40.644 1.00 70.12 682 ARG A O 1
ATOM 5348 N N . CYS A 1 683 ? 29.770 -14.969 -42.719 1.00 61.00 683 CYS A N 1
ATOM 5349 C CA . CYS A 1 683 ? 28.608 -15.842 -42.844 1.00 61.00 683 CYS A CA 1
ATOM 5350 C C . CYS A 1 683 ? 28.825 -17.080 -41.951 1.00 61.00 683 CYS A C 1
ATOM 5352 O O . CYS A 1 683 ? 29.917 -17.654 -42.008 1.00 61.00 683 CYS A O 1
ATOM 5354 N N . PRO A 1 684 ? 27.842 -17.505 -41.136 1.00 61.75 684 PRO A N 1
ATOM 5355 C CA . PRO A 1 684 ? 27.962 -18.731 -40.353 1.00 61.75 684 PRO A CA 1
ATOM 5356 C C . PRO A 1 684 ? 28.109 -19.951 -41.271 1.00 61.75 684 PRO A C 1
ATOM 5358 O O . PRO A 1 684 ? 27.327 -20.138 -42.202 1.00 61.75 684 PRO A O 1
ATOM 5361 N N . GLU A 1 685 ? 29.101 -20.797 -40.990 1.00 49.94 685 GLU A N 1
ATOM 5362 C CA . GLU A 1 685 ? 29.431 -21.985 -41.798 1.00 49.94 685 GLU A CA 1
ATOM 5363 C C . GLU A 1 685 ? 28.426 -23.137 -41.604 1.00 49.94 685 GLU A C 1
ATOM 5365 O O . GLU A 1 685 ? 28.427 -24.103 -42.364 1.00 49.94 685 GLU A O 1
ATOM 5370 N N . MET A 1 686 ? 27.563 -23.043 -40.584 1.00 51.88 686 MET A N 1
ATOM 5371 C CA . MET A 1 686 ? 26.571 -24.056 -40.216 1.00 51.88 686 MET A CA 1
ATOM 5372 C C . MET A 1 686 ? 25.213 -23.413 -39.918 1.00 51.88 686 MET A C 1
ATOM 5374 O O . MET A 1 686 ? 25.111 -22.490 -39.104 1.00 51.88 686 MET A O 1
ATOM 5378 N N . SER A 1 687 ? 24.148 -23.947 -40.522 1.00 46.16 687 SER A N 1
ATOM 5379 C CA . SER A 1 687 ? 22.767 -23.525 -40.262 1.00 46.16 687 SER A CA 1
ATOM 5380 C C . SER A 1 687 ? 22.402 -23.714 -38.784 1.00 46.16 687 SER A C 1
ATOM 5382 O O . SER A 1 687 ? 22.330 -24.839 -38.297 1.00 46.16 687 SER A O 1
ATOM 5384 N N . GLY A 1 688 ? 22.158 -22.608 -38.075 1.00 52.03 688 GLY A N 1
ATOM 5385 C CA . GLY A 1 688 ? 21.805 -22.603 -36.648 1.00 52.03 688 GLY A CA 1
ATOM 5386 C C . GLY A 1 688 ? 22.842 -21.964 -35.716 1.00 52.03 688 GLY A C 1
ATOM 5387 O O . GLY A 1 688 ? 22.575 -21.842 -34.522 1.00 52.03 688 GLY A O 1
ATOM 5388 N N . GLN A 1 689 ? 23.996 -21.514 -36.223 1.00 59.03 689 GLN A N 1
ATOM 5389 C CA . GLN A 1 689 ? 24.873 -20.622 -35.458 1.00 59.03 689 GLN A CA 1
ATOM 5390 C C . GLN A 1 689 ? 24.229 -19.232 -35.311 1.00 59.03 689 GLN A C 1
ATOM 5392 O O . GLN A 1 689 ? 23.779 -18.637 -36.289 1.00 59.03 689 GLN A O 1
ATOM 5397 N N . TYR A 1 690 ? 24.191 -18.716 -34.081 1.00 65.50 690 TYR A N 1
ATOM 5398 C CA . TYR A 1 690 ? 23.730 -17.358 -33.787 1.00 65.50 690 TYR A CA 1
ATOM 5399 C C . TYR A 1 690 ? 24.821 -16.332 -34.113 1.00 65.50 690 TYR A C 1
ATOM 5401 O O . TYR A 1 690 ? 26.010 -16.611 -33.955 1.00 65.50 690 TYR A O 1
ATOM 5409 N N . LEU A 1 691 ? 24.408 -15.130 -34.515 1.00 74.56 691 LEU A N 1
ATOM 5410 C CA . LEU A 1 691 ? 25.304 -13.992 -34.717 1.00 74.56 691 LEU A CA 1
ATOM 5411 C C . LEU A 1 691 ? 25.942 -13.565 -33.385 1.00 74.56 691 LEU A C 1
ATOM 5413 O O . LEU A 1 691 ? 25.310 -13.633 -32.327 1.00 74.56 691 LEU A O 1
ATOM 5417 N N . THR A 1 692 ? 27.201 -13.125 -33.430 1.00 80.56 692 THR A N 1
ATOM 5418 C CA . THR A 1 692 ? 27.903 -12.615 -32.245 1.00 80.56 692 THR A CA 1
ATOM 5419 C C . THR A 1 692 ? 27.303 -11.285 -31.796 1.00 80.56 692 THR A C 1
ATOM 5421 O O . THR A 1 692 ? 26.776 -10.522 -32.606 1.00 80.56 692 THR A O 1
ATOM 5424 N N . ALA A 1 693 ? 27.403 -10.975 -30.501 1.00 80.56 693 ALA A N 1
ATOM 5425 C CA . ALA A 1 693 ? 26.787 -9.782 -29.911 1.00 80.56 693 ALA A CA 1
ATOM 5426 C C . ALA A 1 693 ? 27.202 -8.448 -30.568 1.00 80.56 693 ALA A C 1
ATOM 5428 O O . ALA A 1 693 ? 26.439 -7.484 -30.586 1.00 80.56 693 ALA A O 1
ATOM 5429 N N . ASP A 1 694 ? 28.410 -8.388 -31.128 1.00 85.06 694 ASP A N 1
ATOM 5430 C CA . ASP A 1 694 ? 28.931 -7.232 -31.851 1.00 85.06 694 ASP A CA 1
ATOM 5431 C C . ASP A 1 694 ? 28.470 -7.149 -33.319 1.00 85.06 694 ASP A C 1
ATOM 5433 O O . ASP A 1 694 ? 28.502 -6.061 -33.892 1.00 85.06 694 ASP A O 1
ATOM 5437 N N . VAL A 1 695 ? 27.985 -8.242 -33.918 1.00 87.50 695 VAL A N 1
ATOM 5438 C CA . VAL A 1 695 ? 27.384 -8.263 -35.267 1.00 87.50 695 VAL A CA 1
ATOM 5439 C C . VAL A 1 695 ? 25.857 -8.131 -35.202 1.00 87.50 695 VAL A C 1
ATOM 5441 O O . VAL A 1 695 ? 25.276 -7.425 -36.024 1.00 87.50 695 VAL A O 1
ATOM 5444 N N . GLU A 1 696 ? 25.200 -8.738 -34.208 1.00 87.44 696 GLU A N 1
ATOM 5445 C CA . GLU A 1 696 ? 23.736 -8.703 -34.045 1.00 87.44 696 GLU A CA 1
ATOM 5446 C C . GLU A 1 696 ? 23.200 -7.267 -33.913 1.00 87.44 696 GLU A C 1
ATOM 5448 O O . GLU A 1 696 ? 22.149 -6.950 -34.472 1.00 87.44 696 GLU A O 1
ATOM 5453 N N . LEU A 1 697 ? 23.965 -6.360 -33.285 1.00 90.06 697 LEU A N 1
ATOM 5454 C CA . LEU A 1 697 ? 23.646 -4.928 -33.184 1.00 90.06 697 LEU A CA 1
ATOM 5455 C C . LEU A 1 697 ? 23.291 -4.281 -34.543 1.00 90.06 697 LEU A C 1
ATOM 5457 O O . LEU A 1 697 ? 22.445 -3.387 -34.570 1.00 90.06 697 LEU A O 1
ATOM 5461 N N . LEU A 1 698 ? 23.833 -4.750 -35.677 1.00 90.81 698 LEU A N 1
ATOM 5462 C CA . LEU A 1 698 ? 23.456 -4.262 -37.015 1.00 90.81 698 LEU A CA 1
ATOM 5463 C C . LEU A 1 698 ? 21.937 -4.345 -37.281 1.00 90.81 698 LEU A C 1
ATOM 5465 O O . LEU A 1 698 ? 21.384 -3.477 -37.963 1.00 90.81 698 LEU A O 1
ATOM 5469 N N . ARG A 1 699 ? 21.253 -5.356 -36.724 1.00 90.12 699 ARG A N 1
ATOM 5470 C CA . ARG A 1 699 ? 19.796 -5.588 -36.834 1.00 90.12 699 ARG A CA 1
ATOM 5471 C C . ARG A 1 699 ? 18.967 -4.687 -35.908 1.00 90.12 699 ARG A C 1
ATOM 5473 O O . ARG A 1 699 ? 17.739 -4.720 -35.948 1.00 90.12 699 ARG A O 1
ATOM 5480 N N . HIS A 1 700 ? 19.624 -3.908 -35.053 1.00 90.62 700 HIS A N 1
ATOM 5481 C CA . HIS A 1 700 ? 19.005 -3.069 -34.028 1.00 90.62 700 HIS A CA 1
ATOM 5482 C C . HIS A 1 700 ? 19.256 -1.565 -34.225 1.00 90.62 700 HIS A C 1
ATOM 5484 O O . HIS A 1 700 ? 18.783 -0.761 -33.426 1.00 90.62 700 HIS A O 1
ATOM 5490 N N . LEU A 1 701 ? 19.963 -1.167 -35.288 1.00 91.50 701 LEU A N 1
ATOM 5491 C CA . LEU A 1 701 ? 20.187 0.239 -35.633 1.00 91.50 701 LEU A CA 1
ATOM 5492 C C . LEU A 1 701 ? 18.923 0.858 -36.274 1.00 91.50 701 LEU A C 1
ATOM 5494 O O . LEU A 1 701 ? 18.455 0.332 -37.288 1.00 91.50 701 LEU A O 1
ATOM 5498 N N . PRO A 1 702 ? 18.369 1.968 -35.753 1.00 89.62 702 PRO A N 1
ATOM 5499 C CA . PRO A 1 702 ? 17.271 2.681 -36.409 1.00 89.62 702 PRO A CA 1
ATOM 5500 C C . PRO A 1 702 ? 17.776 3.372 -37.686 1.00 89.62 702 PRO A C 1
ATOM 5502 O O . PRO A 1 702 ? 18.891 3.892 -37.687 1.00 89.62 702 PRO A O 1
ATOM 5505 N N . SER A 1 703 ? 16.982 3.407 -38.765 1.00 82.94 703 SER A N 1
ATOM 5506 C CA . SER A 1 703 ? 17.388 4.110 -39.997 1.00 82.94 703 SER A CA 1
ATOM 5507 C C . SER A 1 703 ? 17.122 5.617 -39.900 1.00 82.94 703 SER A C 1
ATOM 5509 O O . SER A 1 703 ? 17.877 6.422 -40.448 1.00 82.94 703 SER A O 1
ATOM 5511 N N . SER A 1 704 ? 16.095 6.009 -39.133 1.00 70.88 704 SER A N 1
ATOM 5512 C CA . SER A 1 704 ? 15.761 7.404 -38.839 1.00 70.88 704 SER A CA 1
ATOM 5513 C C . SER A 1 704 ? 16.998 8.219 -38.424 1.00 70.88 704 SER A C 1
ATOM 5515 O O . SER A 1 704 ? 17.586 7.977 -37.368 1.00 70.88 704 SER A O 1
ATOM 5517 N N . ARG A 1 705 ? 17.335 9.234 -39.231 1.00 72.50 705 ARG A N 1
ATOM 5518 C CA . ARG A 1 705 ? 18.486 10.148 -39.076 1.00 72.50 705 ARG A CA 1
ATOM 5519 C C . ARG A 1 705 ? 19.893 9.561 -39.321 1.00 72.50 705 ARG A C 1
ATOM 5521 O O . ARG A 1 705 ? 20.870 10.245 -39.012 1.00 72.50 705 ARG A O 1
ATOM 5528 N N . LEU A 1 706 ? 20.038 8.364 -39.900 1.00 85.19 706 LEU A N 1
ATOM 5529 C CA . LEU A 1 706 ? 21.337 7.899 -40.412 1.00 85.19 706 LEU A CA 1
ATOM 5530 C C . LEU A 1 706 ? 21.607 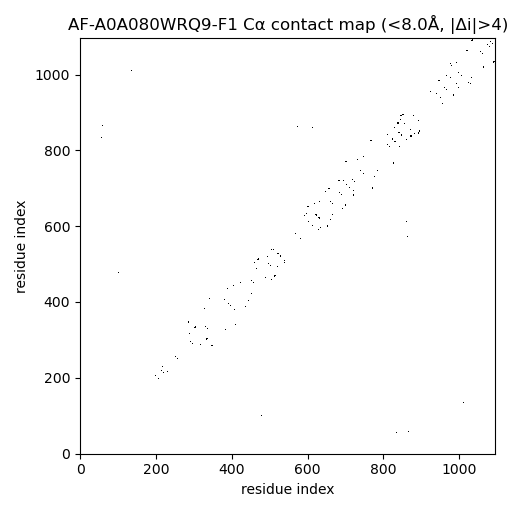8.423 -41.839 1.00 85.19 706 LEU A C 1
ATOM 5532 O O . LEU A 1 706 ? 20.702 8.402 -42.672 1.00 85.19 706 LEU A O 1
ATOM 5536 N N . PRO A 1 707 ? 22.844 8.852 -42.166 1.00 89.62 707 PRO A N 1
ATOM 5537 C CA . PRO A 1 707 ? 23.240 9.141 -43.543 1.00 89.62 707 PRO A CA 1
ATOM 5538 C C . PRO A 1 707 ? 23.160 7.896 -44.434 1.00 89.62 707 PRO A C 1
ATOM 5540 O O . PRO A 1 707 ? 23.574 6.807 -44.029 1.00 89.62 707 PRO A O 1
ATOM 5543 N N . GLU A 1 708 ? 22.712 8.072 -45.677 1.00 88.25 708 GLU A N 1
ATOM 5544 C CA . GLU A 1 708 ? 22.460 6.973 -46.619 1.00 88.25 708 GLU A CA 1
ATOM 5545 C C . GLU A 1 708 ? 23.688 6.071 -46.845 1.00 88.25 708 GLU A C 1
ATOM 5547 O O . GLU A 1 708 ? 23.572 4.849 -46.866 1.00 88.25 708 GLU A O 1
ATOM 5552 N N . HIS A 1 709 ? 24.895 6.644 -46.917 1.00 89.19 709 HIS A N 1
ATOM 5553 C CA . HIS A 1 709 ? 26.129 5.867 -47.075 1.00 89.19 709 HIS A CA 1
ATOM 5554 C C . HIS A 1 709 ? 26.431 4.956 -45.867 1.00 89.19 709 HIS A C 1
ATOM 5556 O O . HIS A 1 709 ? 26.930 3.847 -46.049 1.00 89.19 709 HIS A O 1
ATOM 5562 N N . ILE A 1 710 ? 26.080 5.376 -44.642 1.00 91.75 710 ILE A N 1
ATOM 5563 C CA . ILE A 1 710 ? 26.209 4.548 -43.430 1.00 91.75 710 ILE A CA 1
ATOM 5564 C C . ILE A 1 710 ? 25.151 3.437 -43.442 1.00 91.75 710 ILE A C 1
ATOM 5566 O O . ILE A 1 710 ? 25.450 2.291 -43.106 1.00 91.75 710 ILE A O 1
ATOM 5570 N N . TRP A 1 711 ? 23.931 3.751 -43.886 1.00 91.44 711 TRP A N 1
ATOM 5571 C CA . TRP A 1 711 ? 22.850 2.774 -44.029 1.00 91.44 711 TRP A CA 1
ATOM 5572 C C . TRP A 1 711 ? 23.174 1.692 -45.072 1.00 91.44 711 TRP A C 1
ATOM 5574 O O . TRP A 1 711 ? 23.073 0.496 -44.793 1.00 91.44 711 TRP A O 1
ATOM 5584 N N . ASN A 1 712 ? 23.664 2.094 -46.244 1.00 91.56 712 ASN A N 1
ATOM 5585 C CA . ASN A 1 712 ? 24.066 1.183 -47.315 1.00 91.56 712 ASN A CA 1
ATOM 5586 C C . ASN A 1 712 ? 25.272 0.317 -46.900 1.00 91.56 712 ASN A C 1
ATOM 5588 O O . ASN A 1 712 ? 25.312 -0.877 -47.217 1.00 91.56 712 ASN A O 1
ATOM 5592 N N . LEU A 1 713 ? 26.205 0.853 -46.099 1.00 90.81 713 LEU A N 1
ATOM 5593 C CA . LEU A 1 713 ? 27.284 0.065 -45.494 1.00 90.81 713 LEU A CA 1
ATOM 5594 C C . LEU A 1 713 ? 26.750 -0.956 -44.471 1.00 90.81 713 LEU A C 1
ATOM 5596 O O . LEU A 1 713 ? 27.120 -2.127 -44.544 1.00 90.81 713 LEU A O 1
ATOM 5600 N N . ARG A 1 714 ? 25.827 -0.566 -43.579 1.00 92.50 714 ARG A N 1
ATOM 5601 C CA . ARG A 1 714 ? 25.135 -1.478 -42.641 1.00 92.50 714 ARG A CA 1
ATOM 5602 C C . ARG A 1 714 ? 24.451 -2.631 -43.379 1.00 92.50 714 ARG A C 1
ATOM 5604 O O . ARG A 1 714 ? 24.616 -3.786 -42.991 1.00 92.50 714 ARG A O 1
ATOM 5611 N N . ASN A 1 715 ? 23.748 -2.338 -44.472 1.00 91.38 715 ASN A N 1
ATOM 5612 C CA . ASN A 1 715 ? 23.071 -3.346 -45.296 1.00 91.38 715 ASN A CA 1
ATOM 5613 C C . ASN A 1 715 ? 24.072 -4.276 -46.011 1.00 91.38 715 ASN A C 1
ATOM 5615 O O . ASN A 1 715 ? 23.847 -5.482 -46.089 1.00 91.38 715 ASN A O 1
ATOM 5619 N N . THR A 1 716 ? 25.215 -3.740 -46.454 1.00 90.12 716 THR A N 1
ATOM 5620 C CA . THR A 1 716 ? 26.322 -4.519 -47.044 1.00 90.12 716 THR A CA 1
ATOM 5621 C C . THR A 1 716 ? 26.996 -5.446 -46.026 1.00 90.12 716 THR A C 1
ATOM 5623 O O . THR A 1 716 ? 27.460 -6.528 -46.385 1.00 90.12 716 THR A O 1
ATOM 5626 N N . LEU A 1 717 ? 27.062 -5.056 -44.750 1.00 89.25 717 LEU A N 1
ATOM 5627 C CA . LEU A 1 717 ? 27.608 -5.908 -43.691 1.00 89.25 717 LEU A CA 1
ATOM 5628 C C . LEU A 1 717 ? 26.593 -6.958 -43.205 1.00 89.25 717 LEU A C 1
ATOM 5630 O O . LEU A 1 717 ? 26.990 -8.093 -42.957 1.00 89.25 717 LEU A O 1
ATOM 5634 N N . LEU A 1 718 ? 25.292 -6.649 -43.154 1.00 88.19 718 LEU A N 1
ATOM 5635 C CA . LEU A 1 718 ? 24.259 -7.646 -42.831 1.00 88.19 718 LEU A CA 1
ATOM 5636 C C . LEU A 1 718 ? 24.144 -8.760 -43.873 1.00 88.19 718 LEU A C 1
ATOM 5638 O O . LEU A 1 718 ? 24.080 -9.931 -43.499 1.00 88.19 718 LEU A O 1
ATOM 5642 N N . SER A 1 719 ? 24.174 -8.428 -45.166 1.00 87.69 719 SER A N 1
ATOM 5643 C CA . SER A 1 719 ? 24.139 -9.447 -46.222 1.00 87.69 719 SER A CA 1
ATOM 5644 C C . SER A 1 719 ? 25.379 -10.350 -46.186 1.00 87.69 719 SER A C 1
ATOM 5646 O O . SER A 1 719 ? 25.255 -11.566 -46.318 1.00 87.69 719 SER A O 1
ATOM 5648 N N . ARG A 1 720 ? 26.563 -9.796 -45.879 1.00 84.69 720 ARG A N 1
ATOM 5649 C CA . ARG A 1 720 ? 27.796 -10.571 -45.613 1.00 84.69 720 ARG A CA 1
ATOM 5650 C C . ARG A 1 720 ? 27.732 -11.435 -44.345 1.00 84.69 720 ARG A C 1
ATOM 5652 O O . ARG A 1 720 ? 28.430 -12.443 -44.280 1.00 84.69 720 ARG A O 1
ATOM 5659 N N . ALA A 1 721 ? 26.906 -11.073 -43.365 1.00 83.38 721 ALA A N 1
ATOM 5660 C CA . ALA A 1 721 ? 26.618 -11.886 -42.180 1.00 83.38 721 ALA A CA 1
ATOM 5661 C C . ALA A 1 721 ? 25.555 -12.982 -42.428 1.00 83.38 721 ALA A C 1
ATOM 5663 O O . ALA A 1 721 ? 25.229 -13.733 -41.512 1.00 83.38 721 ALA A O 1
ATOM 5664 N N . GLY A 1 722 ? 24.997 -13.079 -43.642 1.00 79.81 722 GLY A N 1
ATOM 5665 C CA . GLY A 1 722 ? 23.938 -14.034 -43.989 1.00 79.81 722 GLY A CA 1
ATOM 5666 C C . GLY A 1 722 ? 22.513 -13.571 -43.649 1.00 79.81 722 GLY A C 1
ATOM 5667 O O . GLY A 1 722 ? 21.580 -14.368 -43.725 1.00 79.81 722 GLY A O 1
ATOM 5668 N N . VAL A 1 723 ? 22.311 -12.298 -43.286 1.00 82.81 723 VAL A N 1
ATOM 5669 C CA . VAL A 1 723 ? 20.987 -11.742 -42.958 1.00 82.81 723 VAL A CA 1
ATOM 5670 C C . VAL A 1 723 ? 20.359 -11.096 -44.194 1.00 82.81 723 VAL A C 1
ATOM 5672 O O . VAL A 1 723 ? 20.920 -10.172 -44.783 1.00 82.81 723 VAL A O 1
ATOM 5675 N N . SER A 1 724 ? 19.157 -11.542 -44.575 1.00 84.44 724 SER A N 1
ATOM 5676 C CA . SER A 1 724 ? 18.409 -10.952 -45.693 1.00 84.44 724 SER A CA 1
ATOM 5677 C C . SER A 1 724 ? 17.834 -9.581 -45.319 1.00 84.44 724 SER A C 1
ATOM 5679 O O . SER A 1 724 ? 16.854 -9.479 -44.578 1.00 84.44 724 SER A O 1
ATOM 5681 N N . VAL A 1 725 ? 18.415 -8.523 -45.888 1.00 86.75 725 VAL A N 1
ATOM 5682 C CA . VAL A 1 725 ? 17.899 -7.146 -45.790 1.00 86.75 725 VAL A CA 1
ATOM 5683 C C . VAL A 1 725 ? 16.514 -7.040 -46.452 1.00 86.75 725 VAL A C 1
ATOM 5685 O O . VAL A 1 725 ? 15.626 -6.369 -45.933 1.00 86.75 725 VAL A O 1
ATOM 5688 N N . ASP A 1 726 ? 16.269 -7.788 -47.532 1.00 85.06 726 ASP A N 1
ATOM 5689 C CA . ASP A 1 726 ? 14.969 -7.842 -48.217 1.00 85.06 726 ASP A CA 1
ATOM 5690 C C . ASP A 1 726 ? 13.863 -8.508 -47.388 1.00 85.06 726 ASP A C 1
ATOM 5692 O O . ASP A 1 726 ? 12.679 -8.277 -47.635 1.00 85.06 726 ASP A O 1
ATOM 5696 N N . ALA A 1 727 ? 14.209 -9.352 -46.409 1.00 84.38 727 ALA A N 1
ATOM 5697 C CA . ALA A 1 727 ? 13.248 -9.869 -45.437 1.00 84.38 727 ALA A CA 1
ATOM 5698 C C . ALA A 1 727 ? 12.842 -8.779 -44.431 1.00 84.38 727 ALA A C 1
ATOM 5700 O O . ALA A 1 727 ? 11.650 -8.570 -44.220 1.00 84.38 727 ALA A O 1
ATOM 5701 N N . GLU A 1 728 ? 13.802 -8.019 -43.895 1.00 87.69 728 GLU A N 1
ATOM 5702 C CA . GLU A 1 728 ? 13.543 -6.876 -43.003 1.00 87.69 728 GLU A CA 1
ATOM 5703 C C . GLU A 1 728 ? 12.693 -5.799 -43.709 1.00 87.69 728 GLU A C 1
ATOM 5705 O O . GLU A 1 728 ? 11.654 -5.371 -43.203 1.00 87.69 728 GLU A O 1
ATOM 5710 N N . ALA A 1 729 ? 13.062 -5.438 -44.943 1.00 86.44 729 ALA A N 1
ATOM 5711 C CA . ALA A 1 729 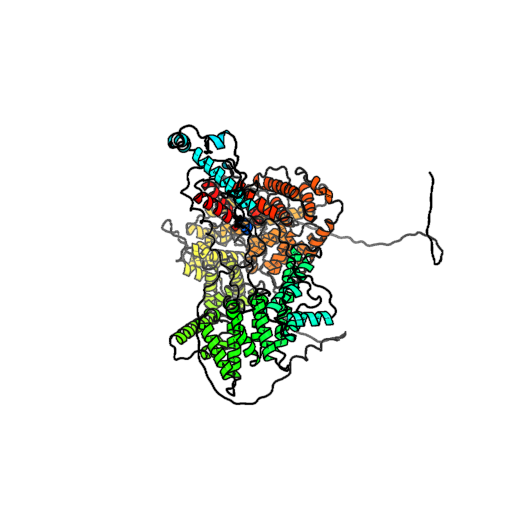? 12.336 -4.466 -45.758 1.00 86.44 729 ALA A CA 1
ATOM 5712 C C . ALA A 1 729 ? 10.953 -4.958 -46.234 1.00 86.44 729 ALA A C 1
ATOM 5714 O O . ALA A 1 729 ? 10.095 -4.136 -46.569 1.00 86.44 729 ALA A O 1
ATOM 5715 N N . ARG A 1 730 ? 10.702 -6.276 -46.291 1.00 86.81 730 ARG A N 1
ATOM 5716 C CA . ARG A 1 730 ? 9.349 -6.833 -46.489 1.00 86.81 730 ARG A CA 1
ATOM 5717 C C . ARG A 1 730 ? 8.540 -6.803 -45.198 1.00 86.81 730 ARG A C 1
ATOM 5719 O O . ARG A 1 730 ? 7.417 -6.316 -45.234 1.00 86.81 730 ARG A O 1
ATOM 5726 N N . GLN A 1 731 ? 9.120 -7.204 -44.068 1.00 87.38 731 GLN A N 1
ATOM 5727 C CA . GLN A 1 731 ? 8.447 -7.216 -42.767 1.00 87.38 731 GLN A CA 1
ATOM 5728 C C . GLN A 1 731 ? 7.960 -5.814 -42.357 1.00 87.38 731 GLN A C 1
ATOM 5730 O O . GLN A 1 731 ? 6.806 -5.653 -41.963 1.00 87.38 731 GLN A O 1
ATOM 5735 N N . ILE A 1 732 ? 8.790 -4.775 -42.534 1.00 88.06 732 ILE A N 1
ATOM 5736 C CA . ILE A 1 732 ? 8.394 -3.377 -42.273 1.00 88.06 732 ILE A CA 1
ATOM 5737 C C . ILE A 1 732 ? 7.223 -2.949 -43.172 1.00 88.06 732 ILE A C 1
ATOM 5739 O O . ILE A 1 732 ? 6.321 -2.252 -42.708 1.00 88.06 732 ILE A O 1
ATOM 5743 N N . ARG A 1 733 ? 7.205 -3.368 -44.447 1.00 87.25 733 ARG A N 1
ATOM 5744 C CA . ARG A 1 733 ? 6.087 -3.087 -45.363 1.00 87.25 733 ARG A CA 1
ATOM 5745 C C . ARG A 1 733 ? 4.821 -3.829 -44.946 1.00 87.25 733 ARG A C 1
ATOM 5747 O O . ARG A 1 733 ? 3.800 -3.174 -44.789 1.00 87.25 733 ARG A O 1
ATOM 5754 N N . GLN A 1 734 ? 4.901 -5.137 -44.701 1.00 85.94 734 GLN A N 1
ATOM 5755 C CA . GLN A 1 734 ? 3.770 -5.981 -44.297 1.00 85.94 734 GLN A CA 1
ATOM 5756 C C . GLN A 1 734 ? 3.074 -5.452 -43.034 1.00 85.94 734 GLN A C 1
ATOM 5758 O O . GLN A 1 734 ? 1.851 -5.337 -43.012 1.00 85.94 734 GLN A O 1
ATOM 5763 N N . ILE A 1 735 ? 3.837 -5.042 -42.014 1.00 87.44 735 ILE A N 1
ATOM 5764 C CA . ILE A 1 735 ? 3.250 -4.482 -40.787 1.00 87.44 735 ILE A CA 1
ATOM 5765 C C . ILE A 1 735 ? 2.626 -3.100 -41.054 1.00 87.44 735 ILE A C 1
ATOM 5767 O O . ILE A 1 735 ? 1.532 -2.819 -40.574 1.00 87.44 735 ILE A O 1
ATOM 5771 N N . LYS A 1 736 ? 3.252 -2.241 -41.876 1.00 88.00 736 LYS A N 1
ATOM 5772 C CA . LYS A 1 736 ? 2.652 -0.948 -42.265 1.00 88.00 736 LYS A CA 1
ATOM 5773 C C . LYS A 1 736 ? 1.378 -1.119 -43.106 1.00 88.00 736 LYS A C 1
ATOM 5775 O O . LYS A 1 736 ? 0.457 -0.322 -42.951 1.00 88.00 736 LYS A O 1
ATOM 5780 N N . THR A 1 737 ? 1.285 -2.152 -43.951 1.00 83.88 737 THR A N 1
ATOM 5781 C CA . THR A 1 737 ? 0.061 -2.463 -44.711 1.00 83.88 737 THR A CA 1
ATOM 5782 C C . THR A 1 737 ? -1.045 -3.039 -43.833 1.00 83.88 737 THR A C 1
ATOM 5784 O O . THR A 1 737 ? -2.190 -2.628 -43.982 1.00 83.88 737 THR A O 1
ATOM 5787 N N . ASP A 1 738 ? -0.712 -3.927 -42.894 1.00 83.25 738 ASP A N 1
ATOM 5788 C CA . ASP A 1 738 ? -1.666 -4.508 -41.943 1.00 83.25 738 ASP A CA 1
ATOM 5789 C C . ASP A 1 738 ? -2.288 -3.430 -41.037 1.00 83.25 738 ASP A C 1
ATOM 5791 O O . ASP A 1 738 ? -3.510 -3.303 -40.955 1.00 83.25 738 ASP A O 1
ATOM 5795 N N . LEU A 1 739 ? -1.457 -2.558 -40.455 1.00 84.31 739 LEU A N 1
ATOM 5796 C CA . LEU A 1 739 ? -1.923 -1.428 -39.645 1.00 84.31 739 LEU A CA 1
ATOM 5797 C C . LEU A 1 739 ? -2.811 -0.459 -40.445 1.00 84.31 739 LEU A C 1
ATOM 5799 O O . LEU A 1 739 ? -3.827 0.005 -39.926 1.00 84.31 739 LEU A O 1
ATOM 5803 N N . LEU A 1 740 ? -2.467 -0.181 -41.709 1.00 83.62 740 LEU A N 1
ATOM 5804 C CA . LEU A 1 740 ? -3.269 0.664 -42.601 1.00 83.62 740 LEU A CA 1
ATOM 5805 C C . LEU A 1 740 ? -4.618 0.022 -42.973 1.00 83.62 740 LEU A C 1
ATOM 5807 O O . LEU A 1 740 ? -5.603 0.742 -43.112 1.00 83.62 740 LEU A O 1
ATOM 5811 N N . GLN A 1 741 ? -4.678 -1.305 -43.119 1.00 78.69 741 GLN A N 1
ATOM 5812 C CA . GLN A 1 741 ? -5.920 -2.034 -43.404 1.00 78.69 741 GLN A CA 1
ATOM 5813 C C . GLN A 1 741 ? -6.839 -2.112 -42.179 1.00 78.69 741 GLN A C 1
ATOM 5815 O O . GLN A 1 741 ? -8.039 -1.879 -42.312 1.00 78.69 741 GLN A O 1
ATOM 5820 N N . ARG A 1 742 ? -6.294 -2.386 -40.984 1.00 74.69 742 ARG A N 1
ATOM 5821 C CA . ARG A 1 742 ? -7.078 -2.444 -39.735 1.00 74.69 742 ARG A CA 1
ATOM 5822 C C . ARG A 1 742 ? -7.564 -1.061 -39.282 1.00 74.69 742 ARG A C 1
ATOM 5824 O O . ARG A 1 742 ? -8.665 -0.951 -38.754 1.00 74.69 742 ARG A O 1
ATOM 5831 N N . HIS A 1 743 ? -6.764 -0.012 -39.500 1.00 75.38 743 HIS A N 1
ATOM 5832 C CA . HIS A 1 743 ? -7.032 1.350 -39.021 1.00 75.38 743 HIS A CA 1
ATOM 5833 C C . HIS A 1 743 ? -6.778 2.434 -40.082 1.00 75.38 743 HIS A C 1
ATOM 5835 O O . HIS A 1 743 ? -6.015 3.388 -39.884 1.00 75.38 743 HIS A O 1
ATOM 5841 N N . SER A 1 744 ? -7.498 2.335 -41.202 1.00 73.75 744 SER A N 1
ATOM 5842 C CA . SER A 1 744 ? -7.553 3.368 -42.251 1.00 73.75 744 SER A CA 1
ATOM 5843 C C . SER A 1 744 ? -8.156 4.703 -41.777 1.00 73.75 744 SER A C 1
ATOM 5845 O O . SER A 1 744 ? -8.171 5.684 -42.516 1.00 73.75 744 SER A O 1
ATOM 5847 N N . ASP A 1 745 ? -8.690 4.749 -40.554 1.00 72.12 745 ASP A N 1
ATOM 5848 C CA . ASP A 1 745 ? -9.164 5.947 -39.865 1.00 72.12 745 ASP A CA 1
ATOM 5849 C C . ASP A 1 745 ? -8.057 6.675 -39.076 1.00 72.12 745 ASP A C 1
ATOM 5851 O O . ASP A 1 745 ? -8.241 7.832 -38.684 1.00 72.12 745 ASP A O 1
ATOM 5855 N N . ILE A 1 746 ? -6.915 6.025 -38.829 1.00 72.31 746 ILE A N 1
ATOM 5856 C CA . ILE A 1 746 ? -5.738 6.593 -38.151 1.00 72.31 746 ILE A CA 1
ATOM 5857 C C . ILE A 1 746 ? -4.618 6.890 -39.154 1.00 72.31 746 ILE A C 1
ATOM 5859 O O . ILE A 1 746 ? -4.010 7.958 -39.078 1.00 72.31 746 ILE A O 1
ATOM 5863 N N . PHE A 1 747 ? -4.348 5.959 -40.073 1.00 79.75 747 PHE A N 1
ATOM 5864 C CA . PHE A 1 747 ? -3.199 6.004 -40.977 1.00 79.75 747 PHE A CA 1
ATOM 5865 C C . PHE A 1 747 ? -3.603 6.401 -42.404 1.00 79.75 747 PHE A C 1
ATOM 5867 O O . PHE A 1 747 ? -4.628 5.963 -42.918 1.00 79.75 747 PHE A O 1
ATOM 5874 N N . VAL A 1 748 ? -2.770 7.210 -43.064 1.00 68.94 748 VAL A N 1
ATOM 5875 C CA . VAL A 1 748 ? -3.007 7.754 -44.407 1.00 68.94 748 VAL A CA 1
ATOM 5876 C C . VAL A 1 748 ? -1.826 7.435 -45.324 1.00 68.94 748 VAL A C 1
ATOM 5878 O O . VAL A 1 748 ? -0.685 7.820 -45.059 1.00 68.94 748 VAL A O 1
ATOM 5881 N N . GLY A 1 749 ? -2.093 6.765 -46.444 1.00 60.25 749 GLY A N 1
ATOM 5882 C CA . GLY A 1 749 ? -1.094 6.506 -47.479 1.00 60.25 749 GLY A CA 1
ATOM 5883 C C . GLY A 1 749 ? -1.640 5.682 -48.643 1.00 60.25 749 GLY A C 1
ATOM 5884 O O . GLY A 1 749 ? -2.613 4.948 -48.493 1.00 60.25 749 GLY A O 1
ATOM 5885 N N . HIS A 1 750 ? -0.998 5.797 -49.805 1.00 49.94 750 HIS A N 1
ATOM 5886 C CA . HIS A 1 750 ? -1.179 4.863 -50.916 1.00 49.94 750 HIS A CA 1
ATOM 5887 C C . HIS A 1 750 ? -0.119 3.763 -50.807 1.00 49.94 750 HIS A C 1
ATOM 5889 O O . HIS A 1 750 ? 1.074 4.055 -50.733 1.00 49.94 750 HIS A O 1
ATOM 5895 N N . VAL A 1 751 ? -0.551 2.505 -50.807 1.00 51.00 751 VAL A N 1
ATOM 5896 C CA . VAL A 1 751 ? 0.335 1.338 -50.890 1.00 51.00 751 VAL A CA 1
ATOM 5897 C C . VAL A 1 751 ? 0.395 0.908 -52.350 1.00 51.00 751 VAL A C 1
ATOM 5899 O O . VAL A 1 751 ? -0.644 0.750 -52.986 1.00 51.00 751 VAL A O 1
ATOM 5902 N N . GLY A 1 752 ? 1.604 0.725 -52.887 1.00 46.25 752 GLY A N 1
ATOM 5903 C CA . GLY A 1 752 ? 1.784 0.208 -54.244 1.00 46.25 752 GLY A CA 1
ATOM 5904 C C . GLY A 1 752 ? 1.201 -1.200 -54.371 1.00 46.25 752 GLY A C 1
ATOM 5905 O O . GLY A 1 752 ? 1.561 -2.088 -53.600 1.00 46.25 752 GLY A O 1
ATOM 5906 N N . THR A 1 753 ? 0.301 -1.397 -55.331 1.00 40.31 753 THR A N 1
ATOM 5907 C CA . THR A 1 753 ? -0.430 -2.652 -55.551 1.00 40.31 753 THR A CA 1
ATOM 5908 C C . THR A 1 753 ? 0.460 -3.713 -56.201 1.00 40.31 753 THR A C 1
ATOM 5910 O O . THR A 1 753 ? 0.427 -3.884 -57.419 1.00 40.31 753 THR A O 1
ATOM 5913 N N . ILE A 1 754 ? 1.264 -4.409 -55.392 1.00 44.12 754 ILE A N 1
ATOM 5914 C CA . ILE A 1 754 ? 2.010 -5.610 -55.794 1.00 44.12 754 ILE A CA 1
ATOM 5915 C C . ILE A 1 754 ? 1.908 -6.652 -54.671 1.00 44.12 754 ILE A C 1
ATOM 5917 O O . ILE A 1 754 ? 2.544 -6.504 -53.630 1.00 44.12 754 ILE A O 1
ATOM 5921 N N . ASP A 1 755 ? 1.096 -7.680 -54.917 1.00 46.44 755 ASP A N 1
ATOM 5922 C CA . ASP A 1 755 ? 1.148 -9.036 -54.352 1.00 46.44 755 ASP A CA 1
ATOM 5923 C C . ASP A 1 755 ? 1.483 -9.161 -52.852 1.00 46.44 755 ASP A C 1
ATOM 5925 O O . ASP A 1 755 ? 2.532 -9.672 -52.452 1.00 46.44 755 ASP A O 1
ATOM 5929 N N . THR A 1 756 ? 0.545 -8.734 -52.000 1.00 46.84 756 THR A N 1
ATOM 5930 C CA . THR A 1 756 ? 0.615 -8.950 -50.546 1.00 46.84 756 THR A CA 1
ATOM 5931 C C . THR A 1 756 ? -0.138 -10.221 -50.148 1.00 46.84 756 THR A C 1
ATOM 5933 O O . THR A 1 756 ? -1.366 -10.217 -50.062 1.00 46.84 756 THR A O 1
ATOM 5936 N N . GLU A 1 757 ? 0.589 -11.299 -49.846 1.00 49.50 757 GLU A N 1
ATOM 5937 C CA . GLU A 1 757 ? 0.031 -12.456 -49.130 1.00 49.50 757 GLU A CA 1
ATOM 5938 C C . GLU A 1 757 ? -0.502 -12.018 -47.752 1.00 49.50 757 GLU A C 1
ATOM 5940 O O . GLU A 1 757 ? 0.172 -11.286 -47.019 1.00 49.50 757 GLU A O 1
ATOM 5945 N N . MET A 1 758 ? -1.718 -12.444 -47.396 1.00 47.09 758 MET A N 1
ATOM 5946 C CA . MET A 1 758 ? -2.358 -12.048 -46.137 1.00 47.09 758 MET A CA 1
ATOM 5947 C C . MET A 1 758 ? -1.716 -12.756 -44.938 1.00 47.09 758 MET A C 1
ATOM 5949 O O . MET A 1 758 ? -1.619 -13.982 -44.905 1.00 47.09 758 MET A O 1
ATOM 5953 N N . MET A 1 759 ? -1.323 -11.981 -43.925 1.00 48.84 759 MET A N 1
ATOM 5954 C CA . MET A 1 759 ? -0.837 -12.512 -42.650 1.00 48.84 759 MET A CA 1
ATOM 5955 C C . MET A 1 759 ? -2.028 -12.804 -41.727 1.00 48.84 759 MET A C 1
ATOM 5957 O O . MET A 1 759 ? -2.522 -11.919 -41.035 1.00 48.84 759 MET A O 1
ATOM 5961 N N . ASP A 1 760 ? -2.483 -14.057 -41.719 1.00 45.09 760 ASP A N 1
ATOM 5962 C CA . ASP A 1 760 ? -3.573 -14.551 -40.852 1.00 45.09 760 ASP A CA 1
ATOM 5963 C C . ASP A 1 760 ? -3.101 -14.858 -39.407 1.00 45.09 760 ASP A C 1
ATOM 5965 O O . ASP A 1 760 ? -3.827 -15.421 -38.592 1.00 45.09 760 ASP A O 1
ATOM 5969 N N . GLY A 1 761 ? -1.848 -14.516 -39.080 1.00 52.91 761 GLY A N 1
ATOM 5970 C CA . GLY A 1 761 ? -1.218 -14.752 -37.779 1.00 52.91 761 GLY A CA 1
ATOM 5971 C C . GLY A 1 761 ? -1.039 -13.480 -36.948 1.00 52.91 761 GLY A C 1
ATOM 5972 O O . GLY A 1 761 ? -0.787 -12.397 -37.479 1.00 52.91 761 GLY A O 1
ATOM 5973 N N . ASP A 1 762 ? -1.115 -13.621 -35.623 1.00 60.66 762 ASP A N 1
ATOM 5974 C CA . ASP A 1 762 ? -0.795 -12.538 -34.688 1.00 60.66 762 ASP A CA 1
ATOM 5975 C C . ASP A 1 762 ? 0.697 -12.161 -34.766 1.00 60.66 762 ASP A C 1
ATOM 5977 O O . ASP A 1 762 ? 1.586 -13.016 -34.720 1.00 60.66 762 ASP A O 1
ATOM 5981 N N . ILE A 1 763 ? 0.982 -10.860 -34.858 1.00 74.75 763 ILE A N 1
ATOM 5982 C CA . ILE A 1 763 ? 2.352 -10.334 -34.919 1.00 74.75 763 ILE A CA 1
ATOM 5983 C C . ILE A 1 763 ? 2.981 -10.412 -33.520 1.00 74.75 763 ILE A C 1
ATOM 5985 O O . ILE A 1 763 ? 2.552 -9.709 -32.603 1.00 74.75 763 ILE A O 1
ATOM 5989 N N . ASP A 1 764 ? 4.047 -11.201 -33.351 1.00 79.19 764 ASP A N 1
ATOM 5990 C CA . ASP A 1 764 ? 4.871 -11.153 -32.136 1.00 79.19 764 ASP A CA 1
ATOM 5991 C C . ASP A 1 764 ? 5.744 -9.886 -32.129 1.00 79.19 764 ASP A C 1
ATOM 5993 O O . ASP A 1 764 ? 6.919 -9.891 -32.510 1.00 79.19 764 ASP A O 1
ATOM 5997 N N . TRP A 1 765 ? 5.150 -8.791 -31.650 1.00 81.00 765 TRP A N 1
ATOM 5998 C CA . TRP A 1 765 ? 5.792 -7.492 -31.439 1.00 81.00 765 TRP A CA 1
ATOM 5999 C C . TRP A 1 765 ? 7.048 -7.554 -30.558 1.00 81.00 765 TRP A C 1
ATOM 6001 O O . TRP A 1 765 ? 7.929 -6.705 -30.710 1.00 81.00 765 TRP A O 1
ATOM 6011 N N . ALA A 1 766 ? 7.166 -8.535 -29.655 1.00 75.88 766 ALA A N 1
ATOM 6012 C CA . ALA A 1 766 ? 8.334 -8.667 -28.790 1.00 75.88 766 ALA A CA 1
ATOM 6013 C C . ALA A 1 766 ? 9.543 -9.193 -29.577 1.00 75.88 766 ALA A C 1
ATOM 6015 O O . ALA A 1 766 ? 10.636 -8.643 -29.428 1.00 75.88 766 ALA A O 1
ATOM 6016 N N . SER A 1 767 ? 9.334 -10.167 -30.471 1.00 81.38 767 SER A N 1
ATOM 6017 C CA . SER A 1 767 ? 10.382 -10.776 -31.312 1.00 81.38 767 SER A CA 1
ATOM 6018 C C . SER A 1 767 ? 11.039 -9.838 -32.339 1.00 81.38 767 SER A C 1
ATOM 6020 O O . SER A 1 767 ? 12.136 -10.127 -32.821 1.00 81.38 767 SER A O 1
ATOM 6022 N N . LEU A 1 768 ? 10.386 -8.723 -32.693 1.00 87.62 768 LEU A N 1
ATOM 6023 C CA . LEU A 1 768 ? 10.853 -7.812 -33.745 1.00 87.62 768 LEU A CA 1
ATOM 6024 C C . LEU A 1 768 ? 12.185 -7.134 -33.381 1.00 87.62 768 LEU A C 1
ATOM 6026 O O . LEU A 1 768 ? 12.415 -6.749 -32.230 1.00 87.62 768 LEU A O 1
ATOM 6030 N N . SER A 1 769 ? 13.049 -6.922 -34.377 1.00 89.38 769 SER A N 1
ATOM 6031 C CA . SER A 1 769 ? 14.324 -6.221 -34.181 1.00 89.38 769 SER A CA 1
ATOM 6032 C C . SER A 1 769 ? 14.123 -4.725 -33.896 1.00 89.38 769 SER A C 1
ATOM 6034 O O . SER A 1 769 ? 13.062 -4.161 -34.179 1.00 89.38 769 SER A O 1
ATOM 6036 N N . TRP A 1 770 ? 15.140 -4.049 -33.347 1.00 90.19 770 TRP A N 1
ATOM 6037 C CA . TRP A 1 770 ? 15.012 -2.618 -33.018 1.00 90.19 770 TRP A CA 1
ATOM 6038 C C . TRP A 1 770 ? 15.003 -1.706 -34.246 1.00 90.19 770 TRP A C 1
ATOM 6040 O O . TRP A 1 770 ? 14.356 -0.660 -34.200 1.00 90.19 770 TRP A O 1
ATOM 6050 N N . THR A 1 771 ? 15.591 -2.140 -35.367 1.00 91.19 771 THR A N 1
ATOM 6051 C CA . THR A 1 771 ? 15.372 -1.499 -36.669 1.00 91.19 771 THR A CA 1
ATOM 6052 C C . THR A 1 771 ? 13.882 -1.523 -37.027 1.00 91.19 771 THR A C 1
ATOM 6054 O O . THR A 1 771 ? 13.282 -0.468 -37.220 1.00 91.19 771 THR A O 1
ATOM 6057 N N . VAL A 1 772 ? 13.255 -2.707 -37.038 1.00 91.25 772 VAL A N 1
ATOM 6058 C CA . VAL A 1 772 ? 11.837 -2.869 -37.410 1.00 91.25 772 VAL A CA 1
ATOM 6059 C C . VAL A 1 772 ? 10.918 -2.096 -36.457 1.00 91.25 772 VAL A C 1
ATOM 6061 O O . VAL A 1 772 ? 10.074 -1.331 -36.922 1.00 91.25 772 VAL A O 1
ATOM 6064 N N . LYS A 1 773 ? 11.123 -2.221 -35.137 1.00 91.88 773 LYS A N 1
ATOM 6065 C CA . LYS A 1 773 ? 10.368 -1.475 -34.114 1.00 91.88 773 LYS A CA 1
ATOM 6066 C C . LYS A 1 773 ? 10.468 0.035 -34.327 1.00 91.88 773 LYS A C 1
ATOM 6068 O O . LYS A 1 773 ? 9.437 0.683 -34.471 1.00 91.88 773 LYS A O 1
ATOM 6073 N N . SER A 1 774 ? 11.678 0.596 -34.421 1.00 89.56 774 SER A N 1
ATOM 6074 C CA . SER A 1 774 ? 11.860 2.049 -34.568 1.00 89.56 774 SER A CA 1
ATOM 6075 C C . SER A 1 774 ? 11.228 2.598 -35.851 1.00 89.56 774 SER A C 1
ATOM 6077 O O . SER A 1 774 ? 10.635 3.676 -35.821 1.00 89.56 774 SER A O 1
ATOM 6079 N N . GLU A 1 775 ? 11.312 1.870 -36.967 1.00 90.44 775 GLU A N 1
ATOM 6080 C CA . GLU A 1 775 ? 10.723 2.298 -38.244 1.00 90.44 775 GLU A CA 1
ATOM 6081 C C . GLU A 1 775 ? 9.190 2.219 -38.273 1.00 90.44 775 GLU A C 1
ATOM 6083 O O . GLU A 1 775 ? 8.547 2.928 -39.057 1.00 90.44 775 GLU A O 1
ATOM 6088 N N . ILE A 1 776 ? 8.584 1.386 -37.423 1.00 91.50 776 ILE A N 1
ATOM 6089 C CA . ILE A 1 776 ? 7.134 1.355 -37.204 1.00 91.50 776 ILE A CA 1
ATOM 6090 C C . ILE A 1 776 ? 6.737 2.465 -36.224 1.00 91.50 776 ILE A C 1
ATOM 6092 O O . ILE A 1 776 ? 5.859 3.259 -36.558 1.00 91.50 776 ILE A O 1
ATOM 6096 N N . SER A 1 777 ? 7.423 2.603 -35.082 1.00 91.75 777 SER A N 1
ATOM 6097 C CA . SER A 1 777 ? 7.199 3.682 -34.107 1.00 91.75 777 SER A CA 1
ATOM 6098 C C . SER A 1 777 ? 7.236 5.066 -34.764 1.00 91.75 777 SER A C 1
ATOM 6100 O O . SER A 1 777 ? 6.304 5.856 -34.607 1.00 91.75 777 SER A O 1
ATOM 6102 N N . HIS A 1 778 ? 8.295 5.366 -35.526 1.00 90.38 778 HIS A N 1
ATOM 6103 C CA . HIS A 1 778 ? 8.474 6.675 -36.158 1.00 90.38 778 HIS A CA 1
ATOM 6104 C C . HIS A 1 778 ? 7.368 6.969 -37.179 1.00 90.38 778 HIS A C 1
ATOM 6106 O O . HIS A 1 778 ? 6.803 8.060 -37.177 1.00 90.38 778 HIS A O 1
ATOM 6112 N N . TRP A 1 779 ? 6.990 5.972 -37.984 1.00 91.25 779 TRP A N 1
ATOM 6113 C CA . TRP A 1 779 ? 5.891 6.097 -38.942 1.00 91.25 779 TRP A CA 1
ATOM 6114 C C . TRP A 1 779 ? 4.536 6.306 -38.249 1.00 91.25 779 TRP A C 1
ATOM 6116 O O . TRP A 1 779 ? 3.786 7.192 -38.652 1.00 91.25 779 TRP A O 1
ATOM 6126 N N . ILE A 1 780 ? 4.243 5.574 -37.165 1.00 91.12 780 ILE A N 1
ATOM 6127 C CA . ILE A 1 780 ? 3.035 5.785 -36.347 1.00 91.12 780 ILE A CA 1
ATOM 6128 C C . ILE A 1 780 ? 2.985 7.233 -35.833 1.00 91.12 780 ILE A C 1
ATOM 6130 O O . ILE A 1 780 ? 1.963 7.909 -35.964 1.00 91.12 780 ILE A O 1
ATOM 6134 N N . ARG A 1 781 ? 4.101 7.740 -35.296 1.00 91.62 781 ARG A N 1
ATOM 6135 C CA . ARG A 1 781 ? 4.227 9.125 -34.820 1.00 91.62 781 ARG A CA 1
ATOM 6136 C C . ARG A 1 781 ? 3.992 10.145 -35.937 1.00 91.62 781 ARG A C 1
ATOM 6138 O O . ARG A 1 781 ? 3.277 11.123 -35.722 1.00 91.62 781 ARG A O 1
ATOM 6145 N N . GLU A 1 782 ? 4.579 9.941 -37.113 1.00 89.38 782 GLU A N 1
ATOM 6146 C CA . GLU A 1 782 ? 4.397 10.831 -38.266 1.00 89.38 782 GLU A CA 1
ATOM 6147 C C . GLU A 1 782 ? 2.944 10.852 -38.748 1.00 89.38 782 GLU A C 1
ATOM 6149 O O . GLU A 1 782 ? 2.411 11.927 -39.012 1.00 89.38 782 GLU A O 1
ATOM 6154 N N . GLN A 1 783 ? 2.272 9.700 -38.776 1.00 87.50 783 GLN A N 1
ATOM 6155 C CA . GLN A 1 783 ? 0.857 9.586 -39.135 1.00 87.50 783 GLN A CA 1
ATOM 6156 C C . GLN A 1 783 ? -0.055 10.314 -38.133 1.00 87.50 783 GLN A C 1
ATOM 6158 O O . GLN A 1 783 ? -0.907 11.109 -38.535 1.00 87.50 783 GLN A O 1
ATOM 6163 N N . VAL A 1 784 ? 0.184 10.151 -36.825 1.00 88.00 784 VAL A N 1
ATOM 6164 C CA . VAL A 1 784 ? -0.514 10.920 -35.777 1.00 88.00 784 VAL A CA 1
ATOM 6165 C C . VAL A 1 784 ? -0.265 12.426 -35.935 1.00 88.00 784 VAL A C 1
ATOM 6167 O O . VAL A 1 784 ? -1.210 13.215 -35.880 1.00 88.00 784 VAL A O 1
ATOM 6170 N N . ALA A 1 785 ? 0.978 12.844 -36.196 1.00 87.12 785 ALA A N 1
ATOM 6171 C CA . ALA A 1 785 ? 1.319 14.250 -36.412 1.00 87.12 785 ALA A CA 1
ATOM 6172 C C . ALA A 1 785 ? 0.667 14.836 -37.681 1.00 87.12 785 ALA A C 1
ATOM 6174 O O . ALA A 1 785 ? 0.218 15.982 -37.661 1.00 87.12 785 ALA A O 1
ATOM 6175 N N . LEU A 1 786 ? 0.575 14.067 -38.770 1.00 84.25 786 LEU A N 1
ATOM 6176 C CA . LEU A 1 786 ? -0.128 14.456 -39.997 1.00 84.25 786 LEU A CA 1
ATOM 6177 C C . LEU A 1 786 ? -1.634 14.618 -39.752 1.00 84.25 786 LEU A C 1
ATOM 6179 O O . LEU A 1 786 ? -2.197 15.653 -40.111 1.00 84.25 786 LEU A O 1
ATOM 6183 N N . LYS A 1 787 ? -2.272 13.658 -39.069 1.00 82.44 787 LYS A N 1
ATOM 6184 C CA . LYS A 1 787 ? -3.701 13.719 -38.722 1.00 82.44 787 LYS A CA 1
ATOM 6185 C C . LYS A 1 787 ? -4.029 14.929 -37.832 1.00 82.44 787 LYS A C 1
ATOM 6187 O O . LYS A 1 787 ? -5.010 15.626 -38.087 1.00 82.44 787 LYS A O 1
ATOM 6192 N N . LEU A 1 788 ? -3.184 15.234 -36.843 1.00 80.69 788 LEU A N 1
ATOM 6193 C CA . LEU A 1 788 ? -3.334 16.416 -35.980 1.00 80.69 788 LEU A CA 1
ATOM 6194 C C . LEU A 1 788 ? -3.117 17.739 -36.740 1.00 80.69 788 LEU A C 1
ATOM 6196 O O . LEU A 1 788 ? -3.871 18.690 -36.538 1.00 80.69 788 LEU A O 1
ATOM 6200 N N . ARG A 1 789 ? -2.147 17.809 -37.665 1.00 80.50 789 ARG A N 1
ATOM 6201 C CA . ARG A 1 789 ? -1.962 18.986 -38.542 1.00 80.50 789 ARG A CA 1
ATOM 6202 C C . ARG A 1 789 ? -3.180 19.221 -39.442 1.00 80.50 789 ARG A C 1
ATOM 6204 O O . ARG A 1 789 ? -3.597 20.366 -39.592 1.00 80.50 789 ARG A O 1
ATOM 6211 N N . ALA A 1 790 ? -3.781 18.160 -39.984 1.00 76.06 790 ALA A N 1
ATOM 6212 C CA . ALA A 1 790 ? -5.000 18.257 -40.787 1.00 76.06 790 ALA A CA 1
ATOM 6213 C C . ALA A 1 790 ? -6.201 18.780 -39.969 1.00 76.06 790 ALA A C 1
ATOM 6215 O O . ALA A 1 790 ? -6.903 19.677 -40.432 1.00 76.06 790 ALA A O 1
ATOM 6216 N N . GLN A 1 791 ? -6.397 18.304 -38.730 1.00 71.88 791 GLN A N 1
ATOM 6217 C CA . GLN A 1 791 ? -7.414 18.851 -37.809 1.00 71.88 791 GLN A CA 1
ATOM 6218 C C . GLN A 1 791 ? -7.226 20.361 -37.587 1.00 71.88 791 GLN A C 1
ATOM 6220 O O . GLN A 1 791 ? -8.171 21.137 -37.741 1.00 71.88 791 GLN A O 1
ATOM 6225 N N . ALA A 1 792 ? -5.995 20.786 -37.280 1.00 67.69 792 ALA A N 1
ATOM 6226 C CA . ALA A 1 792 ? -5.671 22.189 -37.029 1.00 67.69 792 ALA A CA 1
ATOM 6227 C C . ALA A 1 792 ? -5.865 23.084 -38.269 1.00 67.69 792 ALA A C 1
ATOM 6229 O O . ALA A 1 792 ? -6.216 24.254 -38.131 1.00 67.69 792 ALA A O 1
ATOM 6230 N N . GLN A 1 793 ? -5.681 22.558 -39.483 1.00 68.06 793 GLN A N 1
ATOM 6231 C CA . GLN A 1 793 ? -5.957 23.299 -40.719 1.00 68.06 793 GLN A CA 1
ATOM 6232 C C . GLN A 1 793 ? -7.460 23.478 -40.979 1.00 68.06 793 GLN A C 1
ATOM 6234 O O . GLN A 1 793 ? -7.863 24.549 -41.430 1.00 68.06 793 GLN A O 1
ATOM 6239 N N . VAL A 1 794 ? -8.294 22.485 -40.647 1.00 62.72 794 VAL A N 1
ATOM 6240 C CA . VAL A 1 794 ? -9.762 22.586 -40.779 1.00 62.72 794 VAL A CA 1
ATOM 6241 C C . VAL A 1 794 ? -10.342 23.610 -39.797 1.00 62.72 794 VAL A C 1
ATOM 6243 O O . VAL A 1 794 ? -11.133 24.454 -40.205 1.00 62.72 794 VAL A O 1
ATOM 6246 N N . GLN A 1 795 ? -9.890 23.619 -38.536 1.00 57.00 795 GLN A N 1
ATOM 6247 C CA . GLN A 1 795 ? -10.366 24.573 -37.515 1.00 57.00 795 GLN A CA 1
ATOM 6248 C C . GLN A 1 795 ? -10.077 26.055 -37.828 1.00 57.00 795 GLN A C 1
ATOM 6250 O O . GLN A 1 795 ? -10.664 26.931 -37.198 1.00 57.00 795 GLN A O 1
ATOM 6255 N N . ASN A 1 796 ? -9.186 26.355 -38.778 1.00 55.34 796 ASN A N 1
ATOM 6256 C CA . ASN A 1 796 ? -8.816 27.725 -39.148 1.00 55.34 796 ASN A CA 1
ATOM 6257 C C . ASN A 1 796 ? -9.524 28.248 -40.420 1.00 55.34 796 ASN A C 1
ATOM 6259 O O . ASN A 1 796 ? -9.201 29.344 -40.876 1.00 55.34 796 ASN A O 1
ATOM 6263 N N . GLN A 1 797 ? -10.483 27.511 -41.002 1.00 49.88 797 GLN A N 1
ATOM 6264 C CA . GLN A 1 797 ? -11.252 27.971 -42.171 1.00 49.88 797 GLN A CA 1
ATOM 6265 C C . GLN A 1 797 ? -12.632 28.543 -41.780 1.00 49.88 797 GLN A C 1
ATOM 6267 O O . GLN A 1 797 ? -13.493 27.799 -41.311 1.00 49.88 797 GLN A O 1
ATOM 6272 N N . PRO A 1 798 ? -12.908 29.842 -42.012 1.00 52.50 798 PRO A N 1
ATOM 6273 C CA . PRO A 1 798 ? -14.195 30.445 -41.670 1.00 52.50 798 PRO A CA 1
ATOM 6274 C C . PRO A 1 798 ? -15.226 30.281 -42.803 1.00 52.50 798 PRO A C 1
ATOM 6276 O O . PRO A 1 798 ? -15.358 31.171 -43.645 1.00 52.50 798 PRO A O 1
ATOM 6279 N N . SER A 1 799 ? -15.982 29.171 -42.853 1.00 43.22 799 SER A N 1
ATOM 6280 C CA . SER A 1 799 ? -17.143 29.044 -43.766 1.00 43.22 799 SER A CA 1
ATOM 6281 C C . SER A 1 799 ? -18.185 27.960 -43.432 1.00 43.22 799 SER A C 1
ATOM 6283 O O . SER A 1 799 ? -17.929 26.764 -43.540 1.00 43.22 799 SER A O 1
ATOM 6285 N N . GLY A 1 800 ? -19.433 28.398 -43.236 1.00 44.03 800 GLY A N 1
ATOM 6286 C CA . GLY A 1 800 ? -20.621 27.695 -43.742 1.00 44.03 800 GLY A CA 1
ATOM 6287 C C . GLY A 1 800 ? -21.156 26.509 -42.933 1.00 44.03 800 GLY A C 1
ATOM 6288 O O . GLY A 1 800 ? -22.095 26.669 -42.161 1.00 44.03 800 GLY A O 1
ATOM 6289 N N . ASN A 1 801 ? -20.641 25.304 -43.196 1.00 44.75 801 ASN A N 1
ATOM 6290 C CA . ASN A 1 801 ? -21.417 24.056 -43.085 1.00 44.75 801 ASN A CA 1
ATOM 6291 C C . ASN A 1 801 ? -20.879 23.072 -42.020 1.00 44.75 801 ASN A C 1
ATOM 6293 O O . ASN A 1 801 ? -20.605 21.904 -42.305 1.00 44.75 801 ASN A O 1
ATOM 6297 N N . ALA A 1 802 ? -20.729 23.538 -40.780 1.00 44.94 802 ALA A N 1
ATOM 6298 C CA . ALA A 1 802 ? -20.207 22.746 -39.663 1.00 44.94 802 ALA A CA 1
ATOM 6299 C C . ALA A 1 802 ? -21.295 21.898 -38.962 1.00 44.94 802 ALA A C 1
ATOM 6301 O O . ALA A 1 802 ? -21.891 22.331 -37.978 1.00 44.94 802 ALA A O 1
ATOM 6302 N N . THR A 1 803 ? -21.564 20.683 -39.463 1.00 43.91 803 THR A N 1
ATOM 6303 C CA . THR A 1 803 ? -22.400 19.680 -38.749 1.00 43.91 803 THR A CA 1
ATOM 6304 C C . THR A 1 803 ? -21.971 18.213 -38.896 1.00 43.91 803 THR A C 1
ATOM 6306 O O . THR A 1 803 ? -22.334 17.408 -38.043 1.00 43.91 803 THR A O 1
ATOM 6309 N N . ALA A 1 804 ? -21.210 17.833 -39.933 1.00 42.41 804 ALA A N 1
ATOM 6310 C CA . ALA A 1 804 ? -20.896 16.418 -40.208 1.00 42.41 804 ALA A CA 1
ATOM 6311 C C . ALA A 1 804 ? -19.396 16.064 -40.252 1.00 42.41 804 ALA A C 1
ATOM 6313 O O . ALA A 1 804 ? -19.030 14.929 -39.959 1.00 42.41 804 ALA A O 1
ATOM 6314 N N . GLN A 1 805 ? -18.520 17.001 -40.631 1.00 43.22 805 GLN A N 1
ATOM 6315 C CA . GLN A 1 805 ? -17.140 16.669 -41.026 1.00 43.22 805 GLN A CA 1
ATOM 6316 C C . GLN A 1 805 ? -16.098 16.866 -39.905 1.00 43.22 805 GLN A C 1
ATOM 6318 O O . GLN A 1 805 ? -15.022 16.272 -39.943 1.00 43.22 805 GLN A O 1
ATOM 6323 N N . GLU A 1 806 ? -16.431 17.633 -38.863 1.00 45.62 806 GLU A N 1
ATOM 6324 C CA . GLU A 1 806 ? -15.550 17.907 -37.715 1.00 45.62 806 GLU A CA 1
ATOM 6325 C C . GLU A 1 806 ? -15.357 16.680 -36.804 1.00 45.62 806 GLU A C 1
ATOM 6327 O O . GLU A 1 806 ? -14.273 16.453 -36.270 1.00 45.62 806 GLU A O 1
ATOM 6332 N N . THR A 1 807 ? -16.381 15.831 -36.670 1.00 44.06 807 THR A N 1
ATOM 6333 C CA . THR A 1 807 ? -16.352 14.622 -35.821 1.00 44.06 807 THR A CA 1
ATOM 6334 C C . THR A 1 807 ? -15.576 13.451 -36.438 1.00 44.06 807 THR A C 1
ATOM 6336 O O . THR A 1 807 ? -15.275 12.470 -35.750 1.00 44.06 807 THR A O 1
ATOM 6339 N N . ALA A 1 808 ? -15.239 13.542 -37.729 1.00 46.03 808 ALA A N 1
ATOM 6340 C CA . ALA A 1 808 ? -14.466 12.537 -38.454 1.00 46.03 808 ALA A CA 1
ATOM 6341 C C . ALA A 1 808 ? -12.945 12.725 -38.304 1.00 46.03 808 ALA A C 1
ATOM 6343 O O . ALA A 1 808 ? -12.199 11.747 -38.367 1.00 46.03 808 ALA A O 1
ATOM 6344 N N . SER A 1 809 ? -12.475 13.961 -38.097 1.00 55.53 809 SER A N 1
ATOM 6345 C CA . SER A 1 809 ? -11.043 14.280 -38.089 1.00 55.53 809 SER A CA 1
ATOM 6346 C C . SER A 1 809 ? -10.375 14.041 -36.730 1.00 55.53 809 SER A C 1
ATOM 6348 O O . SER A 1 809 ? -9.234 13.570 -36.695 1.00 55.53 809 SER A O 1
ATOM 6350 N N . MET A 1 810 ? -11.066 14.334 -35.620 1.00 66.38 810 MET A N 1
ATOM 6351 C CA . MET A 1 810 ? -10.531 14.237 -34.254 1.00 66.38 810 MET A CA 1
ATOM 6352 C C . MET A 1 810 ? -10.171 12.795 -33.853 1.00 66.38 810 MET A C 1
ATOM 6354 O O . MET A 1 810 ? -10.844 11.833 -34.229 1.00 66.38 810 MET A O 1
ATOM 6358 N N . ILE A 1 811 ? -9.106 12.637 -33.058 1.00 77.69 811 ILE A N 1
ATOM 6359 C CA . ILE A 1 811 ? -8.693 11.328 -32.528 1.00 77.69 811 ILE A CA 1
ATOM 6360 C C . ILE A 1 811 ? -9.662 10.877 -31.426 1.00 77.69 811 ILE A C 1
ATOM 6362 O O . ILE A 1 811 ? -9.933 11.609 -30.474 1.00 77.69 811 ILE A O 1
ATOM 6366 N N . LYS A 1 812 ? -10.196 9.660 -31.574 1.00 82.50 812 LYS A N 1
ATOM 6367 C CA . LYS A 1 812 ? -11.166 9.046 -30.648 1.00 82.50 812 LYS A CA 1
ATOM 6368 C C . LYS A 1 812 ? -10.449 8.219 -29.563 1.00 82.50 812 LYS A C 1
ATOM 6370 O O . LYS A 1 812 ? -9.360 7.718 -29.843 1.00 82.50 812 LYS A O 1
ATOM 6375 N N . PRO A 1 813 ? -11.040 7.995 -28.371 1.00 78.62 813 PRO A N 1
ATOM 6376 C CA . PRO A 1 813 ? -10.389 7.241 -27.290 1.00 78.62 813 PRO A CA 1
ATOM 6377 C C . PRO A 1 813 ? -9.869 5.863 -27.722 1.00 78.62 813 PRO A C 1
ATOM 6379 O O . PRO A 1 813 ? -8.683 5.593 -27.569 1.00 78.62 813 PRO A O 1
ATOM 6382 N N . GLY A 1 814 ? -10.689 5.053 -28.404 1.00 75.56 814 GLY A N 1
ATOM 6383 C CA . GLY A 1 814 ? -10.265 3.747 -28.932 1.00 75.56 814 GLY A CA 1
ATOM 6384 C C . GLY A 1 814 ? -9.096 3.804 -29.931 1.00 75.56 814 GLY A C 1
ATOM 6385 O O . GLY A 1 814 ? -8.255 2.909 -29.930 1.00 75.56 814 GLY A O 1
ATOM 6386 N N . GLN A 1 815 ? -8.977 4.880 -30.722 1.00 83.75 815 GLN A N 1
ATOM 6387 C CA . GLN A 1 815 ? -7.819 5.088 -31.606 1.00 83.75 815 GLN A CA 1
ATOM 6388 C C . GLN A 1 815 ? -6.544 5.335 -30.786 1.00 83.75 815 GLN A C 1
ATOM 6390 O O . GLN A 1 815 ? -5.489 4.789 -31.104 1.00 83.75 815 GLN A O 1
ATOM 6395 N N . PHE A 1 816 ? -6.634 6.116 -29.703 1.00 87.56 816 PHE A N 1
ATOM 6396 C CA . PHE A 1 816 ? -5.512 6.293 -28.779 1.00 87.56 816 PHE A CA 1
ATOM 6397 C C . PHE A 1 816 ? -5.168 4.994 -28.035 1.00 87.56 816 PHE A C 1
ATOM 6399 O O . PHE A 1 816 ? -3.988 4.681 -27.907 1.00 87.56 816 PHE A O 1
ATOM 6406 N N . TYR A 1 817 ? -6.155 4.203 -27.602 1.00 86.31 817 TYR A N 1
ATOM 6407 C CA . TYR A 1 817 ? -5.907 2.928 -26.916 1.00 86.31 817 TYR A CA 1
ATOM 6408 C C . TYR A 1 817 ? -5.159 1.932 -27.816 1.00 86.31 817 TYR A C 1
ATOM 6410 O O . TYR A 1 817 ? -4.211 1.295 -27.362 1.00 86.31 817 TYR A O 1
ATOM 6418 N N . PHE A 1 818 ? -5.506 1.867 -29.105 1.00 85.06 818 PHE A N 1
ATOM 6419 C CA . PHE A 1 818 ? -4.784 1.071 -30.103 1.00 85.06 818 PHE A CA 1
ATOM 6420 C C . PHE A 1 818 ? -3.342 1.568 -30.333 1.00 85.06 818 PHE A C 1
ATOM 6422 O O . PHE A 1 818 ? -2.394 0.782 -30.280 1.00 85.06 818 PHE A O 1
ATOM 6429 N N . LEU A 1 819 ? -3.156 2.882 -30.516 1.00 88.31 819 LEU A N 1
ATOM 6430 C CA . LEU A 1 819 ? -1.832 3.506 -30.670 1.00 88.31 819 LEU A CA 1
ATOM 6431 C C . LEU A 1 819 ? -0.929 3.258 -29.451 1.00 88.31 819 LEU A C 1
ATOM 6433 O O . LEU A 1 819 ? 0.240 2.900 -29.601 1.00 88.31 819 LEU A O 1
ATOM 6437 N N . ARG A 1 820 ? -1.487 3.418 -28.246 1.00 90.62 820 ARG A N 1
ATOM 6438 C CA . ARG A 1 820 ? -0.829 3.124 -26.973 1.00 90.62 820 ARG A CA 1
ATOM 6439 C C . ARG A 1 820 ? -0.425 1.649 -26.902 1.00 90.62 820 ARG A C 1
ATOM 6441 O O . ARG A 1 820 ? 0.743 1.372 -26.646 1.00 90.62 820 ARG A O 1
ATOM 6448 N N . TYR A 1 821 ? -1.352 0.730 -27.181 1.00 87.88 821 TYR A N 1
ATOM 6449 C CA . TYR A 1 821 ? -1.121 -0.715 -27.118 1.00 87.88 821 TYR A CA 1
ATOM 6450 C C . TYR A 1 821 ? 0.075 -1.156 -27.972 1.00 87.88 821 TYR A C 1
ATOM 6452 O O . TYR A 1 821 ? 0.949 -1.862 -27.473 1.00 87.88 821 TYR A O 1
ATOM 6460 N N . ILE A 1 822 ? 0.171 -0.710 -29.231 1.00 87.62 822 ILE A N 1
ATOM 6461 C CA . ILE A 1 822 ? 1.290 -1.098 -30.109 1.00 87.62 822 ILE A CA 1
ATOM 6462 C C . ILE A 1 822 ? 2.621 -0.542 -29.586 1.00 87.62 822 ILE A C 1
ATOM 6464 O O . ILE A 1 822 ? 3.610 -1.271 -29.527 1.00 87.62 822 ILE A O 1
ATOM 6468 N N . LEU A 1 823 ? 2.663 0.727 -29.168 1.00 90.19 823 LEU A N 1
ATOM 6469 C CA . LEU A 1 823 ? 3.892 1.348 -28.658 1.00 90.19 823 LEU A CA 1
ATOM 6470 C C . LEU A 1 823 ? 4.354 0.717 -27.331 1.00 90.19 823 LEU A C 1
ATOM 6472 O O . LEU A 1 823 ? 5.552 0.495 -27.149 1.00 90.19 823 LEU A O 1
ATOM 6476 N N . GLU A 1 824 ? 3.422 0.344 -26.446 1.00 90.38 824 GLU A N 1
ATOM 6477 C CA . GLU A 1 824 ? 3.702 -0.432 -25.228 1.00 90.38 824 GLU A CA 1
ATOM 6478 C C . GLU A 1 824 ? 4.197 -1.855 -25.547 1.00 90.38 824 GLU A C 1
ATOM 6480 O O . GLU A 1 824 ? 5.150 -2.317 -24.921 1.00 90.38 824 GLU A O 1
ATOM 6485 N N . ARG A 1 825 ? 3.606 -2.539 -26.541 1.00 87.62 825 ARG A N 1
ATOM 6486 C CA . ARG A 1 825 ? 4.018 -3.887 -26.985 1.00 87.62 825 ARG A CA 1
ATOM 6487 C C . ARG A 1 825 ? 5.391 -3.910 -27.659 1.00 87.62 825 ARG A C 1
ATOM 6489 O O . ARG A 1 825 ? 6.136 -4.866 -27.462 1.00 87.62 825 ARG A O 1
ATOM 6496 N N . MET A 1 826 ? 5.737 -2.880 -28.432 1.00 87.88 826 MET A N 1
ATOM 6497 C CA . MET A 1 826 ? 7.081 -2.721 -29.005 1.00 87.88 826 MET A CA 1
ATOM 6498 C C . MET A 1 826 ? 8.109 -2.242 -27.967 1.00 87.88 826 MET A C 1
ATOM 6500 O O . MET A 1 826 ? 9.300 -2.491 -28.142 1.00 87.88 826 MET A O 1
ATOM 6504 N N . GLY A 1 827 ? 7.657 -1.580 -26.895 1.00 87.75 827 GLY A N 1
ATOM 6505 C CA . GLY A 1 827 ? 8.493 -1.053 -25.814 1.00 87.75 827 GLY A CA 1
ATOM 6506 C C . GLY A 1 827 ? 9.148 0.302 -26.109 1.00 87.75 827 GLY A C 1
ATOM 6507 O O . GLY A 1 827 ? 10.132 0.650 -25.458 1.00 87.75 827 GLY A O 1
ATOM 6508 N N . ASP A 1 828 ? 8.648 1.064 -27.088 1.00 91.31 828 ASP A N 1
ATOM 6509 C CA . ASP A 1 828 ? 9.260 2.323 -27.543 1.00 91.31 828 ASP A CA 1
ATOM 6510 C C . ASP A 1 828 ? 8.680 3.539 -26.796 1.00 91.31 828 ASP A C 1
ATOM 6512 O O . ASP A 1 828 ? 7.877 4.324 -27.311 1.00 91.31 828 ASP A O 1
ATOM 6516 N N . PHE A 1 829 ? 9.072 3.680 -25.528 1.00 93.44 829 PHE A N 1
ATOM 6517 C CA . PHE A 1 829 ? 8.549 4.723 -24.639 1.00 93.44 829 PHE A CA 1
ATOM 6518 C C . PHE A 1 829 ? 9.023 6.137 -24.997 1.00 93.44 829 PHE A C 1
ATOM 6520 O O . PHE A 1 829 ? 8.374 7.103 -24.598 1.00 93.44 829 PHE A O 1
ATOM 6527 N N . SER A 1 830 ? 10.109 6.290 -25.763 1.00 91.69 830 SER A N 1
ATOM 6528 C CA . SER A 1 830 ? 10.543 7.605 -26.253 1.00 91.69 830 SER A CA 1
ATOM 6529 C C . SER A 1 830 ? 9.596 8.122 -27.337 1.00 91.69 830 SER A C 1
ATOM 6531 O O . SER A 1 830 ? 9.142 9.262 -27.255 1.00 91.69 830 SER A O 1
ATOM 6533 N N . ILE A 1 831 ? 9.186 7.270 -28.283 1.00 92.62 831 ILE A N 1
ATOM 6534 C CA . ILE A 1 831 ? 8.168 7.638 -29.274 1.00 92.62 831 ILE A CA 1
ATOM 6535 C C . ILE A 1 831 ? 6.768 7.747 -28.647 1.00 92.62 831 ILE A C 1
ATOM 6537 O O . ILE A 1 831 ? 6.008 8.641 -29.027 1.00 92.62 831 ILE A O 1
ATOM 6541 N N . LEU A 1 832 ? 6.433 6.927 -27.641 1.00 94.62 832 LEU A N 1
ATOM 6542 C CA . LEU A 1 832 ? 5.187 7.108 -26.884 1.00 94.62 832 LEU A CA 1
ATOM 6543 C C . LEU A 1 832 ? 5.141 8.478 -26.187 1.00 94.62 832 LEU A C 1
ATOM 6545 O O . LEU A 1 832 ? 4.105 9.134 -26.250 1.00 94.62 832 LEU A O 1
ATOM 6549 N N . ALA A 1 833 ? 6.243 8.955 -25.595 1.00 93.62 833 ALA A N 1
ATOM 6550 C CA . ALA A 1 833 ? 6.306 10.293 -24.995 1.00 93.62 833 ALA A CA 1
ATOM 6551 C C . ALA A 1 833 ? 5.989 11.398 -26.020 1.00 93.62 833 ALA A C 1
ATOM 6553 O O . ALA A 1 833 ? 5.200 12.298 -25.730 1.00 93.62 833 ALA A O 1
ATOM 6554 N N . ASP A 1 834 ? 6.531 11.291 -27.236 1.00 91.56 834 ASP A N 1
ATOM 6555 C CA . ASP A 1 834 ? 6.237 12.210 -28.341 1.00 91.56 834 ASP A CA 1
ATOM 6556 C C . ASP A 1 834 ? 4.762 12.154 -28.776 1.00 91.56 834 ASP A C 1
ATOM 6558 O O . ASP A 1 834 ? 4.151 13.195 -29.013 1.00 91.56 834 ASP A O 1
ATOM 6562 N N . VAL A 1 835 ? 4.152 10.964 -28.830 1.00 92.69 835 VAL A N 1
ATOM 6563 C CA . VAL A 1 835 ? 2.718 10.808 -29.133 1.00 92.69 835 VAL A CA 1
ATOM 6564 C C . VAL A 1 835 ? 1.841 11.407 -28.024 1.00 92.69 835 VAL A C 1
ATOM 6566 O O . VAL A 1 835 ? 0.887 12.121 -28.331 1.00 92.69 835 VAL A O 1
ATOM 6569 N N . LEU A 1 836 ? 2.184 11.222 -26.743 1.00 93.62 836 LEU A N 1
ATOM 6570 C CA . LEU A 1 836 ? 1.494 11.886 -25.626 1.00 93.62 836 LEU A CA 1
ATOM 6571 C C . LEU A 1 836 ? 1.666 13.419 -25.682 1.00 93.62 836 LEU A C 1
ATOM 6573 O O . LEU A 1 836 ? 0.708 14.153 -25.432 1.00 93.62 836 LEU A O 1
ATOM 6577 N N . LYS A 1 837 ? 2.848 13.924 -26.069 1.00 92.44 837 LYS A N 1
ATOM 6578 C CA . LYS A 1 837 ? 3.112 15.365 -26.254 1.00 92.44 837 LYS A CA 1
ATOM 6579 C C . LYS A 1 837 ? 2.282 15.940 -27.404 1.00 92.44 837 LYS A C 1
ATOM 6581 O O . LYS A 1 837 ? 1.699 17.009 -27.241 1.00 92.44 837 LYS A O 1
ATOM 6586 N N . LEU A 1 838 ? 2.161 15.229 -28.525 1.00 89.75 838 LEU A N 1
ATOM 6587 C CA . LEU A 1 838 ? 1.289 15.607 -29.645 1.00 89.75 838 LEU A CA 1
ATOM 6588 C C . LEU A 1 838 ? -0.197 15.631 -29.232 1.00 89.75 838 LEU A C 1
ATOM 6590 O O . LEU A 1 838 ? -0.907 16.589 -29.530 1.00 89.75 838 LEU A O 1
ATOM 6594 N N . LEU A 1 839 ? -0.659 14.624 -28.483 1.00 89.69 839 LEU A N 1
ATOM 6595 C CA . LEU A 1 839 ? -2.046 14.523 -28.008 1.00 89.69 839 LEU A CA 1
ATOM 6596 C C . LEU A 1 839 ? -2.392 15.484 -26.856 1.00 89.69 839 LEU A C 1
ATOM 6598 O O . LEU A 1 839 ? -3.575 15.705 -26.592 1.00 89.69 839 LEU A O 1
ATOM 6602 N N . SER A 1 840 ? -1.402 16.123 -26.221 1.00 87.88 840 SER A N 1
ATOM 6603 C CA . SER A 1 840 ? -1.609 17.141 -25.172 1.00 87.88 840 SER A CA 1
ATOM 6604 C C . SER A 1 840 ? -2.434 18.358 -25.625 1.00 87.88 840 SER A C 1
ATOM 6606 O O . SER A 1 840 ? -2.947 19.102 -24.789 1.00 87.88 840 SER A O 1
ATOM 6608 N N . GLN A 1 841 ? -2.568 18.558 -26.940 1.00 82.94 841 GLN A N 1
ATOM 6609 C CA . GLN A 1 841 ? -3.337 19.639 -27.563 1.00 82.94 841 GLN A CA 1
ATOM 6610 C C . GLN A 1 841 ? -4.781 19.236 -27.916 1.00 82.94 841 GLN A C 1
ATOM 6612 O O . GLN A 1 841 ? -5.539 20.073 -28.401 1.00 82.94 841 GLN A O 1
ATOM 6617 N N . SER A 1 842 ? -5.167 17.972 -27.702 1.00 82.56 842 SER A N 1
ATOM 6618 C CA . SER A 1 842 ? -6.519 17.492 -28.008 1.00 82.56 842 SER A CA 1
ATOM 6619 C C . SER A 1 842 ? -7.580 18.153 -27.120 1.00 82.56 842 SER A C 1
ATOM 6621 O O . SER A 1 842 ? -7.344 18.441 -25.949 1.00 82.56 842 SER A O 1
ATOM 6623 N N . SER A 1 843 ? -8.767 18.394 -27.681 1.00 78.81 843 SER A N 1
ATOM 6624 C CA . SER A 1 843 ? -9.904 18.995 -26.970 1.00 78.81 843 SER A CA 1
ATOM 6625 C C . SER A 1 843 ? -10.771 17.981 -26.219 1.00 78.81 843 SER A C 1
ATOM 6627 O O . SER A 1 843 ? -11.624 18.385 -25.444 1.00 78.81 843 SER A O 1
ATOM 6629 N N . ASN A 1 844 ? -10.579 16.674 -26.426 1.00 83.06 844 ASN A N 1
ATOM 6630 C CA . ASN A 1 844 ? -11.413 15.645 -25.807 1.00 83.06 844 ASN A CA 1
ATOM 6631 C C . ASN A 1 844 ? -10.911 15.301 -24.383 1.00 83.06 844 ASN A C 1
ATOM 6633 O O . ASN A 1 844 ? -9.821 14.727 -24.257 1.00 83.06 844 ASN A O 1
ATOM 6637 N N . PRO A 1 845 ? -11.693 15.558 -23.312 1.00 81.56 845 PRO A N 1
ATOM 6638 C CA . PRO A 1 845 ? -11.253 15.326 -21.935 1.00 81.56 845 PRO A CA 1
ATOM 6639 C C . PRO A 1 845 ? -10.978 13.847 -21.626 1.00 81.56 845 PRO A C 1
ATOM 6641 O O . PRO A 1 845 ? -10.084 13.557 -20.835 1.00 81.56 845 PRO A O 1
ATOM 6644 N N . THR A 1 846 ? -11.665 12.903 -22.283 1.00 82.50 846 THR A N 1
ATOM 6645 C CA . THR A 1 846 ? -11.435 11.453 -22.089 1.00 82.50 846 THR A CA 1
ATOM 6646 C C . THR A 1 846 ? -10.102 10.990 -22.688 1.00 82.50 846 THR A C 1
ATOM 6648 O O . THR A 1 846 ? -9.387 10.179 -22.090 1.00 82.50 846 THR A O 1
ATOM 6651 N N . VAL A 1 847 ? -9.704 11.564 -23.832 1.00 86.12 847 VAL A N 1
ATOM 6652 C CA . VAL A 1 847 ? -8.382 11.324 -24.428 1.00 86.12 847 VAL A CA 1
ATOM 6653 C C . VAL A 1 847 ? -7.307 11.899 -23.510 1.00 86.12 847 VAL A C 1
ATOM 6655 O O . VAL A 1 847 ? -6.402 11.165 -23.129 1.00 86.12 847 VAL A O 1
ATOM 6658 N N . LEU A 1 848 ? -7.442 13.150 -23.057 1.00 87.31 848 LEU A N 1
ATOM 6659 C CA . LEU A 1 848 ? -6.485 13.764 -22.128 1.00 87.31 848 LEU A CA 1
ATOM 6660 C C . LEU A 1 848 ? -6.360 13.011 -20.792 1.00 87.31 848 LEU A C 1
ATOM 6662 O O . LEU A 1 848 ? -5.246 12.870 -20.288 1.00 87.31 848 LEU A O 1
ATOM 6666 N N . ALA A 1 849 ? -7.464 12.506 -20.229 1.00 86.94 849 ALA A N 1
ATOM 6667 C CA . ALA A 1 849 ? -7.439 11.709 -19.001 1.00 86.94 849 ALA A CA 1
ATOM 6668 C C . ALA A 1 849 ? -6.625 10.423 -19.209 1.00 86.94 849 ALA A C 1
ATOM 6670 O O . ALA A 1 849 ? -5.644 10.189 -18.507 1.00 86.94 849 ALA A O 1
ATOM 6671 N N . SER A 1 850 ? -6.928 9.653 -20.259 1.00 87.62 850 SER A N 1
ATOM 6672 C CA . SER A 1 850 ? -6.191 8.419 -20.573 1.00 87.62 850 SER A CA 1
ATOM 6673 C C . SER A 1 850 ? -4.724 8.648 -20.981 1.00 87.62 850 SER A C 1
ATOM 6675 O O . SER A 1 850 ? -3.852 7.840 -20.654 1.00 87.62 850 SER A O 1
ATOM 6677 N N . VAL A 1 851 ? -4.412 9.769 -21.637 1.00 91.25 851 VAL A N 1
ATOM 6678 C CA . VAL A 1 851 ? -3.044 10.241 -21.921 1.00 91.25 851 VAL A CA 1
ATOM 6679 C C . VAL A 1 851 ? -2.291 10.545 -20.616 1.00 91.25 851 VAL A C 1
ATOM 6681 O O . VAL A 1 851 ? -1.133 10.152 -20.461 1.00 91.25 851 VAL A O 1
ATOM 6684 N N . THR A 1 852 ? -2.966 11.154 -19.639 1.00 91.00 852 THR A N 1
ATOM 6685 C CA . THR A 1 852 ? -2.419 11.441 -18.303 1.00 91.00 852 THR A CA 1
ATOM 6686 C C . THR A 1 852 ? -2.237 10.165 -17.468 1.00 91.00 852 THR A C 1
ATOM 6688 O O . THR A 1 852 ? -1.192 9.982 -16.846 1.00 91.00 852 THR A O 1
ATOM 6691 N N . ASP A 1 853 ? -3.178 9.220 -17.522 1.00 89.31 853 ASP A N 1
ATOM 6692 C CA . ASP A 1 853 ? -3.038 7.898 -16.891 1.00 89.31 853 ASP A CA 1
ATOM 6693 C C . ASP A 1 853 ? -1.884 7.086 -17.497 1.00 89.31 853 ASP A C 1
ATOM 6695 O O . ASP A 1 853 ? -1.218 6.322 -16.797 1.00 89.31 853 ASP A O 1
ATOM 6699 N N . THR A 1 854 ? -1.610 7.266 -18.793 1.00 92.38 854 THR A N 1
ATOM 6700 C CA . THR A 1 854 ? -0.457 6.646 -19.464 1.00 92.38 854 THR A CA 1
ATOM 6701 C C . THR A 1 854 ? 0.858 7.214 -18.922 1.00 92.38 854 THR A C 1
ATOM 6703 O O . THR A 1 854 ? 1.772 6.441 -18.627 1.00 92.38 854 THR A O 1
ATOM 6706 N N . LEU A 1 855 ? 0.936 8.538 -18.706 1.00 91.56 855 LEU A N 1
ATOM 6707 C CA . LEU A 1 855 ? 2.056 9.183 -18.004 1.00 91.56 855 LEU A CA 1
ATOM 6708 C C . LEU A 1 855 ? 2.213 8.648 -16.571 1.00 91.56 855 LEU A C 1
ATOM 6710 O O . LEU A 1 855 ? 3.339 8.401 -16.148 1.00 91.56 855 LEU A O 1
ATOM 6714 N N . ASN A 1 856 ? 1.113 8.430 -15.843 1.00 90.88 856 ASN A N 1
ATOM 6715 C CA . ASN A 1 856 ? 1.147 7.883 -14.483 1.00 90.88 856 ASN A CA 1
ATOM 6716 C C . ASN A 1 856 ? 1.696 6.445 -14.447 1.00 90.88 856 ASN A C 1
ATOM 6718 O O . ASN A 1 856 ? 2.590 6.121 -13.668 1.00 90.88 856 ASN A O 1
ATOM 6722 N N . HIS A 1 857 ? 1.188 5.580 -15.328 1.00 89.69 857 HIS A N 1
ATOM 6723 C CA . HIS A 1 857 ? 1.533 4.158 -15.350 1.00 89.69 857 HIS A CA 1
ATOM 6724 C C . HIS A 1 857 ? 3.009 3.914 -15.719 1.00 89.69 857 HIS A C 1
ATOM 6726 O O . HIS A 1 857 ? 3.679 3.111 -15.072 1.00 89.69 857 HIS A O 1
ATOM 6732 N N . HIS A 1 858 ? 3.555 4.662 -16.688 1.00 90.38 858 HIS A N 1
ATOM 6733 C CA . HIS A 1 858 ? 4.971 4.573 -17.094 1.00 90.38 858 HIS A CA 1
ATOM 6734 C C . HIS A 1 858 ? 5.854 5.682 -16.505 1.00 90.38 858 HIS A C 1
ATOM 6736 O O . HIS A 1 858 ? 6.930 5.973 -17.039 1.00 90.38 858 HIS A O 1
ATOM 6742 N N . LEU A 1 859 ? 5.436 6.294 -15.392 1.00 89.44 859 LEU A N 1
ATOM 6743 C CA . LEU A 1 859 ? 6.114 7.438 -14.773 1.00 89.44 859 LEU A CA 1
ATOM 6744 C C . LEU A 1 859 ? 7.633 7.240 -14.567 1.00 89.44 859 LEU A C 1
ATOM 6746 O O . LEU A 1 859 ? 8.377 8.178 -14.870 1.00 89.44 859 LEU A O 1
ATOM 6750 N N . PRO A 1 860 ? 8.157 6.068 -14.137 1.00 88.69 860 PRO A N 1
ATOM 6751 C CA . PRO A 1 860 ? 9.604 5.860 -14.020 1.00 88.69 860 PRO A CA 1
ATOM 6752 C C . PRO A 1 860 ? 10.343 5.985 -15.360 1.00 88.69 860 PRO A C 1
ATOM 6754 O O . PRO A 1 860 ? 11.434 6.552 -15.411 1.00 88.69 860 PRO A O 1
ATOM 6757 N N . SER A 1 861 ? 9.745 5.499 -16.452 1.00 90.88 861 SER A N 1
ATOM 6758 C CA . SER A 1 861 ? 10.340 5.517 -17.793 1.00 90.88 861 SER A CA 1
ATOM 6759 C C . SER A 1 861 ? 10.323 6.919 -18.395 1.00 90.88 861 SER A C 1
ATOM 6761 O O . SER A 1 861 ? 11.361 7.393 -18.854 1.00 90.88 861 SER A O 1
ATOM 6763 N N . PHE A 1 862 ? 9.198 7.636 -18.307 1.00 91.62 862 PHE A N 1
ATOM 6764 C CA . PHE A 1 862 ? 9.125 9.033 -18.751 1.00 91.62 862 PHE A CA 1
ATOM 6765 C C . PHE A 1 862 ? 10.031 9.961 -17.927 1.00 91.62 862 PHE A C 1
ATOM 6767 O O . PHE A 1 862 ? 10.639 10.879 -18.480 1.00 91.62 862 PHE A O 1
ATOM 6774 N N . THR A 1 863 ? 10.225 9.668 -16.637 1.00 88.94 863 THR A N 1
ATOM 6775 C CA . THR A 1 863 ? 11.143 10.422 -15.765 1.00 88.94 863 THR A CA 1
ATOM 6776 C C . THR A 1 863 ? 12.608 10.138 -16.104 1.00 88.94 863 THR A C 1
ATOM 6778 O O . THR A 1 863 ? 13.439 11.048 -16.075 1.00 88.94 863 THR A O 1
ATOM 6781 N N . ALA A 1 864 ? 12.929 8.900 -16.492 1.00 88.62 864 ALA A N 1
ATOM 6782 C CA . ALA A 1 864 ? 14.251 8.528 -16.983 1.00 88.62 864 ALA A CA 1
ATOM 6783 C C . ALA A 1 864 ? 14.578 9.159 -18.350 1.00 88.62 864 ALA A C 1
ATOM 6785 O O . ALA A 1 864 ? 15.694 9.643 -18.532 1.00 88.62 864 ALA A O 1
ATOM 6786 N N . ILE A 1 865 ? 13.602 9.230 -19.266 1.00 89.50 865 ILE A N 1
ATOM 6787 C CA . ILE A 1 865 ? 13.704 9.972 -20.538 1.00 89.50 865 ILE A CA 1
ATOM 6788 C C . ILE A 1 865 ? 13.946 11.467 -20.266 1.00 89.50 865 ILE A C 1
ATOM 6790 O O . ILE A 1 865 ? 14.911 12.040 -20.772 1.00 89.50 865 ILE A O 1
ATOM 6794 N N . GLY A 1 866 ? 13.099 12.072 -19.426 1.00 87.38 866 GLY A N 1
ATOM 6795 C CA . GLY A 1 866 ? 13.071 13.508 -19.117 1.00 87.38 866 GLY A CA 1
ATOM 6796 C C . GLY A 1 866 ? 11.701 14.164 -19.328 1.00 87.38 866 GLY A C 1
ATOM 6797 O O . GLY A 1 866 ? 11.437 15.212 -18.749 1.00 87.38 866 GLY A O 1
ATOM 6798 N N . ALA A 1 867 ? 10.802 13.513 -20.070 1.00 89.12 867 ALA A N 1
ATOM 6799 C CA . ALA A 1 867 ? 9.541 14.079 -20.551 1.00 89.12 867 ALA A CA 1
ATOM 6800 C C . ALA A 1 867 ? 8.467 14.366 -19.477 1.00 89.12 867 ALA A C 1
ATOM 6802 O O . ALA A 1 867 ? 7.471 15.017 -19.783 1.00 89.12 867 ALA A O 1
ATOM 6803 N N . THR A 1 868 ? 8.616 13.882 -18.237 1.00 89.56 868 THR A N 1
ATOM 6804 C CA . THR A 1 868 ? 7.555 13.940 -17.208 1.00 89.56 868 THR A CA 1
ATOM 6805 C C . THR A 1 868 ? 7.029 15.351 -16.932 1.00 89.56 868 THR A C 1
ATOM 6807 O O . THR A 1 868 ? 5.815 15.556 -16.951 1.00 89.56 868 THR A O 1
ATOM 6810 N N . MET A 1 869 ? 7.916 16.322 -16.685 1.00 88.06 869 MET A N 1
ATOM 6811 C CA . MET A 1 869 ? 7.504 17.695 -16.357 1.00 88.06 869 MET A CA 1
ATOM 6812 C C . MET A 1 869 ? 6.875 18.382 -17.572 1.00 88.06 869 MET A C 1
ATOM 6814 O O . MET A 1 869 ? 5.785 18.936 -17.476 1.00 88.06 869 MET A O 1
ATOM 6818 N N . ASP A 1 870 ? 7.519 18.255 -18.731 1.00 88.31 870 ASP A N 1
ATOM 6819 C CA . ASP A 1 870 ? 7.055 18.737 -20.029 1.00 88.31 870 ASP A CA 1
ATOM 6820 C C . ASP A 1 870 ? 5.651 18.269 -20.406 1.00 88.31 870 ASP A C 1
ATOM 6822 O O . ASP A 1 870 ? 4.862 19.045 -20.954 1.00 88.31 870 ASP A O 1
ATOM 6826 N N . LEU A 1 871 ? 5.347 16.992 -20.165 1.00 90.81 871 LEU A N 1
ATOM 6827 C CA . LEU A 1 871 ? 4.036 16.405 -20.422 1.00 90.81 871 LEU A CA 1
ATOM 6828 C C . LEU A 1 871 ? 3.011 16.923 -19.409 1.00 90.81 871 LEU A C 1
ATOM 6830 O O . LEU A 1 871 ? 1.981 17.458 -19.819 1.00 90.81 871 LEU A O 1
ATOM 6834 N N . LEU A 1 872 ? 3.322 16.865 -18.109 1.00 89.94 872 LEU A N 1
ATOM 6835 C CA . LEU A 1 872 ? 2.426 17.326 -17.046 1.00 89.94 872 LEU A CA 1
ATOM 6836 C C . LEU A 1 872 ? 2.058 18.811 -17.191 1.00 89.94 872 LEU A C 1
ATOM 6838 O O . LEU A 1 872 ? 0.882 19.159 -17.099 1.00 89.94 872 LEU A O 1
ATOM 6842 N N . GLN A 1 873 ? 3.031 19.678 -17.487 1.00 89.19 873 GLN A N 1
ATOM 6843 C CA . GLN A 1 873 ? 2.787 21.098 -17.756 1.00 89.19 873 GLN A CA 1
ATOM 6844 C C . GLN A 1 873 ? 1.907 21.297 -18.995 1.00 89.19 873 GLN A C 1
ATOM 6846 O O . GLN A 1 873 ? 0.991 22.118 -18.965 1.00 89.19 873 GLN A O 1
ATOM 6851 N N . SER A 1 874 ? 2.119 20.517 -20.063 1.00 89.56 874 SER A N 1
ATOM 6852 C CA . SER A 1 874 ? 1.283 20.591 -21.272 1.00 89.56 874 SER A CA 1
ATOM 6853 C C . SER A 1 874 ? -0.170 20.205 -20.967 1.00 89.56 874 SER A C 1
ATOM 6855 O O . SER A 1 874 ? -1.094 20.925 -21.349 1.00 89.56 874 SER A O 1
ATOM 6857 N N . PHE A 1 875 ? -0.388 19.121 -20.214 1.00 90.25 875 PHE A N 1
ATOM 6858 C CA . PHE A 1 875 ? -1.728 18.683 -19.816 1.00 90.25 875 PHE A CA 1
ATOM 6859 C C . PHE A 1 875 ? -2.401 19.680 -18.857 1.00 90.25 875 PHE A C 1
ATOM 6861 O O . PHE A 1 875 ? -3.580 19.986 -19.027 1.00 90.25 875 PHE A O 1
ATOM 6868 N N . ALA A 1 876 ? -1.658 20.256 -17.904 1.00 86.88 876 ALA A N 1
ATOM 6869 C CA . ALA A 1 876 ? -2.159 21.287 -16.992 1.00 86.88 876 ALA A CA 1
ATOM 6870 C C . ALA A 1 876 ? -2.551 22.585 -17.727 1.00 86.88 876 ALA A C 1
ATOM 6872 O O . ALA A 1 876 ? -3.599 23.173 -17.440 1.00 86.88 876 ALA A O 1
ATOM 6873 N N . ILE A 1 877 ? -1.764 23.006 -18.725 1.00 88.00 877 ILE A N 1
ATOM 6874 C CA . ILE A 1 877 ? -2.091 24.141 -19.601 1.00 88.00 877 ILE A CA 1
ATOM 6875 C C . ILE A 1 877 ? -3.382 23.864 -20.381 1.00 88.00 877 ILE A C 1
ATOM 6877 O O . ILE A 1 877 ? -4.261 24.729 -20.410 1.00 88.00 877 ILE A O 1
ATOM 6881 N N . THR A 1 878 ? -3.548 22.678 -20.972 1.00 85.56 878 THR A N 1
ATOM 6882 C CA . THR A 1 878 ? -4.771 22.330 -21.719 1.00 85.56 878 THR A CA 1
ATOM 6883 C C . THR A 1 878 ? -5.991 22.186 -20.794 1.00 85.56 878 THR A C 1
ATOM 6885 O O . THR A 1 878 ? -7.052 22.737 -21.099 1.00 85.56 878 THR A O 1
ATOM 6888 N N . TYR A 1 879 ? -5.837 21.601 -19.599 1.00 87.50 879 TYR A N 1
ATOM 6889 C CA . TYR A 1 879 ? -6.864 21.605 -18.546 1.00 87.50 879 TYR A CA 1
ATOM 6890 C C . TYR A 1 879 ? -7.308 23.030 -18.168 1.00 87.50 879 TYR A C 1
ATOM 6892 O O . TYR A 1 879 ? -8.506 23.295 -18.054 1.00 87.50 879 TYR A O 1
ATOM 6900 N N . SER A 1 880 ? -6.381 23.989 -18.049 1.00 83.94 880 SER A N 1
ATOM 6901 C CA . SER A 1 880 ? -6.699 25.398 -17.740 1.00 83.94 880 SER A CA 1
ATOM 6902 C C . SER A 1 880 ? -7.494 26.138 -18.838 1.00 83.94 880 SER A C 1
ATOM 6904 O O . SER A 1 880 ? -7.987 27.253 -18.610 1.00 83.94 880 SER A O 1
ATOM 6906 N N . LYS A 1 881 ? -7.609 25.537 -20.032 1.00 83.19 881 LYS A N 1
ATOM 6907 C CA . LYS A 1 881 ? -8.474 25.988 -21.131 1.00 83.19 881 LYS A CA 1
ATOM 6908 C C . LYS A 1 881 ? -9.839 25.296 -21.046 1.00 83.19 881 LYS A C 1
ATOM 6910 O O . LYS A 1 881 ? -10.846 25.985 -20.921 1.00 83.19 881 LYS A O 1
ATOM 6915 N N . LEU A 1 882 ? -9.857 23.959 -21.014 1.00 81.56 882 LEU A N 1
ATOM 6916 C CA . LEU A 1 882 ? -11.082 23.141 -21.003 1.00 81.56 882 LEU A CA 1
ATOM 6917 C C . LEU A 1 882 ? -11.961 23.357 -19.764 1.00 81.56 882 LEU A C 1
ATOM 6919 O O . LEU A 1 882 ? -13.181 23.439 -19.877 1.00 81.56 882 LEU A O 1
ATOM 6923 N N . SER A 1 883 ? -11.357 23.545 -18.586 1.00 76.75 883 SER A N 1
ATOM 6924 C CA . SER A 1 883 ? -12.075 23.837 -17.330 1.00 76.75 883 SER A CA 1
ATOM 6925 C C . SER A 1 883 ? -12.900 25.136 -17.344 1.00 76.75 883 SER A C 1
ATOM 6927 O O . SER A 1 883 ? -13.687 25.363 -16.424 1.00 76.75 883 SER A O 1
ATOM 6929 N N . LYS A 1 884 ? -12.741 25.987 -18.370 1.00 73.69 884 LYS A N 1
ATOM 6930 C CA . LYS A 1 884 ? -13.529 27.214 -18.583 1.00 73.69 884 LYS A CA 1
ATOM 6931 C C . LYS A 1 884 ? -14.685 27.030 -19.573 1.00 73.69 884 LYS A C 1
ATOM 6933 O O . LYS A 1 884 ? -15.549 27.900 -19.628 1.00 73.69 884 LYS A O 1
ATOM 6938 N N . THR A 1 885 ? -14.685 25.952 -20.359 1.00 62.81 885 THR A N 1
ATOM 6939 C CA . THR A 1 885 ? -15.599 25.748 -21.496 1.00 62.81 885 THR A CA 1
ATOM 6940 C C . THR A 1 885 ? -16.502 24.528 -21.342 1.00 62.81 885 THR A C 1
ATOM 6942 O O . THR A 1 885 ? -17.655 24.588 -21.759 1.00 62.81 885 THR A O 1
ATOM 6945 N N . GLU A 1 886 ? -16.023 23.439 -20.737 1.00 59.88 886 GLU A N 1
ATOM 6946 C CA . GLU A 1 886 ? -16.756 22.168 -20.656 1.00 59.88 886 GLU A CA 1
ATOM 6947 C C . GLU A 1 886 ? -17.219 21.819 -19.235 1.00 59.88 886 GLU A C 1
ATOM 6949 O O . GLU A 1 886 ? -16.638 22.245 -18.237 1.00 59.88 886 GLU A O 1
ATOM 6954 N N . ALA A 1 887 ? -18.283 21.014 -19.139 1.00 57.62 887 ALA A N 1
ATOM 6955 C CA . ALA A 1 887 ? -18.860 20.576 -17.866 1.00 57.62 887 ALA A CA 1
ATOM 6956 C C . ALA A 1 887 ? -18.312 19.228 -17.352 1.00 57.62 887 ALA A C 1
ATOM 6958 O O . ALA A 1 887 ? -18.457 18.937 -16.166 1.00 57.62 887 ALA A O 1
ATOM 6959 N N . HIS A 1 888 ? -17.684 18.419 -18.213 1.00 61.16 888 HIS A N 1
ATOM 6960 C CA . HIS A 1 888 ? -17.334 17.017 -17.944 1.00 61.16 888 HIS A CA 1
ATOM 6961 C C . HIS A 1 888 ? -15.812 16.806 -17.892 1.00 61.16 888 HIS A C 1
ATOM 6963 O O . HIS A 1 888 ? -15.230 16.106 -18.713 1.00 61.16 888 HIS A O 1
ATOM 6969 N N . VAL A 1 889 ? -15.158 17.443 -16.914 1.00 74.75 889 VAL A N 1
ATOM 6970 C CA . VAL A 1 889 ? -13.686 17.433 -16.756 1.00 74.75 889 VAL A CA 1
ATOM 6971 C C . VAL A 1 889 ? -13.235 16.647 -15.507 1.00 74.75 889 VAL A C 1
ATOM 6973 O O . VAL A 1 889 ? -12.059 16.654 -15.153 1.00 74.75 889 VAL A O 1
ATOM 6976 N N . GLN A 1 890 ? -14.155 15.960 -14.816 1.00 78.94 890 GLN A N 1
ATOM 6977 C CA . GLN A 1 890 ? -13.888 15.311 -13.523 1.00 78.94 890 GLN A CA 1
ATOM 6978 C C . GLN A 1 890 ? -12.810 14.221 -13.611 1.00 78.94 890 GLN A C 1
ATOM 6980 O O . GLN A 1 890 ? -11.869 14.249 -12.820 1.00 78.94 890 GLN A O 1
ATOM 6985 N N . ASP A 1 891 ? -12.888 13.326 -14.598 1.00 79.69 891 ASP A N 1
ATOM 6986 C CA . ASP A 1 891 ? -11.915 12.236 -14.757 1.00 79.69 891 ASP A CA 1
ATOM 6987 C C . ASP A 1 891 ? -10.506 12.775 -15.052 1.00 79.69 891 ASP A C 1
ATOM 6989 O O . ASP A 1 891 ? -9.535 12.347 -14.434 1.00 79.69 891 ASP A O 1
ATOM 6993 N N . LEU A 1 892 ? -10.394 13.809 -15.897 1.00 83.94 892 LEU A N 1
ATOM 6994 C CA . LEU A 1 892 ? -9.123 14.491 -16.170 1.00 83.94 892 LEU A CA 1
ATOM 6995 C C . LEU A 1 892 ? -8.537 15.156 -14.910 1.00 83.94 892 LEU A C 1
ATOM 6997 O O . LEU A 1 892 ? -7.323 15.116 -14.711 1.00 83.94 892 LEU A O 1
ATOM 7001 N N . ILE A 1 893 ? -9.372 15.732 -14.035 1.00 85.38 893 ILE A N 1
ATOM 7002 C CA . ILE A 1 893 ? -8.920 16.280 -12.744 1.00 85.38 893 ILE A CA 1
ATOM 7003 C C . ILE A 1 893 ? -8.369 15.165 -11.843 1.00 85.38 893 ILE A C 1
ATOM 7005 O O . ILE A 1 893 ? -7.346 15.376 -11.192 1.00 85.38 893 ILE A O 1
ATOM 7009 N N . VAL A 1 894 ? -9.005 13.988 -11.816 1.00 85.62 894 VAL A N 1
ATOM 7010 C CA . VAL A 1 894 ? -8.533 12.824 -11.042 1.00 85.62 894 VAL A CA 1
ATOM 7011 C C . VAL A 1 894 ? -7.216 12.292 -11.617 1.00 85.62 894 VAL A C 1
ATOM 7013 O O . VAL A 1 894 ? -6.257 12.176 -10.860 1.00 85.62 894 VAL A O 1
ATOM 7016 N N . SER A 1 895 ? -7.111 12.051 -12.927 1.00 86.44 895 SER A N 1
ATOM 7017 C CA . SER A 1 895 ? -5.871 11.581 -13.569 1.00 86.44 895 SER A CA 1
ATOM 7018 C C . SER A 1 895 ? -4.694 12.542 -13.352 1.00 86.44 895 SER A C 1
ATOM 7020 O O . SER A 1 895 ? -3.594 12.114 -12.999 1.00 86.44 895 SER A O 1
ATOM 7022 N N . LEU A 1 896 ? -4.917 13.856 -13.498 1.00 88.06 896 LEU A N 1
ATOM 7023 C CA . LEU A 1 896 ? -3.890 14.873 -13.228 1.00 88.06 896 LEU A CA 1
ATOM 7024 C C . LEU A 1 896 ? -3.489 14.912 -11.751 1.00 88.06 896 LEU A C 1
ATOM 7026 O O . LEU A 1 896 ? -2.314 15.103 -11.438 1.00 88.06 896 LEU A O 1
ATOM 7030 N N . LEU A 1 897 ? -4.446 14.725 -10.840 1.00 86.75 897 LEU A N 1
ATOM 7031 C CA . LEU A 1 897 ? -4.190 14.698 -9.405 1.00 86.75 897 LEU A CA 1
ATOM 7032 C C . LEU A 1 897 ? -3.413 13.440 -8.987 1.00 86.75 897 LEU A C 1
ATOM 7034 O O . LEU A 1 897 ? -2.488 13.555 -8.181 1.00 86.75 897 LEU A O 1
ATOM 7038 N N . ASP A 1 898 ? -3.740 12.277 -9.557 1.00 86.25 898 ASP A N 1
ATOM 7039 C CA . ASP A 1 898 ? -3.040 11.011 -9.315 1.00 86.25 898 ASP A CA 1
ATOM 7040 C C . ASP A 1 898 ? -1.561 11.108 -9.759 1.00 86.25 898 ASP A C 1
ATOM 7042 O O . ASP A 1 898 ? -0.687 10.668 -9.015 1.00 86.25 898 ASP A O 1
ATOM 7046 N N . VAL A 1 899 ? -1.247 11.769 -10.888 1.00 86.62 899 VAL A N 1
ATOM 7047 C CA . VAL A 1 899 ? 0.148 12.066 -11.297 1.00 86.62 899 VAL A CA 1
ATOM 7048 C C . VAL A 1 899 ? 0.810 13.095 -10.372 1.00 86.62 899 VAL A C 1
ATOM 7050 O O . VAL A 1 899 ? 1.909 12.868 -9.862 1.00 86.62 899 VAL A O 1
ATOM 7053 N N . ALA A 1 900 ? 0.162 14.242 -10.142 1.00 86.06 900 ALA A N 1
ATOM 7054 C CA . ALA A 1 900 ? 0.772 15.368 -9.433 1.00 86.06 900 ALA A CA 1
ATOM 7055 C C . ALA A 1 900 ? 1.057 15.069 -7.947 1.00 86.06 900 ALA A C 1
ATOM 7057 O O . ALA A 1 900 ? 1.981 15.641 -7.375 1.00 86.06 900 ALA A O 1
ATOM 7058 N N . ILE A 1 901 ? 0.324 14.141 -7.319 1.00 83.88 901 ILE A N 1
ATOM 7059 C CA . ILE A 1 901 ? 0.605 13.671 -5.949 1.00 83.88 901 ILE A CA 1
ATOM 7060 C C . ILE A 1 901 ? 1.945 12.919 -5.852 1.00 83.88 901 ILE A C 1
ATOM 7062 O O . ILE A 1 901 ? 2.589 12.965 -4.802 1.00 83.88 901 ILE A O 1
ATOM 7066 N N . VAL A 1 902 ? 2.385 12.244 -6.920 1.00 81.62 902 VAL A N 1
ATOM 7067 C CA . VAL A 1 902 ? 3.633 11.455 -6.932 1.00 81.62 902 VAL A CA 1
ATOM 7068 C C . VAL A 1 902 ? 4.874 12.342 -7.140 1.00 81.62 902 VAL A C 1
ATOM 7070 O O . VAL A 1 902 ? 5.992 11.913 -6.856 1.00 81.62 902 VAL A O 1
ATOM 7073 N N . ILE A 1 903 ? 4.696 13.594 -7.580 1.00 79.94 903 ILE A N 1
ATOM 7074 C CA . ILE A 1 903 ? 5.770 14.535 -7.930 1.00 79.94 903 ILE A CA 1
ATOM 7075 C C . ILE A 1 903 ? 5.860 15.645 -6.859 1.00 79.94 903 ILE A C 1
ATOM 7077 O O . ILE A 1 903 ? 5.062 16.583 -6.877 1.00 79.94 903 ILE A O 1
ATOM 7081 N N . PRO A 1 904 ? 6.839 15.611 -5.926 1.00 70.69 904 PRO A N 1
ATOM 7082 C CA . PRO A 1 904 ? 6.851 16.517 -4.768 1.00 70.69 904 PRO A CA 1
ATOM 7083 C C . PRO A 1 904 ? 6.991 18.014 -5.087 1.00 70.69 904 PRO A C 1
ATOM 7085 O O . PRO A 1 904 ? 6.687 18.842 -4.232 1.00 70.69 904 PRO A O 1
ATOM 7088 N N . SER A 1 905 ? 7.451 18.375 -6.289 1.00 75.69 905 SER A N 1
ATOM 7089 C CA . SER A 1 905 ? 7.560 19.768 -6.741 1.00 75.69 905 SER A CA 1
ATOM 7090 C C . SER A 1 905 ? 6.217 20.405 -7.123 1.00 75.69 905 SER A C 1
ATOM 7092 O O . SER A 1 905 ? 6.125 21.626 -7.155 1.00 75.69 905 SER A O 1
ATOM 7094 N N . GLU A 1 906 ? 5.166 19.614 -7.362 1.00 80.44 906 GLU A N 1
ATOM 7095 C CA . GLU A 1 906 ? 3.878 20.073 -7.916 1.00 80.44 906 GLU A CA 1
ATOM 7096 C C . GLU A 1 906 ? 2.781 20.279 -6.852 1.00 80.44 906 GLU A C 1
ATOM 7098 O O . GLU A 1 906 ? 1.579 20.237 -7.129 1.00 80.44 906 GLU A O 1
ATOM 7103 N N . ALA A 1 907 ? 3.179 20.541 -5.603 1.00 78.06 907 ALA A N 1
ATOM 7104 C CA . ALA A 1 907 ? 2.260 20.737 -4.478 1.00 78.06 907 ALA A CA 1
ATOM 7105 C C . ALA A 1 907 ? 1.251 21.894 -4.685 1.00 78.06 907 ALA A C 1
ATOM 7107 O O . ALA A 1 907 ? 0.132 21.843 -4.168 1.00 78.06 907 ALA A O 1
ATOM 7108 N N . SER A 1 908 ? 1.620 22.914 -5.466 1.00 81.19 908 SER A N 1
ATOM 7109 C CA . SER A 1 908 ? 0.743 24.003 -5.919 1.00 81.19 908 SER A CA 1
ATOM 7110 C C . SER A 1 908 ? -0.364 23.493 -6.850 1.00 81.19 908 SER A C 1
ATOM 7112 O O . SER A 1 908 ? -1.547 23.731 -6.597 1.00 81.19 908 SER A O 1
ATOM 7114 N N . THR A 1 909 ? 0.006 22.738 -7.884 1.00 82.38 909 THR A N 1
ATOM 7115 C CA . THR A 1 909 ? -0.902 22.118 -8.860 1.00 82.38 909 THR A CA 1
ATOM 7116 C C . THR A 1 909 ? -1.871 21.145 -8.177 1.00 82.38 909 THR A C 1
ATOM 7118 O O . THR A 1 909 ? -3.081 21.216 -8.399 1.00 82.38 909 THR A O 1
ATOM 7121 N N . VAL A 1 910 ? -1.381 20.329 -7.234 1.00 85.38 910 VAL A N 1
ATOM 7122 C CA . VAL A 1 910 ? -2.209 19.460 -6.370 1.00 85.38 910 VAL A CA 1
ATOM 7123 C C . VAL A 1 910 ? -3.254 20.256 -5.574 1.00 85.38 910 VAL A C 1
ATOM 7125 O O . VAL A 1 910 ? -4.399 19.812 -5.439 1.00 85.38 910 VAL A O 1
ATOM 7128 N N . ALA A 1 911 ? -2.900 21.432 -5.046 1.00 83.06 911 ALA A N 1
ATOM 7129 C CA . ALA A 1 911 ? -3.828 22.272 -4.287 1.00 83.06 911 ALA A CA 1
ATOM 7130 C C . ALA A 1 911 ? -4.926 22.897 -5.171 1.00 83.06 911 ALA A C 1
ATOM 7132 O O . ALA A 1 911 ? -6.073 23.005 -4.728 1.00 83.06 911 ALA A O 1
ATOM 7133 N N . VAL A 1 912 ? -4.605 23.262 -6.418 1.00 84.94 912 VAL A N 1
ATOM 7134 C CA . VAL A 1 912 ? -5.583 23.765 -7.401 1.00 84.94 912 VAL A CA 1
ATOM 7135 C C . VAL A 1 912 ? -6.549 22.656 -7.826 1.00 84.94 912 VAL A C 1
ATOM 7137 O O . VAL A 1 912 ? -7.759 22.826 -7.689 1.00 84.94 912 VAL A O 1
ATOM 7140 N N . LEU A 1 913 ? -6.040 21.493 -8.244 1.00 85.69 913 LEU A N 1
ATOM 7141 C CA . LEU A 1 913 ? -6.870 20.371 -8.706 1.00 85.69 913 LEU A CA 1
ATOM 7142 C C . LEU A 1 913 ? -7.838 19.878 -7.617 1.00 85.69 913 LEU A C 1
ATOM 7144 O O . LEU A 1 913 ? -9.024 19.692 -7.883 1.00 85.69 913 LEU A O 1
ATOM 7148 N N . ARG A 1 914 ? -7.382 19.760 -6.360 1.00 84.75 914 ARG A N 1
ATOM 7149 C CA . ARG A 1 914 ? -8.258 19.409 -5.221 1.00 84.75 914 ARG A CA 1
ATOM 7150 C C . ARG A 1 914 ? -9.333 20.462 -4.944 1.00 84.75 914 ARG A C 1
ATOM 7152 O O . ARG A 1 914 ? -10.452 20.109 -4.573 1.00 84.75 914 ARG A O 1
ATOM 7159 N N . ARG A 1 915 ? -9.007 21.749 -5.104 1.00 83.62 915 ARG A N 1
ATOM 7160 C CA . ARG A 1 915 ? -9.962 22.856 -4.939 1.00 83.62 915 ARG A CA 1
ATOM 7161 C C . ARG A 1 915 ? -11.039 22.825 -6.020 1.00 83.62 915 ARG A C 1
ATOM 7163 O O . ARG A 1 915 ? -12.193 23.106 -5.705 1.00 83.62 915 ARG A O 1
ATOM 7170 N N . ASP A 1 916 ? -10.674 22.504 -7.257 1.00 81.00 916 ASP A N 1
ATOM 7171 C CA . ASP A 1 916 ? -11.612 22.456 -8.378 1.00 81.00 916 ASP A CA 1
ATOM 7172 C C . ASP A 1 916 ? -12.461 21.180 -8.376 1.00 81.00 916 ASP A C 1
ATOM 7174 O O . ASP A 1 916 ? -13.669 21.285 -8.576 1.00 81.00 916 ASP A O 1
ATOM 7178 N N . LEU A 1 917 ? -11.912 20.016 -8.008 1.00 81.75 917 LEU A N 1
ATOM 7179 C CA . LEU A 1 917 ? -12.706 18.803 -7.759 1.00 81.75 917 LEU A CA 1
ATOM 7180 C C . LEU A 1 917 ? -13.819 19.077 -6.727 1.00 81.75 917 LEU A C 1
ATOM 7182 O O . LEU A 1 917 ? -15.003 18.948 -7.028 1.00 81.75 917 LEU A O 1
ATOM 7186 N N . ALA A 1 918 ? -13.453 19.650 -5.575 1.00 74.25 918 ALA A N 1
ATOM 7187 C CA . ALA A 1 918 ? -14.395 20.044 -4.524 1.00 74.25 918 ALA A CA 1
ATOM 7188 C C . ALA A 1 918 ? -15.316 21.238 -4.885 1.00 74.25 918 ALA A C 1
ATOM 7190 O O . ALA A 1 918 ? -16.165 21.632 -4.075 1.00 74.25 918 ALA A O 1
ATOM 7191 N N . ARG A 1 919 ? -15.151 21.850 -6.069 1.00 76.31 919 ARG A N 1
ATOM 7192 C CA . ARG A 1 919 ? -16.111 22.789 -6.681 1.00 76.31 919 ARG A CA 1
ATOM 7193 C C . ARG A 1 919 ? -17.067 22.056 -7.621 1.00 76.31 919 ARG A C 1
ATOM 7195 O O . ARG A 1 919 ? -18.257 22.358 -7.579 1.00 76.31 919 ARG A O 1
ATOM 7202 N N . TYR A 1 920 ? -16.581 21.097 -8.411 1.00 72.56 920 TYR A N 1
ATOM 7203 C CA . TYR A 1 920 ? -17.419 20.226 -9.240 1.00 72.56 920 TYR A CA 1
ATOM 7204 C C . TYR A 1 920 ? -18.406 19.424 -8.382 1.00 72.56 920 TYR A C 1
ATOM 7206 O O . TYR A 1 920 ? -19.606 19.523 -8.627 1.00 72.56 920 TYR A O 1
ATOM 7214 N N . ASP A 1 921 ? -17.940 18.785 -7.302 1.00 66.19 921 ASP A N 1
ATOM 7215 C CA . ASP A 1 921 ? -18.782 18.034 -6.350 1.00 66.19 921 ASP A CA 1
ATOM 7216 C C . ASP A 1 921 ? -19.901 18.892 -5.723 1.00 66.19 921 ASP A C 1
ATOM 7218 O O . ASP A 1 921 ? -20.977 18.405 -5.380 1.00 66.19 921 ASP A O 1
ATOM 7222 N N . LYS A 1 922 ? -19.661 20.201 -5.563 1.00 65.94 922 LYS A N 1
ATOM 7223 C CA . LYS A 1 922 ? -20.667 21.151 -5.060 1.00 65.94 922 LYS A CA 1
ATOM 7224 C C . LYS A 1 922 ? -21.606 21.632 -6.158 1.00 65.94 922 LYS A C 1
ATOM 7226 O O . LYS A 1 922 ? -22.784 21.842 -5.891 1.00 65.94 922 LYS A O 1
ATOM 7231 N N . LYS A 1 923 ? -21.110 21.808 -7.385 1.00 63.50 923 LYS A N 1
ATOM 7232 C CA . LYS A 1 923 ? -21.912 22.233 -8.539 1.00 63.50 923 LYS A CA 1
ATOM 7233 C C . LYS A 1 923 ? -22.921 21.151 -8.941 1.00 63.50 923 LYS A C 1
ATOM 7235 O O . LYS A 1 923 ? -24.067 21.494 -9.217 1.00 63.50 923 LYS A O 1
ATOM 7240 N N . SER A 1 924 ? -22.535 19.873 -8.907 1.00 58.31 924 SER A N 1
ATOM 7241 C CA . SER A 1 924 ? -23.453 18.743 -9.113 1.00 58.31 924 SER A CA 1
ATOM 7242 C C . SER A 1 924 ? -24.501 18.653 -7.997 1.00 58.31 924 SER A C 1
ATOM 7244 O O . SER A 1 924 ? -25.695 18.666 -8.288 1.00 58.31 924 SER A O 1
ATOM 7246 N N . ALA A 1 925 ? -24.088 18.695 -6.725 1.00 53.94 925 ALA A N 1
ATOM 7247 C CA . ALA A 1 925 ? -25.008 18.676 -5.580 1.00 53.94 925 ALA A CA 1
ATOM 7248 C C . ALA A 1 925 ? -25.984 19.876 -5.539 1.00 53.94 925 ALA A C 1
ATOM 7250 O O . ALA A 1 925 ? -27.116 19.752 -5.071 1.00 53.94 925 ALA A O 1
ATOM 7251 N N . MET A 1 926 ? -25.586 21.045 -6.055 1.00 52.50 926 MET A N 1
ATOM 7252 C CA . MET A 1 926 ? -26.495 22.189 -6.206 1.00 52.50 926 MET A CA 1
ATOM 7253 C C . MET A 1 926 ? -27.470 22.013 -7.380 1.00 52.50 926 MET A C 1
ATOM 7255 O O . MET A 1 926 ? -28.633 22.382 -7.243 1.00 52.50 926 MET A O 1
ATOM 7259 N N . ALA A 1 927 ? -27.047 21.415 -8.499 1.00 47.97 927 ALA A N 1
ATOM 7260 C CA . ALA A 1 927 ? -27.934 21.110 -9.630 1.00 47.97 927 ALA A CA 1
ATOM 7261 C C . ALA A 1 927 ? -28.988 20.037 -9.289 1.00 47.97 927 ALA A C 1
ATOM 7263 O O . ALA A 1 927 ? -30.115 20.103 -9.775 1.00 47.97 927 ALA A O 1
ATOM 7264 N N . ALA A 1 928 ? -28.645 19.099 -8.401 1.00 42.25 928 ALA A N 1
ATOM 7265 C CA . ALA A 1 928 ? -29.554 18.105 -7.831 1.00 42.25 928 ALA A CA 1
ATOM 7266 C C . ALA A 1 928 ? -30.711 18.706 -7.008 1.00 42.25 928 ALA A C 1
ATOM 7268 O O . ALA A 1 928 ? -31.768 18.094 -6.879 1.00 42.25 928 ALA A O 1
ATOM 7269 N N . SER A 1 929 ? -30.534 19.910 -6.456 1.00 41.66 929 SER A N 1
ATOM 7270 C CA . SER A 1 929 ? -31.449 20.519 -5.478 1.00 41.66 929 SER A CA 1
ATOM 7271 C C . SER A 1 929 ? -32.660 21.223 -6.126 1.00 41.66 929 SER A C 1
ATOM 7273 O O . SER A 1 929 ? -33.006 22.343 -5.751 1.00 41.66 929 SER A O 1
ATOM 7275 N N . SER A 1 930 ? -33.297 20.589 -7.119 1.00 42.75 930 SER A N 1
ATOM 7276 C CA . SER A 1 930 ? -34.439 21.138 -7.870 1.00 42.75 930 SER A CA 1
ATOM 7277 C C . SER A 1 930 ? -35.727 20.329 -7.638 1.00 42.75 930 SER A C 1
ATOM 7279 O O . SER A 1 930 ? -35.713 19.112 -7.838 1.00 42.75 930 SER A O 1
ATOM 7281 N N . PRO A 1 931 ? -36.870 20.964 -7.297 1.00 46.19 931 PRO A N 1
ATOM 7282 C CA . PRO A 1 931 ? -38.117 20.262 -6.964 1.00 46.19 931 PRO A CA 1
ATOM 7283 C C . PRO A 1 931 ? -38.784 19.541 -8.150 1.00 46.19 931 PRO A C 1
ATOM 7285 O O . PRO A 1 931 ? -39.781 18.857 -7.967 1.00 46.19 931 PRO A O 1
ATOM 7288 N N . VAL A 1 932 ? -38.243 19.659 -9.366 1.00 39.94 932 VAL A N 1
ATOM 7289 C CA . VAL A 1 932 ? -38.704 18.899 -10.544 1.00 39.94 932 VAL A CA 1
ATOM 7290 C C . VAL A 1 932 ? -38.162 17.453 -10.540 1.00 39.94 932 VAL A C 1
ATOM 7292 O O . VAL A 1 932 ? -38.654 16.603 -11.278 1.00 39.94 932 VAL A O 1
ATOM 7295 N N . SER A 1 933 ? -37.167 17.140 -9.697 1.00 48.91 933 SER A N 1
ATOM 7296 C CA . SER A 1 933 ? -36.452 15.855 -9.735 1.00 48.91 933 SER A CA 1
ATOM 7297 C C . SER A 1 933 ? -37.269 14.633 -9.287 1.00 48.91 933 SER A C 1
ATOM 7299 O O . SER A 1 933 ? -36.867 13.514 -9.604 1.00 48.91 933 SER A O 1
ATOM 7301 N N . GLU A 1 934 ? -38.383 14.797 -8.563 1.00 47.22 934 GLU A N 1
ATOM 7302 C CA . GLU A 1 934 ? -39.126 13.660 -7.982 1.00 47.22 934 GLU A CA 1
ATOM 7303 C C . GLU A 1 934 ? -39.802 12.761 -9.037 1.00 47.22 934 GLU A C 1
ATOM 7305 O O . GLU A 1 934 ? -39.926 11.560 -8.820 1.00 47.22 934 GLU A O 1
ATOM 7310 N N . HIS A 1 935 ? -40.144 13.293 -10.217 1.00 50.50 935 HIS A N 1
ATOM 7311 C CA . HIS A 1 935 ? -40.763 12.529 -11.317 1.00 50.50 935 HIS A CA 1
ATOM 7312 C C . HIS A 1 935 ? -39.772 12.015 -12.382 1.00 50.50 935 HIS A C 1
ATOM 7314 O O . HIS A 1 935 ? -40.180 11.468 -13.412 1.00 50.50 935 HIS A O 1
ATOM 7320 N N . MET A 1 936 ? -38.457 12.163 -12.175 1.00 53.34 936 MET A N 1
ATOM 7321 C CA . MET A 1 936 ? -37.476 11.704 -13.170 1.00 53.34 936 MET A CA 1
ATOM 7322 C C . MET A 1 936 ? -37.339 10.177 -13.237 1.00 53.34 936 MET A C 1
ATOM 7324 O O . MET A 1 936 ? -37.000 9.657 -14.293 1.00 53.34 936 MET A O 1
ATOM 7328 N N . ALA A 1 937 ? -37.644 9.437 -12.164 1.00 52.31 937 ALA A N 1
ATOM 7329 C CA . ALA A 1 937 ? -37.562 7.973 -12.174 1.00 52.31 937 ALA A CA 1
ATOM 7330 C C . ALA A 1 937 ? -38.593 7.327 -13.126 1.00 52.31 937 ALA A C 1
ATOM 7332 O O . ALA A 1 937 ? -38.279 6.348 -13.813 1.00 52.31 937 ALA A O 1
ATOM 7333 N N . ASP A 1 938 ? -39.799 7.895 -13.213 1.00 53.44 938 ASP A N 1
ATOM 7334 C CA . ASP A 1 938 ? -40.890 7.381 -14.052 1.00 53.44 938 ASP A CA 1
ATOM 7335 C C . ASP A 1 938 ? -40.663 7.650 -15.549 1.00 53.44 938 ASP A C 1
ATOM 7337 O O . ASP A 1 938 ? 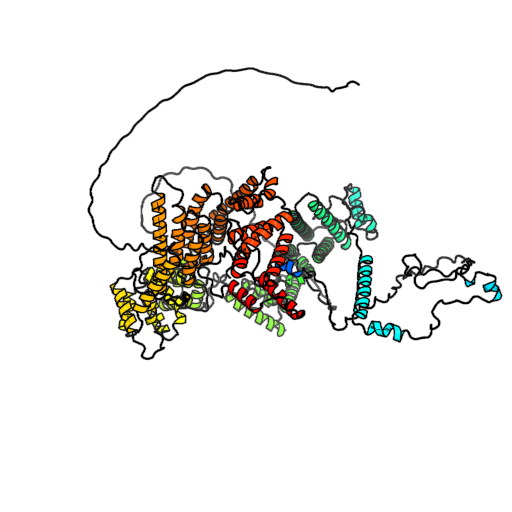-41.098 6.874 -16.397 1.00 53.44 938 ASP A O 1
ATOM 7341 N N . THR A 1 939 ? -39.931 8.716 -15.893 1.00 54.44 939 THR A N 1
ATOM 7342 C CA . THR A 1 939 ? -39.665 9.118 -17.289 1.00 54.44 939 THR A CA 1
ATOM 7343 C C . THR A 1 939 ? -38.448 8.427 -17.929 1.00 54.44 939 THR A C 1
ATOM 7345 O O . THR A 1 939 ? -38.162 8.645 -19.110 1.00 54.44 939 THR A O 1
ATOM 7348 N N . LEU A 1 940 ? -37.768 7.527 -17.204 1.00 58.66 940 LEU A N 1
ATOM 7349 C CA . LEU A 1 940 ? -36.662 6.696 -17.705 1.00 58.66 940 LEU A CA 1
ATOM 7350 C C . LEU A 1 940 ? -37.148 5.610 -18.682 1.00 58.66 940 LEU A C 1
ATOM 7352 O O . LEU A 1 940 ? -37.281 4.435 -18.330 1.00 58.66 940 LEU A O 1
ATOM 7356 N N . ASN A 1 941 ? -37.385 6.014 -19.929 1.00 60.91 941 ASN A N 1
ATOM 7357 C CA . ASN A 1 941 ? -37.629 5.125 -21.063 1.00 60.91 941 ASN A CA 1
ATOM 7358 C C . ASN A 1 941 ? -36.285 4.746 -21.732 1.00 60.91 941 ASN A C 1
ATOM 7360 O O . ASN A 1 941 ? -35.587 5.653 -22.196 1.00 60.91 941 ASN A O 1
ATOM 7364 N N . PRO A 1 942 ? -35.904 3.452 -21.809 1.00 56.28 942 PRO A N 1
ATOM 7365 C CA . PRO A 1 942 ? -34.588 3.025 -22.302 1.00 56.28 942 PRO A CA 1
ATOM 7366 C C . PRO A 1 942 ? -34.306 3.364 -23.774 1.00 56.28 942 PRO A C 1
ATOM 7368 O O . PRO A 1 942 ? -33.142 3.435 -24.153 1.00 56.28 942 PRO A O 1
ATOM 7371 N N . VAL A 1 943 ? -35.348 3.602 -24.581 1.00 53.59 943 VAL A N 1
ATOM 7372 C CA . VAL A 1 943 ? -35.247 3.886 -26.028 1.00 53.59 943 VAL A CA 1
ATOM 7373 C C . VAL A 1 943 ? -34.874 5.356 -26.317 1.00 53.59 943 VAL A C 1
ATOM 7375 O O . VAL A 1 943 ? -34.597 5.724 -27.457 1.00 53.59 943 VAL A O 1
ATOM 7378 N N . ASN A 1 944 ? -34.855 6.237 -25.306 1.00 58.31 944 ASN A N 1
ATOM 7379 C CA . ASN A 1 944 ? -34.522 7.651 -25.508 1.00 58.31 944 ASN A CA 1
ATOM 7380 C C . ASN A 1 944 ? -33.006 7.868 -25.715 1.00 58.31 944 ASN A C 1
ATOM 7382 O O . ASN A 1 944 ? -32.222 7.480 -24.849 1.00 58.31 944 ASN A O 1
ATOM 7386 N N . PRO A 1 945 ? -32.564 8.606 -26.755 1.00 55.06 945 PRO A N 1
ATOM 7387 C CA . PRO A 1 945 ? -31.139 8.895 -26.975 1.00 55.06 945 PRO A CA 1
ATOM 7388 C C . PRO A 1 945 ? -30.520 9.788 -25.882 1.00 55.06 945 PRO A C 1
ATOM 7390 O O . PRO A 1 945 ? -29.303 9.859 -25.739 1.00 55.06 945 PRO A O 1
ATOM 7393 N N . THR A 1 946 ? -31.349 10.459 -25.078 1.00 58.41 946 THR A N 1
ATOM 7394 C CA . THR A 1 946 ? -30.948 11.247 -23.902 1.00 58.41 946 THR A CA 1
ATOM 7395 C C . THR A 1 946 ? -30.850 10.426 -22.610 1.00 58.41 946 THR A C 1
ATOM 7397 O O . THR A 1 946 ? -30.547 10.994 -21.559 1.00 58.41 946 THR A O 1
ATOM 7400 N N . PHE A 1 947 ? -31.089 9.106 -22.651 1.00 67.06 947 PHE A N 1
ATOM 7401 C CA . PHE A 1 947 ? -31.158 8.241 -21.465 1.00 67.06 947 PHE A CA 1
ATOM 7402 C C . PHE A 1 947 ? -29.909 8.333 -20.571 1.00 67.06 947 PHE A C 1
ATOM 7404 O O . PHE A 1 947 ? -30.056 8.427 -19.357 1.00 67.06 947 PHE A O 1
ATOM 7411 N N . GLY A 1 948 ? -28.703 8.419 -21.147 1.00 62.97 948 GLY A N 1
ATOM 7412 C CA . GLY A 1 948 ? -27.465 8.611 -20.378 1.00 62.97 948 GLY A CA 1
ATOM 7413 C C . GLY A 1 948 ? -27.449 9.912 -19.568 1.00 62.97 948 GLY A C 1
ATOM 7414 O O . GLY A 1 948 ? -27.218 9.884 -18.365 1.00 62.97 948 GLY A O 1
ATOM 7415 N N . GLY A 1 949 ? -27.798 11.045 -20.187 1.00 64.00 949 GLY A N 1
ATOM 7416 C CA . GLY A 1 949 ? -27.863 12.339 -19.493 1.00 64.00 949 GLY A CA 1
ATOM 7417 C C . GLY A 1 949 ? -28.941 12.388 -18.403 1.00 64.00 949 GLY A C 1
ATOM 7418 O O . GLY A 1 949 ? -28.713 12.952 -17.336 1.00 64.00 949 GLY A O 1
ATOM 7419 N N . MET A 1 950 ? -30.091 11.741 -18.631 1.00 64.25 950 MET A N 1
ATOM 7420 C CA . MET A 1 950 ? -31.135 11.597 -17.607 1.00 64.25 950 MET A CA 1
ATOM 7421 C C . MET A 1 950 ? -30.692 10.681 -16.456 1.00 64.25 950 MET A C 1
ATOM 7423 O O . MET A 1 950 ? -31.041 10.942 -15.306 1.00 64.25 950 MET A O 1
ATOM 7427 N N . LEU A 1 951 ? -29.900 9.642 -16.740 1.00 71.00 951 LEU A N 1
ATOM 7428 C CA . LEU A 1 951 ? -29.352 8.729 -15.738 1.00 71.00 951 LEU A CA 1
ATOM 7429 C C . LEU A 1 951 ? -28.231 9.383 -14.912 1.00 71.00 951 LEU A C 1
ATOM 7431 O O . LEU A 1 951 ? -28.244 9.258 -13.691 1.00 71.00 951 LEU A O 1
ATOM 7435 N N . ASP A 1 952 ? -27.327 10.148 -15.532 1.00 68.69 952 ASP A N 1
ATOM 7436 C CA . ASP A 1 952 ? -26.351 10.984 -14.816 1.00 68.69 952 ASP A CA 1
ATOM 7437 C C . ASP A 1 952 ? -27.053 12.030 -13.931 1.00 68.69 952 ASP A C 1
ATOM 7439 O O . ASP A 1 952 ? -26.661 12.221 -12.781 1.00 68.69 952 ASP A O 1
ATOM 7443 N N . GLN A 1 953 ? -28.135 12.662 -14.405 1.00 66.56 953 GLN A N 1
ATOM 7444 C CA . GLN A 1 953 ? -28.928 13.598 -13.597 1.00 66.56 953 GLN A CA 1
ATOM 7445 C C . GLN A 1 953 ? -29.641 12.902 -12.421 1.00 66.56 953 GLN A C 1
ATOM 7447 O O . GLN A 1 953 ? -29.641 13.426 -11.306 1.00 66.56 953 GLN A O 1
ATOM 7452 N N . LEU A 1 954 ? -30.198 11.704 -12.635 1.00 69.00 954 LEU A N 1
ATOM 7453 C CA . LEU A 1 954 ? -30.814 10.886 -11.587 1.00 69.00 954 LEU A CA 1
ATOM 7454 C C . LEU A 1 954 ? -29.790 10.465 -10.522 1.00 69.00 954 LEU A C 1
ATOM 7456 O O . LEU A 1 954 ? -30.051 10.601 -9.328 1.00 69.00 954 LEU A O 1
ATOM 7460 N N . LEU A 1 955 ? -28.617 9.980 -10.933 1.00 69.88 955 LEU A N 1
ATOM 7461 C CA . LEU A 1 955 ? -27.560 9.529 -10.023 1.00 69.88 955 LEU A CA 1
ATOM 7462 C C . LEU A 1 955 ? -26.867 10.709 -9.319 1.00 69.88 955 LEU A C 1
ATOM 7464 O O . LEU A 1 955 ? -26.429 10.567 -8.179 1.00 69.88 955 LEU A O 1
ATOM 7468 N N . ALA A 1 956 ? -26.841 11.894 -9.933 1.00 62.62 956 ALA A N 1
ATOM 7469 C CA . ALA A 1 956 ? -26.437 13.130 -9.268 1.00 62.62 956 ALA A CA 1
ATOM 7470 C C . ALA A 1 956 ? -27.469 13.633 -8.237 1.00 62.62 956 ALA A C 1
ATOM 7472 O O . ALA A 1 956 ? -27.077 14.345 -7.315 1.00 62.62 956 ALA A O 1
ATOM 7473 N N . SER A 1 957 ? -28.756 13.265 -8.357 1.00 61.22 957 SER A N 1
ATOM 7474 C CA . SER A 1 957 ? -29.838 13.785 -7.495 1.00 61.22 957 SER A CA 1
ATOM 7475 C C . SER A 1 957 ? -29.659 13.475 -6.001 1.00 61.22 957 SER A C 1
ATOM 7477 O O . SER A 1 957 ? -30.173 14.201 -5.153 1.00 61.22 957 SER A O 1
ATOM 7479 N N . GLY A 1 958 ? -28.930 12.404 -5.662 1.00 55.78 958 GLY A N 1
ATOM 7480 C CA . GLY A 1 958 ? -28.592 12.030 -4.283 1.00 55.78 958 GLY A CA 1
ATOM 7481 C C . GLY A 1 958 ? -29.759 11.543 -3.411 1.00 55.78 958 GLY A C 1
ATOM 7482 O O . GLY A 1 958 ? -29.535 11.188 -2.253 1.00 55.78 958 GLY A O 1
ATOM 7483 N N . ASN A 1 959 ? -30.985 11.498 -3.940 1.00 57.34 959 ASN A N 1
ATOM 7484 C CA . ASN A 1 959 ? -32.153 10.974 -3.233 1.00 57.34 959 ASN A CA 1
ATOM 7485 C C . ASN A 1 959 ? -32.054 9.456 -3.005 1.00 57.34 959 ASN A C 1
ATOM 7487 O O . ASN A 1 959 ? -31.425 8.727 -3.772 1.00 57.34 959 ASN A O 1
ATOM 7491 N N . CYS A 1 960 ? -32.720 8.959 -1.959 1.00 56.53 960 CYS A N 1
ATOM 7492 C CA . CYS A 1 960 ? -32.806 7.525 -1.679 1.00 56.53 960 CYS A CA 1
ATOM 7493 C C . CYS A 1 960 ? -33.628 6.804 -2.761 1.00 56.53 960 CYS A C 1
ATOM 7495 O O . CYS A 1 960 ? -34.849 6.713 -2.649 1.00 56.53 960 CYS A O 1
ATOM 7497 N N . MET A 1 961 ? -32.952 6.281 -3.785 1.00 69.69 961 MET A N 1
ATOM 7498 C CA . MET A 1 961 ? -33.545 5.383 -4.775 1.00 69.69 961 MET A CA 1
ATOM 7499 C C . MET A 1 961 ? -34.126 4.143 -4.083 1.00 69.69 961 MET A C 1
ATOM 7501 O O . MET A 1 961 ? -33.470 3.533 -3.236 1.00 69.69 961 MET A O 1
ATOM 7505 N N . ASP A 1 962 ? -35.352 3.773 -4.439 1.00 75.94 962 ASP A N 1
ATOM 7506 C CA . ASP A 1 962 ? -36.010 2.579 -3.920 1.00 75.94 962 ASP A CA 1
ATOM 7507 C C . ASP A 1 962 ? -35.419 1.296 -4.536 1.00 75.94 962 ASP A C 1
ATOM 7509 O O . ASP A 1 962 ? -34.900 1.300 -5.657 1.00 75.94 962 ASP A O 1
ATOM 7513 N N . ASP A 1 963 ? -35.514 0.171 -3.819 1.00 78.25 963 ASP A N 1
ATOM 7514 C CA . ASP A 1 963 ? -34.934 -1.099 -4.277 1.00 78.25 963 ASP A CA 1
ATOM 7515 C C . ASP A 1 963 ? -35.550 -1.604 -5.605 1.00 78.25 963 ASP A C 1
ATOM 7517 O O . ASP A 1 963 ? -34.888 -2.357 -6.322 1.00 78.25 963 ASP A O 1
ATOM 7521 N N . ALA A 1 964 ? -36.774 -1.198 -5.981 1.00 78.62 964 ALA A N 1
ATOM 7522 C CA . ALA A 1 964 ? -37.406 -1.624 -7.234 1.00 78.62 964 ALA A CA 1
ATOM 7523 C C . ALA A 1 964 ? -36.903 -0.820 -8.445 1.00 78.62 964 ALA A C 1
ATOM 7525 O O . ALA A 1 964 ? -36.563 -1.417 -9.470 1.00 78.62 964 ALA A O 1
ATOM 7526 N N . THR A 1 965 ? -36.759 0.504 -8.328 1.00 79.12 965 THR A N 1
ATOM 7527 C CA . THR A 1 965 ? -36.069 1.329 -9.335 1.00 79.12 965 THR A CA 1
ATOM 7528 C C . THR A 1 965 ? -34.606 0.914 -9.472 1.00 79.12 965 THR A C 1
ATOM 7530 O O . THR A 1 965 ? -34.120 0.784 -10.597 1.00 79.12 965 THR A O 1
ATOM 7533 N N . LEU A 1 966 ? -33.927 0.616 -8.357 1.00 84.06 966 LEU A N 1
ATOM 7534 C CA . LEU A 1 966 ? -32.554 0.111 -8.368 1.00 84.06 966 LEU A CA 1
ATOM 7535 C C . LEU A 1 966 ? -32.456 -1.219 -9.125 1.00 84.06 966 LEU A C 1
ATOM 7537 O O . LEU A 1 966 ? -31.613 -1.333 -10.011 1.00 84.06 966 LEU A O 1
ATOM 7541 N N . MET A 1 967 ? -33.336 -2.193 -8.851 1.00 84.12 967 MET A N 1
ATOM 7542 C CA . MET A 1 967 ? -33.393 -3.453 -9.609 1.00 84.12 967 MET A CA 1
ATOM 7543 C C . MET A 1 967 ? -33.674 -3.226 -11.103 1.00 84.12 967 MET A C 1
ATOM 7545 O O . MET A 1 967 ? -32.980 -3.799 -11.941 1.00 84.12 967 MET A O 1
ATOM 7549 N N . ARG A 1 968 ? -34.620 -2.344 -11.459 1.00 83.31 968 ARG A N 1
ATOM 7550 C CA . ARG A 1 968 ? -34.947 -2.030 -12.864 1.00 83.31 968 ARG A CA 1
ATOM 7551 C C . ARG A 1 968 ? -33.754 -1.444 -13.627 1.00 83.31 968 ARG A C 1
ATOM 7553 O O . ARG A 1 968 ? -33.501 -1.853 -14.756 1.00 83.31 968 ARG A O 1
ATOM 7560 N N . ILE A 1 969 ? -33.024 -0.499 -13.030 1.00 83.19 969 ILE A N 1
ATOM 7561 C CA . ILE A 1 969 ? -31.835 0.111 -13.650 1.00 83.19 969 ILE A CA 1
ATOM 7562 C C . ILE A 1 969 ? -30.675 -0.896 -13.699 1.00 83.19 969 ILE A C 1
ATOM 7564 O O . ILE A 1 969 ? -29.973 -0.976 -14.706 1.00 83.19 969 ILE A O 1
ATOM 7568 N N . PHE A 1 970 ? -30.506 -1.702 -12.649 1.00 88.19 970 PHE A N 1
ATOM 7569 C CA . PHE A 1 970 ? -29.504 -2.762 -12.579 1.00 88.19 970 PHE A CA 1
ATOM 7570 C C . PHE A 1 970 ? -29.662 -3.785 -13.713 1.00 88.19 970 PHE A C 1
ATOM 7572 O O . PHE A 1 970 ? -28.726 -3.982 -14.488 1.00 88.19 970 PHE A O 1
ATOM 7579 N N . ASP A 1 971 ? -30.843 -4.400 -13.845 1.00 85.31 971 ASP A N 1
ATOM 7580 C CA . ASP A 1 971 ? -31.092 -5.437 -14.854 1.00 85.31 971 ASP A CA 1
ATOM 7581 C C . ASP A 1 971 ? -30.943 -4.883 -16.282 1.00 85.31 971 ASP A C 1
ATOM 7583 O O . ASP A 1 971 ? -30.395 -5.562 -17.149 1.00 85.31 971 ASP A O 1
ATOM 7587 N N . LEU A 1 972 ? -31.338 -3.626 -16.514 1.00 83.25 972 LEU A N 1
ATOM 7588 C CA . LEU A 1 972 ? -31.197 -2.939 -17.801 1.00 83.25 972 LEU A CA 1
ATOM 7589 C C . LEU A 1 972 ? -29.722 -2.730 -18.207 1.00 83.25 972 LEU A C 1
ATOM 7591 O O . LEU A 1 972 ? -29.336 -3.022 -19.342 1.00 83.25 972 LEU A O 1
ATOM 7595 N N . LEU A 1 973 ? -28.881 -2.252 -17.282 1.00 83.88 973 LEU A N 1
ATOM 7596 C CA . LEU A 1 973 ? -27.446 -2.042 -17.526 1.00 83.88 973 LEU A CA 1
ATOM 7597 C C . LEU A 1 973 ? -26.698 -3.376 -17.694 1.00 83.88 973 LEU A C 1
ATOM 7599 O O . LEU A 1 973 ? -25.840 -3.506 -18.569 1.00 83.88 973 LEU A O 1
ATOM 7603 N N . ILE A 1 974 ? -27.069 -4.392 -16.912 1.00 85.31 974 ILE A N 1
ATOM 7604 C CA . ILE A 1 974 ? -26.556 -5.761 -17.044 1.00 85.31 974 ILE A CA 1
ATOM 7605 C C . ILE A 1 974 ? -26.949 -6.375 -18.394 1.00 85.31 974 ILE A C 1
ATOM 7607 O O . ILE A 1 974 ? -26.094 -6.942 -19.073 1.00 85.31 974 ILE A O 1
ATOM 7611 N N . GLN A 1 975 ? -28.196 -6.208 -18.846 1.00 81.44 975 GLN A N 1
ATOM 7612 C CA . GLN A 1 975 ? -28.641 -6.695 -20.155 1.00 81.44 975 GLN A CA 1
ATOM 7613 C C . GLN A 1 975 ? -27.839 -6.058 -21.303 1.00 81.44 975 GLN A C 1
ATOM 7615 O O . GLN A 1 975 ? -27.523 -6.743 -22.282 1.00 81.44 975 GLN A O 1
ATOM 7620 N N . LYS A 1 976 ? -27.451 -4.778 -21.183 1.00 78.88 976 LYS A N 1
ATOM 7621 C CA . LYS A 1 976 ? -26.565 -4.117 -22.155 1.00 78.88 976 LYS A CA 1
ATOM 7622 C C . LYS A 1 976 ? -25.163 -4.739 -22.170 1.00 78.88 976 LYS A C 1
ATOM 7624 O O . LYS A 1 976 ? -24.656 -5.013 -23.256 1.00 78.88 976 LYS A O 1
ATOM 7629 N N . LEU A 1 977 ? -24.580 -5.017 -20.999 1.00 76.12 977 LEU A N 1
ATOM 7630 C CA . LEU A 1 977 ? -23.263 -5.662 -20.861 1.00 76.12 977 LEU A CA 1
ATOM 7631 C C . LEU A 1 977 ? -23.230 -7.117 -21.356 1.00 76.12 977 LEU A C 1
ATOM 7633 O O . LEU A 1 977 ? -22.237 -7.536 -21.943 1.00 76.12 977 LEU A O 1
ATOM 7637 N N . GLU A 1 978 ? -24.290 -7.893 -21.124 1.00 74.81 978 GLU A N 1
ATOM 7638 C CA . GLU A 1 978 ? -24.345 -9.312 -21.507 1.00 74.81 978 GLU A CA 1
ATOM 7639 C C . GLU A 1 978 ? -24.674 -9.532 -22.988 1.00 74.81 978 GLU A C 1
ATOM 7641 O O . GLU A 1 978 ? -24.153 -10.461 -23.603 1.00 74.81 978 GLU A O 1
ATOM 7646 N N . THR A 1 979 ? -25.564 -8.713 -23.561 1.00 67.31 979 THR A N 1
ATOM 7647 C CA . THR A 1 979 ? -26.103 -8.952 -24.913 1.00 67.31 979 THR A CA 1
ATOM 7648 C C . THR A 1 979 ? -25.532 -8.026 -25.983 1.00 67.31 979 THR A C 1
ATOM 7650 O O . THR A 1 979 ? -25.644 -8.343 -27.167 1.00 67.31 979 THR A O 1
ATOM 7653 N N . GLY A 1 980 ? -25.012 -6.849 -25.606 1.00 61.84 980 GLY A N 1
ATOM 7654 C CA . GLY A 1 980 ? -24.643 -5.738 -26.501 1.00 61.84 980 GLY A CA 1
ATOM 7655 C C . GLY A 1 980 ? -25.824 -5.063 -27.230 1.00 61.84 980 GLY A C 1
ATOM 7656 O O . GLY A 1 980 ? -25.795 -3.857 -27.490 1.00 61.84 980 GLY A O 1
ATOM 7657 N N . LYS A 1 981 ? -26.880 -5.833 -27.517 1.00 55.12 981 LYS A N 1
ATOM 7658 C CA . LYS A 1 981 ? -27.996 -5.530 -28.424 1.00 55.12 981 LYS A CA 1
ATOM 7659 C C . LYS A 1 981 ? -29.179 -4.778 -27.810 1.00 55.12 981 LYS A C 1
ATOM 7661 O O . LYS A 1 981 ? -30.097 -4.460 -28.549 1.00 55.12 981 LYS A O 1
ATOM 7666 N N . ALA A 1 982 ? -29.195 -4.500 -26.505 1.00 54.59 982 ALA A N 1
ATOM 7667 C CA . ALA A 1 982 ? -30.268 -3.688 -25.921 1.00 54.59 982 ALA A CA 1
ATOM 7668 C C . ALA A 1 982 ? -30.304 -2.280 -26.556 1.00 54.59 982 ALA A C 1
ATOM 7670 O O . ALA A 1 982 ? -29.238 -1.677 -26.744 1.00 54.59 982 ALA A O 1
ATOM 7671 N N . ASP A 1 983 ? -31.514 -1.778 -26.843 1.00 54.41 983 ASP A N 1
ATOM 7672 C CA . ASP A 1 983 ? -31.843 -0.549 -27.601 1.00 54.41 983 ASP A CA 1
ATOM 7673 C C . ASP A 1 983 ? -31.512 0.765 -26.859 1.00 54.41 983 ASP A C 1
ATOM 7675 O O . ASP A 1 983 ? -32.303 1.702 -26.798 1.00 54.41 983 ASP A O 1
ATOM 7679 N N . ILE A 1 984 ? -30.324 0.815 -26.261 1.00 59.12 984 ILE A N 1
ATOM 7680 C CA . ILE A 1 984 ? -29.818 1.883 -25.402 1.00 59.12 984 ILE A CA 1
ATOM 7681 C C . ILE A 1 984 ? -28.533 2.423 -26.031 1.00 59.12 984 ILE A C 1
ATOM 7683 O O . ILE A 1 984 ? -27.589 1.663 -26.284 1.00 59.12 984 ILE A O 1
ATOM 7687 N N . SER A 1 985 ? -28.468 3.736 -26.250 1.00 60.69 985 SER A N 1
ATOM 7688 C CA . SER A 1 985 ? -27.332 4.443 -26.859 1.00 60.69 985 SER A CA 1
ATOM 7689 C C . SER A 1 985 ? -26.194 4.719 -25.860 1.00 60.69 985 SER A C 1
ATOM 7691 O O . SER A 1 985 ? -25.777 5.862 -25.693 1.00 60.69 985 SER A O 1
ATOM 7693 N N . ILE A 1 986 ? -25.739 3.677 -25.158 1.00 68.50 986 ILE A N 1
ATOM 7694 C CA . ILE A 1 986 ? -24.716 3.724 -24.098 1.00 68.50 986 ILE A CA 1
ATOM 7695 C C . ILE A 1 986 ? -23.677 2.614 -24.337 1.00 68.50 986 ILE A C 1
ATOM 7697 O O . ILE A 1 986 ? -24.034 1.505 -24.753 1.00 68.50 986 ILE A O 1
ATOM 7701 N N . THR A 1 987 ? -22.397 2.905 -24.088 1.00 71.25 987 THR A N 1
ATOM 7702 C CA . THR A 1 987 ? -21.277 1.955 -24.243 1.00 71.25 987 THR A CA 1
ATOM 7703 C C . THR A 1 987 ? -21.161 0.974 -23.066 1.00 71.25 987 THR A C 1
ATOM 7705 O O . THR A 1 987 ? -21.782 1.142 -22.017 1.00 71.25 987 THR A O 1
ATOM 7708 N N . SER A 1 988 ? -20.364 -0.090 -23.208 1.00 70.38 988 SER A N 1
ATOM 7709 C CA . SER A 1 988 ? -20.138 -1.064 -22.126 1.00 70.38 988 SER A CA 1
ATOM 7710 C C . SER A 1 988 ? -19.362 -0.473 -20.939 1.00 70.38 988 SER A C 1
ATOM 7712 O O . SER A 1 988 ? -19.674 -0.784 -19.790 1.00 70.38 988 SER A O 1
ATOM 7714 N N . SER A 1 989 ? -18.393 0.410 -21.185 1.00 67.00 989 SER A N 1
ATOM 7715 C CA . SER A 1 989 ? -17.650 1.123 -20.139 1.00 67.00 989 SER A CA 1
ATOM 7716 C C . SER A 1 989 ? -18.516 2.164 -19.424 1.00 67.00 989 SER A C 1
ATOM 7718 O O . SER A 1 989 ? -18.498 2.226 -18.194 1.00 67.00 989 SER A O 1
ATOM 7720 N N . GLU A 1 990 ? -19.368 2.899 -20.144 1.00 72.50 990 GLU A N 1
ATOM 7721 C CA . GLU A 1 990 ? -20.396 3.750 -19.530 1.00 72.50 990 GLU A CA 1
ATOM 7722 C C . GLU A 1 990 ? -21.390 2.932 -18.690 1.00 72.50 990 GLU A C 1
ATOM 7724 O O . GLU A 1 990 ? -21.679 3.304 -17.555 1.00 72.50 990 GLU A O 1
ATOM 7729 N N . ALA A 1 991 ? -21.877 1.788 -19.183 1.00 77.44 991 ALA A N 1
ATOM 7730 C CA . ALA A 1 991 ? -22.776 0.920 -18.418 1.00 77.44 991 ALA A CA 1
ATOM 7731 C C . ALA A 1 991 ? -22.131 0.421 -17.108 1.00 77.44 991 ALA A C 1
ATOM 7733 O O . ALA A 1 991 ? -22.782 0.411 -16.060 1.00 77.44 991 ALA A O 1
ATOM 7734 N N . ALA A 1 992 ? -20.836 0.082 -17.134 1.00 79.06 992 ALA A N 1
ATOM 7735 C CA . ALA A 1 992 ? -20.071 -0.256 -15.934 1.00 79.06 992 ALA A CA 1
ATOM 7736 C C . ALA A 1 992 ? -19.864 0.952 -14.994 1.00 79.06 992 ALA A C 1
ATOM 7738 O O . ALA A 1 992 ? -19.955 0.789 -13.774 1.00 79.06 992 ALA A O 1
ATOM 7739 N N . ARG A 1 993 ? -19.664 2.169 -15.530 1.00 78.19 993 ARG A N 1
ATOM 7740 C CA . ARG A 1 993 ? -19.633 3.423 -14.750 1.00 78.19 993 ARG A CA 1
ATOM 7741 C C . ARG A 1 993 ? -20.947 3.651 -14.004 1.00 78.19 993 ARG A C 1
ATOM 7743 O O . ARG A 1 993 ? -20.925 3.893 -12.797 1.00 78.19 993 ARG A O 1
ATOM 7750 N N . TYR A 1 994 ? -22.081 3.531 -14.692 1.00 80.25 994 TYR A N 1
ATOM 7751 C CA . TYR A 1 994 ? -23.400 3.698 -14.081 1.00 80.25 994 TYR A CA 1
ATOM 7752 C C . TYR A 1 994 ? -23.683 2.633 -13.013 1.00 80.25 994 TYR A C 1
ATOM 7754 O O . TYR A 1 994 ? -24.208 2.969 -11.955 1.00 80.25 994 TYR A O 1
ATOM 7762 N N . LEU A 1 995 ? -23.278 1.372 -13.219 1.00 83.50 995 LEU A N 1
ATOM 7763 C CA . LEU A 1 995 ? -23.392 0.325 -12.193 1.00 83.50 995 LEU A CA 1
ATOM 7764 C C . LEU A 1 995 ? -22.547 0.638 -10.942 1.00 83.50 995 LEU A C 1
ATOM 7766 O O . LEU A 1 995 ? -23.029 0.469 -9.821 1.00 83.50 995 LEU A O 1
ATOM 7770 N N . ALA A 1 996 ? -21.328 1.161 -11.104 1.00 80.94 996 ALA A N 1
ATOM 7771 C CA . ALA A 1 996 ? -20.491 1.566 -9.971 1.00 80.94 996 ALA A CA 1
ATOM 7772 C C . ALA A 1 996 ? -21.091 2.744 -9.182 1.00 80.94 996 ALA A C 1
ATOM 7774 O O . ALA A 1 996 ? -20.999 2.772 -7.955 1.00 80.94 996 ALA A O 1
ATOM 7775 N N . GLN A 1 997 ? -21.750 3.685 -9.866 1.00 78.25 997 GLN A N 1
ATOM 7776 C CA . GLN A 1 997 ? -22.497 4.776 -9.232 1.00 78.25 997 GLN A CA 1
ATOM 7777 C C . GLN A 1 997 ? -23.770 4.264 -8.531 1.00 78.25 997 GLN A C 1
ATOM 7779 O O . GLN A 1 997 ? -24.030 4.639 -7.389 1.00 78.25 997 GLN A O 1
ATOM 7784 N N . LEU A 1 998 ? -24.521 3.345 -9.153 1.00 81.31 998 LEU A N 1
ATOM 7785 C CA . LEU A 1 998 ? -25.724 2.718 -8.585 1.00 81.31 998 LEU A CA 1
ATOM 7786 C C . LEU A 1 998 ? -25.430 2.000 -7.252 1.00 81.31 998 LEU A C 1
ATOM 7788 O O . LEU A 1 998 ? -26.212 2.081 -6.302 1.00 81.31 998 LEU A O 1
ATOM 7792 N N . ARG A 1 999 ? -24.260 1.356 -7.147 1.00 82.12 999 ARG A N 1
ATOM 7793 C CA . ARG A 1 999 ? -23.775 0.685 -5.929 1.00 82.12 999 ARG A CA 1
ATOM 7794 C C . ARG A 1 999 ? -23.672 1.607 -4.708 1.00 82.12 999 ARG A C 1
ATOM 7796 O O . ARG A 1 999 ? -23.776 1.122 -3.582 1.00 82.12 999 ARG A O 1
ATOM 7803 N N . LEU A 1 1000 ? -23.486 2.916 -4.904 1.00 78.38 1000 LEU A N 1
ATOM 7804 C CA . LEU A 1 1000 ? -23.359 3.888 -3.811 1.00 78.38 1000 LEU A CA 1
ATOM 7805 C C . LEU A 1 1000 ? -24.677 4.105 -3.046 1.00 78.38 1000 LEU A C 1
ATOM 7807 O O . LEU A 1 1000 ? -24.633 4.465 -1.871 1.00 78.38 1000 LEU A O 1
ATOM 7811 N N . PHE A 1 1001 ? -25.830 3.855 -3.680 1.00 77.31 1001 PHE A N 1
ATOM 7812 C CA . PHE A 1 1001 ? -27.154 4.056 -3.079 1.00 77.31 1001 PHE A CA 1
ATOM 7813 C C . PHE A 1 1001 ? -27.530 2.926 -2.111 1.00 77.31 1001 PHE A C 1
ATOM 7815 O O . PHE A 1 1001 ? -27.864 3.184 -0.955 1.00 77.31 1001 PHE A O 1
ATOM 7822 N N . ASN A 1 1002 ? -27.431 1.666 -2.550 1.00 78.69 1002 ASN A N 1
ATOM 7823 C CA . ASN A 1 1002 ? -27.648 0.501 -1.688 1.00 78.69 1002 ASN A CA 1
ATOM 7824 C C . ASN A 1 1002 ? -26.649 -0.633 -2.004 1.00 78.69 1002 ASN A C 1
ATOM 7826 O O . ASN A 1 1002 ? -26.964 -1.545 -2.776 1.00 78.69 1002 ASN A O 1
ATOM 7830 N N . PRO A 1 1003 ? -25.455 -0.638 -1.377 1.00 81.31 1003 PRO A N 1
ATOM 7831 C CA . PRO A 1 1003 ? -24.419 -1.633 -1.660 1.00 81.31 1003 PRO A CA 1
ATOM 7832 C C . PRO A 1 1003 ? -24.786 -3.055 -1.207 1.00 81.31 1003 PRO A C 1
ATOM 7834 O O . PRO A 1 1003 ? -24.147 -4.010 -1.636 1.00 81.31 1003 PRO A O 1
ATOM 7837 N N . LYS A 1 1004 ? -25.807 -3.237 -0.353 1.00 79.88 1004 LYS A N 1
ATOM 7838 C CA . LYS A 1 1004 ? -26.269 -4.577 0.053 1.00 79.88 1004 LYS A CA 1
ATOM 7839 C C . LYS A 1 1004 ? -27.164 -5.202 -1.010 1.00 79.88 1004 LYS A C 1
ATOM 7841 O O . LYS A 1 1004 ? -26.919 -6.337 -1.407 1.00 79.88 1004 LYS A O 1
ATOM 7846 N N . THR A 1 1005 ? -28.165 -4.459 -1.487 1.00 83.62 1005 THR A N 1
ATOM 7847 C CA . THR A 1 1005 ? -29.016 -4.919 -2.593 1.00 83.62 1005 THR A CA 1
ATOM 7848 C C . THR A 1 1005 ? -28.174 -5.097 -3.859 1.00 83.62 1005 THR A C 1
ATOM 7850 O O . THR A 1 1005 ? -28.235 -6.156 -4.477 1.00 83.62 1005 THR A O 1
ATOM 7853 N N . PHE A 1 1006 ? -27.307 -4.132 -4.190 1.00 88.44 1006 PHE A N 1
ATOM 7854 C CA . PHE A 1 1006 ? -26.435 -4.208 -5.366 1.00 88.44 1006 PHE A CA 1
ATOM 7855 C C . PHE A 1 1006 ? -25.476 -5.412 -5.338 1.00 88.44 1006 PHE A C 1
ATOM 7857 O O . PHE A 1 1006 ? -25.459 -6.191 -6.290 1.00 88.44 1006 PHE A O 1
ATOM 7864 N N . ASP A 1 1007 ? -24.701 -5.611 -4.263 1.00 85.56 1007 ASP A N 1
ATOM 7865 C CA . ASP A 1 1007 ? -23.747 -6.730 -4.203 1.00 85.56 1007 ASP A CA 1
ATOM 7866 C C . ASP A 1 1007 ? -24.477 -8.085 -4.232 1.00 85.56 1007 ASP A C 1
ATOM 7868 O O . ASP A 1 1007 ? -24.019 -9.012 -4.900 1.00 85.56 1007 ASP A O 1
ATOM 7872 N N . GLY A 1 1008 ? -25.645 -8.194 -3.586 1.00 85.38 1008 GLY A N 1
ATOM 7873 C CA . GLY A 1 1008 ? -26.494 -9.386 -3.651 1.00 85.38 1008 GLY A CA 1
ATOM 7874 C C . GLY A 1 1008 ? -27.010 -9.688 -5.065 1.00 85.38 1008 GLY A C 1
ATOM 7875 O O . GLY A 1 1008 ? -26.972 -10.842 -5.499 1.00 85.38 1008 GLY A O 1
ATOM 7876 N N . LEU A 1 1009 ? -27.436 -8.660 -5.809 1.00 87.25 1009 LEU A N 1
ATOM 7877 C CA . LEU A 1 1009 ? -27.838 -8.783 -7.215 1.00 87.25 1009 LEU A CA 1
ATOM 7878 C C . LEU A 1 1009 ? -26.652 -9.179 -8.109 1.00 87.25 1009 LEU A C 1
ATOM 7880 O O . LEU A 1 1009 ? -26.789 -10.102 -8.911 1.00 87.25 1009 LEU A O 1
ATOM 7884 N N . MET A 1 1010 ? -25.475 -8.568 -7.929 1.00 88.88 1010 MET A N 1
ATOM 7885 C CA . MET A 1 1010 ? -24.256 -8.934 -8.663 1.00 88.88 1010 MET A CA 1
ATOM 7886 C C . MET A 1 1010 ? -23.828 -10.382 -8.396 1.00 88.88 1010 MET A C 1
ATOM 7888 O O . MET A 1 1010 ? -23.544 -11.109 -9.347 1.00 88.88 1010 MET A O 1
ATOM 7892 N N . ILE A 1 1011 ? -23.821 -10.836 -7.134 1.00 85.69 1011 ILE A N 1
ATOM 7893 C CA . ILE A 1 1011 ? -23.522 -12.238 -6.788 1.00 85.69 1011 ILE A CA 1
ATOM 7894 C C . ILE A 1 1011 ? -24.522 -13.171 -7.483 1.00 85.69 1011 ILE A C 1
ATOM 7896 O O . ILE A 1 1011 ? -24.112 -14.119 -8.154 1.00 85.69 1011 ILE A O 1
ATOM 7900 N N . LYS A 1 1012 ? -25.827 -12.880 -7.385 1.00 87.19 1012 LYS A N 1
ATOM 7901 C CA . LYS A 1 1012 ? -26.888 -13.673 -8.024 1.00 87.19 1012 LYS A CA 1
ATOM 7902 C C . LYS A 1 1012 ? -26.726 -13.733 -9.548 1.00 87.19 1012 LYS A C 1
ATOM 7904 O O . LYS A 1 1012 ? -26.888 -14.808 -10.124 1.00 87.19 1012 LYS A O 1
ATOM 7909 N N . ARG A 1 1013 ? -26.385 -12.613 -10.199 1.00 86.69 1013 ARG A N 1
ATOM 7910 C CA . ARG A 1 1013 ? -26.198 -12.546 -11.656 1.00 86.69 1013 ARG A CA 1
ATOM 7911 C C . ARG A 1 1013 ? -24.974 -13.335 -12.109 1.00 86.69 1013 ARG A C 1
ATOM 7913 O O . ARG A 1 1013 ? -25.104 -14.180 -12.986 1.00 86.69 1013 ARG A O 1
ATOM 7920 N N . VAL A 1 1014 ? -23.821 -13.132 -11.467 1.00 86.06 1014 VAL A N 1
ATOM 7921 C CA . VAL A 1 1014 ? -22.575 -13.841 -11.804 1.00 86.06 1014 VAL A CA 1
ATOM 7922 C C . VAL A 1 1014 ? -22.719 -15.351 -11.587 1.00 86.06 1014 VAL A C 1
ATOM 7924 O O . VAL A 1 1014 ? -22.280 -16.124 -12.434 1.00 86.06 1014 VAL A O 1
ATOM 7927 N N . ILE A 1 1015 ? -23.392 -15.789 -10.514 1.00 84.38 1015 ILE A N 1
ATOM 7928 C CA . ILE A 1 1015 ? -23.747 -17.205 -10.321 1.00 84.38 1015 ILE A CA 1
ATOM 7929 C C . ILE A 1 1015 ? -24.637 -17.693 -11.475 1.00 84.38 1015 ILE A C 1
ATOM 7931 O O . ILE A 1 1015 ? -24.318 -18.703 -12.097 1.00 84.38 1015 ILE A O 1
ATOM 7935 N N . GLY A 1 1016 ? -25.696 -16.953 -11.824 1.00 82.88 1016 GLY A N 1
ATOM 7936 C CA . GLY A 1 1016 ? -26.565 -17.277 -12.961 1.00 82.88 1016 GLY A CA 1
ATOM 7937 C C . GLY A 1 1016 ? -25.795 -17.481 -14.271 1.00 82.88 1016 GLY A C 1
ATOM 7938 O O . GLY A 1 1016 ? -25.969 -18.507 -14.921 1.00 82.88 1016 GLY A O 1
ATOM 7939 N N . MET A 1 1017 ? -24.881 -16.567 -14.610 1.00 81.19 1017 MET A N 1
ATOM 7940 C CA . MET A 1 1017 ? -24.024 -16.660 -15.802 1.00 81.19 1017 MET A CA 1
ATOM 7941 C C . MET A 1 1017 ? -23.061 -17.856 -15.781 1.00 81.19 1017 MET A C 1
ATOM 7943 O O . MET A 1 1017 ? -22.698 -18.384 -16.829 1.00 81.19 1017 MET A O 1
ATOM 7947 N N . ILE A 1 1018 ? -22.604 -18.297 -14.607 1.00 82.38 1018 ILE A N 1
ATOM 7948 C CA . ILE A 1 1018 ? -21.745 -19.486 -14.499 1.00 82.38 1018 ILE A CA 1
ATOM 7949 C C . ILE A 1 1018 ? -22.550 -20.757 -14.817 1.00 82.38 1018 ILE A C 1
ATOM 7951 O O . ILE A 1 1018 ? -22.011 -21.665 -15.457 1.00 82.38 1018 ILE A O 1
ATOM 7955 N N . HIS A 1 1019 ? -23.830 -20.796 -14.433 1.00 81.19 1019 HIS A N 1
ATOM 7956 C CA . HIS A 1 1019 ? -24.730 -21.936 -14.628 1.00 81.19 1019 HIS A CA 1
ATOM 7957 C C . HIS A 1 1019 ? -25.484 -21.958 -15.975 1.00 81.19 1019 HIS A C 1
ATOM 7959 O O . HIS A 1 1019 ? -26.030 -23.002 -16.326 1.00 81.19 1019 HIS A O 1
ATOM 7965 N N . THR A 1 1020 ? -25.522 -20.870 -16.753 1.00 80.44 1020 THR A N 1
ATOM 7966 C CA . THR A 1 1020 ? -26.122 -20.888 -18.101 1.00 80.44 1020 THR A CA 1
ATOM 7967 C C . THR A 1 1020 ? -25.236 -21.599 -19.130 1.00 80.44 1020 THR A C 1
ATOM 7969 O O . THR A 1 1020 ? -24.016 -21.434 -19.147 1.00 80.44 1020 THR A O 1
ATOM 7972 N N . SER A 1 1021 ? -25.868 -22.349 -20.040 1.00 72.81 1021 SER A N 1
ATOM 7973 C CA . SER A 1 1021 ? -25.261 -22.807 -21.297 1.00 72.81 1021 SER A CA 1
ATOM 7974 C C . SER A 1 1021 ? -26.228 -22.542 -22.467 1.00 72.81 1021 SER A C 1
ATOM 7976 O O . SER A 1 1021 ? -27.417 -22.838 -22.324 1.00 72.81 1021 SER A O 1
ATOM 7978 N N . PRO A 1 1022 ? -25.768 -21.966 -23.598 1.00 67.31 1022 PRO A N 1
ATOM 7979 C CA . PRO A 1 1022 ? -24.428 -21.409 -23.801 1.00 67.31 1022 PRO A CA 1
ATOM 7980 C C . PRO A 1 1022 ? -24.174 -20.188 -22.898 1.00 67.31 1022 PRO A C 1
ATOM 7982 O O . PRO A 1 1022 ? -25.085 -19.416 -22.591 1.00 67.31 1022 PRO A O 1
ATOM 7985 N N . ARG A 1 1023 ? -22.924 -20.019 -22.455 1.00 76.75 1023 ARG A N 1
ATOM 7986 C CA . ARG A 1 1023 ? -22.515 -18.917 -21.573 1.00 76.75 1023 ARG A CA 1
ATOM 7987 C C . ARG A 1 1023 ? -22.237 -17.640 -22.388 1.00 76.75 1023 ARG A C 1
ATOM 7989 O O . ARG A 1 1023 ? -21.603 -17.733 -23.438 1.00 76.75 1023 ARG A O 1
ATOM 7996 N N . PRO A 1 1024 ? -22.642 -16.438 -21.933 1.00 73.12 1024 PRO A N 1
ATOM 7997 C CA . PRO A 1 1024 ? -22.167 -15.186 -22.529 1.00 73.12 1024 PRO A CA 1
ATOM 7998 C C . PRO A 1 1024 ? -20.643 -15.040 -22.360 1.00 73.12 1024 PRO A C 1
ATOM 8000 O O . PRO A 1 1024 ? -20.127 -15.247 -21.262 1.00 73.12 1024 PRO A O 1
ATOM 8003 N N . LYS A 1 1025 ? -19.926 -14.651 -23.430 1.00 73.31 1025 LYS A N 1
ATOM 8004 C CA . LYS A 1 1025 ? -18.458 -14.460 -23.439 1.00 73.31 1025 LYS A CA 1
ATOM 8005 C C . LYS A 1 1025 ? -17.998 -13.595 -22.247 1.00 73.31 1025 LYS A C 1
ATOM 8007 O O . LYS A 1 1025 ? -18.147 -12.369 -22.263 1.00 73.31 1025 LYS A O 1
ATOM 8012 N N . LEU A 1 1026 ? -17.380 -14.215 -21.236 1.00 78.12 1026 LEU A N 1
ATOM 8013 C CA . LEU A 1 1026 ? -16.945 -13.527 -20.007 1.00 78.12 1026 LEU A CA 1
ATOM 8014 C C . LEU A 1 1026 ? -15.914 -12.416 -20.272 1.00 78.12 1026 LEU A C 1
ATOM 8016 O O . LEU A 1 1026 ? -15.847 -11.451 -19.509 1.00 78.12 1026 LEU A O 1
ATOM 8020 N N . SER A 1 1027 ? -15.165 -12.519 -21.374 1.00 71.31 1027 SER A N 1
ATOM 8021 C CA . SER A 1 1027 ? -14.192 -11.531 -21.852 1.00 71.31 1027 SER A CA 1
ATOM 8022 C C . SER A 1 1027 ? -14.785 -10.160 -22.201 1.00 71.31 1027 SER A C 1
ATOM 8024 O O . SER A 1 1027 ? -14.057 -9.175 -22.135 1.00 71.31 1027 SER A O 1
ATOM 8026 N N . HIS A 1 1028 ? -16.080 -10.053 -22.525 1.00 73.19 1028 HIS A N 1
ATOM 8027 C CA . HIS A 1 1028 ? -16.730 -8.751 -22.755 1.00 73.19 1028 HIS A CA 1
ATOM 8028 C C . HIS A 1 1028 ? -17.433 -8.209 -21.498 1.00 73.19 1028 HIS A C 1
ATOM 8030 O O . HIS A 1 1028 ? -17.518 -6.996 -21.322 1.00 73.19 1028 HIS A O 1
ATOM 8036 N N . PHE A 1 1029 ? -17.907 -9.089 -20.609 1.00 79.94 1029 PHE A N 1
ATOM 8037 C CA . PHE A 1 1029 ? -18.657 -8.703 -19.407 1.00 79.94 1029 PHE A CA 1
ATOM 8038 C C . PHE A 1 1029 ? -17.758 -8.315 -18.222 1.00 79.94 1029 PHE A C 1
ATOM 8040 O O . PHE A 1 1029 ? -18.017 -7.323 -17.542 1.00 79.94 1029 PHE A O 1
ATOM 8047 N N . LEU A 1 1030 ? -16.704 -9.094 -17.944 1.00 80.75 1030 LEU A N 1
ATOM 8048 C CA . LEU A 1 1030 ? -15.901 -8.913 -16.729 1.00 80.75 1030 LEU A CA 1
ATOM 8049 C C . LEU A 1 1030 ? -14.940 -7.712 -16.770 1.00 80.75 1030 LEU A C 1
ATOM 8051 O O . LEU A 1 1030 ? -14.902 -7.003 -15.763 1.00 80.75 1030 LEU A O 1
ATOM 8055 N N . PRO A 1 1031 ? -14.178 -7.426 -17.849 1.00 79.06 1031 PRO A N 1
ATOM 8056 C CA . PRO A 1 1031 ? -13.174 -6.360 -17.806 1.00 79.06 1031 PRO A CA 1
ATOM 8057 C C . PRO A 1 1031 ? -13.726 -4.959 -17.483 1.00 79.06 1031 PRO A C 1
ATOM 8059 O O . PRO A 1 1031 ? -13.137 -4.317 -16.612 1.00 79.06 1031 PRO A O 1
ATOM 8062 N N . PRO A 1 1032 ? -14.873 -4.498 -18.035 1.00 75.06 1032 PRO A N 1
ATOM 8063 C CA . PRO A 1 1032 ? -15.463 -3.214 -17.636 1.00 75.06 1032 PRO A CA 1
ATOM 8064 C C . PRO A 1 1032 ? -15.861 -3.183 -16.152 1.00 75.06 1032 PRO A C 1
ATOM 8066 O O . PRO A 1 1032 ? -15.555 -2.232 -15.434 1.00 75.06 1032 PRO A O 1
ATOM 8069 N N . LEU A 1 1033 ? -16.487 -4.255 -15.650 1.00 81.12 1033 LEU A N 1
ATOM 8070 C CA . LEU A 1 1033 ? -16.911 -4.360 -14.247 1.00 81.12 1033 LEU A CA 1
ATOM 8071 C C . LEU A 1 1033 ? -15.737 -4.480 -13.263 1.00 81.12 1033 LEU A C 1
ATOM 8073 O O . LEU A 1 1033 ? -15.890 -4.114 -12.096 1.00 81.12 1033 LEU A O 1
ATOM 8077 N N . ILE A 1 1034 ? -14.586 -4.982 -13.717 1.00 79.25 1034 ILE A N 1
ATOM 8078 C CA . ILE A 1 1034 ? -13.339 -5.031 -12.945 1.00 79.25 1034 ILE A CA 1
ATOM 8079 C C . ILE A 1 1034 ? -12.630 -3.672 -12.968 1.00 79.25 1034 ILE A C 1
ATOM 8081 O O . ILE A 1 1034 ? -12.198 -3.214 -11.911 1.00 79.25 1034 ILE A O 1
ATOM 8085 N N . GLY A 1 1035 ? -12.573 -2.995 -14.121 1.00 65.38 1035 GLY A N 1
ATOM 8086 C CA . GLY A 1 1035 ? -11.980 -1.659 -14.260 1.00 65.38 1035 GLY A CA 1
ATOM 8087 C C . GLY A 1 1035 ? -12.626 -0.627 -13.331 1.00 65.38 1035 GLY A C 1
ATOM 8088 O O . GLY A 1 1035 ? -11.928 0.047 -12.579 1.00 65.38 1035 GLY A O 1
ATOM 8089 N N . VAL A 1 1036 ? -13.965 -0.581 -13.283 1.00 71.81 1036 VAL A N 1
ATOM 8090 C CA . VAL A 1 1036 ? -14.708 0.315 -12.368 1.00 71.81 1036 VAL A CA 1
ATOM 8091 C C . VAL A 1 1036 ? -14.956 -0.305 -10.972 1.00 71.81 1036 VAL A C 1
ATOM 8093 O O . VAL A 1 1036 ? -15.692 0.242 -10.153 1.00 71.81 1036 VAL A O 1
ATOM 8096 N N . GLY A 1 1037 ? -14.357 -1.460 -10.653 1.00 71.69 1037 GLY A N 1
ATOM 8097 C CA . GLY A 1 1037 ? -14.376 -2.039 -9.300 1.00 71.69 1037 GLY A CA 1
ATOM 8098 C C . GLY A 1 1037 ? -15.734 -2.552 -8.786 1.00 71.69 1037 GLY A C 1
ATOM 8099 O O . GLY A 1 1037 ? -15.901 -2.745 -7.576 1.00 71.69 1037 GLY A O 1
ATOM 8100 N N . CYS A 1 1038 ? -16.705 -2.806 -9.670 1.00 80.44 1038 CYS A N 1
ATOM 8101 C CA . CYS A 1 1038 ? -17.962 -3.483 -9.317 1.00 80.44 1038 CYS A CA 1
ATOM 8102 C C . CYS A 1 1038 ? -17.715 -4.936 -8.884 1.00 80.44 1038 CYS A C 1
ATOM 8104 O O . CYS A 1 1038 ? -18.293 -5.402 -7.903 1.00 80.44 1038 CYS A O 1
ATOM 8106 N N . ILE A 1 1039 ? -16.815 -5.630 -9.586 1.00 82.25 1039 ILE A N 1
ATOM 8107 C CA . ILE A 1 1039 ? -16.319 -6.971 -9.254 1.00 82.25 1039 ILE A CA 1
ATOM 8108 C C . ILE A 1 1039 ? -14.805 -6.861 -9.062 1.00 82.25 1039 ILE A C 1
ATOM 8110 O O . ILE A 1 1039 ? -14.136 -6.227 -9.868 1.00 82.25 1039 ILE A O 1
ATOM 8114 N N . THR A 1 1040 ? -14.225 -7.501 -8.043 1.00 81.06 1040 THR A N 1
ATOM 8115 C CA . THR A 1 1040 ? -12.760 -7.653 -7.981 1.00 81.06 1040 THR A CA 1
ATOM 8116 C C . THR A 1 1040 ? -12.348 -9.013 -8.530 1.00 81.06 1040 THR A C 1
ATOM 8118 O O . THR A 1 1040 ? -12.995 -10.031 -8.266 1.00 81.06 1040 THR A O 1
ATOM 8121 N N . LEU A 1 1041 ? -11.243 -9.051 -9.275 1.00 78.62 1041 LEU A N 1
ATOM 8122 C CA . LEU A 1 1041 ? -10.718 -10.280 -9.871 1.00 78.62 1041 LEU A CA 1
ATOM 8123 C C . LEU A 1 1041 ? -10.493 -11.388 -8.806 1.00 78.62 1041 LEU A C 1
ATOM 8125 O O . LEU A 1 1041 ? -11.014 -12.490 -8.992 1.00 78.62 1041 LEU A O 1
ATOM 8129 N N . PRO A 1 1042 ? -9.888 -11.125 -7.623 1.00 78.38 1042 PRO A N 1
ATOM 8130 C CA . PRO A 1 1042 ? -9.797 -12.122 -6.549 1.00 78.38 1042 PRO A CA 1
ATOM 8131 C C . PRO A 1 1042 ? -11.147 -12.603 -5.990 1.00 78.38 1042 PRO A C 1
ATOM 8133 O O . PRO A 1 1042 ? -11.235 -13.733 -5.509 1.00 78.38 1042 PRO A O 1
ATOM 8136 N N . ALA A 1 1043 ? -12.203 -11.782 -6.029 1.00 77.50 1043 ALA A N 1
ATOM 8137 C CA . ALA A 1 1043 ? -13.533 -12.200 -5.589 1.00 77.50 1043 ALA A CA 1
ATOM 8138 C C . ALA A 1 1043 ? -14.235 -13.086 -6.626 1.00 77.50 1043 ALA A C 1
ATOM 8140 O O . ALA A 1 1043 ? -14.844 -14.083 -6.244 1.00 77.50 1043 ALA A O 1
ATOM 8141 N N . PHE A 1 1044 ? -14.097 -12.785 -7.922 1.00 85.06 1044 PHE A N 1
ATOM 8142 C CA . PHE A 1 1044 ? -14.618 -13.633 -8.998 1.00 85.06 1044 PHE A CA 1
ATOM 8143 C C . PHE A 1 1044 ? -13.960 -15.022 -8.995 1.00 85.06 1044 PHE A C 1
ATOM 8145 O O . PHE A 1 1044 ? -14.654 -16.036 -8.911 1.00 85.06 1044 PHE A O 1
ATOM 8152 N N . PHE A 1 1045 ? -12.624 -15.087 -8.979 1.00 82.81 1045 PHE A N 1
ATOM 8153 C CA . PHE A 1 1045 ? -11.906 -16.365 -8.887 1.00 82.81 1045 PHE A CA 1
ATOM 8154 C C . PHE A 1 1045 ? -12.196 -17.101 -7.563 1.00 82.81 1045 PHE A C 1
ATOM 8156 O O . PHE A 1 1045 ? -12.282 -18.329 -7.554 1.00 82.81 1045 PHE A O 1
ATOM 8163 N N . GLY A 1 1046 ? -12.410 -16.376 -6.457 1.00 81.81 1046 GLY A N 1
ATOM 8164 C CA . GLY A 1 1046 ? -12.843 -16.949 -5.178 1.00 81.81 1046 GLY A CA 1
ATOM 8165 C C . GLY A 1 1046 ? -14.242 -17.578 -5.228 1.00 81.81 1046 GLY A C 1
ATOM 8166 O O . GLY A 1 1046 ? -14.427 -18.689 -4.729 1.00 81.81 1046 GLY A O 1
ATOM 8167 N N . LEU A 1 1047 ? -15.204 -16.908 -5.874 1.00 82.88 1047 LEU A N 1
ATOM 8168 C CA . LEU A 1 1047 ? -16.556 -17.418 -6.117 1.00 82.88 1047 LEU A CA 1
ATOM 8169 C C . LEU A 1 1047 ? -16.522 -18.682 -6.987 1.00 82.88 1047 LEU A C 1
ATOM 8171 O O . LEU A 1 1047 ? -17.039 -19.713 -6.563 1.00 82.88 1047 LEU A O 1
ATOM 8175 N N . VAL A 1 1048 ? -15.864 -18.645 -8.152 1.00 82.06 1048 VAL A N 1
ATOM 8176 C CA . VAL A 1 1048 ? -15.785 -19.820 -9.041 1.00 82.06 1048 VAL A CA 1
ATOM 8177 C C . VAL A 1 1048 ? -15.089 -20.994 -8.346 1.00 82.06 1048 VAL A C 1
ATOM 8179 O O . VAL A 1 1048 ? -15.577 -22.121 -8.410 1.00 82.06 1048 VAL A O 1
ATOM 8182 N N . LYS A 1 1049 ? -13.996 -20.744 -7.610 1.00 81.75 1049 LYS A N 1
ATOM 8183 C CA . LYS A 1 1049 ? -13.317 -21.785 -6.824 1.00 81.75 1049 LYS A CA 1
ATOM 8184 C C . LYS A 1 1049 ? -14.239 -22.411 -5.775 1.00 81.75 1049 LYS A C 1
ATOM 8186 O O . LYS A 1 1049 ? -14.156 -23.616 -5.560 1.00 81.75 1049 LYS A O 1
ATOM 8191 N N . ARG A 1 1050 ? -15.112 -21.630 -5.131 1.00 80.19 1050 ARG A N 1
ATOM 8192 C CA . ARG A 1 1050 ? -16.091 -22.159 -4.172 1.00 80.19 1050 ARG A CA 1
ATOM 8193 C C . ARG A 1 1050 ? -17.177 -22.989 -4.856 1.00 80.19 1050 ARG A C 1
ATOM 8195 O O . ARG A 1 1050 ? -17.438 -24.086 -4.388 1.00 80.19 1050 ARG A O 1
ATOM 8202 N N . LEU A 1 1051 ? -17.742 -22.516 -5.969 1.00 78.94 1051 LEU A N 1
ATOM 8203 C CA . LEU A 1 1051 ? -18.754 -23.264 -6.728 1.00 78.94 1051 LEU A CA 1
ATOM 8204 C C . LEU A 1 1051 ? -18.213 -24.619 -7.221 1.00 78.94 1051 LEU A C 1
ATOM 8206 O O . LEU A 1 1051 ? -18.902 -25.626 -7.102 1.00 78.94 1051 LEU A O 1
ATOM 8210 N N . LEU A 1 1052 ? -16.959 -24.664 -7.690 1.00 75.19 1052 LEU A N 1
ATOM 8211 C CA . LEU A 1 1052 ? -16.277 -25.915 -8.047 1.00 75.19 1052 LEU A CA 1
ATOM 8212 C C . LEU A 1 1052 ? -16.065 -26.825 -6.821 1.00 75.19 1052 LEU A C 1
ATOM 8214 O O . LEU A 1 1052 ? -16.439 -27.991 -6.857 1.00 75.19 1052 LEU A O 1
ATOM 8218 N N . LEU A 1 1053 ? -15.541 -26.284 -5.714 1.00 74.44 1053 LEU A N 1
ATOM 8219 C CA . LEU A 1 1053 ? -15.316 -27.046 -4.476 1.00 74.44 1053 LEU A CA 1
ATOM 8220 C C . LEU A 1 1053 ? -16.602 -27.538 -3.802 1.00 74.44 1053 LEU A C 1
ATOM 8222 O O . LEU A 1 1053 ? -16.533 -28.459 -2.992 1.00 74.44 1053 LEU A O 1
ATOM 8226 N N . ASP A 1 1054 ? -17.745 -26.902 -4.046 1.00 67.12 1054 ASP A N 1
ATOM 8227 C CA . ASP A 1 1054 ? -19.036 -27.344 -3.522 1.00 67.12 1054 ASP A CA 1
ATOM 8228 C C . ASP A 1 1054 ? -19.689 -28.380 -4.465 1.00 67.12 1054 ASP A C 1
ATOM 8230 O O . ASP A 1 1054 ? -20.264 -29.344 -3.963 1.00 67.12 1054 ASP A O 1
ATOM 8234 N N . ALA A 1 1055 ? -19.478 -28.298 -5.788 1.00 59.88 1055 ALA A N 1
ATOM 8235 C CA . ALA A 1 1055 ? -19.831 -29.365 -6.739 1.00 59.88 1055 ALA A CA 1
ATOM 8236 C C . ALA A 1 1055 ? -19.036 -30.668 -6.494 1.00 59.88 1055 ALA A C 1
ATOM 8238 O O . ALA A 1 1055 ? -19.625 -31.748 -6.430 1.00 59.88 1055 ALA A O 1
ATOM 8239 N N . ASP A 1 1056 ? -17.722 -30.568 -6.240 1.00 58.94 1056 ASP A N 1
ATOM 8240 C CA . ASP A 1 1056 ? -16.859 -31.709 -5.874 1.00 58.94 1056 ASP A CA 1
ATOM 8241 C C . ASP A 1 1056 ? -17.350 -32.450 -4.605 1.00 58.94 1056 ASP A C 1
ATOM 8243 O O . ASP A 1 1056 ? -17.035 -33.624 -4.407 1.00 58.94 1056 ASP A O 1
ATOM 8247 N N . LYS A 1 1057 ? -18.117 -31.781 -3.726 1.00 58.94 1057 LYS A N 1
ATOM 8248 C CA . LYS A 1 1057 ? -18.674 -32.364 -2.488 1.00 58.94 1057 LYS A CA 1
ATOM 8249 C C . LYS A 1 1057 ? -20.070 -32.954 -2.660 1.00 58.94 1057 LYS A C 1
ATOM 8251 O O . LYS A 1 1057 ? -20.415 -33.870 -1.916 1.00 58.94 1057 LYS A O 1
ATOM 8256 N N . THR A 1 1058 ? -20.894 -32.404 -3.553 1.00 51.41 1058 THR A N 1
ATOM 8257 C CA . THR A 1 1058 ? -22.269 -32.884 -3.773 1.00 51.41 1058 THR A CA 1
ATOM 8258 C C . THR A 1 1058 ? -22.345 -33.989 -4.822 1.00 51.41 1058 THR A C 1
ATOM 8260 O O . THR A 1 1058 ? -23.299 -34.760 -4.806 1.00 51.41 1058 THR A O 1
ATOM 8263 N N . GLY A 1 1059 ? -21.352 -34.093 -5.713 1.00 48.56 1059 GLY A N 1
ATOM 8264 C CA . GLY A 1 1059 ? -21.331 -35.071 -6.808 1.00 48.56 1059 GLY A CA 1
ATOM 8265 C C . GLY A 1 1059 ? -22.221 -34.694 -7.999 1.00 48.56 1059 GLY A C 1
ATOM 8266 O O . GLY A 1 1059 ? -22.223 -35.394 -9.010 1.00 48.56 1059 GLY A O 1
ATOM 8267 N N . GLU A 1 1060 ? -22.942 -33.576 -7.911 1.00 51.53 1060 GLU A N 1
ATOM 8268 C CA . GLU A 1 1060 ? -23.723 -33.005 -9.004 1.00 51.53 1060 GLU A CA 1
ATOM 8269 C C . GLU A 1 1060 ? -22.898 -31.927 -9.716 1.00 51.53 1060 GLU A C 1
ATOM 8271 O O . GLU A 1 1060 ? -22.669 -30.839 -9.180 1.00 51.53 1060 GLU A O 1
ATOM 8276 N N . ASN A 1 1061 ? -22.477 -32.207 -10.954 1.00 53.72 1061 ASN A N 1
ATOM 8277 C CA . ASN A 1 1061 ? -21.805 -31.241 -11.829 1.00 53.72 1061 ASN A CA 1
ATOM 8278 C C . ASN A 1 1061 ? -22.794 -30.180 -12.346 1.00 53.72 1061 ASN A C 1
ATOM 8280 O O . ASN A 1 1061 ? -23.101 -30.109 -13.533 1.00 53.72 1061 ASN A O 1
ATOM 8284 N N . ASN A 1 1062 ? -23.276 -29.323 -11.445 1.00 62.19 1062 ASN A N 1
ATOM 8285 C CA . ASN A 1 1062 ? -24.253 -28.273 -11.738 1.00 62.19 1062 ASN A CA 1
ATOM 8286 C C . ASN A 1 1062 ? -23.687 -27.113 -12.590 1.00 62.19 1062 ASN A C 1
ATOM 8288 O O . ASN A 1 1062 ? -24.423 -26.184 -12.914 1.00 62.19 1062 ASN A O 1
ATOM 8292 N N . ILE A 1 1063 ? -22.400 -27.134 -12.964 1.00 69.25 1063 ILE A N 1
ATOM 8293 C CA . ILE A 1 1063 ? -21.770 -26.149 -13.860 1.00 69.25 1063 ILE A CA 1
ATOM 8294 C C . ILE A 1 1063 ? -21.584 -26.781 -15.250 1.00 69.25 1063 ILE A C 1
ATOM 8296 O O . ILE A 1 1063 ? -20.764 -27.695 -15.380 1.00 69.25 1063 ILE A O 1
ATOM 8300 N N . PRO A 1 1064 ? -22.269 -26.293 -16.301 1.00 70.44 1064 PRO A N 1
ATOM 8301 C CA . PRO A 1 1064 ? -22.043 -26.770 -17.658 1.00 70.44 1064 PRO A CA 1
ATOM 8302 C C . PRO A 1 1064 ? -20.678 -26.316 -18.192 1.00 70.44 1064 PRO A C 1
ATOM 8304 O O . PRO A 1 1064 ? -20.199 -25.209 -17.913 1.00 70.44 1064 PRO A O 1
ATOM 8307 N N . ASP A 1 1065 ? -20.068 -27.196 -18.987 1.00 71.81 1065 ASP A N 1
ATOM 8308 C CA . ASP A 1 1065 ? -18.856 -26.946 -19.767 1.00 71.81 1065 ASP A CA 1
ATOM 8309 C C . ASP A 1 1065 ? -17.701 -26.348 -18.946 1.00 71.81 1065 ASP A C 1
ATOM 8311 O O . ASP A 1 1065 ? -17.135 -25.304 -19.273 1.00 71.81 1065 ASP A O 1
ATOM 8315 N N . VAL A 1 1066 ? -17.312 -27.037 -17.864 1.00 77.12 1066 VAL A N 1
ATOM 8316 C CA . VAL A 1 1066 ? -16.210 -26.633 -16.964 1.00 77.12 1066 VAL A CA 1
ATOM 8317 C C . VAL A 1 1066 ? -14.887 -26.398 -17.714 1.00 77.12 1066 VAL A C 1
ATOM 8319 O O . VAL A 1 1066 ? -14.101 -25.537 -17.316 1.00 77.12 1066 VAL A O 1
ATOM 8322 N N . LEU A 1 1067 ? -14.634 -27.114 -18.818 1.00 74.50 1067 LEU A N 1
ATOM 8323 C CA . LEU A 1 1067 ? -13.482 -26.855 -19.690 1.00 74.50 1067 LEU A CA 1
ATOM 8324 C C . LEU A 1 1067 ? -13.603 -25.496 -20.398 1.00 74.50 1067 LEU A C 1
ATOM 8326 O O . LEU A 1 1067 ? -12.655 -24.715 -20.377 1.00 74.50 1067 LEU A O 1
ATOM 8330 N N . HIS A 1 1068 ? -14.775 -25.188 -20.959 1.00 74.62 1068 HIS A N 1
ATOM 8331 C CA . HIS A 1 1068 ? -15.051 -23.905 -21.604 1.00 74.62 1068 HIS A CA 1
ATOM 8332 C C . HIS A 1 1068 ? -14.988 -22.753 -20.593 1.00 74.62 1068 HIS A C 1
ATOM 8334 O O . HIS A 1 1068 ? -14.335 -21.756 -20.874 1.00 74.62 1068 HIS A O 1
ATOM 8340 N N . LEU A 1 1069 ? -15.523 -22.935 -19.376 1.00 79.44 1069 LEU A N 1
ATOM 8341 C CA . LEU A 1 1069 ? -15.387 -21.970 -18.278 1.00 79.44 1069 LEU A CA 1
ATOM 8342 C C . LEU A 1 1069 ? -13.913 -21.685 -17.944 1.00 79.44 1069 LEU A C 1
ATOM 8344 O O . LEU A 1 1069 ? -13.537 -20.533 -17.755 1.00 79.44 1069 LEU A O 1
ATOM 8348 N N . ARG A 1 1070 ? -13.053 -22.710 -17.894 1.00 77.12 1070 ARG A N 1
ATOM 8349 C CA . ARG A 1 1070 ? -11.610 -22.518 -17.653 1.00 77.12 1070 ARG A CA 1
ATOM 8350 C C . ARG A 1 1070 ? -10.931 -21.753 -18.795 1.00 77.12 1070 ARG A C 1
ATOM 8352 O O . ARG A 1 1070 ? -10.067 -20.928 -18.518 1.00 77.12 1070 ARG A O 1
ATOM 8359 N N . LEU A 1 1071 ? -11.336 -21.982 -20.046 1.00 73.88 1071 LEU A N 1
ATOM 8360 C CA . LEU A 1 1071 ? -10.842 -21.237 -21.213 1.00 73.88 1071 LEU A CA 1
ATOM 8361 C C . LEU A 1 1071 ? -11.343 -19.778 -21.220 1.00 73.88 1071 LEU A C 1
ATOM 8363 O O . LEU A 1 1071 ? -10.546 -18.866 -21.432 1.00 73.88 1071 LEU A O 1
ATOM 8367 N N . ASP A 1 1072 ? -12.614 -19.536 -20.882 1.00 75.19 1072 ASP A N 1
ATOM 8368 C CA . ASP A 1 1072 ? -13.180 -18.192 -20.687 1.00 75.19 1072 ASP A CA 1
ATOM 8369 C C . ASP A 1 1072 ? -12.410 -17.423 -19.601 1.00 75.19 1072 ASP A C 1
ATOM 8371 O O . ASP A 1 1072 ? -12.045 -16.263 -19.777 1.00 75.19 1072 ASP A O 1
ATOM 8375 N N . MET A 1 1073 ? -12.106 -18.078 -18.477 1.00 77.56 1073 MET A N 1
ATOM 8376 C CA . MET A 1 1073 ? -11.350 -17.475 -17.374 1.00 77.56 1073 MET A CA 1
ATOM 8377 C C . MET A 1 1073 ? -9.889 -17.174 -17.738 1.00 77.56 1073 MET A C 1
ATOM 8379 O O . MET A 1 1073 ? -9.313 -16.246 -17.174 1.00 77.56 1073 MET A O 1
ATOM 8383 N N . LEU A 1 1074 ? -9.292 -17.915 -18.678 1.00 71.75 1074 LEU A N 1
ATOM 8384 C CA . LEU A 1 1074 ? -7.956 -17.626 -19.213 1.00 71.75 1074 LEU A CA 1
ATOM 8385 C C . LEU A 1 1074 ? -7.972 -16.469 -20.226 1.00 71.75 1074 LEU A C 1
ATOM 8387 O O . LEU A 1 1074 ? -7.041 -15.662 -20.223 1.00 71.75 1074 LEU A O 1
ATOM 8391 N N . SER A 1 1075 ? -9.028 -16.323 -21.037 1.00 68.12 1075 SER A N 1
ATOM 8392 C CA . SER A 1 1075 ? -9.161 -15.168 -21.943 1.00 68.12 1075 SER A CA 1
ATOM 8393 C C . SER A 1 1075 ? -9.383 -13.856 -21.176 1.00 68.12 1075 SER A C 1
ATOM 8395 O O . SER A 1 1075 ? -8.793 -12.836 -21.523 1.00 68.12 1075 SER A O 1
ATOM 8397 N N . VAL A 1 1076 ? -10.117 -13.894 -20.055 1.00 69.38 1076 VAL A N 1
ATOM 8398 C CA . VAL A 1 1076 ? -10.275 -12.759 -19.117 1.00 69.38 1076 VAL A CA 1
ATOM 8399 C C . VAL A 1 1076 ? -8.944 -12.333 -18.469 1.00 69.38 1076 VAL A C 1
ATOM 8401 O O . VAL A 1 1076 ? -8.805 -11.180 -18.071 1.00 69.38 1076 VAL A O 1
ATOM 8404 N N . LEU A 1 1077 ? -7.946 -13.222 -18.401 1.00 62.47 1077 LEU A N 1
ATOM 8405 C CA . LEU A 1 1077 ? -6.581 -12.911 -17.947 1.00 62.47 1077 LEU A CA 1
ATOM 8406 C C . LEU A 1 1077 ? -5.647 -12.430 -19.078 1.00 62.47 1077 LEU A C 1
ATOM 8408 O O . LEU A 1 1077 ? -4.443 -12.323 -18.859 1.00 62.47 1077 LEU A O 1
ATOM 8412 N N . ALA A 1 1078 ? -6.176 -12.160 -20.279 1.00 56.41 1078 ALA A N 1
ATOM 8413 C CA . ALA A 1 1078 ? -5.416 -11.761 -21.471 1.00 56.41 1078 ALA A CA 1
ATOM 8414 C C . ALA A 1 1078 ? -4.297 -12.749 -21.884 1.00 56.41 1078 ALA A C 1
ATOM 8416 O O . ALA A 1 1078 ? -3.322 -12.366 -22.530 1.00 56.41 1078 ALA A O 1
ATOM 8417 N N . LEU A 1 1079 ? -4.456 -14.036 -21.541 1.00 42.75 1079 LEU A N 1
ATOM 8418 C CA . LEU A 1 1079 ? -3.566 -15.137 -21.944 1.00 42.75 1079 LEU A CA 1
ATOM 8419 C C . LEU A 1 1079 ? -4.018 -15.840 -23.240 1.00 42.75 1079 LEU A C 1
ATOM 8421 O O . LEU A 1 1079 ? -3.450 -16.863 -23.614 1.00 42.75 1079 LEU A O 1
ATOM 8425 N N . GLY A 1 1080 ? -5.043 -15.313 -23.915 1.00 33.59 1080 GLY A N 1
ATOM 8426 C CA . GLY A 1 1080 ? -5.559 -15.816 -25.189 1.00 33.59 1080 GLY A CA 1
ATOM 8427 C C . GLY A 1 1080 ? -5.797 -14.681 -26.185 1.00 33.59 1080 GLY A C 1
ATOM 8428 O O . GLY A 1 1080 ? -6.105 -13.558 -25.788 1.00 33.59 1080 GLY A O 1
ATOM 8429 N N . THR A 1 1081 ? -5.648 -14.993 -27.470 1.00 38.50 1081 THR A N 1
ATOM 8430 C CA . THR A 1 1081 ? -5.812 -14.081 -28.612 1.00 38.50 1081 THR A CA 1
ATOM 8431 C C . THR A 1 1081 ? -7.211 -13.454 -28.637 1.00 38.50 1081 THR A C 1
ATOM 8433 O O . THR A 1 1081 ? -8.213 -14.170 -28.689 1.00 38.50 1081 THR A O 1
ATOM 8436 N N . THR A 1 1082 ? -7.296 -12.124 -28.602 1.00 32.50 1082 THR A N 1
ATOM 8437 C CA . THR A 1 1082 ? -8.565 -11.379 -28.662 1.00 32.50 1082 THR A CA 1
ATOM 8438 C C . THR A 1 1082 ? -8.991 -11.109 -30.103 1.00 32.50 1082 THR A C 1
ATOM 8440 O O . THR A 1 1082 ? -8.159 -10.693 -30.907 1.00 32.50 1082 THR A O 1
ATOM 8443 N N . ASP A 1 1083 ? -10.287 -11.264 -30.403 1.00 35.38 1083 ASP A N 1
ATOM 8444 C CA . ASP A 1 1083 ? -10.880 -10.943 -31.711 1.00 35.38 1083 ASP A CA 1
ATOM 8445 C C . ASP A 1 1083 ? -10.433 -9.550 -32.212 1.00 35.38 1083 ASP A C 1
ATOM 8447 O O . ASP A 1 1083 ? -10.569 -8.550 -31.500 1.00 35.38 1083 ASP A O 1
ATOM 8451 N N . GLN A 1 1084 ? -9.928 -9.484 -33.452 1.00 38.38 1084 GLN A N 1
ATOM 8452 C CA . GLN A 1 1084 ? -9.114 -8.375 -33.990 1.00 38.38 1084 GLN A CA 1
ATOM 8453 C C . GLN A 1 1084 ? -9.762 -6.972 -33.957 1.00 38.38 1084 GLN A C 1
ATOM 8455 O O . GLN A 1 1084 ? -9.055 -5.979 -34.103 1.00 38.38 1084 GLN A O 1
ATOM 8460 N N . ASN A 1 1085 ? -11.080 -6.880 -33.751 1.00 32.69 1085 ASN A N 1
ATOM 8461 C CA . ASN A 1 1085 ? -11.861 -5.639 -33.820 1.00 32.69 1085 ASN A CA 1
ATOM 8462 C C . ASN A 1 1085 ? -12.320 -5.084 -32.456 1.00 32.69 1085 ASN A C 1
ATOM 8464 O O . ASN A 1 1085 ? -12.984 -4.048 -32.423 1.00 32.69 1085 ASN A O 1
ATOM 8468 N N . THR A 1 1086 ? -12.010 -5.737 -31.327 1.00 35.91 1086 THR A N 1
ATOM 8469 C CA . THR A 1 1086 ? -12.408 -5.239 -29.994 1.00 35.91 1086 THR A CA 1
ATOM 8470 C C . THR A 1 1086 ? -11.253 -5.260 -28.999 1.00 35.91 1086 THR A C 1
ATOM 8472 O O . THR A 1 1086 ? -11.051 -6.245 -28.287 1.00 35.91 1086 THR A O 1
ATOM 8475 N N . VAL A 1 1087 ? -10.541 -4.133 -28.889 1.00 39.19 1087 VAL A N 1
ATOM 8476 C CA . VAL A 1 1087 ? -9.691 -3.851 -27.722 1.00 39.19 1087 VAL A CA 1
ATOM 8477 C C . VAL A 1 1087 ? -10.596 -3.832 -26.477 1.00 39.19 1087 VAL A C 1
ATOM 8479 O O . VAL A 1 1087 ? -11.580 -3.088 -26.477 1.00 39.19 1087 VAL A O 1
ATOM 8482 N N . PRO A 1 1088 ? -10.328 -4.634 -25.429 1.00 38.75 1088 PRO A N 1
ATOM 8483 C CA . PRO A 1 1088 ? -11.123 -4.592 -24.207 1.00 38.75 1088 PRO A CA 1
ATOM 8484 C C . PRO A 1 1088 ? -10.934 -3.237 -23.517 1.00 38.75 1088 PRO A C 1
ATOM 8486 O O . PRO A 1 1088 ? -9.807 -2.843 -23.218 1.00 38.75 1088 PRO A O 1
ATOM 8489 N N . ASP A 1 1089 ? -12.042 -2.537 -23.264 1.00 37.91 1089 ASP A N 1
ATOM 8490 C CA . ASP A 1 1089 ? -12.063 -1.174 -22.717 1.00 37.91 1089 ASP A CA 1
ATOM 8491 C C . ASP A 1 1089 ? -11.762 -1.165 -21.205 1.00 37.91 1089 ASP A C 1
ATOM 8493 O O . ASP A 1 1089 ? -12.622 -0.959 -20.345 1.00 37.91 1089 ASP A O 1
ATOM 8497 N N . LEU A 1 1090 ? -10.508 -1.491 -20.885 1.00 37.78 1090 LEU A N 1
ATOM 8498 C CA . LEU A 1 1090 ? -9.923 -1.487 -19.549 1.00 37.78 1090 LEU A CA 1
ATOM 8499 C C . LEU A 1 1090 ? -9.626 -0.047 -19.119 1.00 37.78 1090 LEU A C 1
ATOM 8501 O O . LEU A 1 1090 ? -8.473 0.386 -19.049 1.00 37.78 1090 LEU A O 1
ATOM 8505 N N . VAL A 1 1091 ? -10.701 0.676 -18.793 1.00 31.17 1091 VAL A N 1
ATOM 8506 C CA . VAL A 1 1091 ? -10.636 1.933 -18.039 1.00 31.17 1091 VAL A CA 1
ATOM 8507 C C . VAL A 1 1091 ? -9.742 1.727 -16.809 1.00 31.17 1091 VAL A C 1
ATOM 8509 O O . VAL A 1 1091 ? -9.767 0.686 -16.146 1.00 31.17 1091 VAL A O 1
ATOM 8512 N N . SER A 1 1092 ? -8.881 2.707 -16.565 1.00 35.53 1092 SER A N 1
ATOM 8513 C CA . SER A 1 1092 ? -7.672 2.582 -15.758 1.00 35.53 1092 SER A CA 1
ATOM 8514 C C . SER A 1 1092 ? -7.922 2.136 -14.311 1.00 35.53 1092 SER A C 1
ATOM 8516 O O . SER A 1 1092 ? -8.578 2.843 -13.551 1.00 35.53 1092 SER A O 1
ATOM 8518 N N . LYS A 1 1093 ? -7.298 1.008 -13.910 1.00 30.47 1093 LYS A N 1
ATOM 8519 C CA . LYS A 1 1093 ? -6.530 0.870 -12.639 1.00 30.47 1093 LYS A CA 1
ATOM 8520 C C . LYS A 1 1093 ? -5.901 -0.504 -12.340 1.00 30.47 1093 LYS A C 1
ATOM 8522 O O . LYS A 1 1093 ? -5.116 -0.572 -11.399 1.00 30.47 1093 LYS A O 1
ATOM 8527 N N . PHE A 1 1094 ? -6.151 -1.565 -13.121 1.00 27.30 1094 PHE A N 1
ATOM 8528 C CA . PHE A 1 1094 ? -5.621 -2.911 -12.818 1.00 27.30 1094 PHE A CA 1
ATOM 8529 C C . PHE A 1 1094 ? -4.918 -3.633 -13.983 1.00 27.30 1094 PHE A C 1
ATOM 8531 O O . PHE A 1 1094 ? -5.484 -4.512 -14.627 1.00 27.30 1094 PHE A O 1
ATOM 8538 N N . THR A 1 1095 ? -3.625 -3.351 -14.138 1.00 23.81 1095 THR A N 1
ATOM 8539 C CA . THR A 1 1095 ? -2.606 -4.358 -14.487 1.00 23.81 1095 THR A CA 1
ATOM 8540 C C . THR A 1 1095 ? -1.573 -4.376 -13.354 1.00 23.81 1095 THR A C 1
ATOM 8542 O O . THR A 1 1095 ? -1.256 -3.322 -12.799 1.00 23.81 1095 THR A O 1
ATOM 8545 N N . CYS A 1 1096 ? -1.124 -5.564 -12.942 1.00 22.48 1096 CYS A N 1
ATOM 8546 C CA . CYS A 1 1096 ? -0.276 -5.796 -11.765 1.00 22.48 1096 CYS A CA 1
ATOM 8547 C C . CYS A 1 1096 ? 0.882 -6.738 -12.114 1.00 22.48 1096 CYS A C 1
ATOM 8549 O O . CYS A 1 1096 ? 0.679 -7.564 -13.031 1.00 22.48 1096 CYS A O 1
#

Sequence (1096 aa):
MSNPYSQPPTGLSDQQTARMALQQQARSGPGSDLGRGLGPGRHGGPGEPGTNASPVIDLTGSNDEDDEDLESSRPSKRLRIDTKGHDEIARILNAGVRLVQGASDDVNDGKNAEVTDQNIPFVEIERPPASFQDQLAYISVDGGGQQPQSSSSPLPLPPRPRRSLFMRDKTETAPEDDEQEYMAVQTTPYTMEKPAAAARLADNTILDFHPWTGNHPEDALNEQTAKQGFYDRIQLSQNESNTARPSLYAHFKNPNGLKALSHIFAAALKRRQAMTKVTPNSTFKPPPRVTLTDNKREAWLRDLANPSVPLRRLSRTIPHGIRGKILLDQCLGKNIPIGRAIWLAKCVGANEIRAFKRKGTAATIASGLETKWVKDWTGSVQQFLEGVVQSHEDAGWIENQAYAMRLSGRLFLEQLLDQDAYLEWFLGSLHASNLDMLLVWLSTIGVYWKNLTSYRKRGRRLAQTLLDKLAWALNVNRSAVLNPLITRLQSLIRSFITSYPSSFILPLTWSQHQKALTACFNTTVPLETAILAQLIARNARLSRISPQSAINSPQSIPRPAPQQLISLLDAPCASNGFPLLAAKCLALPLDHRTLIHTLLEWSSTPFRYGCARIYASARLLRRWRKLSIDTDAHILSFLAENSKYSARQLDNAYHLVSELVRSHSFSVGKYLEWLMARGAVRCPEMSGQYLTADVELLRHLPSSRLPEHIWNLRNTLLSRAGVSVDAEARQIRQIKTDLLQRHSDIFVGHVGTIDTEMMDGDIDWASLSWTVKSEISHWIREQVALKLRAQAQVQNQPSGNATAQETASMIKPGQFYFLRYILERMGDFSILADVLKLLSQSSNPTVLASVTDTLNHHLPSFTAIGATMDLLQSFAITYSKLSKTEAHVQDLIVSLLDVAIVIPSEASTVAVLRRDLARYDKKSAMAASSPVSEHMADTLNPVNPTFGGMLDQLLASGNCMDDATLMRIFDLLIQKLETGKADISITSSEAARYLAQLRLFNPKTFDGLMIKRVIGMIHTSPRPKLSHFLPPLIGVGCITLPAFFGLVKRLLLDADKTGENNIPDVLHLRLDMLSVLALGTTDQNTVPDLVSKFTC

Secondary structure (DSSP, 8-state):
-----------------------------------------------------PPPP-TT---------------------------SGGGSS-------------------------PPPP---PPSSPPHHHHHHH-------------PPPPPPPPPP----------PPPPP----------------PPPTT--B-TTSPBTT-----S-STTT---HHHHHH---------S-TTS-SHHHHHHHHHSHHHHHHHHHHHHHHHHHHHHHHS--SPP---PPPEE---HHHHHHHHHHHH-TTS-HHHHTT-EESS--HHHHHHHHHTTT--HHHHHHHHHHHHHHHHHHHTTSS--HHHHHHHHHHHHHHHHHHHHHHHHHHHH--SSTTHHHHHHHHHHHHHHHHHTT-S-HHHHHHHHHHHHHH--HHHHHHHHHHHHHHHHHHHSSHHHHHHHHHHHHHHHHHHHHH-SSSTTHHHHHHHHHHHHHHHHH-GGGG--TTTHHHHHHHHHTTS-TT-HHHHHHHHHHHHHHHHHHTT-STTSSS-S-SPPPPHHHHHHHHHTS---GGGHHHHHHHHHTSS--HHHHHHHHHHHHH-TTS--THHHHHHHHHHHHHHHTT--HHHHHHHHHHHHTTS-GGG-HHHHHHHHHHHHTT-S-HHHHHHHHHHTT-----SSTTPPPPHHHHGGGG---TT--HHHHHHHHHHHHHTT--HHHHHHHHHHHHHHHHHHTTTT---PPP-S------S---TTTS-HHHHHHHHHHHHHHHHHHHHHHHHHTT---S-TTSSHHHHSPPHHHHHHHHHHHHHHT-HHHHHHHHHHHTT-S-HHHHHHHHHHHHHTHHHHHHHTTHHHHHHHHHHHHHHHTTT-S--HHHHHHHHHHHHH-GGGHHHHHHHHHHHHHHHHHHHHHT--TTGGGTTTT--TT-TTHHHHHHHHHHT-----HHHHHHHHHHHHHHHHHS-SS----HHHHHHHHHHHTTT-HHHHHHHHHHHHHHHHH-SSPP-HHHHHHHHHHTTSS-HHHHHHHHHHHHHHHHHH----STTHHHHHHHHHHTTT-SPPPTT------SS---

Nearest PDB structures (foldseek):
  7kpv-assembly1_C  TM=6.291E-01  e=1.769E-08  Saccharomyces cerevisiae S288C
  8tqc-assembly1_C  TM=3.170E-01  e=3.076E-08  Homo sapiens
  6ff7-assembly1_T  TM=2.610E-01  e=1.955E+00  Homo sapiens
  9dze-assembly1_S  TM=2.070E-01  e=3.043E+00  synthetic construct

Organism: Trichophyton rubrum (strain ATCC MYA-4607 / CBS 118892) (NCBI:txid559305)

pLDDT: mean 70.93, std 22.34, range [22.02, 96.31]

InterPro domains:
  IPR019035 Mediator complex, subunit Med12 [PF09497] (284-346)
  IPR019035 Mediator complex, subunit Med12 [SM01281] (283-346)
  IPR057344 SRB8, ARM-like domain [PF25326] (725-922)